Protein AF-0000000087712300 (afdb_homodimer)

Foldseek 3Di:
DPDDDCLVPPFFDPQLCCCLDLQNLLVLLVLLQLLLVVLCCVVPNAPPVLSVLLVVQLVVDDSVQQVVQCVVVVDRQVSSLVSSLVSSDPSSPCRCQQADSQLRNLLSVLLSLVSLLVLVLVLLLLLLVLLLVQLVVFVQQKFFDDDPNDTAAIAIPSLVSLVLSLQSLVLNVLLVVLNVVRNAGQQQGDFFPSVSVPPCSVSSRVSSQVVVVHHHDPTATSHDQLVSVLSNLVSLLSSLVSLLVVLVVQQVCCPPVNNFKHFACDPDQADPVDSVDHHSVLSVLSNVLSVVSVVLNVVSVVLRPAPRSHDCPNPVSCSCSVSSSSRSSNRNSVSSSSRSVGMDGDSPSRVVVNCVLQLLSLLVLQLVVLVVLPDDSVVSVVVSVVLSVVCVVVVHHSLVSQCPDPSSVVRDPSVRSVQSSDSSNVNPCSVVVSVVSVVSSVVSVVVVVVVVVVVD/DPDDDCLVPPFFDPQLCCCLDLQNLLVLLVLLQLLLVVLCCVVPNAPPVLSVLLVVQLVVDDSVQQVVQCVVVVDRQVSSLVSSLVSSDPSSPCRCQQADSQLRNLLSVLLSLVSLLVLVLVLLLLLLVLLLVQLVVFVQQKFFDDDPNDTAAIAIPSLVSLVLSLQSLVLNVLLVVLNVQRNAGQQQGDFFPSVSVPPCSVSSRVSSQVVVVHHHDPTATSHDQLVSVLSNLVSLLSSLVSLLVVLVVQQVCCPPVNNFKHFACDPDQADPVDSVDHHSVLSVLSNVLSVVSVVLNVVSVVLRPAPRSHDCPNPVSCSCSVSSSSRSSNRNSVSSSSRSVGMDGDSPSRVVVNCVLQLLSLLVLQLVVLVVLPDDSVVSVVVSVVLSVVCVVVVHHSLVSLCPDPSSVVRDPSVRSVQSSDSSNVNPCSVVVSVVSVVSSVVSVVVVVVVVVVVD

pLDDT: mean 93.68, std 10.33, range [20.95, 98.88]

Solvent-accessible surface area (backbone atoms only — not comparable to full-atom values): 46028 Å² total; per-residue (Å²): 130,90,78,80,56,59,61,80,79,71,42,35,48,69,74,60,44,49,54,65,33,72,60,28,46,50,50,41,34,47,52,43,45,51,30,44,42,49,26,37,29,77,72,65,78,38,52,72,66,30,49,54,45,28,55,58,38,45,73,67,64,50,60,66,61,30,50,58,41,14,74,74,70,74,35,65,61,60,19,42,52,47,53,40,19,60,66,22,50,82,44,18,50,55,62,62,64,55,54,33,66,38,25,34,50,43,26,24,46,16,54,49,48,49,56,48,47,53,56,49,52,53,53,49,50,54,41,44,51,50,29,48,51,48,16,62,75,29,49,83,39,62,27,58,28,30,44,70,86,36,81,32,48,43,37,26,52,4,38,57,35,21,43,52,34,39,56,53,44,52,36,52,53,48,50,56,60,40,45,75,66,39,45,33,30,37,64,27,19,76,57,26,31,18,35,70,45,41,91,48,24,67,58,42,34,51,46,20,28,52,72,68,74,35,51,67,54,58,56,42,34,28,42,62,70,38,57,35,56,28,49,45,46,42,47,50,24,48,39,34,25,54,52,21,20,53,21,50,41,46,55,56,30,38,34,84,91,56,39,32,33,35,72,53,59,83,91,58,83,43,41,96,85,40,78,84,43,78,68,54,57,65,35,50,49,35,42,57,52,27,53,54,38,44,62,47,34,53,63,41,43,67,41,37,50,45,51,74,37,27,47,67,78,43,54,72,53,45,68,48,49,55,50,51,46,54,29,50,52,46,34,38,52,52,45,48,40,52,44,72,74,32,57,41,75,34,66,66,40,29,52,50,58,51,47,66,61,36,44,50,45,29,46,62,48,50,26,51,52,40,30,74,72,66,41,50,42,71,57,22,46,50,50,44,52,52,39,48,52,47,13,65,74,68,72,45,34,35,63,62,46,42,60,68,33,68,71,50,42,72,73,36,54,73,68,53,47,53,52,57,50,34,62,86,74,39,37,40,45,34,69,61,34,35,50,42,19,48,48,54,45,51,50,53,51,50,57,54,57,59,55,61,60,64,77,107,130,91,79,78,56,60,60,80,80,70,44,36,48,70,75,60,43,49,54,65,33,70,61,29,47,50,51,40,34,49,52,43,44,50,30,45,42,50,26,37,29,77,72,66,78,39,51,73,68,30,51,53,44,30,55,57,38,46,73,67,64,49,61,65,60,30,50,58,42,15,73,73,71,74,36,65,63,60,20,44,54,48,53,40,19,58,65,21,49,82,44,19,49,55,64,62,63,57,54,33,68,38,26,33,52,43,25,23,47,17,52,48,49,50,54,50,48,53,56,48,52,54,53,50,50,53,40,44,53,50,28,50,51,48,17,62,75,29,50,83,40,63,26,58,27,31,45,70,88,35,81,31,50,42,38,26,52,4,39,57,35,22,43,54,33,39,56,52,45,51,37,54,52,49,48,56,59,39,45,75,68,39,45,33,30,36,63,26,18,76,57,27,31,18,35,71,44,42,91,47,22,66,57,40,33,50,46,20,28,52,72,68,73,35,52,68,55,59,55,43,33,28,42,63,71,39,59,34,57,28,48,44,46,42,45,51,25,48,40,34,25,55,53,22,21,53,22,51,42,46,55,56,29,39,34,83,92,55,39,32,33,33,70,54,60,81,90,57,83,43,42,94,86,40,79,84,43,79,68,54,56,64,36,49,49,36,43,56,52,28,53,56,38,44,62,47,34,52,62,40,43,66,41,37,50,47,53,74,38,28,47,67,77,43,53,71,53,45,68,46,50,54,50,51,46,54,28,50,52,46,32,36,52,53,44,48,41,51,44,71,74,31,57,41,75,33,66,65,41,30,51,50,58,51,49,67,63,36,43,51,44,27,44,62,46,50,27,51,52,41,29,73,73,67,41,49,42,70,56,24,46,50,50,44,52,51,39,49,51,48,14,63,75,67,72,43,34,37,66,62,46,42,60,68,33,68,73,51,42,73,74,35,52,73,67,54,47,53,52,56,48,33,61,84,73,40,37,38,44,33,67,60,33,33,50,41,19,49,48,53,46,50,52,51,52,51,56,54,56,59,56,61,60,65,77,106

Nearest PDB structures (foldseek):
  1re5-assembly1_D  TM=9.294E-01  e=1.087E-27  Pseudomonas putida KT2440
  2vd6-assembly1_C  TM=8.791E-01  e=8.307E-24  Homo sapiens
  2j91-assembly1_C  TM=8.739E-01  e=7.269E-24  Homo sapiens
  4ffx-assembly1_C  TM=8.608E-01  e=1.728E-21  Homo sapiens
  5nxa-assembly1_D  TM=8.869E-01  e=9.370E-21  Homo sapiens neanderthalensis

Structure (mmCIF, N/CA/C/O backbone):
data_AF-0000000087712300-model_v1
#
loop_
_entity.id
_entity.type
_entity.pdbx_description
1 polymer 'Adenylosuccinate lyase'
#
loop_
_atom_site.group_PDB
_atom_site.id
_atom_site.type_symbol
_atom_site.label_atom_id
_atom_site.label_alt_id
_atom_site.label_comp_id
_atom_site.label_asym_id
_atom_site.label_entity_id
_atom_site.label_seq_id
_atom_site.pdbx_PDB_ins_code
_atom_site.Cartn_x
_atom_site.Cartn_y
_atom_site.Cartn_z
_atom_site.occupancy
_atom_site.B_iso_or_equiv
_atom_site.auth_seq_id
_atom_site.auth_comp_id
_atom_site.auth_asym_id
_atom_site.auth_atom_id
_atom_site.pdbx_PDB_model_num
ATOM 1 N N . MET A 1 1 ? -22.266 -26.125 14.758 1 54.38 1 MET A N 1
ATOM 2 C CA . MET A 1 1 ? -20.844 -25.812 14.727 1 54.38 1 MET A CA 1
ATOM 3 C C . MET A 1 1 ? -20.516 -24.688 15.711 1 54.38 1 MET A C 1
ATOM 5 O O . MET A 1 1 ? -21.219 -23.688 15.773 1 54.38 1 MET A O 1
ATOM 9 N N . ASP A 1 2 ? -19.734 -25.031 16.719 1 59.06 2 ASP A N 1
ATOM 10 C CA . ASP A 1 2 ? -19.312 -24.047 17.703 1 59.06 2 ASP A CA 1
ATOM 11 C C . ASP A 1 2 ? -18.422 -22.984 17.078 1 59.06 2 ASP A C 1
ATOM 13 O O . ASP A 1 2 ? -17.344 -23.297 16.578 1 59.06 2 ASP A O 1
ATOM 17 N N . ILE A 1 3 ? -18.984 -21.906 16.891 1 71.56 3 ILE A N 1
ATOM 18 C CA . ILE A 1 3 ? -18.312 -20.812 16.188 1 71.56 3 ILE A CA 1
ATOM 19 C C . ILE A 1 3 ? -17.359 -20.109 17.156 1 71.56 3 ILE A C 1
ATOM 21 O O . ILE A 1 3 ? -17.75 -19.797 18.297 1 71.56 3 ILE A O 1
ATOM 25 N N . VAL A 1 4 ? -16.094 -19.969 16.906 1 58.59 4 VAL A N 1
ATOM 26 C CA . VAL A 1 4 ? -15.086 -19.297 17.703 1 58.59 4 VAL A CA 1
ATOM 27 C C . VAL A 1 4 ? -14.797 -17.906 17.125 1 58.59 4 VAL A C 1
ATOM 29 O O . VAL A 1 4 ? -14.68 -16.938 17.875 1 58.59 4 VAL A O 1
ATOM 32 N N . CYS A 1 5 ? -14.734 -17.844 15.898 1 76.06 5 CYS A N 1
ATOM 33 C CA . CYS A 1 5 ? -14.297 -16.625 15.234 1 76.06 5 CYS A CA 1
ATOM 34 C C . CYS A 1 5 ? -15.406 -15.578 15.234 1 76.06 5 CYS A C 1
ATOM 36 O O . CYS A 1 5 ? -16.5 -15.82 14.719 1 76.06 5 CYS A O 1
ATOM 38 N N . PRO A 1 6 ? -15.102 -14.406 15.805 1 66.56 6 PRO A N 1
ATOM 39 C CA . PRO A 1 6 ? -16.125 -13.359 15.852 1 66.56 6 PRO A CA 1
ATOM 40 C C . PRO A 1 6 ? -16.656 -12.992 14.469 1 66.56 6 PRO A C 1
ATOM 42 O O . PRO A 1 6 ? -17.766 -12.469 14.359 1 66.56 6 PRO A O 1
ATOM 45 N N . ILE A 1 7 ? -15.953 -13.289 13.461 1 79.44 7 ILE A N 1
ATOM 46 C CA . ILE A 1 7 ? -16.391 -12.961 12.109 1 79.44 7 ILE A CA 1
ATOM 47 C C . ILE A 1 7 ? -17.594 -13.82 11.742 1 79.44 7 ILE A C 1
ATOM 49 O O . ILE A 1 7 ? -18.453 -13.398 10.945 1 79.44 7 ILE A O 1
ATOM 53 N N . ASP A 1 8 ? -17.75 -14.938 12.344 1 77.12 8 ASP A N 1
ATOM 54 C CA . ASP A 1 8 ? -18.812 -15.883 11.992 1 77.12 8 ASP A CA 1
ATOM 55 C C . ASP A 1 8 ? -20.156 -15.445 12.57 1 77.12 8 ASP A C 1
ATOM 57 O O . ASP A 1 8 ? -21.203 -15.883 12.102 1 77.12 8 ASP A O 1
ATOM 61 N N . TRP A 1 9 ? -20.078 -14.562 13.656 1 68.69 9 TRP A N 1
ATOM 62 C CA . TRP A 1 9 ? -21.391 -14.266 14.219 1 68.69 9 TRP A CA 1
ATOM 63 C C . TRP A 1 9 ? -21.562 -12.766 14.453 1 68.69 9 TRP A C 1
ATOM 65 O O . TRP A 1 9 ? -22.656 -12.297 14.766 1 68.69 9 TRP A O 1
ATOM 75 N N . ARG A 1 10 ? -20.469 -12 14.219 1 67.06 10 ARG A N 1
ATOM 76 C CA . ARG A 1 10 ? -20.609 -10.625 14.695 1 67.06 10 ARG A CA 1
ATOM 77 C C . ARG A 1 10 ? -20.203 -9.625 13.609 1 67.06 10 ARG A C 1
ATOM 79 O O . ARG A 1 10 ? -20.859 -8.602 13.43 1 67.06 10 ARG A O 1
ATOM 86 N N . TYR A 1 11 ? -19.203 -9.891 12.898 1 82.44 11 TYR A N 1
ATOM 87 C CA . TYR A 1 11 ? -18.641 -8.828 12.078 1 82.44 11 TYR A CA 1
ATOM 88 C C . TYR A 1 11 ? -18.797 -9.133 10.594 1 82.44 11 TYR A C 1
ATOM 90 O O . TYR A 1 11 ? -18.672 -10.289 10.172 1 82.44 11 TYR A O 1
ATOM 98 N N . GLY A 1 12 ? -19.094 -7.996 9.852 1 88.19 12 GLY A N 1
ATOM 99 C CA . GLY A 1 12 ? -19.234 -8.117 8.406 1 88.19 12 GLY A CA 1
ATOM 100 C C . GLY A 1 12 ? -20.672 -8.242 7.949 1 88.19 12 GLY A C 1
ATOM 101 O O . GLY A 1 12 ? -21.484 -8.875 8.617 1 88.19 12 GLY A O 1
ATOM 102 N N . SER A 1 13 ? -20.984 -7.652 6.863 1 92.56 13 SER A N 1
ATOM 103 C CA . SER A 1 13 ? -22.328 -7.688 6.297 1 92.56 13 SER A CA 1
ATOM 104 C C . SER A 1 13 ? -22.625 -9.039 5.652 1 92.56 13 SER A C 1
ATOM 106 O O . SER A 1 13 ? -21.703 -9.797 5.352 1 92.56 13 SER A O 1
ATOM 108 N N . LYS A 1 14 ? -23.906 -9.273 5.449 1 92.88 14 LYS A N 1
ATOM 109 C CA . LYS A 1 14 ? -24.328 -10.516 4.809 1 92.88 14 LYS A CA 1
ATOM 110 C C . LYS A 1 14 ? -23.781 -10.609 3.387 1 92.88 14 LYS A C 1
ATOM 112 O O . LYS A 1 14 ? -23.375 -11.688 2.939 1 92.88 14 LYS A O 1
ATOM 117 N N . GLU A 1 15 ? -23.812 -9.492 2.68 1 95.31 15 GLU A N 1
ATOM 118 C CA . GLU A 1 15 ? -23.359 -9.492 1.293 1 95.31 15 GLU A CA 1
ATOM 119 C C . GLU A 1 15 ? -21.875 -9.797 1.2 1 95.31 15 GLU A C 1
ATOM 121 O O . GLU A 1 15 ? -21.438 -10.57 0.341 1 95.31 15 GLU A O 1
ATOM 126 N N . MET A 1 16 ? -21.016 -9.188 2.07 1 96.12 16 MET A N 1
ATOM 127 C CA . MET A 1 16 ? -19.594 -9.469 2.084 1 96.12 16 MET A CA 1
ATOM 128 C C . MET A 1 16 ? -19.328 -10.898 2.535 1 96.12 16 MET A C 1
ATOM 130 O O . MET A 1 16 ? -18.484 -11.594 1.951 1 96.12 16 MET A O 1
ATOM 134 N N . ARG A 1 17 ? -20.031 -11.344 3.529 1 93.81 17 ARG A N 1
ATOM 135 C CA . ARG A 1 17 ? -19.875 -12.688 4.078 1 93.81 17 ARG A CA 1
ATOM 136 C C . ARG A 1 17 ? -20.141 -13.75 3.021 1 93.81 17 ARG A C 1
ATOM 138 O O . ARG A 1 17 ? -19.5 -14.797 2.998 1 93.81 17 ARG A O 1
ATOM 145 N N . SER A 1 18 ? -21.156 -13.484 2.242 1 95.12 18 SER A N 1
ATOM 146 C CA . SER A 1 18 ? -21.562 -14.469 1.241 1 95.12 18 SER A CA 1
ATOM 147 C C . SER A 1 18 ? -20.422 -14.781 0.279 1 95.12 18 SER A C 1
ATOM 149 O O . SER A 1 18 ? -20.359 -15.875 -0.28 1 95.12 18 SER A O 1
ATOM 151 N N . ILE A 1 19 ? -19.484 -13.852 0.107 1 96.69 19 ILE A N 1
ATOM 152 C CA . ILE A 1 19 ? -18.359 -14.023 -0.795 1 96.69 19 ILE A CA 1
ATOM 153 C C . ILE A 1 19 ? -17.359 -15 -0.181 1 96.69 19 ILE A C 1
ATOM 155 O O . ILE A 1 19 ? -16.75 -15.812 -0.889 1 96.69 19 ILE A O 1
ATOM 159 N N . PHE A 1 20 ? -17.203 -14.984 1.202 1 94.81 20 PHE A N 1
ATOM 160 C CA . PHE A 1 20 ? -16.062 -15.656 1.823 1 94.81 20 PHE A CA 1
ATOM 161 C C . PHE A 1 20 ? -16.531 -16.875 2.617 1 94.81 20 PHE A C 1
ATOM 163 O O . PHE A 1 20 ? -15.711 -17.562 3.238 1 94.81 20 PHE A O 1
ATOM 170 N N . THR A 1 21 ? -17.859 -17.188 2.627 1 92.62 21 THR A N 1
ATOM 171 C CA . THR A 1 21 ? -18.328 -18.438 3.227 1 92.62 21 THR A CA 1
ATOM 172 C C . THR A 1 21 ? -17.797 -19.641 2.463 1 92.62 21 THR A C 1
ATOM 174 O O . THR A 1 21 ? -17.344 -19.5 1.323 1 92.62 21 THR A O 1
ATOM 177 N N . ARG A 1 22 ? -17.828 -20.734 3.107 1 91.88 22 ARG A N 1
ATOM 178 C CA . ARG A 1 22 ? -17.406 -21.969 2.451 1 91.88 22 ARG A CA 1
ATOM 179 C C . ARG A 1 22 ? -18.203 -22.188 1.162 1 91.88 22 ARG A C 1
ATOM 181 O O . ARG A 1 22 ? -17.625 -22.562 0.136 1 91.88 22 ARG A O 1
ATOM 188 N N . GLU A 1 23 ? -19.484 -21.984 1.247 1 93.25 23 GLU A N 1
ATOM 189 C CA . GLU A 1 23 ? -20.344 -22.109 0.073 1 93.25 23 GLU A CA 1
ATOM 190 C C . GLU A 1 23 ? -19.938 -21.109 -1.006 1 93.25 23 GLU A C 1
ATOM 192 O O . GLU A 1 23 ? -19.891 -21.453 -2.189 1 93.25 23 GLU A O 1
ATOM 197 N N . GLY A 1 24 ? -19.688 -19.828 -0.597 1 95.12 24 GLY A N 1
ATOM 198 C CA . GLY A 1 24 ? -19.266 -18.812 -1.547 1 95.12 24 GLY A CA 1
ATOM 199 C C . GLY A 1 24 ? -17.969 -19.156 -2.258 1 95.12 24 GLY A C 1
ATOM 200 O O . GLY A 1 24 ? -17.891 -19.062 -3.484 1 95.12 24 GLY A O 1
ATOM 201 N N . ILE A 1 25 ? -17 -19.547 -1.535 1 95.5 25 ILE A N 1
ATOM 202 C CA . ILE A 1 25 ? -15.688 -19.906 -2.08 1 95.5 25 ILE A CA 1
ATOM 203 C C . ILE A 1 25 ? -15.844 -21.031 -3.107 1 95.5 25 ILE A C 1
ATOM 205 O O . ILE A 1 25 ? -15.273 -20.969 -4.195 1 95.5 25 ILE A O 1
ATOM 209 N N . ILE A 1 26 ? -16.641 -22.047 -2.787 1 95.81 26 ILE A N 1
ATOM 210 C CA . ILE A 1 26 ? -16.859 -23.188 -3.676 1 95.81 26 ILE A CA 1
ATOM 211 C C . ILE A 1 26 ? -17.547 -22.719 -4.953 1 95.81 26 ILE A C 1
ATOM 213 O O . ILE A 1 26 ? -17.172 -23.141 -6.055 1 95.81 26 ILE A O 1
ATOM 217 N N . LYS A 1 27 ? -18.516 -21.844 -4.797 1 97.12 27 LYS A N 1
ATOM 218 C CA . LYS A 1 27 ? -19.234 -21.328 -5.953 1 97.12 27 LYS A CA 1
ATOM 219 C C . LYS A 1 27 ? -18.312 -20.578 -6.898 1 97.12 27 LYS A C 1
ATOM 221 O O . LYS A 1 27 ? -18.406 -20.703 -8.117 1 97.12 27 LYS A O 1
ATOM 226 N N . TYR A 1 28 ? -17.391 -19.734 -6.375 1 98.06 28 TYR A N 1
ATOM 227 C CA . TYR A 1 28 ? -16.438 -19.016 -7.207 1 98.06 28 TYR A CA 1
ATOM 228 C C . TYR A 1 28 ? -15.5 -19.984 -7.918 1 98.06 28 TYR A C 1
ATOM 230 O O . TYR A 1 28 ? -15.172 -19.781 -9.094 1 98.06 28 TYR A O 1
ATOM 238 N N . ARG A 1 29 ? -15.062 -20.969 -7.254 1 97.94 29 ARG A N 1
ATOM 239 C CA . ARG A 1 29 ? -14.148 -21.938 -7.848 1 97.94 29 ARG A CA 1
ATOM 240 C C . ARG A 1 29 ? -14.836 -22.75 -8.938 1 97.94 29 ARG A C 1
ATOM 242 O O . ARG A 1 29 ? -14.227 -23.047 -9.969 1 97.94 29 ARG A O 1
ATOM 249 N N . ILE A 1 30 ? -16.141 -23.109 -8.695 1 98.12 30 ILE A N 1
ATOM 250 C CA . ILE A 1 30 ? -16.906 -23.797 -9.711 1 98.12 30 ILE A CA 1
ATOM 251 C C . ILE A 1 30 ? -17.031 -22.922 -10.953 1 98.12 30 ILE A C 1
ATOM 253 O O . ILE A 1 30 ? -16.906 -23.406 -12.086 1 98.12 30 ILE A O 1
ATOM 257 N N . ARG A 1 31 ? -17.281 -21.672 -10.727 1 98.44 31 ARG A N 1
ATOM 258 C CA . ARG A 1 31 ? -17.391 -20.719 -11.836 1 98.44 31 ARG A CA 1
ATOM 259 C C . ARG A 1 31 ? -16.125 -20.719 -12.688 1 98.44 31 ARG A C 1
ATOM 261 O O . ARG A 1 31 ? -16.203 -20.688 -13.914 1 98.44 31 ARG A O 1
ATOM 268 N N . VAL A 1 32 ? -14.961 -20.734 -12.07 1 98.75 32 VAL A N 1
ATOM 269 C CA . VAL A 1 32 ? -13.68 -20.75 -12.781 1 98.75 32 VAL A CA 1
ATOM 270 C C . VAL A 1 32 ? -13.508 -22.078 -13.516 1 98.75 32 VAL A C 1
ATOM 272 O O . VAL A 1 32 ? -13.094 -22.094 -14.68 1 98.75 32 VAL A O 1
ATOM 275 N N . GLU A 1 33 ? -13.852 -23.219 -12.852 1 97.94 33 GLU A N 1
ATOM 276 C CA . GLU A 1 33 ? -13.766 -24.531 -13.477 1 97.94 33 GLU A CA 1
ATOM 277 C C . GLU A 1 33 ? -14.633 -24.609 -14.727 1 97.94 33 GLU A C 1
ATOM 279 O O . GLU A 1 33 ? -14.219 -25.156 -15.75 1 97.94 33 GLU A O 1
ATOM 284 N N . LEU A 1 34 ? -15.844 -24.094 -14.609 1 98.44 34 LEU A N 1
ATOM 285 C CA . LEU A 1 34 ? -16.781 -24.125 -15.734 1 98.44 34 LEU A CA 1
ATOM 286 C C . LEU A 1 34 ? -16.297 -23.234 -16.875 1 98.44 34 LEU A C 1
ATOM 288 O O . LEU A 1 34 ? -16.469 -23.562 -18.047 1 98.44 34 LEU A O 1
ATOM 292 N N . ALA A 1 35 ? -15.703 -22.047 -16.5 1 98.81 35 ALA A N 1
ATOM 293 C CA . ALA A 1 35 ? -15.141 -21.172 -17.531 1 98.81 35 ALA A CA 1
ATOM 294 C C . ALA A 1 35 ? -14.016 -21.875 -18.297 1 98.81 35 ALA A C 1
ATOM 296 O O . ALA A 1 35 ? -13.93 -21.766 -19.516 1 98.81 35 ALA A O 1
ATOM 297 N N . LEU A 1 36 ? -13.148 -22.562 -17.594 1 98.44 36 LEU A N 1
ATOM 298 C CA . LEU A 1 36 ? -12.086 -23.359 -18.219 1 98.44 36 LEU A CA 1
ATOM 299 C C . LEU A 1 36 ? -12.672 -24.438 -19.125 1 98.44 36 LEU A C 1
ATOM 301 O O . LEU A 1 36 ? -12.234 -24.609 -20.266 1 98.44 36 LEU A O 1
ATOM 305 N N . LEU A 1 37 ? -13.688 -25.172 -18.625 1 97.75 37 LEU A N 1
ATOM 306 C CA . LEU A 1 37 ? -14.305 -26.25 -19.391 1 97.75 37 LEU A CA 1
ATOM 307 C C . LEU A 1 37 ? -14.969 -25.703 -20.656 1 97.75 37 LEU A C 1
ATOM 309 O O . LEU A 1 37 ? -14.938 -26.359 -21.703 1 97.75 37 LEU A O 1
ATOM 313 N N . ASN A 1 38 ? -15.578 -24.562 -20.5 1 98.56 38 ASN A N 1
ATOM 314 C CA . ASN A 1 38 ? -16.188 -23.922 -21.656 1 98.56 38 ASN A CA 1
ATOM 315 C C . ASN A 1 38 ? -15.148 -23.547 -22.703 1 98.56 38 ASN A C 1
ATOM 317 O O . ASN A 1 38 ? -15.406 -23.641 -23.906 1 98.56 38 ASN A O 1
ATOM 321 N N . ALA A 1 39 ? -14.023 -23.031 -22.25 1 98.62 39 ALA A N 1
ATOM 322 C CA . ALA A 1 39 ? -12.914 -22.75 -23.172 1 98.62 39 ALA A CA 1
ATOM 323 C C . ALA A 1 39 ? -12.461 -24.016 -23.891 1 98.62 39 ALA A C 1
ATOM 325 O O . ALA A 1 39 ? -12.234 -24 -25.094 1 98.62 39 ALA A O 1
ATOM 326 N N . LEU A 1 40 ? -12.352 -25.109 -23.203 1 97.56 40 LEU A N 1
ATOM 327 C CA . LEU A 1 40 ? -11.977 -26.391 -23.781 1 97.56 40 LEU A CA 1
ATOM 328 C C . LEU A 1 40 ? -13.016 -26.875 -24.781 1 97.56 40 LEU A C 1
ATOM 330 O O . LEU A 1 40 ? -12.672 -27.438 -25.828 1 97.56 40 LEU A O 1
ATOM 334 N N . LYS A 1 41 ? -14.273 -26.672 -24.469 1 97.88 41 LYS A N 1
ATOM 335 C CA . LYS A 1 41 ? -15.352 -26.984 -25.391 1 97.88 41 LYS A CA 1
ATOM 336 C C . LYS A 1 41 ? -15.195 -26.234 -26.703 1 97.88 41 LYS A C 1
ATOM 338 O O . LYS A 1 41 ? -15.305 -26.812 -27.781 1 97.88 41 LYS A O 1
ATOM 343 N N . SER A 1 42 ? -14.891 -24.969 -26.609 1 98 42 SER A N 1
ATOM 344 C CA . SER A 1 42 ? -14.742 -24.109 -27.797 1 98 42 SER A CA 1
ATOM 345 C C . SER A 1 42 ? -13.602 -24.594 -28.672 1 98 42 SER A C 1
ATOM 347 O O . SER A 1 42 ? -13.586 -24.312 -29.875 1 98 42 SER A O 1
ATOM 349 N N . LEU A 1 43 ? -12.672 -25.328 -28.078 1 97.44 43 LEU A N 1
ATOM 350 C CA . LEU A 1 43 ? -11.5 -25.797 -28.828 1 97.44 43 LEU A CA 1
ATOM 351 C C . LEU A 1 43 ? -11.648 -27.266 -29.203 1 97.44 43 LEU A C 1
ATOM 353 O O . LEU A 1 43 ? -10.719 -27.859 -29.75 1 97.44 43 LEU A O 1
ATOM 357 N N . GLY A 1 44 ? -12.773 -27.875 -28.844 1 95.94 44 GLY A N 1
ATOM 358 C CA . GLY A 1 44 ? -13.109 -29.203 -29.359 1 95.94 44 GLY A CA 1
ATOM 359 C C . GLY A 1 44 ? -12.758 -30.328 -28.406 1 95.94 44 GLY A C 1
ATOM 360 O O . GLY A 1 44 ? -12.938 -31.5 -28.719 1 95.94 44 GLY A O 1
ATOM 361 N N . TYR A 1 45 ? -12.266 -29.984 -27.188 1 93.56 45 TYR A N 1
ATOM 362 C CA . TYR A 1 45 ? -11.898 -31.016 -26.234 1 93.56 45 TYR A CA 1
ATOM 363 C C . TYR A 1 45 ? -13.133 -31.672 -25.641 1 93.56 45 TYR A C 1
ATOM 365 O O . TYR A 1 45 ? -13.102 -32.844 -25.281 1 93.56 45 TYR A O 1
ATOM 373 N N . VAL A 1 46 ? -14.211 -30.875 -25.5 1 93.81 46 VAL A N 1
ATOM 374 C CA . VAL A 1 46 ? -15.438 -31.281 -24.812 1 93.81 46 VAL A CA 1
ATOM 375 C C . VAL A 1 46 ? -16.641 -30.984 -25.703 1 93.81 46 VAL A C 1
ATOM 377 O O . VAL A 1 46 ? -16.703 -29.953 -26.359 1 93.81 46 VAL A O 1
ATOM 380 N N . SER A 1 47 ? -17.625 -31.922 -25.719 1 96.19 47 SER A N 1
ATOM 381 C CA . SER A 1 47 ? -18.828 -31.703 -26.5 1 96.19 47 SER A CA 1
ATOM 382 C C . SER A 1 47 ? -19.781 -30.75 -25.797 1 96.19 47 SER A C 1
ATOM 384 O O . SER A 1 47 ? -19.688 -30.562 -24.578 1 96.19 47 SER A O 1
ATOM 386 N N . GLU A 1 48 ? -20.656 -30.141 -26.609 1 97.5 48 GLU A N 1
ATOM 387 C CA . GLU A 1 48 ? -21.688 -29.266 -26.047 1 97.5 48 GLU A CA 1
ATOM 388 C C . GLU A 1 48 ? -22.547 -30.016 -25.031 1 97.5 48 GLU A C 1
ATOM 390 O O . GLU A 1 48 ? -22.891 -29.453 -23.984 1 97.5 48 GLU A O 1
ATOM 395 N N . GLN A 1 49 ? -22.812 -31.188 -25.359 1 97.12 49 GLN A N 1
ATOM 396 C CA . GLN A 1 49 ? -23.641 -32 -24.484 1 97.12 49 GLN A CA 1
ATOM 397 C C . GLN A 1 49 ? -22.922 -32.281 -23.156 1 97.12 49 GLN A C 1
ATOM 399 O O . GLN A 1 49 ? -23.531 -32.188 -22.094 1 97.12 49 GLN A O 1
ATOM 404 N N . ASP A 1 50 ? -21.688 -32.688 -23.203 1 95.69 50 ASP A N 1
ATOM 405 C CA . ASP A 1 50 ? -20.922 -32.969 -22 1 95.69 50 ASP A CA 1
ATOM 406 C C . ASP A 1 50 ? -20.766 -31.734 -21.125 1 95.69 50 ASP A C 1
ATOM 408 O O . ASP A 1 50 ? -20.891 -31.812 -19.906 1 95.69 50 ASP A O 1
ATOM 412 N N . TYR A 1 51 ? -20.5 -30.609 -21.75 1 97.25 51 TYR A N 1
ATOM 413 C CA . TYR A 1 51 ? -20.406 -29.359 -21 1 97.25 51 TYR A CA 1
ATOM 414 C C . TYR A 1 51 ? -21.703 -29.062 -20.266 1 97.25 51 TYR A C 1
ATOM 416 O O . TYR A 1 51 ? -21.688 -28.688 -19.094 1 97.25 51 TYR A O 1
ATOM 424 N N . GLY A 1 52 ? -22.859 -29.125 -21.016 1 97.81 52 GLY A N 1
ATOM 425 C CA . GLY A 1 52 ? -24.156 -28.906 -20.406 1 97.81 52 GLY A CA 1
ATOM 426 C C . GLY A 1 52 ? -24.422 -29.781 -19.203 1 97.81 52 GLY A C 1
ATOM 427 O O . GLY A 1 52 ? -24.953 -29.328 -18.188 1 97.81 52 GLY A O 1
ATOM 428 N N . LYS A 1 53 ? -24.047 -31.016 -19.297 1 97.31 53 LYS A N 1
ATOM 429 C CA . LYS A 1 53 ? -24.219 -31.953 -18.203 1 97.31 53 LYS A CA 1
ATOM 430 C C . LYS A 1 53 ? -23.391 -31.578 -16.984 1 97.31 53 LYS A C 1
ATOM 432 O O . LYS A 1 53 ? -23.844 -31.656 -15.844 1 97.31 53 LYS A O 1
ATOM 437 N N . VAL A 1 54 ? -22.094 -31.234 -17.219 1 96.94 54 VAL A N 1
ATOM 438 C CA . VAL A 1 54 ? -21.203 -30.844 -16.125 1 96.94 54 VAL A CA 1
ATOM 439 C C . VAL A 1 54 ? -21.766 -29.578 -15.445 1 96.94 54 VAL A C 1
ATOM 441 O O . VAL A 1 54 ? -21.75 -29.469 -14.219 1 96.94 54 VAL A O 1
ATOM 444 N N . LYS A 1 55 ? -22.188 -28.609 -16.266 1 97.69 55 LYS A N 1
ATOM 445 C CA . LYS A 1 55 ? -22.766 -27.375 -15.742 1 97.69 55 LYS A CA 1
ATOM 446 C C . LYS A 1 55 ? -23.969 -27.641 -14.844 1 97.69 55 LYS A C 1
ATOM 448 O O . LYS A 1 55 ? -24.062 -27.094 -13.75 1 97.69 55 LYS A O 1
ATOM 453 N N . GLU A 1 56 ? -24.844 -28.5 -15.289 1 97.06 56 GLU A N 1
ATOM 454 C CA . GLU A 1 56 ? -26.031 -28.859 -14.531 1 97.06 56 GLU A CA 1
ATOM 455 C C . GLU A 1 56 ? -25.656 -29.578 -13.234 1 97.06 56 GLU A C 1
ATOM 457 O O . GLU A 1 56 ? -26.188 -29.266 -12.172 1 97.06 56 GLU A O 1
ATOM 462 N N . SER A 1 57 ? -24.797 -30.5 -13.336 1 96 57 SER A N 1
ATOM 463 C CA . SER A 1 57 ? -24.391 -31.281 -12.18 1 96 57 SER A CA 1
ATOM 464 C C . SER A 1 57 ? -23.672 -30.422 -11.148 1 96 57 SER A C 1
ATOM 466 O O . SER A 1 57 ? -23.797 -30.641 -9.945 1 96 57 SER A O 1
ATOM 468 N N . SER A 1 58 ? -22.828 -29.516 -11.633 1 96.12 58 SER A N 1
ATOM 469 C CA . SER A 1 58 ? -22.047 -28.641 -10.758 1 96.12 58 SER A CA 1
ATOM 470 C C . SER A 1 58 ? -22.938 -27.75 -9.922 1 96.12 58 SER A C 1
ATOM 472 O O . SER A 1 58 ? -22.578 -27.344 -8.812 1 96.12 58 SER A O 1
ATOM 474 N N . SER A 1 59 ? -24.141 -27.391 -10.453 1 94.75 59 SER A N 1
ATOM 475 C CA . SER A 1 59 ? -25.094 -26.547 -9.719 1 94.75 59 SER A CA 1
ATOM 476 C C . SER A 1 59 ? -25.641 -27.266 -8.492 1 94.75 59 SER A C 1
ATOM 478 O O . SER A 1 59 ? -26.172 -26.625 -7.586 1 94.75 59 SER A O 1
ATOM 480 N N . LYS A 1 60 ? -25.422 -28.547 -8.406 1 94.75 60 LYS A N 1
ATOM 481 C CA . LYS A 1 60 ? -25.969 -29.359 -7.324 1 94.75 60 LYS A CA 1
ATOM 482 C C . LYS A 1 60 ? -24.891 -29.703 -6.301 1 94.75 60 LYS A C 1
ATOM 484 O O . LYS A 1 60 ? -25.172 -30.359 -5.297 1 94.75 60 LYS A O 1
ATOM 489 N N . VAL A 1 61 ? -23.672 -29.281 -6.539 1 95.06 61 VAL A N 1
ATOM 490 C CA . VAL A 1 61 ? -22.578 -29.562 -5.617 1 95.06 61 VAL A CA 1
ATOM 491 C C . VAL A 1 61 ? -22.797 -28.812 -4.305 1 95.06 61 VAL A C 1
ATOM 493 O O . VAL A 1 61 ? -23.141 -27.641 -4.309 1 95.06 61 VAL A O 1
ATOM 496 N N . THR A 1 62 ? -22.609 -29.531 -3.154 1 94.25 62 THR A N 1
ATOM 497 C CA . THR A 1 62 ? -22.781 -28.906 -1.843 1 94.25 62 THR A CA 1
ATOM 498 C C . THR A 1 62 ? -21.453 -28.859 -1.097 1 94.25 62 THR A C 1
ATOM 500 O O . THR A 1 62 ? -20.578 -29.703 -1.328 1 94.25 62 THR A O 1
ATOM 503 N N . PRO A 1 63 ? -21.281 -27.922 -0.167 1 93.44 63 PRO A N 1
ATOM 504 C CA . PRO A 1 63 ? -20.047 -27.859 0.632 1 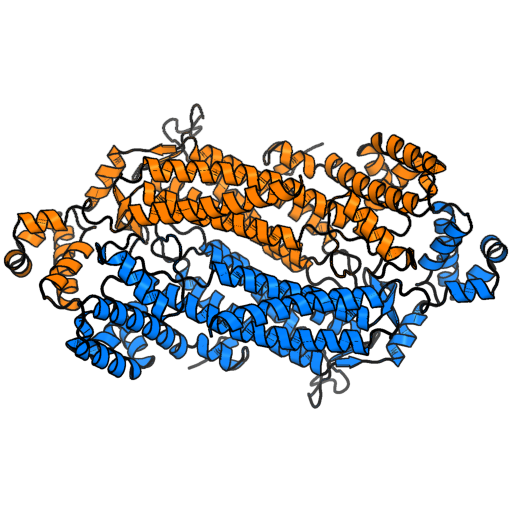93.44 63 PRO A CA 1
ATOM 505 C C . PRO A 1 63 ? -19.797 -29.125 1.433 1 93.44 63 PRO A C 1
ATOM 507 O O . PRO A 1 63 ? -18.656 -29.547 1.593 1 93.44 63 PRO A O 1
ATOM 510 N N . GLU A 1 64 ? -20.828 -29.719 1.899 1 93.5 64 GLU A N 1
ATOM 511 C CA . GLU A 1 64 ? -20.719 -30.938 2.703 1 93.5 64 GLU A CA 1
ATOM 512 C C . GLU A 1 64 ? -20.078 -32.062 1.905 1 93.5 64 GLU A C 1
ATOM 514 O O . GLU A 1 64 ? -19.25 -32.812 2.426 1 93.5 64 GLU A O 1
ATOM 519 N N . GLU A 1 65 ? -20.516 -32.219 0.641 1 93.81 65 GLU A N 1
ATOM 520 C CA . GLU A 1 65 ? -19.938 -33.219 -0.231 1 93.81 65 GLU A CA 1
ATOM 521 C C . GLU A 1 65 ? -18.453 -33 -0.451 1 93.81 65 GLU A C 1
ATOM 523 O O . GLU A 1 65 ? -17.656 -33.938 -0.411 1 93.81 65 GLU A O 1
ATOM 528 N N . VAL A 1 66 ? -18.125 -31.766 -0.666 1 93.25 66 VAL A N 1
ATOM 529 C CA . VAL A 1 66 ? -16.734 -31.391 -0.917 1 93.25 66 VAL A CA 1
ATOM 530 C C . VAL A 1 66 ? -15.898 -31.641 0.342 1 93.25 66 VAL A C 1
ATOM 532 O O . VAL A 1 66 ? -14.805 -32.188 0.272 1 93.25 66 VAL A O 1
ATOM 535 N N . ASP A 1 67 ? -16.391 -31.281 1.51 1 92.62 67 ASP A N 1
ATOM 536 C CA . ASP A 1 67 ? -15.68 -31.422 2.779 1 92.62 67 ASP A CA 1
ATOM 537 C C . ASP A 1 67 ? -15.453 -32.906 3.111 1 92.62 67 ASP A C 1
ATOM 539 O O . ASP A 1 67 ? -14.398 -33.281 3.613 1 92.62 67 ASP A O 1
ATOM 543 N N . ALA A 1 68 ? -16.469 -33.656 2.877 1 92.62 68 ALA A N 1
ATOM 544 C CA . ALA A 1 68 ? -16.359 -35.094 3.135 1 92.62 68 ALA A CA 1
ATOM 545 C C . ALA A 1 68 ? -15.25 -35.719 2.297 1 92.62 68 ALA A C 1
ATOM 547 O O . ALA A 1 68 ? -14.484 -36.562 2.793 1 92.62 68 ALA A O 1
ATOM 548 N N . LEU A 1 69 ? -15.219 -35.312 1.095 1 90.88 69 LEU A N 1
ATOM 549 C CA . LEU A 1 69 ? -14.195 -35.844 0.21 1 90.88 69 LEU A CA 1
ATOM 550 C C . LEU A 1 69 ? -12.828 -35.281 0.529 1 90.88 69 LEU A C 1
ATOM 552 O O . LEU A 1 69 ? -11.812 -35.969 0.401 1 90.88 69 LEU A O 1
ATOM 556 N N . GLU A 1 70 ? -12.758 -34 0.902 1 89.56 70 GLU A N 1
ATOM 557 C CA . GLU A 1 70 ? -11.508 -33.375 1.309 1 89.56 70 GLU A CA 1
ATOM 558 C C . GLU A 1 70 ? -10.891 -34.125 2.502 1 89.56 70 GLU A C 1
ATOM 560 O O . GLU A 1 70 ? -9.664 -34.25 2.578 1 89.56 70 GLU A O 1
ATOM 565 N N . ALA A 1 71 ? -11.703 -34.469 3.434 1 90.5 71 ALA A N 1
ATOM 566 C CA . ALA A 1 71 ? -11.234 -35.188 4.617 1 90.5 71 ALA A CA 1
ATOM 567 C C . ALA A 1 71 ? -10.531 -36.5 4.227 1 90.5 71 ALA A C 1
ATOM 569 O O . ALA A 1 71 ? -9.586 -36.906 4.891 1 90.5 71 ALA A O 1
ATOM 570 N N . LYS A 1 72 ? -10.875 -37.031 3.094 1 87.56 72 LYS A N 1
ATOM 571 C CA . LYS A 1 72 ? -10.297 -38.281 2.609 1 87.56 72 LYS A CA 1
ATOM 572 C C . LYS A 1 72 ? -9.062 -38 1.743 1 87.56 72 LYS A C 1
ATOM 574 O O . LYS A 1 72 ? -8.039 -38.688 1.884 1 87.56 72 LYS A O 1
ATOM 579 N N . LEU A 1 73 ? -9.172 -36.969 0.914 1 84.38 73 LEU A N 1
ATOM 580 C CA . LEU A 1 73 ? -8.148 -36.719 -0.096 1 84.38 73 LEU A CA 1
ATOM 581 C C . LEU A 1 73 ? -7.07 -35.812 0.441 1 84.38 73 LEU A C 1
ATOM 583 O O . LEU A 1 73 ? -5.953 -35.781 -0.082 1 84.38 73 LEU A O 1
ATOM 587 N N . GLY A 1 74 ? -7.434 -34.906 1.475 1 83.31 74 GLY A N 1
ATOM 588 C CA . GLY A 1 74 ? -6.5 -33.969 2.074 1 83.31 74 GLY A CA 1
ATOM 589 C C . GLY A 1 74 ? -6.207 -32.781 1.193 1 83.31 74 GLY A C 1
ATOM 590 O O . GLY A 1 74 ? -5.188 -32.094 1.367 1 83.31 74 GLY A O 1
ATOM 591 N N . HIS A 1 75 ? -6.973 -32.531 0.225 1 86.25 75 HIS A N 1
ATOM 592 C CA . HIS A 1 75 ? -6.785 -31.438 -0.719 1 86.25 75 HIS A CA 1
ATOM 593 C C . HIS A 1 75 ? -8.117 -30.844 -1.144 1 86.25 75 HIS A C 1
ATOM 595 O O . HIS A 1 75 ? -8.914 -31.5 -1.813 1 86.25 75 HIS A O 1
ATOM 601 N N . ASP A 1 76 ? -8.25 -29.641 -0.873 1 85.75 76 ASP A N 1
ATOM 602 C CA . ASP A 1 76 ? -9.555 -29 -0.98 1 85.75 76 ASP A CA 1
ATOM 603 C C . ASP A 1 76 ? -9.953 -28.797 -2.441 1 85.75 76 ASP A C 1
ATOM 605 O O . ASP A 1 76 ? -11.062 -29.156 -2.84 1 85.75 76 ASP A O 1
ATOM 609 N N . VAL A 1 77 ? -9.086 -28.328 -3.316 1 88 77 VAL A N 1
ATOM 610 C CA . VAL A 1 77 ? -9.43 -28.062 -4.711 1 88 77 VAL A CA 1
ATOM 611 C C . VAL A 1 77 ? -9.68 -29.391 -5.434 1 88 77 VAL A C 1
ATOM 613 O O . VAL A 1 77 ? -10.625 -29.516 -6.215 1 88 77 VAL A O 1
ATOM 616 N N . MET A 1 78 ? -8.883 -30.344 -5.141 1 86.81 78 MET A N 1
ATOM 617 C CA . MET A 1 78 ? -9.039 -31.656 -5.77 1 86.81 78 MET A CA 1
ATOM 618 C C . MET A 1 78 ? -10.359 -32.312 -5.359 1 86.81 78 MET A C 1
ATOM 620 O O . MET A 1 78 ? -10.992 -33 -6.156 1 86.81 78 MET A O 1
ATOM 624 N N . ALA A 1 79 ? -10.719 -32.125 -4.086 1 90.62 79 ALA A N 1
ATOM 625 C CA . ALA A 1 79 ? -12 -32.656 -3.625 1 90.62 79 ALA A CA 1
ATOM 626 C C . ALA A 1 79 ? -13.156 -32.062 -4.445 1 90.62 79 ALA A C 1
ATOM 628 O O . ALA A 1 79 ? -14.047 -32.812 -4.867 1 90.62 79 ALA A O 1
ATOM 629 N N . LEU A 1 80 ? -13.109 -30.797 -4.699 1 93.12 80 LEU A N 1
ATOM 630 C CA . LEU A 1 80 ? -14.141 -30.141 -5.488 1 93.12 80 LEU A CA 1
ATOM 631 C C . LEU A 1 80 ? -14.164 -30.688 -6.914 1 93.12 80 LEU A C 1
ATOM 633 O O . LEU A 1 80 ? -15.234 -31 -7.445 1 93.12 80 LEU A O 1
ATOM 637 N N . VAL A 1 81 ? -13.047 -30.797 -7.516 1 90.69 81 VAL A N 1
ATOM 638 C CA . VAL A 1 81 ? -12.906 -31.25 -8.891 1 90.69 81 VAL A CA 1
ATOM 639 C C . VAL A 1 81 ? -13.445 -32.688 -9.031 1 90.69 81 VAL A C 1
ATOM 641 O O . VAL A 1 81 ? -14.148 -33 -9.984 1 90.69 81 VAL A O 1
ATOM 644 N N . VAL A 1 82 ? -13.141 -33.5 -8.055 1 89.88 82 VAL A N 1
ATOM 645 C CA . VAL A 1 82 ? -13.578 -34.875 -8.078 1 89.88 82 VAL A CA 1
ATOM 646 C C . VAL A 1 82 ? -15.094 -34.969 -7.918 1 89.88 82 VAL A C 1
ATOM 648 O O . VAL A 1 82 ? -15.766 -35.719 -8.617 1 89.88 82 VAL A O 1
ATOM 651 N N . VAL A 1 83 ? -15.617 -34.188 -6.988 1 92.56 83 VAL A N 1
ATOM 652 C CA . VAL A 1 83 ? -17.062 -34.156 -6.781 1 92.56 83 VAL A CA 1
ATOM 653 C C . VAL A 1 83 ? -17.766 -33.75 -8.07 1 92.56 83 VAL A C 1
ATOM 655 O O . VAL A 1 83 ? -18.75 -34.344 -8.477 1 92.56 83 VAL A O 1
ATOM 658 N N . MET A 1 84 ? -17.266 -32.688 -8.766 1 93 84 MET A N 1
ATOM 659 C CA . MET A 1 84 ? -17.828 -32.188 -10.016 1 93 84 MET A CA 1
ATOM 660 C C . MET A 1 84 ? -17.781 -33.281 -11.102 1 93 84 MET A C 1
ATOM 662 O O . MET A 1 84 ? -18.766 -33.5 -11.805 1 93 84 MET A O 1
ATOM 666 N N . ALA A 1 85 ? -16.656 -33.906 -11.211 1 90.06 85 ALA A N 1
ATOM 667 C CA . ALA A 1 85 ? -16.453 -34.906 -12.234 1 90.06 85 ALA A CA 1
ATOM 668 C C . ALA A 1 85 ? -17.359 -36.125 -11.992 1 90.06 85 ALA A C 1
ATOM 670 O O . ALA A 1 85 ? -17.984 -36.656 -12.922 1 90.06 85 ALA A O 1
ATOM 671 N N . GLU A 1 86 ? -17.375 -36.625 -10.773 1 90.06 86 GLU A N 1
ATOM 672 C CA . GLU A 1 86 ? -18.156 -37.812 -10.438 1 90.06 86 GLU A CA 1
ATOM 673 C C . GLU A 1 86 ? -19.656 -37.562 -10.648 1 90.06 86 GLU A C 1
ATOM 675 O O . GLU A 1 86 ? -20.359 -38.438 -11.164 1 90.06 86 GLU A O 1
ATOM 680 N N . LYS A 1 87 ? -20.078 -36.469 -10.266 1 92.69 87 LYS A N 1
ATOM 681 C CA . LYS A 1 87 ? -21.5 -36.156 -10.43 1 92.69 87 LYS A CA 1
ATOM 682 C C . LYS A 1 87 ? -21.875 -36.062 -11.906 1 92.69 87 LYS A C 1
ATOM 684 O O . LYS A 1 87 ? -23.047 -36.188 -12.258 1 92.69 87 LYS A O 1
ATOM 689 N N . SER A 1 88 ? -20.938 -35.875 -12.766 1 93.06 88 SER A N 1
ATOM 690 C CA . SER A 1 88 ? -21.172 -35.688 -14.195 1 93.06 88 SER A CA 1
ATOM 691 C C . SER A 1 88 ? -20.891 -36.969 -14.961 1 93.06 88 SER A C 1
ATOM 693 O O . SER A 1 88 ? -21 -37.031 -16.188 1 93.06 88 SER A O 1
ATOM 695 N N . GLU A 1 89 ? -20.484 -37.969 -14.281 1 90.56 89 GLU A N 1
ATOM 696 C CA . GLU A 1 89 ? -20.156 -39.281 -14.875 1 90.56 89 GLU A CA 1
ATOM 697 C C . GLU A 1 89 ? -19.172 -39.125 -16.031 1 90.56 89 GLU A C 1
ATOM 699 O O . GLU A 1 89 ? -18.141 -38.469 -15.883 1 90.56 89 GLU A O 1
ATOM 704 N N . ASP A 1 90 ? -19.484 -39.688 -17.188 1 88.19 90 ASP A N 1
ATOM 705 C CA . ASP A 1 90 ? -18.547 -39.688 -18.297 1 88.19 90 ASP A CA 1
ATOM 706 C C . ASP A 1 90 ? -18.312 -38.281 -18.844 1 88.19 90 ASP A C 1
ATOM 708 O O . ASP A 1 90 ? -17.266 -38 -19.406 1 88.19 90 ASP A O 1
ATOM 712 N N . ALA A 1 91 ? -19.25 -37.438 -18.562 1 91.44 91 ALA A N 1
ATOM 713 C CA . ALA A 1 91 ? -19.156 -36.062 -19.062 1 91.44 91 ALA A CA 1
ATOM 714 C C . ALA A 1 91 ? -18.094 -35.281 -18.297 1 91.44 91 ALA A C 1
ATOM 716 O O . ALA A 1 91 ? -17.641 -34.219 -18.75 1 91.44 91 ALA A O 1
ATOM 717 N N . GLY A 1 92 ? -17.656 -35.781 -17.109 1 90.81 92 GLY A N 1
ATOM 718 C CA . GLY A 1 92 ? -16.75 -35.062 -16.234 1 90.81 92 GLY A CA 1
ATOM 719 C C . GLY A 1 92 ? -15.281 -35.281 -16.547 1 90.81 92 GLY A C 1
ATOM 720 O O . GLY A 1 92 ? -14.398 -34.844 -15.836 1 90.81 92 GLY A O 1
ATOM 721 N N . LYS A 1 93 ? -14.93 -35.938 -17.656 1 87.06 93 LYS A N 1
ATOM 722 C CA . LYS A 1 93 ? -13.594 -36.438 -17.984 1 87.06 93 LYS A CA 1
ATOM 723 C C . LYS A 1 93 ? -12.602 -35.281 -18.109 1 87.06 93 LYS A C 1
ATOM 725 O O . LYS A 1 93 ? -11.414 -35.438 -17.812 1 87.06 93 LYS A O 1
ATOM 730 N N . PHE A 1 94 ? -13.07 -34.062 -18.5 1 91.19 94 PHE A N 1
ATOM 731 C CA . PHE A 1 94 ? -12.141 -33 -18.812 1 91.19 94 PHE A CA 1
ATOM 732 C C . PHE A 1 94 ? -12.258 -31.875 -17.781 1 91.19 94 PHE A C 1
ATOM 734 O O . PHE A 1 94 ? -11.664 -30.797 -17.953 1 91.19 94 PHE A O 1
ATOM 741 N N . VAL A 1 95 ? -13.039 -32.125 -16.703 1 93 95 VAL A N 1
ATOM 742 C CA . VAL A 1 95 ? -13.055 -31.156 -15.625 1 93 95 VAL A CA 1
ATOM 743 C C . VAL A 1 95 ? -11.648 -30.953 -15.078 1 93 95 VAL A C 1
ATOM 745 O O . VAL A 1 95 ? -10.945 -31.922 -14.781 1 93 95 VAL A O 1
ATOM 748 N N . HIS A 1 96 ? -11.133 -29.688 -15 1 93.56 96 HIS A N 1
ATOM 749 C CA . HIS A 1 96 ? -9.844 -29.312 -14.43 1 93.56 96 HIS A CA 1
ATOM 750 C C . HIS A 1 96 ? -8.703 -29.719 -15.352 1 93.56 96 HIS A C 1
ATOM 752 O O . HIS A 1 96 ? -7.535 -29.688 -14.953 1 93.56 96 HIS A O 1
ATOM 758 N N . PHE A 1 97 ? -9 -30.078 -16.594 1 92.69 97 PHE A N 1
ATOM 759 C CA . PHE A 1 97 ? -7.992 -30.578 -17.516 1 92.69 97 PHE A CA 1
ATOM 760 C C . PHE A 1 97 ? -6.891 -29.547 -17.719 1 92.69 97 PHE A C 1
ATOM 762 O O . PHE A 1 97 ? -7.168 -28.406 -18.109 1 92.69 97 PHE A O 1
ATOM 769 N N . GLY A 1 98 ? -5.688 -29.938 -17.438 1 93.88 98 GLY A N 1
ATOM 770 C CA . GLY A 1 98 ? -4.5 -29.141 -17.688 1 93.88 98 GLY A CA 1
ATOM 771 C C . GLY A 1 98 ? -4.238 -28.094 -16.625 1 93.88 98 GLY A C 1
ATOM 772 O O . GLY A 1 98 ? -3.141 -27.547 -16.547 1 93.88 98 GLY A O 1
ATOM 773 N N . ALA A 1 99 ? -5.219 -27.812 -15.805 1 94.81 99 ALA A N 1
ATOM 774 C CA . ALA A 1 99 ? -5.098 -26.781 -14.773 1 94.81 99 ALA A CA 1
ATOM 775 C C . ALA A 1 99 ? -4.445 -27.344 -13.516 1 94.81 99 ALA A C 1
ATOM 777 O O . ALA A 1 99 ? -4.379 -28.547 -13.328 1 94.81 99 ALA A O 1
ATOM 778 N N . THR A 1 100 ? -3.811 -26.453 -12.789 1 94.25 100 THR A N 1
ATOM 779 C CA . THR A 1 100 ? -3.422 -26.75 -11.414 1 94.25 100 THR A CA 1
ATOM 780 C C . THR A 1 100 ? -4.383 -26.094 -10.43 1 94.25 100 THR A C 1
ATOM 782 O O . THR A 1 100 ? -5.234 -25.297 -10.82 1 94.25 100 THR A O 1
ATOM 785 N N . SER A 1 101 ? -4.262 -26.484 -9.148 1 94.56 101 SER A N 1
ATOM 786 C CA . SER A 1 101 ? -5.133 -25.984 -8.094 1 94.56 101 SER A CA 1
ATOM 787 C C . SER A 1 101 ? -5.121 -24.453 -8.062 1 94.56 101 SER A C 1
ATOM 789 O O . SER A 1 101 ? -6.164 -23.828 -7.883 1 94.56 101 SER A O 1
ATOM 791 N N . TYR A 1 102 ? -4.023 -23.859 -8.359 1 96.19 102 TYR A N 1
ATOM 792 C CA . TYR A 1 102 ? -3.922 -22.406 -8.141 1 96.19 102 TYR A CA 1
ATOM 793 C C . TYR A 1 102 ? -4.285 -21.641 -9.406 1 96.19 102 TYR A C 1
ATOM 795 O O . TYR A 1 102 ? -4.395 -20.422 -9.383 1 96.19 102 TYR A O 1
ATOM 803 N N . ASP A 1 103 ? -4.5 -22.328 -10.5 1 98.12 103 ASP A N 1
ATOM 804 C CA . ASP A 1 103 ? -5.242 -21.703 -11.586 1 98.12 103 ASP A CA 1
ATOM 805 C C . ASP A 1 103 ? -6.668 -21.375 -11.156 1 98.12 103 ASP A C 1
ATOM 807 O O . ASP A 1 103 ? -7.199 -20.312 -11.5 1 98.12 103 ASP A O 1
ATOM 811 N N . ILE A 1 104 ? -7.23 -22.281 -10.438 1 97.94 104 ILE A N 1
ATOM 812 C CA . ILE A 1 104 ? -8.609 -22.141 -9.992 1 97.94 104 ILE A CA 1
ATOM 813 C C . ILE A 1 104 ? -8.672 -21.203 -8.781 1 97.94 104 ILE A C 1
ATOM 815 O O . ILE A 1 104 ? -9.469 -20.266 -8.758 1 97.94 104 ILE A O 1
ATOM 819 N N . VAL A 1 105 ? -7.812 -21.406 -7.777 1 97.31 105 VAL A N 1
ATOM 820 C CA . VAL A 1 105 ? -7.852 -20.688 -6.504 1 97.31 105 VAL A CA 1
ATOM 821 C C . VAL A 1 105 ? -7.562 -19.203 -6.734 1 97.31 105 VAL A C 1
ATOM 823 O O . VAL A 1 105 ? -8.336 -18.344 -6.305 1 97.31 105 VAL A O 1
ATOM 826 N N . ASP A 1 106 ? -6.465 -18.906 -7.434 1 98.25 106 ASP A N 1
ATOM 827 C CA . ASP A 1 106 ? -6.059 -17.516 -7.598 1 98.25 106 ASP A CA 1
ATOM 828 C C . ASP A 1 106 ? -7.027 -16.766 -8.508 1 98.25 106 ASP A C 1
ATOM 830 O O . ASP A 1 106 ? -7.277 -15.57 -8.312 1 98.25 106 ASP A O 1
ATOM 834 N N . THR A 1 107 ? -7.504 -17.422 -9.555 1 98.81 107 THR A N 1
ATOM 835 C CA . THR A 1 107 ? -8.508 -16.781 -10.406 1 98.81 107 THR A CA 1
ATOM 836 C C . THR A 1 107 ? -9.805 -16.578 -9.641 1 98.81 107 THR A C 1
ATOM 838 O O . THR A 1 107 ? -10.477 -15.547 -9.82 1 98.81 107 THR A O 1
ATOM 841 N N . ALA A 1 108 ? -10.195 -17.516 -8.828 1 98.56 108 ALA A N 1
ATOM 842 C CA . ALA A 1 108 ? -11.352 -17.328 -7.953 1 98.56 108 ALA A CA 1
ATOM 843 C C . ALA A 1 108 ? -11.141 -16.141 -7.008 1 98.56 108 ALA A C 1
ATOM 845 O O . ALA A 1 108 ? -12.055 -15.344 -6.785 1 98.56 108 ALA A O 1
ATOM 846 N N . TYR A 1 109 ? -9.945 -16.047 -6.418 1 98.5 109 TYR A N 1
ATOM 847 C CA . TYR A 1 109 ? -9.633 -14.898 -5.566 1 98.5 109 TYR A CA 1
ATOM 848 C C . TYR A 1 109 ? -9.797 -13.594 -6.332 1 98.5 109 TYR A C 1
ATOM 850 O O . TYR A 1 109 ? -10.305 -12.609 -5.789 1 98.5 109 TYR A O 1
ATOM 858 N N . ALA A 1 110 ? -9.32 -13.578 -7.582 1 98.75 110 ALA A N 1
ATOM 859 C CA . ALA A 1 110 ? -9.484 -12.375 -8.391 1 98.75 110 ALA A CA 1
ATOM 860 C C . ALA A 1 110 ? -10.961 -11.977 -8.5 1 98.75 110 ALA A C 1
ATOM 862 O O . ALA A 1 110 ? -11.305 -10.805 -8.336 1 98.75 110 ALA A O 1
ATOM 863 N N . LEU A 1 111 ? -11.812 -12.93 -8.781 1 98.81 111 LEU A N 1
ATOM 864 C CA . LEU A 1 111 ? -13.25 -12.688 -8.859 1 98.81 111 LEU A CA 1
ATOM 865 C C . LEU A 1 111 ? -13.797 -12.219 -7.516 1 98.81 111 LEU A C 1
ATOM 867 O O . LEU A 1 111 ? -14.602 -11.289 -7.457 1 98.81 111 LEU A O 1
ATOM 871 N N . MET A 1 112 ? -13.422 -12.898 -6.453 1 98.62 112 MET A N 1
ATOM 872 C CA . MET A 1 112 ? -13.859 -12.562 -5.102 1 98.62 112 MET A CA 1
ATOM 873 C C . MET A 1 112 ? -13.445 -11.148 -4.73 1 98.62 112 MET A C 1
ATOM 875 O O . MET A 1 112 ? -14.242 -10.383 -4.176 1 98.62 112 MET A O 1
ATOM 879 N N . PHE A 1 113 ? -12.172 -10.789 -5.008 1 98.75 113 PHE A N 1
ATOM 880 C CA . PHE A 1 113 ? -11.672 -9.445 -4.73 1 98.75 113 PHE A CA 1
ATOM 881 C C . PHE A 1 113 ? -12.461 -8.398 -5.508 1 98.75 113 PHE A C 1
ATOM 883 O O . PHE A 1 113 ? -12.812 -7.352 -4.965 1 98.75 113 PHE A O 1
ATOM 890 N N . ARG A 1 114 ? -12.688 -8.68 -6.805 1 98.62 114 ARG A N 1
ATOM 891 C CA . ARG A 1 114 ? -13.453 -7.766 -7.645 1 98.62 114 ARG A CA 1
ATOM 892 C C . ARG A 1 114 ? -14.828 -7.48 -7.035 1 98.62 114 ARG A C 1
ATOM 894 O O . ARG A 1 114 ? -15.227 -6.324 -6.906 1 98.62 114 ARG A O 1
ATOM 901 N N . ASP A 1 115 ? -15.531 -8.531 -6.68 1 98.56 115 ASP A N 1
ATOM 902 C CA . ASP A 1 115 ? -16.875 -8.391 -6.133 1 98.56 115 ASP A CA 1
ATOM 903 C C . ASP A 1 115 ? -16.844 -7.73 -4.758 1 98.56 115 ASP A C 1
ATOM 905 O O . ASP A 1 115 ? -17.688 -6.891 -4.441 1 98.56 115 ASP A O 1
ATOM 909 N N . ALA A 1 116 ? -15.898 -8.109 -3.908 1 98.56 116 ALA A N 1
ATOM 910 C CA . ALA A 1 116 ? -15.75 -7.527 -2.576 1 98.56 116 ALA A CA 1
ATOM 911 C C . ALA A 1 116 ? -15.445 -6.035 -2.664 1 98.56 116 ALA A C 1
ATOM 913 O O . ALA A 1 116 ? -15.992 -5.234 -1.901 1 98.56 116 ALA A O 1
ATOM 914 N N . LEU A 1 117 ? -14.523 -5.688 -3.572 1 98.62 117 LEU A N 1
ATOM 915 C CA . LEU A 1 117 ? -14.148 -4.293 -3.75 1 98.62 117 LEU A CA 1
ATOM 916 C C . LEU A 1 117 ? -15.328 -3.469 -4.258 1 98.62 117 LEU A C 1
ATOM 918 O O . LEU A 1 117 ? -15.469 -2.293 -3.91 1 98.62 117 LEU A O 1
ATOM 922 N N . ARG A 1 118 ? -16.141 -4.043 -5.129 1 98 118 ARG A N 1
ATOM 923 C CA . ARG A 1 118 ? -17.359 -3.357 -5.582 1 98 118 ARG A CA 1
ATOM 924 C C . ARG A 1 118 ? -18.25 -2.992 -4.406 1 98 118 ARG A C 1
ATOM 926 O O . ARG A 1 118 ? -18.734 -1.858 -4.309 1 98 118 ARG A O 1
ATOM 933 N N . ILE A 1 119 ? -18.484 -3.908 -3.496 1 98.25 119 ILE A N 1
ATOM 934 C CA . ILE A 1 119 ? -19.297 -3.688 -2.305 1 98.25 119 ILE A CA 1
ATOM 935 C C . ILE A 1 119 ? -18.672 -2.574 -1.46 1 98.25 119 ILE A C 1
ATOM 937 O O . ILE A 1 119 ? -19.375 -1.653 -1.029 1 98.25 119 ILE A O 1
ATOM 941 N N . LEU A 1 120 ? -17.375 -2.641 -1.228 1 98.5 120 LEU A N 1
ATOM 942 C CA . LEU A 1 120 ? -16.688 -1.662 -0.399 1 98.5 120 LEU A CA 1
ATOM 943 C C . LEU A 1 120 ? -16.766 -0.27 -1.017 1 98.5 120 LEU A C 1
ATOM 945 O O . LEU A 1 120 ? -17 0.713 -0.311 1 98.5 120 LEU A O 1
ATOM 949 N N . LYS A 1 121 ? -16.469 -0.181 -2.355 1 97.88 121 LYS A N 1
ATOM 950 C CA . LYS A 1 121 ? -16.516 1.116 -3.027 1 97.88 121 LYS A CA 1
ATOM 951 C C . LYS A 1 121 ? -17.875 1.777 -2.863 1 97.88 121 LYS A C 1
ATOM 953 O O . LYS A 1 121 ? -17.969 2.977 -2.592 1 97.88 121 LYS A O 1
ATOM 958 N N . ASP A 1 122 ? -18.969 1.027 -2.961 1 97.62 122 ASP A N 1
ATOM 959 C CA . ASP A 1 122 ? -20.312 1.561 -2.775 1 97.62 122 ASP A CA 1
ATOM 960 C C . ASP A 1 122 ? -20.5 2.109 -1.363 1 97.62 122 ASP A C 1
ATOM 962 O O . ASP A 1 122 ? -21.047 3.195 -1.181 1 97.62 122 ASP A O 1
ATOM 966 N N . LYS A 1 123 ? -20.078 1.389 -0.403 1 98.44 123 LYS A N 1
ATOM 967 C CA . LYS A 1 123 ? -20.234 1.8 0.991 1 98.44 123 LYS A CA 1
ATOM 968 C C . LYS A 1 123 ? -19.359 3.018 1.297 1 98.44 123 LYS A C 1
ATOM 970 O O . LYS A 1 123 ? -19.766 3.904 2.049 1 98.44 123 LYS A O 1
ATOM 975 N N . PHE A 1 124 ? -18.109 3.047 0.761 1 98.62 124 PHE A N 1
ATOM 976 C CA . PHE A 1 124 ? -17.25 4.207 0.923 1 98.62 124 PHE A CA 1
ATOM 977 C C . PHE A 1 124 ? -17.875 5.445 0.3 1 98.62 124 PHE A C 1
ATOM 979 O O . PHE A 1 124 ? -17.797 6.539 0.865 1 98.62 124 PHE A O 1
ATOM 986 N N . LEU A 1 125 ? -18.469 5.301 -0.894 1 98.19 125 LEU A N 1
ATOM 987 C CA . LEU A 1 125 ? -19.094 6.438 -1.566 1 98.19 125 LEU A CA 1
ATOM 988 C C . LEU A 1 125 ? -20.219 7.016 -0.721 1 98.19 125 LEU A C 1
ATOM 990 O O . LEU A 1 125 ? -20.406 8.234 -0.687 1 98.19 125 LEU A O 1
ATOM 994 N N . LEU A 1 126 ? -20.984 6.152 -0.047 1 98.38 126 LEU A N 1
ATOM 995 C CA . LEU A 1 126 ? -22.031 6.621 0.856 1 98.38 126 LEU A CA 1
ATOM 996 C C . LEU A 1 126 ? -21.438 7.461 1.981 1 98.38 126 LEU A C 1
ATOM 998 O O . LEU A 1 126 ? -21.969 8.523 2.314 1 98.38 126 LEU A O 1
ATOM 1002 N N . ALA A 1 127 ? -20.375 7 2.598 1 98.69 127 ALA A N 1
ATOM 1003 C CA . ALA A 1 127 ? -19.703 7.742 3.66 1 98.69 127 ALA A CA 1
ATOM 1004 C C . ALA A 1 127 ? -19.188 9.086 3.15 1 98.69 127 ALA A C 1
ATOM 1006 O O . ALA A 1 127 ? -19.297 10.102 3.842 1 98.69 127 ALA A O 1
ATOM 1007 N N . LEU A 1 128 ? -18.578 9.062 1.943 1 98.81 128 LEU A N 1
ATOM 1008 C CA . LEU A 1 128 ? -18.031 10.273 1.348 1 98.81 128 LEU A CA 1
ATOM 1009 C C . LEU A 1 128 ? -19.125 11.297 1.077 1 98.81 128 LEU A C 1
ATOM 1011 O O . LEU A 1 128 ? -18.922 12.492 1.305 1 98.81 128 LEU A O 1
ATOM 1015 N N . GLU A 1 129 ? -20.234 10.852 0.609 1 98.56 129 GLU A N 1
ATOM 1016 C CA . GLU A 1 129 ? -21.375 11.742 0.392 1 98.56 129 GLU A CA 1
ATOM 1017 C C . GLU A 1 129 ? -21.844 12.375 1.702 1 98.56 129 GLU A C 1
ATOM 1019 O O . GLU A 1 129 ? -22.156 13.562 1.744 1 98.56 129 GLU A O 1
ATOM 1024 N N . ARG A 1 130 ? -21.922 11.609 2.725 1 98.56 130 ARG A N 1
ATOM 1025 C CA . ARG A 1 130 ? -22.328 12.125 4.027 1 98.56 130 ARG A CA 1
ATOM 1026 C C . ARG A 1 130 ? -21.328 13.141 4.559 1 98.56 130 ARG A C 1
ATOM 1028 O O . ARG A 1 130 ? -21.719 14.172 5.109 1 98.56 130 ARG A O 1
ATOM 1035 N N . LEU A 1 131 ? -20.031 12.844 4.449 1 98.88 131 LEU A N 1
ATOM 1036 C CA . LEU A 1 131 ? -18.984 13.781 4.863 1 98.88 131 LEU A CA 1
ATOM 1037 C C . LEU A 1 131 ? -19.109 15.086 4.078 1 98.88 131 LEU A C 1
ATOM 1039 O O . LEU A 1 131 ? -18.922 16.172 4.637 1 98.88 131 LEU A O 1
ATOM 1043 N N . LYS A 1 132 ? -19.312 14.945 2.756 1 98.75 132 LYS A N 1
ATOM 1044 C CA . LYS A 1 132 ? -19.531 16.125 1.926 1 98.75 132 LYS A CA 1
ATOM 1045 C C . LYS A 1 132 ? -20.703 16.969 2.455 1 98.75 132 LYS A C 1
ATOM 1047 O O . LYS A 1 132 ? -20.562 18.172 2.627 1 98.75 132 LYS A O 1
ATOM 1052 N N . ASP A 1 133 ? -21.828 16.344 2.75 1 98.69 133 ASP A N 1
ATOM 1053 C CA . ASP A 1 133 ? -23.016 17.047 3.234 1 98.69 133 ASP A CA 1
ATOM 1054 C C . ASP A 1 133 ? -22.734 17.734 4.57 1 98.69 133 ASP A C 1
ATOM 1056 O O . ASP A 1 133 ? -23.156 18.875 4.793 1 98.69 133 ASP A O 1
ATOM 1060 N N . LEU A 1 134 ? -22.078 17.047 5.465 1 98.75 134 LEU A N 1
ATOM 1061 C CA . LEU A 1 134 ? -21.719 17.609 6.758 1 98.75 134 LEU A CA 1
ATOM 1062 C C . LEU A 1 134 ? -20.781 18.797 6.594 1 98.75 134 LEU A C 1
ATOM 1064 O O . LEU A 1 134 ? -20.875 19.781 7.32 1 98.75 134 LEU A O 1
ATOM 1068 N N . SER A 1 135 ? -19.781 18.656 5.684 1 98.81 135 SER A N 1
ATOM 1069 C CA . SER A 1 135 ? -18.859 19.75 5.41 1 98.81 135 SER A CA 1
ATOM 1070 C C . SER A 1 135 ? -19.594 21.016 4.98 1 98.81 135 SER A C 1
ATOM 1072 O O . SER A 1 135 ? -19.266 22.109 5.422 1 98.81 135 SER A O 1
ATOM 1074 N N . ILE A 1 136 ? -20.594 20.828 4.125 1 98.69 136 ILE A N 1
ATOM 1075 C CA . ILE A 1 136 ? -21.391 21.953 3.613 1 98.69 136 ILE A CA 1
ATOM 1076 C C . ILE A 1 136 ? -22.297 22.484 4.715 1 98.69 136 ILE A C 1
ATOM 1078 O O . ILE A 1 136 ? -22.344 23.703 4.949 1 98.69 136 ILE A O 1
ATOM 1082 N N . LYS A 1 137 ? -22.984 21.656 5.426 1 98.62 137 LYS A N 1
ATOM 1083 C CA . LYS A 1 137 ? -23.953 22.031 6.445 1 98.62 137 LYS A CA 1
ATOM 1084 C C . LYS A 1 137 ? -23.312 22.875 7.539 1 98.62 137 LYS A C 1
ATOM 1086 O O . LYS A 1 137 ? -23.922 23.828 8.031 1 98.62 137 LYS A O 1
ATOM 1091 N N . TYR A 1 138 ? -22.125 22.562 7.918 1 98.69 138 TYR A N 1
ATOM 1092 C CA . TYR A 1 138 ? -21.5 23.203 9.07 1 98.69 138 TYR A CA 1
ATOM 1093 C C . TYR A 1 138 ? -20.344 24.094 8.648 1 98.69 138 TYR A C 1
ATOM 1095 O O . TYR A 1 138 ? -19.469 24.422 9.453 1 98.69 138 TYR A O 1
ATOM 1103 N N . GLN A 1 139 ? -20.266 24.547 7.383 1 98.31 139 GLN A N 1
ATOM 1104 C CA . GLN A 1 139 ? -19.141 25.312 6.832 1 98.31 139 GLN A CA 1
ATOM 1105 C C . GLN A 1 139 ? -18.969 26.641 7.559 1 98.31 139 GLN A C 1
ATOM 1107 O O . GLN A 1 139 ? -17.859 27.172 7.633 1 98.31 139 GLN A O 1
ATOM 1112 N N . ASP A 1 140 ? -20.094 27.125 8.234 1 98 140 ASP A N 1
ATOM 1113 C CA . ASP A 1 140 ? -20.047 28.453 8.836 1 98 140 ASP A CA 1
ATOM 1114 C C . ASP A 1 140 ? -20.062 28.359 10.359 1 98 140 ASP A C 1
ATOM 1116 O O . ASP A 1 140 ? -20.312 29.359 11.047 1 98 140 ASP A O 1
ATOM 1120 N N . VAL A 1 141 ? -19.797 27.188 10.977 1 98.5 141 VAL A N 1
ATOM 1121 C CA . VAL A 1 141 ? -19.812 27.016 12.422 1 98.5 141 VAL A CA 1
ATOM 1122 C C . VAL A 1 141 ? -18.391 27.078 12.961 1 98.5 141 VAL A C 1
ATOM 1124 O O . VAL A 1 141 ? -17.656 26.094 12.93 1 98.5 141 VAL A O 1
ATOM 1127 N N . PRO A 1 142 ? -18.016 28.25 13.484 1 98.25 142 PRO A N 1
ATOM 1128 C CA . PRO A 1 142 ? -16.672 28.359 14.047 1 98.25 142 PRO A CA 1
ATOM 1129 C C . PRO A 1 142 ? -16.453 27.406 15.219 1 98.25 142 PRO A C 1
ATOM 1131 O O . PRO A 1 142 ? -17.344 27.203 16.031 1 98.25 142 PRO A O 1
ATOM 1134 N N . MET A 1 143 ? -15.297 26.828 15.25 1 98.06 143 MET A N 1
ATOM 1135 C CA . MET A 1 143 ? -14.875 25.859 16.266 1 98.06 143 MET A CA 1
ATOM 1136 C C . MET A 1 143 ? -13.391 26.016 16.578 1 98.06 143 MET A C 1
ATOM 1138 O O . MET A 1 143 ? -12.609 26.438 15.719 1 98.06 143 MET A O 1
ATOM 1142 N N . VAL A 1 144 ? -13.086 25.781 17.859 1 98.19 144 VAL A N 1
ATOM 1143 C CA . VAL A 1 144 ? -11.672 25.875 18.219 1 98.19 144 VAL A CA 1
ATOM 1144 C C . VAL A 1 144 ? -10.906 24.734 17.562 1 98.19 144 VAL A C 1
ATOM 1146 O O . VAL A 1 144 ? -11.344 23.578 17.594 1 98.19 144 VAL A O 1
ATOM 1149 N N . GLY A 1 145 ? -9.82 25.047 16.75 1 98 145 GLY A N 1
ATOM 1150 C CA . GLY A 1 145 ? -8.867 24.016 16.344 1 98 145 GLY A CA 1
ATOM 1151 C C . GLY A 1 145 ? -8.031 23.5 17.5 1 98 145 GLY A C 1
ATOM 1152 O O . GLY A 1 145 ? -7.883 24.172 18.516 1 98 145 GLY A O 1
ATOM 1153 N N . ARG A 1 146 ? -7.5 22.312 17.422 1 98.06 146 ARG A N 1
ATOM 1154 C CA . ARG A 1 146 ? -6.668 21.734 18.484 1 98.06 146 ARG A CA 1
ATOM 1155 C C . ARG A 1 146 ? -5.402 21.109 17.906 1 98.06 146 ARG A C 1
ATOM 1157 O O . ARG A 1 146 ? -5.465 20.344 16.938 1 98.06 146 ARG A O 1
ATOM 1164 N N . THR A 1 147 ? -4.309 21.484 18.406 1 96.44 147 THR A N 1
ATOM 1165 C CA . THR A 1 147 ? -3.018 20.844 18.188 1 96.44 147 THR A CA 1
ATOM 1166 C C . THR A 1 147 ? -2.393 20.406 19.5 1 96.44 147 THR A C 1
ATOM 1168 O O . THR A 1 147 ? -2.492 21.125 20.5 1 96.44 147 THR A O 1
ATOM 1171 N N . HIS A 1 148 ? -1.847 19.203 19.625 1 94.88 148 HIS A N 1
ATOM 1172 C CA . HIS A 1 148 ? -1.29 18.625 20.844 1 94.88 148 HIS A CA 1
ATOM 1173 C C . HIS A 1 148 ? -2.352 18.516 21.938 1 94.88 148 HIS A C 1
ATOM 1175 O O . HIS A 1 148 ? -2.033 18.562 23.125 1 94.88 148 HIS A O 1
ATOM 1181 N N . GLY A 1 149 ? -3.646 18.484 21.562 1 94.75 149 GLY A N 1
ATOM 1182 C CA . GLY A 1 149 ? -4.746 18.453 22.516 1 94.75 149 GLY A CA 1
ATOM 1183 C C . GLY A 1 149 ? -5.031 19.812 23.125 1 94.75 149 GLY A C 1
ATOM 1184 O O . GLY A 1 149 ? -5.918 19.938 23.969 1 94.75 149 GLY A O 1
ATOM 1185 N N . GLN A 1 150 ? -4.297 20.859 22.703 1 96.06 150 GLN A N 1
ATOM 1186 C CA . GLN A 1 150 ? -4.445 22.219 23.203 1 96.06 150 GLN A CA 1
ATOM 1187 C C . GLN A 1 150 ? -5.238 23.078 22.219 1 96.06 150 GLN A C 1
ATOM 1189 O O . GLN A 1 150 ? -5.258 22.812 21.016 1 96.06 150 GLN A O 1
ATOM 1194 N N . HIS A 1 151 ? -5.844 24.141 22.734 1 97.06 151 HIS A N 1
ATOM 1195 C CA . HIS A 1 151 ? -6.582 25.062 21.875 1 97.06 151 HIS A CA 1
ATOM 1196 C C . HIS A 1 151 ? -5.645 25.797 20.922 1 97.06 151 HIS A C 1
ATOM 1198 O O . HIS A 1 151 ? -4.629 26.359 21.344 1 97.06 151 HIS A O 1
ATOM 1204 N N . ALA A 1 152 ? -5.953 25.703 19.656 1 97.38 152 ALA A N 1
ATOM 1205 C CA . ALA A 1 152 ? -5.273 26.422 18.578 1 97.38 152 ALA A CA 1
ATOM 1206 C C . ALA A 1 152 ? -6.195 27.469 17.953 1 97.38 152 ALA A C 1
ATOM 1208 O O . ALA A 1 152 ? -7.242 27.797 18.516 1 97.38 152 ALA A O 1
ATOM 1209 N N . VAL A 1 153 ? -5.727 28.078 16.875 1 97.31 153 VAL A N 1
ATOM 1210 C CA . VAL A 1 153 ? -6.547 29.062 16.188 1 97.31 153 VAL A CA 1
ATOM 1211 C C . VAL A 1 153 ? -7.824 28.406 15.672 1 97.31 153 VAL A C 1
ATOM 1213 O O . VAL A 1 153 ? -7.902 27.188 15.555 1 97.31 153 VAL A O 1
ATOM 1216 N N . PRO A 1 154 ? -8.852 29.219 15.398 1 97.94 154 PRO A N 1
ATOM 1217 C CA . PRO A 1 154 ? -10.164 28.672 15.047 1 97.94 154 PRO A CA 1
ATOM 1218 C C . PRO A 1 154 ? -10.188 28.031 13.664 1 97.94 154 PRO A C 1
ATOM 1220 O O . PRO A 1 154 ? -9.406 28.406 12.789 1 97.94 154 PRO A O 1
ATOM 1223 N N . ILE A 1 155 ? -11.031 27.062 13.539 1 98.5 155 ILE A N 1
ATOM 1224 C CA . ILE A 1 155 ? -11.469 26.469 12.273 1 98.5 155 ILE A CA 1
ATOM 1225 C C . ILE A 1 155 ? -12.984 26.531 12.172 1 98.5 155 ILE A C 1
ATOM 1227 O O . ILE A 1 155 ? -13.633 27.297 12.898 1 98.5 155 ILE A O 1
ATOM 1231 N N . THR A 1 156 ? -13.594 25.859 11.188 1 98.69 156 THR A N 1
ATOM 1232 C CA . THR A 1 156 ? -15.023 25.562 11.203 1 98.69 156 THR A CA 1
ATOM 1233 C C . THR A 1 156 ? -15.266 24.062 11.289 1 98.69 156 THR A C 1
ATOM 1235 O O . THR A 1 156 ? -14.398 23.266 10.914 1 98.69 156 THR A O 1
ATOM 1238 N N . LEU A 1 157 ? -16.422 23.719 11.867 1 98.81 157 LEU A N 1
ATOM 1239 C CA . LEU A 1 157 ? -16.781 22.312 11.938 1 98.81 157 LEU A CA 1
ATOM 1240 C C . LEU A 1 157 ? -16.828 21.703 10.547 1 98.81 157 LEU A C 1
ATOM 1242 O O . LEU A 1 157 ? -16.422 20.547 10.352 1 98.81 157 LEU A O 1
ATOM 1246 N N . GLY A 1 158 ? -17.375 22.469 9.617 1 98.81 158 GLY A N 1
ATOM 1247 C CA . GLY A 1 158 ? -17.375 22 8.242 1 98.81 158 GLY A CA 1
ATOM 1248 C C . GLY A 1 158 ? -15.984 21.719 7.707 1 98.81 158 GLY A C 1
ATOM 1249 O O . GLY A 1 158 ? -15.781 20.75 6.977 1 98.81 158 GLY A O 1
ATOM 1250 N N . PHE A 1 159 ? -15 22.594 8.016 1 98.81 159 PHE A N 1
ATOM 1251 C CA . PHE A 1 159 ? -13.609 22.406 7.617 1 98.81 159 PHE A CA 1
ATOM 1252 C C . PHE A 1 159 ? -13.047 21.109 8.18 1 98.81 159 PHE A C 1
ATOM 1254 O O . PHE A 1 159 ? -12.328 20.391 7.488 1 98.81 159 PHE A O 1
ATOM 1261 N N . LYS A 1 160 ? -13.383 20.797 9.375 1 98.81 160 LYS A N 1
ATOM 1262 C CA . LYS A 1 160 ? -12.945 19.562 10 1 98.81 160 LYS A CA 1
ATOM 1263 C C . LYS A 1 160 ? -13.461 18.344 9.227 1 98.81 160 LYS A C 1
ATOM 1265 O O . LYS A 1 160 ? -12.695 17.438 8.906 1 98.81 160 LYS A O 1
ATOM 1270 N N . PHE A 1 161 ? -14.75 18.312 8.914 1 98.81 161 PHE A N 1
ATOM 1271 C CA . PHE A 1 161 ? -15.336 17.219 8.164 1 98.81 161 PHE A CA 1
ATOM 1272 C C . PHE A 1 161 ? -14.711 17.109 6.777 1 98.81 161 PHE A C 1
ATOM 1274 O O . PHE A 1 161 ? -14.5 16 6.27 1 98.81 161 PHE A O 1
ATOM 1281 N N . ALA A 1 162 ? -14.391 18.234 6.16 1 98.88 162 ALA A N 1
ATOM 1282 C CA . ALA A 1 162 ? -13.82 18.25 4.812 1 98.88 162 ALA A CA 1
ATOM 1283 C C . ALA A 1 162 ? -12.438 17.594 4.789 1 98.88 162 ALA A C 1
ATOM 1285 O O . ALA A 1 162 ? -12.047 17 3.785 1 98.88 162 ALA A O 1
ATOM 1286 N N . ASN A 1 163 ? -11.656 17.719 5.852 1 98.81 163 ASN A N 1
ATOM 1287 C CA . ASN A 1 163 ? -10.367 17.031 5.938 1 98.81 163 ASN A CA 1
ATOM 1288 C C . ASN A 1 163 ? -10.523 15.523 5.895 1 98.81 163 ASN A C 1
ATOM 1290 O O . ASN A 1 163 ? -9.773 14.836 5.203 1 98.81 163 ASN A O 1
ATOM 1294 N N . TYR A 1 164 ? -11.516 15.008 6.609 1 98.75 164 TYR A N 1
ATOM 1295 C CA . TYR A 1 164 ? -11.781 13.57 6.578 1 98.75 164 TYR A CA 1
ATOM 1296 C C . TYR A 1 164 ? -12.305 13.148 5.211 1 98.75 164 TYR A C 1
ATOM 1298 O O . TYR A 1 164 ? -12.016 12.039 4.746 1 98.75 164 TYR A O 1
ATOM 1306 N N . LEU A 1 165 ? -13.133 14.031 4.582 1 98.81 165 LEU A N 1
ATOM 1307 C CA . LEU A 1 165 ? -13.578 13.773 3.219 1 98.81 165 LEU A CA 1
ATOM 1308 C C . LEU A 1 165 ? -12.391 13.562 2.287 1 98.81 165 LEU A C 1
ATOM 1310 O O . LEU A 1 165 ? -12.367 12.602 1.513 1 98.81 165 LEU A O 1
ATOM 1314 N N . TYR A 1 166 ? -11.414 14.398 2.365 1 98.81 166 TYR A N 1
ATOM 1315 C CA . TYR A 1 166 ? -10.227 14.336 1.517 1 98.81 166 TYR A CA 1
ATOM 1316 C C . TYR A 1 166 ? -9.453 13.047 1.768 1 98.81 166 TYR A C 1
ATOM 1318 O O . TYR A 1 166 ? -9.109 12.328 0.827 1 98.81 166 TYR A O 1
ATOM 1326 N N . GLU A 1 167 ? -9.211 12.719 3.049 1 98.38 167 GLU A N 1
ATOM 1327 C CA . GLU A 1 167 ? -8.438 11.539 3.412 1 98.38 167 GLU A CA 1
ATOM 1328 C C . GLU A 1 167 ? -9.133 10.258 2.963 1 98.38 167 GLU A C 1
ATOM 1330 O O . GLU A 1 167 ? -8.484 9.344 2.439 1 98.38 167 GLU A O 1
ATOM 1335 N N . MET A 1 168 ? -10.445 10.188 3.152 1 98.44 168 MET A N 1
ATOM 1336 C CA . MET A 1 168 ? -11.195 9 2.758 1 98.44 168 MET A CA 1
ATOM 1337 C C . MET A 1 168 ? -11.281 8.891 1.238 1 98.44 168 MET A C 1
ATOM 1339 O O . MET A 1 168 ? -11.289 7.785 0.692 1 98.44 168 MET A O 1
ATOM 1343 N N . THR A 1 169 ? -11.406 10.062 0.532 1 98.62 169 THR A N 1
ATOM 1344 C CA . THR A 1 169 ? -11.367 10.07 -0.926 1 98.62 169 THR A CA 1
ATOM 1345 C C . THR A 1 169 ? -10.078 9.43 -1.434 1 98.62 169 THR A C 1
ATOM 1347 O O . THR A 1 169 ? -10.102 8.594 -2.338 1 98.62 169 THR A O 1
ATOM 1350 N N . ARG A 1 170 ? -8.992 9.781 -0.862 1 98.5 170 ARG A N 1
ATOM 1351 C CA . ARG A 1 170 ? -7.691 9.242 -1.246 1 98.5 170 ARG A CA 1
ATOM 1352 C C . ARG A 1 170 ? -7.629 7.742 -0.997 1 98.5 170 ARG A C 1
ATOM 1354 O O . ARG A 1 170 ? -6.98 7.012 -1.749 1 98.5 170 ARG A O 1
ATOM 1361 N N . SER A 1 171 ? -8.289 7.246 0.078 1 98.56 171 SER A N 1
ATOM 1362 C CA . SER A 1 171 ? -8.352 5.812 0.351 1 98.56 171 SER A CA 1
ATOM 1363 C C . SER A 1 171 ? -9.023 5.062 -0.789 1 98.56 171 SER A C 1
ATOM 1365 O O . SER A 1 171 ? -8.555 4 -1.204 1 98.56 171 SER A O 1
ATOM 1367 N N . VAL A 1 172 ? -10.117 5.613 -1.263 1 98.5 172 VAL A N 1
ATOM 1368 C CA . VAL A 1 172 ? -10.836 4.973 -2.359 1 98.5 172 VAL A CA 1
ATOM 1369 C C . VAL A 1 172 ? -9.984 5 -3.623 1 98.5 172 VAL A C 1
ATOM 1371 O O . VAL A 1 172 ? -9.945 4.023 -4.375 1 98.5 172 VAL A O 1
ATOM 1374 N N . GLU A 1 173 ? -9.25 6.094 -3.881 1 98 173 GLU A N 1
ATOM 1375 C CA . GLU A 1 173 ? -8.352 6.184 -5.023 1 98 173 GLU A CA 1
ATOM 1376 C C . GLU A 1 173 ? -7.305 5.074 -4.988 1 98 173 GLU A C 1
ATOM 1378 O O . GLU A 1 173 ? -7.008 4.461 -6.02 1 98 173 GLU A O 1
ATOM 1383 N N . ARG A 1 174 ? -6.758 4.797 -3.838 1 98.06 174 ARG A N 1
ATOM 1384 C CA . ARG A 1 174 ? -5.754 3.752 -3.678 1 98.06 174 ARG A CA 1
ATOM 1385 C C . ARG A 1 174 ? -6.336 2.377 -3.986 1 98.06 174 ARG A C 1
ATOM 1387 O O . ARG A 1 174 ? -5.664 1.528 -4.574 1 98.06 174 ARG A O 1
ATOM 1394 N N . LEU A 1 175 ? -7.547 2.139 -3.479 1 98.12 175 LEU A N 1
ATOM 1395 C CA . LEU A 1 175 ? -8.188 0.851 -3.719 1 98.12 175 LEU A CA 1
ATOM 1396 C C . LEU A 1 175 ? -8.422 0.63 -5.211 1 98.12 175 LEU A C 1
ATOM 1398 O O . LEU A 1 175 ? -8.273 -0.488 -5.707 1 98.12 175 LEU A O 1
ATOM 1402 N N . ILE A 1 176 ? -8.781 1.659 -5.938 1 97.56 176 ILE A N 1
ATOM 1403 C CA . ILE A 1 176 ? -9 1.576 -7.379 1 97.56 176 ILE A CA 1
ATOM 1404 C C . ILE A 1 176 ? -7.684 1.247 -8.078 1 97.56 176 ILE A C 1
ATOM 1406 O O . ILE A 1 176 ? -7.645 0.403 -8.977 1 97.56 176 ILE A O 1
A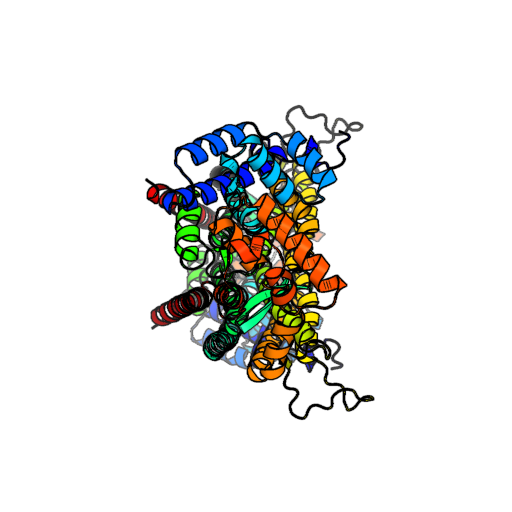TOM 1410 N N . ASP A 1 177 ? -6.605 1.902 -7.707 1 97 177 ASP A N 1
ATOM 1411 C CA . ASP A 1 177 ? -5.297 1.621 -8.289 1 97 177 ASP A CA 1
ATOM 1412 C C . ASP A 1 177 ? -4.883 0.174 -8.031 1 97 177 ASP A C 1
ATOM 1414 O O . ASP A 1 177 ? -4.363 -0.495 -8.93 1 97 177 ASP A O 1
ATOM 1418 N N . ALA A 1 178 ? -5.09 -0.312 -6.785 1 97.62 178 ALA A N 1
ATOM 1419 C CA . ALA A 1 178 ? -4.727 -1.681 -6.43 1 97.62 178 ALA A CA 1
ATOM 1420 C C . ALA A 1 178 ? -5.547 -2.691 -7.227 1 97.62 178 ALA A C 1
ATOM 1422 O O . ALA A 1 178 ? -5.047 -3.758 -7.59 1 97.62 178 ALA A O 1
ATOM 1423 N N . GLU A 1 179 ? -6.836 -2.4 -7.422 1 97.44 179 GLU A N 1
ATOM 1424 C CA . GLU A 1 179 ? -7.746 -3.279 -8.156 1 97.44 179 GLU A CA 1
ATOM 1425 C C . GLU A 1 179 ? -7.203 -3.604 -9.539 1 97.44 179 GLU A C 1
ATOM 1427 O O . GLU A 1 179 ? -7.266 -4.754 -9.984 1 97.44 179 GLU A O 1
ATOM 1432 N N . ARG A 1 180 ? -6.566 -2.682 -10.242 1 95.88 180 ARG A N 1
ATOM 1433 C CA . ARG A 1 180 ? -6.02 -2.869 -11.578 1 95.88 180 ARG A CA 1
ATOM 1434 C C . ARG A 1 180 ? -4.875 -3.875 -11.562 1 95.88 180 ARG A C 1
ATOM 1436 O O . ARG A 1 180 ? -4.609 -4.535 -12.57 1 95.88 180 ARG A O 1
ATOM 1443 N N . ARG A 1 181 ? -4.23 -4.039 -10.445 1 96.62 181 ARG A N 1
ATOM 1444 C CA . ARG A 1 181 ? -3.035 -4.871 -10.383 1 96.62 181 ARG A CA 1
ATOM 1445 C C . ARG A 1 181 ? -3.352 -6.238 -9.789 1 96.62 181 ARG A C 1
ATOM 1447 O O . ARG A 1 181 ? -2.668 -7.223 -10.078 1 96.62 181 ARG A O 1
ATOM 1454 N N . VAL A 1 182 ? -4.449 -6.297 -8.938 1 97.88 182 VAL A N 1
ATOM 1455 C CA . VAL A 1 182 ? -4.652 -7.527 -8.18 1 97.88 182 VAL A CA 1
ATOM 1456 C C . VAL A 1 182 ? -5.797 -8.328 -8.797 1 97.88 182 VAL A C 1
ATOM 1458 O O . VAL A 1 182 ? -5.832 -9.555 -8.68 1 97.88 182 VAL A O 1
ATOM 1461 N N . VAL A 1 183 ? -6.77 -7.676 -9.492 1 98.5 183 VAL A N 1
ATOM 1462 C CA . VAL A 1 183 ? -7.902 -8.367 -10.094 1 98.5 183 VAL A CA 1
ATOM 1463 C C . VAL A 1 183 ? -7.535 -8.828 -11.508 1 98.5 183 VAL A C 1
ATOM 1465 O O . VAL A 1 183 ? -8.055 -8.297 -12.492 1 98.5 183 VAL A O 1
ATOM 1468 N N . LEU A 1 184 ? -6.668 -9.789 -11.602 1 98.62 184 LEU A N 1
ATOM 1469 C CA . LEU A 1 184 ? -6.16 -10.422 -12.82 1 98.62 184 LEU A CA 1
ATOM 1470 C C . LEU A 1 184 ? -6.23 -11.945 -12.703 1 98.62 184 LEU A C 1
ATOM 1472 O O . LEU A 1 184 ? -6.039 -12.5 -11.625 1 98.62 184 LEU A O 1
ATOM 1476 N N . GLY A 1 185 ? -6.504 -12.617 -13.805 1 98.5 185 GLY A N 1
ATOM 1477 C CA . GLY A 1 185 ? -6.617 -14.07 -13.797 1 98.5 185 GLY A CA 1
ATOM 1478 C C . GLY A 1 185 ? -5.289 -14.773 -13.992 1 98.5 185 GLY A C 1
ATOM 1479 O O . GLY A 1 185 ? -4.355 -14.203 -14.562 1 98.5 185 GLY A O 1
ATOM 1480 N N . LYS A 1 186 ? -5.191 -15.914 -13.422 1 98.19 186 LYS A N 1
ATOM 1481 C CA . LYS A 1 186 ? -4.066 -16.828 -13.602 1 98.19 186 LYS A CA 1
ATOM 1482 C C . LYS A 1 186 ? -4.535 -18.172 -14.164 1 98.19 186 LYS A C 1
ATOM 1484 O O . LYS A 1 186 ? -5.238 -18.922 -13.484 1 98.19 186 LYS A O 1
ATOM 1489 N N . MET A 1 187 ? -4.262 -18.469 -15.375 1 98.25 187 MET A N 1
ATOM 1490 C CA . MET A 1 187 ? -4.535 -19.719 -16.109 1 98.25 187 MET A CA 1
ATOM 1491 C C . MET A 1 187 ? -3.316 -20.156 -16.906 1 98.25 187 MET A C 1
ATOM 1493 O O . MET A 1 187 ? -3.301 -20.031 -18.125 1 98.25 187 MET A O 1
ATOM 1497 N N . SER A 1 188 ? -2.303 -20.656 -16.078 1 97.75 188 SER A N 1
ATOM 1498 C CA . SER A 1 188 ? -1.028 -20.875 -16.75 1 97.75 188 SER A CA 1
ATOM 1499 C C . SER A 1 188 ? -0.408 -22.203 -16.359 1 97.75 188 SER A C 1
ATOM 1501 O O . SER A 1 188 ? 0.672 -22.562 -16.844 1 97.75 188 SER A O 1
ATOM 1503 N N . GLY A 1 189 ? -1.108 -22.984 -15.508 1 96.38 189 GLY A N 1
ATOM 1504 C CA . GLY A 1 189 ? -0.713 -24.359 -15.266 1 96.38 189 GLY A CA 1
ATOM 1505 C C . GLY A 1 189 ? 0.271 -24.516 -14.117 1 96.38 189 GLY A C 1
ATOM 1506 O O . GLY A 1 189 ? 0.364 -23.641 -13.258 1 96.38 189 GLY A O 1
ATOM 1507 N N . ALA A 1 190 ? 0.968 -25.562 -14.023 1 95.06 190 ALA A N 1
ATOM 1508 C CA . ALA A 1 190 ? 1.66 -26.109 -12.859 1 95.06 190 ALA A CA 1
ATOM 1509 C C . ALA A 1 190 ? 2.875 -25.25 -12.5 1 95.06 190 ALA A C 1
ATOM 1511 O O . ALA A 1 190 ? 3.275 -25.188 -11.336 1 95.06 190 ALA A O 1
ATOM 1512 N N . VAL A 1 191 ? 3.529 -24.641 -13.508 1 96.81 191 VAL A N 1
ATOM 1513 C CA . VAL A 1 191 ? 4.688 -23.797 -13.227 1 96.81 191 VAL A CA 1
ATOM 1514 C C . VAL A 1 191 ? 4.59 -22.5 -14.039 1 96.81 191 VAL A C 1
ATOM 1516 O O . VAL A 1 191 ? 5.578 -21.781 -14.195 1 96.81 191 VAL A O 1
ATOM 1519 N N . GLY A 1 192 ? 3.453 -22.297 -14.633 1 97.62 192 GLY A N 1
ATOM 1520 C CA . GLY A 1 192 ? 3.182 -21.016 -15.273 1 97.62 192 GLY A CA 1
ATOM 1521 C C . GLY A 1 192 ? 3.469 -21.031 -16.766 1 97.62 192 GLY A C 1
ATOM 1522 O O . GLY A 1 192 ? 3.238 -20.031 -17.453 1 97.62 192 GLY A O 1
ATOM 1523 N N . THR A 1 193 ? 3.879 -22.188 -17.391 1 98 193 THR A N 1
ATOM 1524 C CA . THR A 1 193 ? 4.316 -22.219 -18.781 1 98 193 THR A CA 1
ATOM 1525 C C . THR A 1 193 ? 3.174 -22.625 -19.703 1 98 193 THR A C 1
ATOM 1527 O O . THR A 1 193 ? 3.291 -22.547 -20.922 1 98 193 THR A O 1
ATOM 1530 N N . MET A 1 194 ? 2.092 -23.156 -19.188 1 97.75 194 MET A N 1
ATOM 1531 C CA . MET A 1 194 ? 0.939 -23.641 -19.953 1 97.75 194 MET A CA 1
ATOM 1532 C C . MET A 1 194 ? 1.274 -24.922 -20.703 1 97.75 194 MET A C 1
ATOM 1534 O O . MET A 1 194 ? 0.626 -25.266 -21.688 1 97.75 194 MET A O 1
ATOM 1538 N N . ALA A 1 195 ? 2.213 -25.656 -20.219 1 96.62 195 ALA A N 1
ATOM 1539 C CA . ALA A 1 195 ? 2.73 -26.812 -20.938 1 96.62 195 ALA A CA 1
ATOM 1540 C C . ALA A 1 195 ? 1.637 -27.859 -21.141 1 96.62 195 ALA A C 1
ATOM 1542 O O . ALA A 1 195 ? 1.569 -28.5 -22.203 1 96.62 195 ALA A O 1
ATOM 1543 N N . ALA A 1 196 ? 0.81 -27.984 -20.219 1 95.44 196 ALA A N 1
ATOM 1544 C CA . ALA A 1 196 ? -0.215 -29.031 -20.266 1 95.44 196 ALA A CA 1
ATOM 1545 C C . ALA A 1 196 ? -1.183 -28.797 -21.422 1 95.44 196 ALA A C 1
ATOM 1547 O O . ALA A 1 196 ? -1.817 -29.734 -21.906 1 95.44 196 ALA A O 1
ATOM 1548 N N . TRP A 1 197 ? -1.298 -27.531 -21.875 1 96.31 197 TRP A N 1
ATOM 1549 C CA . TRP A 1 197 ? -2.264 -27.203 -22.922 1 96.31 197 TRP A CA 1
ATOM 1550 C C . TRP A 1 197 ? -1.572 -27.047 -24.266 1 96.31 197 TRP A C 1
ATOM 1552 O O . TRP A 1 197 ? -2.213 -26.703 -25.266 1 96.31 197 TRP A O 1
ATOM 1562 N N . GLY A 1 198 ? -0.249 -27.281 -24.297 1 93.5 198 GLY A N 1
ATOM 1563 C CA . GLY A 1 198 ? 0.503 -27.188 -25.547 1 93.5 198 GLY A CA 1
ATOM 1564 C C . GLY A 1 198 ? 0.257 -25.906 -26.297 1 93.5 198 GLY A C 1
ATOM 1565 O O . GLY A 1 198 ? 0.342 -24.812 -25.734 1 93.5 198 GLY A O 1
ATOM 1566 N N . ASN A 1 199 ? -0.019 -26.078 -27.578 1 94.44 199 ASN A N 1
ATOM 1567 C CA . ASN A 1 199 ? -0.185 -24.922 -28.453 1 94.44 199 ASN A CA 1
ATOM 1568 C C . ASN A 1 199 ? -1.496 -24.188 -28.172 1 94.44 199 ASN A C 1
ATOM 1570 O O . ASN A 1 199 ? -1.678 -23.047 -28.594 1 94.44 199 ASN A O 1
ATOM 1574 N N . ASP A 1 200 ? -2.377 -24.781 -27.422 1 97 200 ASP A N 1
ATOM 1575 C CA . ASP A 1 200 ? -3.68 -24.188 -27.141 1 97 200 ASP A CA 1
ATOM 1576 C C . ASP A 1 200 ? -3.639 -23.344 -25.875 1 97 200 ASP A C 1
ATOM 1578 O O . ASP A 1 200 ? -4.633 -22.703 -25.516 1 97 200 ASP A O 1
ATOM 1582 N N . GLY A 1 201 ? -2.5 -23.281 -25.172 1 97.69 201 GLY A N 1
ATOM 1583 C CA . GLY A 1 201 ? -2.379 -22.641 -23.875 1 97.69 201 GLY A CA 1
ATOM 1584 C C . GLY A 1 201 ? -2.859 -21.203 -23.891 1 97.69 201 GLY A C 1
ATOM 1585 O O . GLY A 1 201 ? -3.678 -20.812 -23.047 1 97.69 201 GLY A O 1
ATOM 1586 N N . LEU A 1 202 ? -2.398 -20.406 -24.828 1 98 202 LEU A N 1
ATOM 1587 C CA . LEU A 1 202 ? -2.73 -18.984 -24.891 1 98 202 LEU A CA 1
ATOM 1588 C C . LEU A 1 202 ? -4.215 -18.781 -25.188 1 98 202 LEU A C 1
ATOM 1590 O O . LEU A 1 202 ? -4.855 -17.906 -24.625 1 98 202 LEU A O 1
ATOM 1594 N N . ARG A 1 203 ? -4.73 -19.609 -26.125 1 98.25 203 ARG A N 1
ATOM 1595 C CA . ARG A 1 203 ? -6.145 -19.5 -26.484 1 98.25 203 ARG A CA 1
ATOM 1596 C C . ARG A 1 203 ? -7.035 -19.922 -25.312 1 98.25 203 ARG A C 1
ATOM 1598 O O . ARG A 1 203 ? -8.078 -19.312 -25.078 1 98.25 203 ARG A O 1
ATOM 1605 N N . ILE A 1 204 ? -6.652 -20.938 -24.578 1 98.5 204 ILE A N 1
ATOM 1606 C CA . ILE A 1 204 ? -7.402 -21.391 -23.422 1 98.5 204 ILE A CA 1
ATOM 1607 C C . ILE A 1 204 ? -7.418 -20.281 -22.359 1 98.5 204 ILE A C 1
ATOM 1609 O O . ILE A 1 204 ? -8.461 -20 -21.766 1 98.5 204 ILE A O 1
ATOM 1613 N N . GLU A 1 205 ? -6.266 -19.672 -22.078 1 98.69 205 GLU A N 1
ATOM 1614 C CA . GLU A 1 205 ? -6.203 -18.547 -21.141 1 98.69 205 GLU A CA 1
ATOM 1615 C C . GLU A 1 205 ? -7.164 -17.438 -21.547 1 98.69 205 GLU A C 1
ATOM 1617 O O . GLU A 1 205 ? -7.957 -16.953 -20.734 1 98.69 205 GLU A O 1
ATOM 1622 N N . GLU A 1 206 ? -7.086 -17.031 -22.781 1 98.5 206 GLU A N 1
ATOM 1623 C CA . GLU A 1 206 ? -7.887 -15.93 -23.312 1 98.5 206 GLU A CA 1
ATOM 1624 C C . GLU A 1 206 ? -9.383 -16.219 -23.172 1 98.5 206 GLU A C 1
ATOM 1626 O O . GLU A 1 206 ? -10.125 -15.391 -22.641 1 98.5 206 GLU A O 1
ATOM 1631 N N . LEU A 1 207 ? -9.781 -17.375 -23.641 1 98.69 207 LEU A N 1
ATOM 1632 C CA . LEU A 1 207 ? -11.203 -17.734 -23.641 1 98.69 207 LEU A CA 1
ATOM 1633 C C . LEU A 1 207 ? -11.734 -17.859 -22.219 1 98.69 207 LEU A C 1
ATOM 1635 O O . LEU A 1 207 ? -12.844 -17.406 -21.922 1 98.69 207 LEU A O 1
ATOM 1639 N N . THR A 1 208 ? -10.984 -18.5 -21.344 1 98.81 208 THR A N 1
ATOM 1640 C CA . THR A 1 208 ? -11.398 -18.703 -19.969 1 98.81 208 THR A CA 1
ATOM 1641 C C . THR A 1 208 ? -11.578 -17.359 -19.25 1 98.81 208 THR A C 1
ATOM 1643 O O . THR A 1 208 ? -12.609 -17.109 -18.625 1 98.81 208 THR A O 1
ATOM 1646 N N . LEU A 1 209 ? -10.562 -16.5 -19.359 1 98.81 209 LEU A N 1
ATOM 1647 C CA . LEU A 1 209 ? -10.57 -15.25 -18.609 1 98.81 209 LEU A CA 1
ATOM 1648 C C . LEU A 1 209 ? -11.547 -14.258 -19.219 1 98.81 209 LEU A C 1
ATOM 1650 O O . LEU A 1 209 ? -12.164 -13.461 -18.5 1 98.81 209 LEU A O 1
ATOM 1654 N N . ARG A 1 210 ? -11.727 -14.297 -20.547 1 98.44 210 ARG A N 1
ATOM 1655 C CA . ARG A 1 210 ? -12.734 -13.461 -21.172 1 98.44 210 ARG A CA 1
ATOM 1656 C C . ARG A 1 210 ? -14.125 -13.781 -20.641 1 98.44 210 ARG A C 1
ATOM 1658 O O . ARG A 1 210 ? -14.922 -12.875 -20.375 1 98.44 210 ARG A O 1
ATOM 1665 N N . GLU A 1 211 ? -14.398 -15.047 -20.516 1 98.38 211 GLU A N 1
ATOM 1666 C CA . GLU A 1 211 ? -15.688 -15.461 -19.969 1 98.38 211 GLU A CA 1
ATOM 1667 C C . GLU A 1 211 ? -15.898 -14.906 -18.562 1 98.38 211 GLU A C 1
ATOM 1669 O O . GLU A 1 211 ? -17.031 -14.602 -18.172 1 98.38 211 GLU A O 1
ATOM 1674 N N . LEU A 1 212 ? -14.867 -14.758 -17.812 1 98.75 212 LEU A N 1
ATOM 1675 C CA . LEU A 1 212 ? -14.922 -14.305 -16.422 1 98.75 212 LEU A CA 1
ATOM 1676 C C . LEU A 1 212 ? -14.758 -12.789 -16.344 1 98.75 212 LEU A C 1
ATOM 1678 O O . LEU A 1 212 ? -14.727 -12.227 -15.242 1 98.75 212 LEU A O 1
ATOM 1682 N N . ASP A 1 213 ? -14.555 -12.102 -17.5 1 98.31 213 ASP A N 1
ATOM 1683 C CA . ASP A 1 213 ? -14.305 -10.664 -17.594 1 98.31 213 ASP A CA 1
ATOM 1684 C C . ASP A 1 213 ? -13.062 -10.273 -16.797 1 98.31 213 ASP A C 1
ATOM 1686 O O . ASP A 1 213 ? -13.117 -9.367 -15.961 1 98.31 213 ASP A O 1
ATOM 1690 N N . LEU A 1 214 ? -12.039 -11.078 -16.938 1 98.69 214 LEU A N 1
ATOM 1691 C CA . LEU A 1 214 ? -10.742 -10.812 -16.328 1 98.69 214 LEU A CA 1
ATOM 1692 C C . LEU A 1 214 ? -9.656 -10.703 -17.391 1 98.69 214 LEU A C 1
ATOM 1694 O O . LEU A 1 214 ? -9.75 -11.336 -18.453 1 98.69 214 LEU A O 1
ATOM 1698 N N . GLU A 1 215 ? -8.688 -9.883 -17.188 1 98.25 215 GLU A N 1
ATOM 1699 C CA . GLU A 1 215 ? -7.438 -9.898 -17.938 1 98.25 215 GLU A CA 1
ATOM 1700 C C . GLU A 1 215 ? -6.402 -10.805 -17.281 1 98.25 215 GLU A C 1
ATOM 1702 O O . GLU A 1 215 ? -6.461 -11.047 -16.078 1 98.25 215 GLU A O 1
ATOM 1707 N N . PRO A 1 216 ? -5.488 -11.32 -18.047 1 98.5 216 PRO A N 1
ATOM 1708 C CA . PRO A 1 216 ? -4.48 -12.211 -17.453 1 98.5 216 PRO A CA 1
ATOM 1709 C C . PRO A 1 216 ? -3.309 -11.445 -16.844 1 98.5 216 PRO A C 1
ATOM 1711 O O . PRO A 1 216 ? -2.992 -10.336 -17.281 1 98.5 216 PRO A O 1
ATOM 1714 N N . HIS A 1 217 ? -2.693 -11.977 -15.789 1 98.44 217 HIS A N 1
ATOM 1715 C CA . HIS A 1 217 ? -1.324 -11.586 -15.477 1 98.44 217 HIS A CA 1
ATOM 1716 C C . HIS A 1 217 ? -0.412 -11.766 -16.688 1 98.44 217 HIS A C 1
ATOM 1718 O O . HIS A 1 217 ? -0.557 -12.727 -17.438 1 98.44 217 HIS A O 1
ATOM 1724 N N . ALA A 1 218 ? 0.568 -10.906 -16.859 1 98.12 218 ALA A N 1
ATOM 1725 C CA . ALA A 1 218 ? 1.496 -11.008 -17.984 1 98.12 218 ALA A CA 1
ATOM 1726 C C . ALA A 1 218 ? 2.252 -12.336 -17.953 1 98.12 218 ALA A C 1
ATOM 1728 O O . ALA A 1 218 ? 2.5 -12.938 -19 1 98.12 218 ALA A O 1
ATOM 1729 N N . ILE A 1 219 ? 2.641 -12.734 -16.906 1 98.62 219 ILE A N 1
ATOM 1730 C CA . ILE A 1 219 ? 3.373 -13.961 -16.625 1 98.62 219 ILE A CA 1
ATOM 1731 C C . ILE A 1 219 ? 3.201 -14.352 -15.164 1 98.62 219 ILE A C 1
ATOM 1733 O O . ILE A 1 219 ? 2.984 -13.492 -14.305 1 98.62 219 ILE A O 1
ATOM 1737 N N . SER A 1 220 ? 3.188 -15.586 -14.852 1 98.25 220 SER A N 1
ATOM 1738 C CA . SER A 1 220 ? 3.104 -16.062 -13.469 1 98.25 220 SER A CA 1
ATOM 1739 C C . SER A 1 220 ? 3.869 -17.375 -13.297 1 98.25 220 SER A C 1
ATOM 1741 O O . SER A 1 220 ? 4.246 -18.016 -14.273 1 98.25 220 SER A O 1
ATOM 1743 N N . THR A 1 221 ? 4.176 -17.688 -12.062 1 97.88 221 THR A N 1
ATOM 1744 C CA . THR A 1 221 ? 4.629 -19.031 -11.711 1 97.88 221 THR A CA 1
ATOM 1745 C C . THR A 1 221 ? 3.443 -19.969 -11.539 1 97.88 221 THR A C 1
ATOM 1747 O O . THR A 1 221 ? 2.504 -19.953 -12.336 1 97.88 221 THR A O 1
ATOM 1750 N N . GLN A 1 222 ? 3.486 -20.812 -10.523 1 97.06 222 GLN A N 1
ATOM 1751 C CA . GLN A 1 222 ? 2.305 -21.609 -10.227 1 97.06 222 GLN A CA 1
ATOM 1752 C C . GLN A 1 222 ? 1.211 -20.766 -9.586 1 97.06 222 GLN A C 1
ATOM 1754 O O . GLN A 1 222 ? 0.034 -21.125 -9.617 1 97.06 222 GLN A O 1
ATOM 1759 N N . VAL A 1 223 ? 1.637 -19.625 -9 1 97.44 223 VAL A N 1
ATOM 1760 C CA . VAL A 1 223 ? 0.68 -18.75 -8.32 1 97.44 223 VAL A CA 1
ATOM 1761 C C . VAL A 1 223 ? 0.757 -17.344 -8.898 1 97.44 223 VAL A C 1
ATOM 1763 O O . VAL A 1 223 ? 1.787 -16.953 -9.445 1 97.44 223 VAL A O 1
ATOM 1766 N N . ALA A 1 224 ? -0.417 -16.609 -8.828 1 97.5 224 ALA A N 1
ATOM 1767 C CA . ALA A 1 224 ? -0.376 -15.18 -9.109 1 97.5 224 ALA A CA 1
ATOM 1768 C C . ALA A 1 224 ? 0.602 -14.469 -8.18 1 97.5 224 ALA A C 1
ATOM 1770 O O . ALA A 1 224 ? 0.763 -14.859 -7.02 1 97.5 224 ALA A O 1
ATOM 1771 N N . PRO A 1 225 ? 1.297 -13.406 -8.711 1 97.38 225 PRO A N 1
ATOM 1772 C CA . PRO A 1 225 ? 2.227 -12.688 -7.836 1 97.38 225 PRO A CA 1
ATOM 1773 C C . PRO A 1 225 ? 1.56 -12.18 -6.559 1 97.38 225 PRO A C 1
ATOM 1775 O O . PRO A 1 225 ? 0.499 -11.555 -6.617 1 97.38 225 PRO A O 1
ATOM 1778 N N . ARG A 1 226 ? 2.215 -12.406 -5.422 1 98.19 226 ARG A N 1
ATOM 1779 C CA . ARG A 1 226 ? 1.598 -12.133 -4.129 1 98.19 226 ARG A CA 1
ATOM 1780 C C . ARG A 1 226 ? 1.812 -10.68 -3.725 1 98.19 226 ARG A C 1
ATOM 1782 O O . ARG A 1 226 ? 1.227 -10.203 -2.746 1 98.19 226 ARG A O 1
ATOM 1789 N N . ASP A 1 227 ? 2.641 -9.93 -4.48 1 98.44 227 ASP A N 1
ATOM 1790 C CA . ASP A 1 227 ? 2.797 -8.5 -4.242 1 98.44 227 ASP A CA 1
ATOM 1791 C C . ASP A 1 227 ? 1.452 -7.777 -4.328 1 98.44 227 ASP A C 1
ATOM 1793 O O . ASP A 1 227 ? 1.195 -6.84 -3.568 1 98.44 227 ASP A O 1
ATOM 1797 N N . GLY A 1 228 ? 0.611 -8.18 -5.289 1 98.25 228 GLY A N 1
ATOM 1798 C CA . GLY A 1 228 ? -0.706 -7.578 -5.422 1 98.25 228 GLY A CA 1
ATOM 1799 C C . GLY A 1 228 ? -1.587 -7.797 -4.207 1 98.25 228 GLY A C 1
ATOM 1800 O O . GLY A 1 228 ? -2.334 -6.898 -3.807 1 98.25 228 GLY A O 1
ATOM 1801 N N . PHE A 1 229 ? -1.551 -8.992 -3.627 1 98.5 229 PHE A N 1
ATOM 1802 C CA . PHE A 1 229 ? -2.299 -9.289 -2.41 1 98.5 229 PHE A CA 1
ATOM 1803 C C . PHE A 1 229 ? -1.82 -8.414 -1.258 1 98.5 229 PHE A C 1
ATOM 1805 O O . PHE A 1 229 ? -2.631 -7.883 -0.496 1 98.5 229 PHE A O 1
ATOM 1812 N N . ALA A 1 230 ? -0.481 -8.273 -1.154 1 98.69 230 ALA A N 1
ATOM 1813 C CA . ALA A 1 230 ? 0.107 -7.441 -0.108 1 98.69 230 ALA A CA 1
ATOM 1814 C C . ALA A 1 230 ? -0.32 -5.984 -0.262 1 98.69 230 ALA A C 1
ATOM 1816 O O . ALA A 1 230 ? -0.613 -5.309 0.728 1 98.69 230 ALA A O 1
ATOM 1817 N N . GLU A 1 231 ? -0.331 -5.473 -1.49 1 98.75 231 GLU A N 1
ATOM 1818 C CA . GLU A 1 231 ? -0.783 -4.113 -1.77 1 98.75 231 GLU A CA 1
ATOM 1819 C C . GLU A 1 231 ? -2.234 -3.914 -1.341 1 98.75 231 GLU A C 1
ATOM 1821 O O . GLU A 1 231 ? -2.566 -2.912 -0.704 1 98.75 231 GLU A O 1
ATOM 1826 N N . LEU A 1 232 ? -3.061 -4.887 -1.706 1 98.75 232 LEU A N 1
ATOM 1827 C CA . LEU A 1 232 ? -4.48 -4.805 -1.383 1 98.75 232 LEU A CA 1
ATOM 1828 C C . LEU A 1 232 ? -4.691 -4.746 0.126 1 98.75 232 LEU A C 1
ATOM 1830 O O . LEU A 1 232 ? -5.406 -3.875 0.624 1 98.75 232 LEU A O 1
ATOM 1834 N N . ILE A 1 233 ? -4.086 -5.633 0.851 1 98.81 233 ILE A N 1
ATOM 1835 C CA . ILE A 1 233 ? -4.246 -5.699 2.299 1 98.81 233 ILE A CA 1
ATOM 1836 C C . ILE A 1 233 ? -3.68 -4.438 2.939 1 98.81 233 ILE A C 1
ATOM 1838 O O . ILE A 1 233 ? -4.242 -3.918 3.906 1 98.81 233 ILE A O 1
ATOM 1842 N N . SER A 1 234 ? -2.549 -3.914 2.443 1 98.81 234 SER A N 1
ATOM 1843 C CA . SER A 1 234 ? -1.975 -2.666 2.934 1 98.81 234 SER A CA 1
ATOM 1844 C C . SER A 1 234 ? -2.934 -1.498 2.734 1 98.81 234 SER A C 1
ATOM 1846 O O . SER A 1 234 ? -3.131 -0.686 3.641 1 98.81 234 SER A O 1
ATOM 1848 N N . ASP A 1 235 ? -3.516 -1.416 1.541 1 98.81 235 ASP A N 1
ATOM 1849 C CA . ASP A 1 235 ? -4.426 -0.318 1.229 1 98.81 235 ASP A CA 1
ATOM 1850 C C . ASP A 1 235 ? -5.688 -0.388 2.088 1 98.81 235 ASP A C 1
ATOM 1852 O O . ASP A 1 235 ? -6.223 0.643 2.498 1 98.81 235 ASP A O 1
ATOM 1856 N N . LEU A 1 236 ? -6.195 -1.616 2.369 1 98.81 236 LEU A N 1
ATOM 1857 C CA . LEU A 1 236 ? -7.324 -1.774 3.279 1 98.81 236 LEU A CA 1
ATOM 1858 C C . LEU A 1 236 ? -6.961 -1.303 4.684 1 98.81 236 LEU A C 1
ATOM 1860 O O . LEU A 1 236 ? -7.762 -0.639 5.348 1 98.81 236 LEU A O 1
ATOM 1864 N N . ALA A 1 237 ? -5.797 -1.628 5.117 1 98.88 237 ALA A N 1
ATOM 1865 C CA . ALA A 1 237 ? -5.34 -1.236 6.449 1 98.88 237 ALA A CA 1
ATOM 1866 C C . ALA A 1 237 ? -5.184 0.278 6.551 1 98.88 237 ALA A C 1
ATOM 1868 O O . ALA A 1 237 ? -5.484 0.869 7.59 1 98.88 237 ALA A O 1
ATOM 1869 N N . ILE A 1 238 ? -4.699 0.91 5.512 1 98.88 238 ILE A N 1
ATOM 1870 C CA . ILE A 1 238 ? -4.578 2.363 5.48 1 98.88 238 ILE A CA 1
ATOM 1871 C C . ILE A 1 238 ? -5.965 2.998 5.559 1 98.88 238 ILE A C 1
ATOM 1873 O O . ILE A 1 238 ? -6.18 3.938 6.328 1 98.88 238 ILE A O 1
ATOM 1877 N N . ALA A 1 239 ? -6.891 2.477 4.734 1 98.88 239 ALA A N 1
ATOM 1878 C CA . ALA A 1 239 ? -8.266 2.971 4.809 1 98.88 239 ALA A CA 1
ATOM 1879 C C . ALA A 1 239 ? -8.828 2.814 6.219 1 98.88 239 ALA A C 1
ATOM 1881 O O . ALA A 1 239 ? -9.492 3.721 6.73 1 98.88 239 ALA A O 1
ATOM 1882 N N . GLY A 1 240 ? -8.609 1.611 6.828 1 98.81 240 GLY A N 1
ATOM 1883 C CA . GLY A 1 240 ? -9.023 1.389 8.203 1 98.81 240 GLY A CA 1
ATOM 1884 C C . GLY A 1 240 ? -8.406 2.373 9.18 1 98.81 240 GLY A C 1
ATOM 1885 O O . GLY A 1 240 ? -9.07 2.82 10.117 1 98.81 240 GLY A O 1
ATOM 1886 N N . SER A 1 241 ? -7.176 2.746 8.992 1 98.81 241 SER A N 1
ATOM 1887 C CA . SER A 1 241 ? -6.477 3.688 9.859 1 98.81 241 SER A CA 1
ATOM 1888 C C . SER A 1 241 ? -7.039 5.098 9.711 1 98.81 241 SER A C 1
ATOM 1890 O O . SER A 1 241 ? -7.07 5.863 10.68 1 98.81 241 SER A O 1
ATOM 1892 N N . VAL A 1 242 ? -7.426 5.473 8.492 1 98.75 242 VAL A N 1
ATOM 1893 C CA . VAL A 1 242 ? -8.062 6.762 8.25 1 98.75 242 VAL A CA 1
ATOM 1894 C C . VAL A 1 242 ? -9.406 6.816 8.977 1 98.75 242 VAL A C 1
ATOM 1896 O O . VAL A 1 242 ? -9.742 7.828 9.602 1 98.75 242 VAL A O 1
ATOM 1899 N N . MET A 1 243 ? -10.18 5.738 8.914 1 98.81 243 MET A N 1
ATOM 1900 C CA . MET A 1 243 ? -11.438 5.664 9.656 1 98.81 243 MET A CA 1
ATOM 1901 C C . MET A 1 243 ? -11.18 5.723 11.164 1 98.81 243 MET A C 1
ATOM 1903 O O . MET A 1 243 ? -11.977 6.293 11.906 1 98.81 243 MET A O 1
ATOM 1907 N N . ASP A 1 244 ? -10.094 5.117 11.594 1 98.75 244 ASP A N 1
ATOM 1908 C CA . ASP A 1 244 ? -9.703 5.172 13 1 98.75 244 ASP A CA 1
ATOM 1909 C C . ASP A 1 244 ? -9.414 6.605 13.43 1 98.75 244 ASP A C 1
ATOM 1911 O O . ASP A 1 244 ? -9.742 7 14.555 1 98.75 244 ASP A O 1
ATOM 1915 N N . ARG A 1 245 ? -8.781 7.391 12.547 1 98.69 245 ARG A N 1
ATOM 1916 C CA . ARG A 1 245 ? -8.531 8.789 12.891 1 98.69 245 ARG A CA 1
ATOM 1917 C C . ARG A 1 245 ? -9.836 9.523 13.172 1 98.69 245 ARG A C 1
ATOM 1919 O O . ARG A 1 245 ? -9.922 10.312 14.109 1 98.69 245 ARG A O 1
ATOM 1926 N N . PHE A 1 246 ? -10.812 9.328 12.391 1 98.56 246 PHE A N 1
ATOM 1927 C CA . PHE A 1 246 ? -12.117 9.938 12.609 1 98.56 246 PHE A CA 1
ATOM 1928 C C . PHE A 1 246 ? -12.734 9.445 13.906 1 98.56 246 PHE A C 1
ATOM 1930 O O . PHE A 1 246 ? -13.289 10.227 14.68 1 98.56 246 PHE A O 1
ATOM 1937 N N . ALA A 1 247 ? -12.656 8.117 14.109 1 98.44 247 ALA A N 1
ATOM 1938 C CA . ALA A 1 247 ? -13.195 7.523 15.336 1 98.44 247 ALA A CA 1
ATOM 1939 C C . ALA A 1 247 ? -12.539 8.133 16.562 1 98.44 247 ALA A C 1
ATOM 1941 O O . ALA A 1 247 ? -13.211 8.43 17.562 1 98.44 247 ALA A O 1
ATOM 1942 N N . VAL A 1 248 ? -11.242 8.328 16.531 1 98.31 248 VAL A N 1
ATOM 1943 C CA . VAL A 1 248 ? -10.508 8.938 17.641 1 98.31 248 VAL A CA 1
ATOM 1944 C C . VAL A 1 248 ? -11.008 10.359 17.875 1 98.31 248 VAL A C 1
ATOM 1946 O O . VAL A 1 248 ? -11.172 10.789 19.016 1 98.31 248 VAL A O 1
ATOM 1949 N N . GLU A 1 249 ? -11.273 11.078 16.797 1 98.44 249 GLU A N 1
ATOM 1950 C CA . GLU A 1 249 ? -11.812 12.43 16.906 1 98.44 249 GLU A CA 1
ATOM 1951 C C . GLU A 1 249 ? -13.148 12.438 17.625 1 98.44 249 GLU A C 1
ATOM 1953 O O . GLU A 1 249 ? -13.383 13.273 18.516 1 98.44 249 GLU A O 1
ATOM 1958 N N . ILE A 1 250 ? -13.992 11.516 17.281 1 98 250 ILE A N 1
ATOM 1959 C CA . ILE A 1 250 ? -15.312 11.438 17.906 1 98 250 ILE A CA 1
ATOM 1960 C C . ILE A 1 250 ? -15.164 11.102 19.391 1 98 250 ILE A C 1
ATOM 1962 O O . ILE A 1 250 ? -15.836 11.695 20.234 1 98 250 ILE A O 1
ATOM 1966 N N . ARG A 1 251 ? -14.305 10.141 19.719 1 97.44 251 ARG A N 1
ATOM 1967 C CA . ARG A 1 251 ? -14.078 9.742 21.109 1 97.44 251 ARG A CA 1
ATOM 1968 C C . ARG A 1 251 ? -13.57 10.922 21.938 1 97.44 251 ARG A C 1
ATOM 1970 O O . ARG A 1 251 ? -13.992 11.109 23.078 1 97.44 251 ARG A O 1
ATOM 1977 N N . GLU A 1 252 ? -12.742 11.734 21.344 1 97.81 252 GLU A N 1
ATOM 1978 C CA . GLU A 1 252 ? -12.195 12.898 22.031 1 97.81 252 GLU A CA 1
ATOM 1979 C C . GLU A 1 252 ? -13.258 13.969 22.234 1 97.81 252 GLU A C 1
ATOM 1981 O O . GLU A 1 252 ? -13.43 14.477 23.344 1 97.81 252 GLU A O 1
ATOM 1986 N N . LEU A 1 253 ? -13.992 14.258 21.234 1 98.19 253 LEU A N 1
ATOM 1987 C CA . LEU A 1 253 ? -14.93 15.375 21.25 1 98.19 253 LEU A CA 1
ATOM 1988 C C . LEU A 1 253 ? -16.172 15.023 22.078 1 98.19 253 LEU A C 1
ATOM 1990 O O . LEU A 1 253 ? -16.922 15.914 22.484 1 98.19 253 LEU A O 1
ATOM 1994 N N . MET A 1 254 ? -16.391 13.773 22.359 1 96.94 254 MET A N 1
ATOM 1995 C CA . MET A 1 254 ? -17.547 13.32 23.125 1 96.94 254 MET A CA 1
ATOM 1996 C C . MET A 1 254 ? -17.266 13.367 24.625 1 96.94 254 MET A C 1
ATOM 1998 O O . MET A 1 254 ? -18.172 13.242 25.438 1 96.94 254 MET A O 1
ATOM 2002 N N . ARG A 1 255 ? -16.016 13.5 25.047 1 96.69 255 ARG A N 1
ATOM 2003 C CA . ARG A 1 255 ? -15.695 13.609 26.453 1 96.69 255 ARG A CA 1
ATOM 2004 C C . ARG A 1 255 ? -16.578 14.656 27.141 1 96.69 255 ARG A C 1
ATOM 2006 O O . ARG A 1 255 ? -16.828 15.719 26.562 1 96.69 255 ARG A O 1
ATOM 2013 N N . PRO A 1 256 ? -17.016 14.367 28.344 1 95.25 256 PRO A N 1
ATOM 2014 C CA . PRO A 1 256 ? -17.922 15.297 29.031 1 95.25 256 PRO A CA 1
ATOM 2015 C C . PRO A 1 256 ? -17.344 16.703 29.141 1 95.25 256 PRO A C 1
ATOM 2017 O O . PRO A 1 256 ? -18.078 17.688 29.078 1 95.25 256 PRO A O 1
ATOM 2020 N N . GLU A 1 257 ? -16.031 16.812 29.297 1 96.56 257 GLU A N 1
ATOM 2021 C CA . GLU A 1 257 ? -15.383 18.109 29.453 1 96.56 257 GLU A CA 1
ATOM 2022 C C . GLU A 1 257 ? -15.398 18.891 28.141 1 96.56 257 GLU A C 1
ATOM 2024 O O . GLU A 1 257 ? -15.383 20.125 28.141 1 96.56 257 GLU A O 1
ATOM 2029 N N . ILE A 1 258 ? -15.43 18.25 26.984 1 97.69 258 ILE A N 1
ATOM 2030 C CA . ILE A 1 258 ? -15.391 18.875 25.672 1 97.69 258 ILE A CA 1
ATOM 2031 C C . ILE A 1 258 ? -16.797 18.906 25.078 1 97.69 258 ILE A C 1
ATOM 2033 O O . ILE A 1 258 ? -17.312 19.984 24.766 1 97.69 258 ILE A O 1
ATOM 2037 N N . ASN A 1 259 ? -17.5 17.75 24.922 1 97.44 259 ASN A N 1
ATOM 2038 C CA . ASN A 1 259 ? -18.906 17.531 24.594 1 97.44 259 ASN A CA 1
ATOM 2039 C C . ASN A 1 259 ? -19.344 18.359 23.375 1 97.44 259 ASN A C 1
ATOM 2041 O O . ASN A 1 259 ? -20.375 19.016 23.391 1 97.44 259 ASN A O 1
ATOM 2045 N N . GLU A 1 260 ? -18.547 18.406 22.297 1 98.5 260 GLU A N 1
ATOM 2046 C CA . GLU A 1 260 ? -18.844 19.141 21.078 1 98.5 260 GLU A CA 1
ATOM 2047 C C . GLU A 1 260 ? -19.578 18.25 20.078 1 98.5 260 GLU A C 1
ATOM 2049 O O . GLU A 1 260 ? -20.453 18.719 19.344 1 98.5 260 GLU A O 1
ATOM 2054 N N . ILE A 1 261 ? -19.172 17.031 19.953 1 97.75 261 ILE A N 1
ATOM 2055 C CA . ILE A 1 261 ? -19.781 16.047 19.078 1 97.75 261 ILE A CA 1
ATOM 2056 C C . ILE A 1 261 ? -19.969 14.734 19.844 1 97.75 261 ILE A C 1
ATOM 2058 O O . ILE A 1 261 ? -19.125 14.336 20.641 1 97.75 261 ILE A O 1
ATOM 2062 N N . ALA A 1 262 ? -21.125 14.141 19.641 1 95.06 262 ALA A N 1
ATOM 2063 C CA . ALA A 1 262 ? -21.375 12.852 20.281 1 95.06 262 ALA A CA 1
ATOM 2064 C C . ALA A 1 262 ? -22 11.867 19.297 1 95.06 262 ALA A C 1
ATOM 2066 O O . ALA A 1 262 ? -22.703 12.273 18.375 1 95.06 262 ALA A O 1
ATOM 2067 N N . GLU A 1 263 ? -21.594 10.641 19.516 1 93.06 263 GLU A N 1
ATOM 2068 C CA . GLU A 1 263 ? -22.297 9.57 18.797 1 93.06 263 GLU A CA 1
ATOM 2069 C C . GLU A 1 263 ? -23.734 9.453 19.266 1 93.06 263 GLU A C 1
ATOM 2071 O O . GLU A 1 263 ? -24.031 9.531 20.453 1 93.06 263 GLU A O 1
ATOM 2076 N N . GLY A 1 264 ? -24.703 9.359 18.266 1 85.38 264 GLY A N 1
ATOM 2077 C CA . GLY A 1 264 ? -26.094 9.141 18.625 1 85.38 264 GLY A CA 1
ATOM 2078 C C . GLY A 1 264 ? -26.406 7.715 19.031 1 85.38 264 GLY A C 1
ATOM 2079 O O . GLY A 1 264 ? -26 6.77 18.359 1 85.38 264 GLY A O 1
ATOM 2080 N N . VAL A 1 265 ? -26.719 7.406 20.234 1 71.5 265 VAL A N 1
ATOM 2081 C CA . VAL A 1 265 ? -26.891 6.043 20.719 1 71.5 265 VAL A CA 1
ATOM 2082 C C . VAL A 1 265 ? -28.359 5.645 20.609 1 71.5 265 VAL A C 1
ATOM 2084 O O . VAL A 1 265 ? -28.703 4.461 20.688 1 71.5 265 VAL A O 1
ATOM 2087 N N . GLY A 1 266 ? -29.094 6.465 19.938 1 62.84 266 GLY A N 1
ATOM 2088 C CA . GLY A 1 266 ? -30.516 6.125 19.906 1 62.84 266 GLY A CA 1
ATOM 2089 C C . GLY A 1 266 ? -31.016 5.547 21.219 1 62.84 266 GLY A C 1
ATOM 2090 O O . GLY A 1 266 ? -30.812 6.137 22.281 1 62.84 266 GLY A O 1
ATOM 2091 N N . ASP A 1 267 ? -31.703 4.285 21.203 1 61.84 267 ASP A N 1
ATOM 2092 C CA . ASP A 1 267 ? -32.281 3.598 22.344 1 61.84 267 ASP A CA 1
ATOM 2093 C C . ASP A 1 267 ? -31.297 2.625 22.969 1 61.84 267 ASP A C 1
ATOM 2095 O O . ASP A 1 267 ? -31.672 1.792 23.797 1 61.84 267 ASP A O 1
ATOM 2099 N N . ARG A 1 268 ? -30 2.836 22.734 1 64.44 268 ARG A N 1
ATOM 2100 C CA . ARG A 1 268 ? -29.031 1.878 23.266 1 64.44 268 ARG A CA 1
ATOM 2101 C C . ARG A 1 268 ? -28.797 2.109 24.75 1 64.44 268 ARG A C 1
ATOM 2103 O O . ARG A 1 268 ? -28.781 3.252 25.219 1 64.44 268 ARG A O 1
ATOM 2110 N N . VAL A 1 269 ? -28.859 0.898 25.547 1 55.16 269 VAL A N 1
ATOM 2111 C CA . VAL A 1 269 ? -28.547 0.905 26.969 1 55.16 269 VAL A CA 1
ATOM 2112 C C . VAL A 1 269 ? -27.109 1.331 27.188 1 55.16 269 VAL A C 1
ATOM 2114 O O . VAL A 1 269 ? -26.188 0.784 26.547 1 55.16 269 VAL A O 1
ATOM 2117 N N . GLY A 1 270 ? -26.781 2.561 27.625 1 60.72 270 GLY A N 1
ATOM 2118 C CA . GLY A 1 270 ? -25.438 3.004 27.953 1 60.72 270 GLY A CA 1
ATOM 2119 C C . GLY A 1 270 ? -24.688 2.023 28.844 1 60.72 270 GLY A C 1
ATOM 2120 O O . GLY A 1 270 ? -24.781 0.809 28.656 1 60.72 270 GLY A O 1
ATOM 2121 N N . SER A 1 271 ? -24.109 2.395 29.844 1 65.69 271 SER A N 1
ATOM 2122 C CA . SER A 1 271 ? -23.391 1.558 30.812 1 65.69 271 SER A CA 1
ATOM 2123 C C . SER A 1 271 ? -24.359 0.742 31.656 1 65.69 271 SER A C 1
ATOM 2125 O O . SER A 1 271 ? -25.438 1.214 32 1 65.69 271 SER A O 1
ATOM 2127 N N . SER A 1 272 ? -24.172 -0.528 31.828 1 62.53 272 SER A N 1
ATOM 2128 C CA . SER A 1 272 ? -25 -1.439 32.625 1 62.53 272 SER A CA 1
ATOM 2129 C C . SER A 1 272 ? -25.141 -0.94 34.062 1 62.53 272 SER A C 1
ATOM 2131 O O . SER A 1 272 ? -26.203 -1.131 34.656 1 62.53 272 SER A O 1
ATOM 2133 N N . THR A 1 273 ? -24.109 -0.237 34.5 1 66.56 273 THR A N 1
ATOM 2134 C CA . THR A 1 273 ? -24.109 0.124 35.906 1 66.56 273 THR A CA 1
ATOM 2135 C C . THR A 1 273 ? -24.328 1.623 36.094 1 66.56 273 THR A C 1
ATOM 2137 O O . THR A 1 273 ? -24.75 2.072 37.156 1 66.56 273 THR A O 1
ATOM 2140 N N . MET A 1 274 ? -24.031 2.355 35 1 74.81 274 MET A N 1
ATOM 2141 C CA . MET A 1 274 ? -24.125 3.811 35.062 1 74.81 274 MET A CA 1
ATOM 2142 C C . MET A 1 274 ? -25.047 4.348 33.969 1 74.81 274 MET A C 1
ATOM 2144 O O . MET A 1 274 ? -24.578 4.762 32.906 1 74.81 274 MET A O 1
ATOM 2148 N N . PRO A 1 275 ? -26.312 4.465 34.281 1 70.25 275 PRO A N 1
ATOM 2149 C CA . PRO A 1 275 ? -27.328 4.781 33.281 1 70.25 275 PRO A CA 1
ATOM 2150 C C . PRO A 1 275 ? -27.094 6.137 32.594 1 70.25 275 PRO A C 1
ATOM 2152 O O . PRO A 1 275 ? -27.547 6.375 31.484 1 70.25 275 PRO A O 1
ATOM 2155 N N . HIS A 1 276 ? -26.312 6.977 33.281 1 76.38 276 HIS A N 1
ATOM 2156 C CA . HIS A 1 276 ? -26.109 8.312 32.719 1 76.38 276 HIS A CA 1
ATOM 2157 C C . HIS A 1 276 ? -24.984 8.32 31.688 1 76.38 276 HIS A C 1
ATOM 2159 O O . HIS A 1 276 ? -24.844 9.273 30.922 1 76.38 276 HIS A O 1
ATOM 2165 N N . LYS A 1 277 ? -24.219 7.285 31.688 1 82.19 277 LYS A N 1
ATOM 2166 C CA . LYS A 1 277 ? -22.984 7.281 30.906 1 82.19 277 LYS A CA 1
ATOM 2167 C C . LYS A 1 277 ? -23.234 6.801 29.484 1 82.19 277 LYS A C 1
ATOM 2169 O O . LYS A 1 277 ? -23.766 5.703 29.281 1 82.19 277 LYS A O 1
ATOM 2174 N N . GLU A 1 278 ? -23.031 7.703 28.531 1 85.88 278 GLU A N 1
ATOM 2175 C CA . GLU A 1 278 ? -23.062 7.344 27.125 1 85.88 278 GLU A CA 1
ATOM 2176 C C . GLU A 1 278 ? -21.656 7.148 26.578 1 85.88 278 GLU A C 1
ATOM 2178 O O . GLU A 1 278 ? -20.828 8.07 26.625 1 85.88 278 GLU A O 1
ATOM 2183 N N . ASN A 1 279 ? -21.391 5.949 26.141 1 89.62 279 ASN A N 1
ATOM 2184 C CA . ASN A 1 279 ? -20.062 5.609 25.641 1 89.62 279 ASN A CA 1
ATOM 2185 C C . ASN A 1 279 ? -20 5.637 24.109 1 89.62 279 ASN A C 1
ATOM 2187 O O . ASN A 1 279 ? -20.984 5.285 23.453 1 89.62 279 ASN A O 1
ATOM 2191 N N . PRO A 1 280 ? -18.938 6.133 23.531 1 93.44 280 PRO A N 1
ATOM 2192 C CA . PRO A 1 280 ? -18.766 6.062 22.078 1 93.44 280 PRO A CA 1
ATOM 2193 C C . PRO A 1 280 ? -18.422 4.66 21.578 1 93.44 280 PRO A C 1
ATOM 2195 O O . PRO A 1 280 ? -17.359 4.461 20.984 1 93.44 280 PRO A O 1
ATOM 2198 N N . VAL A 1 281 ? -19.297 3.75 21.734 1 93.25 281 VAL A N 1
ATOM 2199 C CA . VAL A 1 281 ? -19.062 2.324 21.531 1 93.25 281 VAL A CA 1
ATOM 2200 C C . VAL A 1 281 ? -18.75 2.051 20.062 1 93.25 281 VAL A C 1
ATOM 2202 O O . VAL A 1 281 ? -17.891 1.232 19.734 1 93.25 281 VAL A O 1
ATOM 2205 N N . THR A 1 282 ? -19.516 2.695 19.141 1 95.25 282 THR A N 1
ATOM 2206 C CA . THR A 1 282 ? -19.281 2.486 17.719 1 95.25 282 THR A CA 1
ATOM 2207 C C . THR A 1 282 ? -17.906 2.98 17.312 1 95.25 282 THR A C 1
ATOM 2209 O O . THR A 1 282 ? -17.188 2.301 16.578 1 95.25 282 THR A O 1
ATOM 2212 N N . ALA A 1 283 ? -17.484 4.156 17.781 1 97.19 283 ALA A N 1
ATOM 2213 C CA . ALA A 1 283 ? -16.156 4.691 17.5 1 97.19 283 ALA A CA 1
ATOM 2214 C C . ALA A 1 283 ? -15.062 3.787 18.078 1 97.19 283 ALA A C 1
ATOM 2216 O O . ALA A 1 283 ? -14.039 3.551 17.438 1 97.19 283 ALA A O 1
ATOM 2217 N N . GLU A 1 284 ? -15.312 3.293 19.297 1 96.75 284 GLU A N 1
ATOM 2218 C CA . GLU A 1 284 ? -14.367 2.373 19.922 1 96.75 284 GLU A CA 1
ATOM 2219 C C . GLU A 1 284 ? -14.227 1.09 19.109 1 96.75 284 GLU A C 1
ATOM 2221 O O . GLU A 1 284 ? -13.133 0.54 18.984 1 96.75 284 GLU A O 1
ATOM 2226 N N . LYS A 1 285 ? -15.344 0.616 18.609 1 96.06 285 LYS A N 1
ATOM 2227 C CA . LYS A 1 285 ? -15.336 -0.58 17.781 1 96.06 285 LYS A CA 1
ATOM 2228 C C . LYS A 1 285 ? -14.484 -0.373 16.531 1 96.06 285 LYS A C 1
ATOM 2230 O O . LYS A 1 285 ? -13.672 -1.233 16.188 1 96.06 285 LYS A O 1
ATOM 2235 N N . ILE A 1 286 ? -14.617 0.758 15.852 1 97.88 286 ILE A N 1
ATOM 2236 C CA . ILE A 1 286 ? -13.836 1.091 14.664 1 97.88 286 ILE A CA 1
ATOM 2237 C C . ILE A 1 286 ? -12.352 1.093 15 1 97.88 286 ILE A C 1
ATOM 2239 O O . ILE A 1 286 ? -11.547 0.478 14.297 1 97.88 286 ILE A O 1
ATOM 2243 N N . SER A 1 287 ? -11.945 1.721 16.125 1 98.19 287 SER A N 1
ATOM 2244 C CA . SER A 1 287 ? -10.547 1.797 16.547 1 98.19 287 SER A CA 1
ATOM 2245 C C . SER A 1 287 ? -9.992 0.413 16.859 1 98.19 287 SER A C 1
ATOM 2247 O O . SER A 1 287 ? -8.836 0.115 16.531 1 98.19 287 SER A O 1
ATOM 2249 N N . GLY A 1 288 ? -10.828 -0.402 17.547 1 97.38 288 GLY A N 1
ATOM 2250 C CA . GLY A 1 288 ? -10.391 -1.752 17.875 1 97.38 288 GLY A CA 1
ATOM 2251 C C . GLY A 1 288 ? -10.141 -2.605 16.641 1 97.38 288 GLY A C 1
ATOM 2252 O O . GLY A 1 288 ? -9.141 -3.324 16.578 1 97.38 288 GLY A O 1
ATOM 2253 N N . LEU A 1 289 ? -10.992 -2.564 15.664 1 97.38 289 LEU A N 1
ATOM 2254 C CA . LEU A 1 289 ? -10.891 -3.361 14.445 1 97.38 289 LEU A CA 1
ATOM 2255 C C . LEU A 1 289 ? -9.719 -2.887 13.586 1 97.38 289 LEU A C 1
ATOM 2257 O O . LEU A 1 289 ? -9.078 -3.691 12.906 1 97.38 289 LEU A O 1
ATOM 2261 N N . ALA A 1 290 ? -9.43 -1.559 13.609 1 98.25 290 ALA A N 1
ATOM 2262 C CA . ALA A 1 290 ? -8.305 -1.011 12.859 1 98.25 290 ALA A CA 1
ATOM 2263 C C . ALA A 1 290 ? -6.988 -1.645 13.297 1 98.25 290 ALA A C 1
ATOM 2265 O O . ALA A 1 290 ? -6.094 -1.864 12.477 1 98.25 290 ALA A O 1
ATOM 2266 N N . LYS A 1 291 ? -6.863 -1.984 14.586 1 96.94 291 LYS A N 1
ATOM 2267 C CA . LYS A 1 291 ? -5.652 -2.611 15.109 1 96.94 291 LYS A CA 1
ATOM 2268 C C . LYS A 1 291 ? -5.406 -3.969 14.453 1 96.94 291 LYS A C 1
ATOM 2270 O O . LYS A 1 291 ? -4.27 -4.309 14.125 1 96.94 291 LYS A O 1
ATOM 2275 N N . LEU A 1 292 ? -6.496 -4.684 14.328 1 95.75 292 LEU A N 1
ATOM 2276 C CA . LEU A 1 292 ? -6.395 -6.008 13.727 1 95.75 292 LEU A CA 1
ATOM 2277 C C . LEU A 1 292 ? -5.957 -5.91 12.266 1 95.75 292 LEU A C 1
ATOM 2279 O O . LEU A 1 292 ? -5.098 -6.676 11.82 1 95.75 292 LEU A O 1
ATOM 2283 N N . LEU A 1 293 ? -6.551 -4.992 11.484 1 96.69 293 LEU A N 1
ATOM 2284 C CA . LEU A 1 293 ? -6.211 -4.82 10.078 1 96.69 293 LEU A CA 1
ATOM 2285 C C . LEU A 1 293 ? -4.73 -4.492 9.914 1 96.69 293 LEU A C 1
ATOM 2287 O O . LEU A 1 293 ? -4.062 -5.043 9.031 1 96.69 293 LEU A O 1
ATOM 2291 N N . ARG A 1 294 ? -4.18 -3.557 10.727 1 97.69 294 ARG A N 1
ATOM 2292 C CA . ARG A 1 294 ? -2.764 -3.201 10.656 1 97.69 294 ARG A CA 1
ATOM 2293 C C . ARG A 1 294 ? -1.882 -4.414 10.938 1 97.69 294 ARG A C 1
ATOM 2295 O O . ARG A 1 294 ? -0.847 -4.598 10.297 1 97.69 294 ARG A O 1
ATOM 2302 N N . GLY A 1 295 ? -2.283 -5.281 11.859 1 96.56 295 GLY A N 1
ATOM 2303 C CA . GLY A 1 295 ? -1.509 -6.457 12.234 1 96.56 295 GLY A CA 1
ATOM 2304 C C . GLY A 1 295 ? -1.412 -7.48 11.117 1 96.56 295 GLY A C 1
ATOM 2305 O O . GLY A 1 295 ? -0.432 -8.227 11.039 1 96.56 295 GLY A O 1
ATOM 2306 N N . LEU A 1 296 ? -2.338 -7.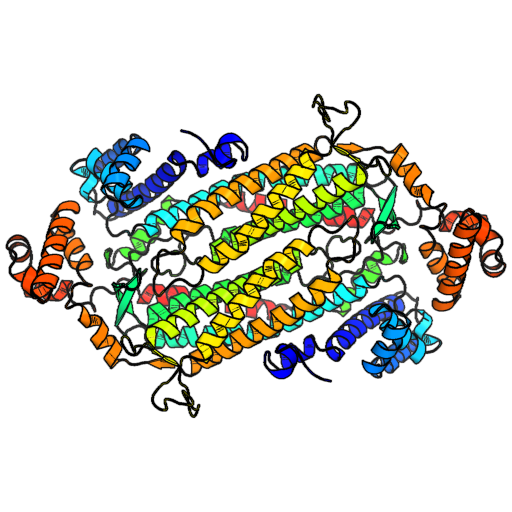523 10.234 1 97.25 296 LEU A N 1
ATOM 2307 C CA . LEU A 1 296 ? -2.402 -8.539 9.188 1 97.25 296 LEU A CA 1
ATOM 2308 C C . LEU A 1 296 ? -1.495 -8.172 8.023 1 97.25 296 LEU A C 1
ATOM 2310 O O . LEU A 1 296 ? -1.19 -9.023 7.176 1 97.25 296 LEU A O 1
ATOM 2314 N N . VAL A 1 297 ? -0.978 -6.918 7.957 1 98.31 297 VAL A N 1
ATOM 2315 C CA . VAL A 1 297 ? -0.231 -6.41 6.809 1 98.31 297 VAL A CA 1
ATOM 2316 C C . VAL A 1 297 ? 1.115 -7.125 6.711 1 98.31 297 VAL A C 1
ATOM 2318 O O . VAL A 1 297 ? 1.498 -7.598 5.641 1 98.31 297 VAL A O 1
ATOM 2321 N N . ILE A 1 298 ? 1.805 -7.297 7.801 1 96.81 298 ILE A N 1
ATOM 2322 C CA . ILE A 1 298 ? 3.139 -7.887 7.789 1 96.81 298 ILE A CA 1
ATOM 2323 C C . ILE A 1 298 ? 3.051 -9.352 7.359 1 96.81 298 ILE A C 1
ATOM 2325 O O . ILE A 1 298 ? 3.859 -9.812 6.551 1 96.81 298 ILE A O 1
ATOM 2329 N N . SER A 1 299 ? 2.018 -10.047 7.926 1 96.25 299 SER A N 1
ATOM 2330 C CA . SER A 1 299 ? 1.844 -11.445 7.57 1 96.25 299 SER A CA 1
ATOM 2331 C C . SER A 1 299 ? 1.641 -11.617 6.066 1 96.25 299 SER A C 1
ATOM 2333 O O . SER A 1 299 ? 2.156 -12.562 5.469 1 96.25 299 SER A O 1
ATOM 2335 N N . GLU A 1 300 ? 0.908 -10.766 5.484 1 97.81 300 GLU A N 1
ATOM 2336 C CA . GLU A 1 300 ? 0.668 -10.883 4.051 1 97.81 300 GLU A CA 1
ATOM 2337 C C . GLU A 1 300 ? 1.931 -10.57 3.252 1 97.81 300 GLU A C 1
ATOM 2339 O O . GLU A 1 300 ? 2.184 -11.18 2.211 1 97.81 300 GLU A O 1
ATOM 2344 N N . MET A 1 301 ? 2.748 -9.594 3.658 1 98.19 301 MET A N 1
ATOM 2345 C CA . MET A 1 301 ? 3.994 -9.273 2.969 1 98.19 301 MET A CA 1
ATOM 2346 C C . MET A 1 301 ? 4.965 -10.445 3.021 1 98.19 301 MET A C 1
ATOM 2348 O O . MET A 1 301 ? 5.727 -10.664 2.078 1 98.19 301 MET A O 1
ATOM 2352 N N . GLU A 1 302 ? 4.91 -11.203 4.098 1 97.5 302 GLU A N 1
ATOM 2353 C CA . GLU A 1 302 ? 5.762 -12.375 4.246 1 97.5 302 GLU A CA 1
ATOM 2354 C C . GLU A 1 302 ? 5.352 -13.484 3.283 1 97.5 302 GLU A C 1
ATOM 2356 O O . GLU A 1 302 ? 6.094 -14.445 3.08 1 97.5 302 GLU A O 1
ATOM 2361 N N . ASN A 1 303 ? 4.203 -13.305 2.65 1 97.94 303 ASN A N 1
ATOM 2362 C CA . ASN A 1 303 ? 3.734 -14.266 1.66 1 97.94 303 ASN A CA 1
ATOM 2363 C C . ASN A 1 303 ? 4.328 -13.984 0.282 1 97.94 303 ASN A C 1
ATOM 2365 O O . ASN A 1 303 ? 4.086 -14.734 -0.666 1 97.94 303 ASN A O 1
ATOM 2369 N N . ILE A 1 304 ? 5.156 -12.953 0.121 1 98.44 304 ILE A N 1
ATOM 2370 C CA . ILE A 1 304 ? 5.742 -12.602 -1.168 1 98.44 304 ILE A CA 1
ATOM 2371 C C . ILE A 1 304 ? 6.957 -13.492 -1.443 1 98.44 304 ILE A C 1
ATOM 2373 O O . ILE A 1 304 ? 7.051 -14.109 -2.506 1 98.44 304 ILE A O 1
ATOM 2377 N N . PRO A 1 305 ? 7.938 -13.68 -0.553 1 97.75 305 PRO A N 1
ATOM 2378 C CA . PRO A 1 305 ? 9.148 -14.438 -0.865 1 97.75 305 PRO A CA 1
ATOM 2379 C C . PRO A 1 305 ? 8.938 -15.945 -0.797 1 97.75 305 PRO A C 1
ATOM 2381 O O . PRO A 1 305 ? 9.578 -16.625 0.006 1 97.75 305 PRO A O 1
ATOM 2384 N N . LEU A 1 306 ? 8.141 -16.5 -1.712 1 96.81 306 LEU A N 1
ATOM 2385 C CA . LEU A 1 306 ? 7.922 -17.938 -1.864 1 96.81 306 LEU A CA 1
ATOM 2386 C C . LEU A 1 306 ? 9.094 -18.594 -2.58 1 96.81 306 LEU A C 1
ATOM 2388 O O . LEU A 1 306 ? 9.836 -17.938 -3.303 1 96.81 306 LEU A O 1
ATOM 2392 N N . TRP A 1 307 ? 9.242 -19.906 -2.35 1 96.31 307 TRP A N 1
ATOM 2393 C CA . TRP A 1 307 ? 10.359 -20.656 -2.926 1 96.31 307 TRP A CA 1
ATOM 2394 C C . TRP A 1 307 ? 10.086 -21 -4.383 1 96.31 307 TRP A C 1
ATOM 2396 O O . TRP A 1 307 ? 9.055 -21.609 -4.699 1 96.31 307 TRP A O 1
ATOM 2406 N N . HIS A 1 308 ? 11.078 -20.672 -5.336 1 97.5 308 HIS A N 1
ATOM 2407 C CA . HIS A 1 308 ? 11.062 -21.109 -6.727 1 97.5 308 HIS A CA 1
ATOM 2408 C C . HIS A 1 308 ? 9.758 -20.719 -7.414 1 97.5 308 HIS A C 1
ATOM 2410 O O . HIS A 1 308 ? 9.383 -19.547 -7.422 1 97.5 308 HIS A O 1
ATOM 2416 N N . GLU A 1 309 ? 9.078 -21.656 -8.016 1 97.12 309 GLU A N 1
ATOM 2417 C CA . GLU A 1 309 ? 7.812 -21.375 -8.68 1 97.12 309 GLU A CA 1
ATOM 2418 C C . GLU A 1 309 ? 6.664 -21.328 -7.672 1 97.12 309 GLU A C 1
ATOM 2420 O O . GLU A 1 309 ? 5.629 -20.703 -7.934 1 97.12 309 GLU A O 1
ATOM 2425 N N . ARG A 1 310 ? 6.801 -21.969 -6.539 1 94.12 310 ARG A N 1
ATOM 2426 C CA . ARG A 1 310 ? 5.918 -21.766 -5.395 1 94.12 310 ARG A CA 1
ATOM 2427 C C . ARG A 1 310 ? 6.191 -22.781 -4.301 1 94.12 310 ARG A C 1
ATOM 2429 O O . ARG A 1 310 ? 6.531 -23.938 -4.586 1 94.12 310 ARG A O 1
ATOM 2436 N N . ASP A 1 311 ? 6.051 -22.375 -3.084 1 93.81 311 ASP A N 1
ATOM 2437 C CA . ASP A 1 311 ? 5.664 -23.297 -2.018 1 93.81 311 ASP A CA 1
ATOM 2438 C C . ASP A 1 311 ? 4.273 -22.953 -1.48 1 93.81 311 ASP A C 1
ATOM 2440 O O . ASP A 1 311 ? 3.494 -22.266 -2.145 1 93.81 311 ASP A O 1
ATOM 2444 N N . LEU A 1 312 ? 3.945 -23.594 -0.327 1 89.31 312 LEU A N 1
ATOM 2445 C CA . LEU A 1 312 ? 2.551 -23.422 0.066 1 89.31 312 LEU A CA 1
ATOM 2446 C C . LEU A 1 312 ? 2.449 -22.719 1.414 1 89.31 312 LEU A C 1
ATOM 2448 O O . LEU A 1 312 ? 1.462 -22.891 2.135 1 89.31 312 LEU A O 1
ATOM 2452 N N . THR A 1 313 ? 3.51 -21.891 1.725 1 93.31 313 THR A N 1
ATOM 2453 C CA . THR A 1 313 ? 3.516 -21.234 3.033 1 93.31 313 THR A CA 1
ATOM 2454 C C . THR A 1 313 ? 2.52 -20.094 3.07 1 93.31 313 THR A C 1
ATOM 2456 O O . THR A 1 313 ? 2.131 -19.625 4.148 1 93.31 313 THR A O 1
ATOM 2459 N N . ASN A 1 314 ? 2.105 -19.609 1.924 1 94.12 314 ASN A N 1
ATOM 2460 C CA . ASN A 1 314 ? 1.116 -18.547 1.882 1 94.12 314 ASN A CA 1
ATOM 2461 C C . ASN A 1 314 ? -0.293 -19.062 2.135 1 94.12 314 ASN A C 1
ATOM 2463 O O . ASN A 1 314 ? -1.189 -18.312 2.502 1 94.12 314 ASN A O 1
ATOM 2467 N N . SER A 1 315 ? -0.555 -20.328 1.895 1 92.06 315 SER A N 1
ATOM 2468 C CA . SER A 1 315 ? -1.896 -20.906 1.853 1 92.06 315 SER A CA 1
ATOM 2469 C C . SER A 1 315 ? -2.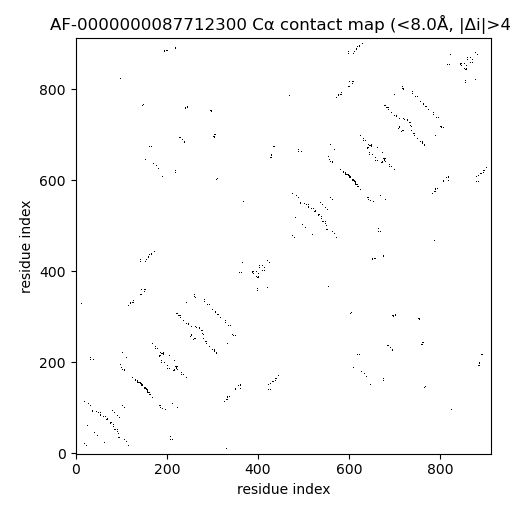586 -20.797 3.207 1 92.06 315 SER A C 1
ATOM 2471 O O . SER A 1 315 ? -3.699 -20.281 3.305 1 92.06 315 SER A O 1
ATOM 2473 N N . SER A 1 316 ? -1.893 -21.297 4.254 1 91.88 316 SER A N 1
ATOM 2474 C CA . SER A 1 316 ? -2.51 -21.328 5.574 1 91.88 316 SER A CA 1
ATOM 2475 C C . SER A 1 316 ? -2.777 -19.906 6.086 1 91.88 316 SER A C 1
ATOM 2477 O O . SER A 1 316 ? -3.824 -19.656 6.684 1 91.88 316 SER A O 1
ATOM 2479 N N . SER A 1 317 ? -1.92 -18.984 5.902 1 95.25 317 SER A N 1
ATOM 2480 C CA . SER A 1 317 ? -2.096 -17.625 6.402 1 95.25 317 SER A CA 1
ATOM 2481 C C . SER A 1 317 ? -3.154 -16.875 5.602 1 95.25 317 SER A C 1
ATOM 2483 O O . SER A 1 317 ? -3.971 -16.156 6.168 1 95.25 317 SER A O 1
ATOM 2485 N N . GLU A 1 318 ? -3.174 -17.078 4.289 1 95.06 318 GLU A N 1
ATOM 2486 C CA . GLU A 1 318 ? -4.098 -16.344 3.43 1 95.06 318 GLU A CA 1
ATOM 2487 C C . GLU A 1 318 ? -5.543 -16.766 3.697 1 95.06 318 GLU A C 1
ATOM 2489 O O . GLU A 1 318 ? -6.465 -15.961 3.504 1 95.06 318 GLU A O 1
ATOM 2494 N N . ARG A 1 319 ? -5.758 -17.969 4.137 1 90.81 319 ARG A N 1
ATOM 2495 C CA . ARG A 1 319 ? -7.098 -18.422 4.5 1 90.81 319 ARG A CA 1
ATOM 2496 C C . ARG A 1 319 ? -7.691 -17.547 5.602 1 90.81 319 ARG A C 1
ATOM 2498 O O . ARG A 1 319 ? -8.914 -17.391 5.68 1 90.81 319 ARG A O 1
ATOM 2505 N N . PHE A 1 320 ? -6.828 -16.984 6.43 1 93.12 320 PHE A N 1
ATOM 2506 C CA . PHE A 1 320 ? -7.266 -16.078 7.488 1 93.12 320 PHE A CA 1
ATOM 2507 C C . PHE A 1 320 ? -7.211 -14.633 7.02 1 93.12 320 PHE A C 1
ATOM 2509 O O . PHE A 1 320 ? -8.195 -13.898 7.145 1 93.12 320 PHE A O 1
ATOM 2516 N N . ILE A 1 321 ? -6.164 -14.234 6.473 1 97.12 321 ILE A N 1
ATOM 2517 C CA . ILE A 1 321 ? -5.867 -12.828 6.207 1 97.12 321 ILE A CA 1
ATOM 2518 C C . ILE A 1 321 ? -6.906 -12.25 5.25 1 97.12 321 ILE A C 1
ATOM 2520 O O . ILE A 1 321 ? -7.457 -11.172 5.496 1 97.12 321 ILE A O 1
ATOM 2524 N N . LEU A 1 322 ? -7.203 -12.977 4.176 1 97.06 322 LEU A N 1
ATOM 2525 C CA . LEU A 1 322 ? -8.023 -12.43 3.102 1 97.06 322 LEU A CA 1
ATOM 2526 C C . LEU A 1 322 ? -9.469 -12.258 3.559 1 97.06 322 LEU A C 1
ATOM 2528 O O . LEU A 1 322 ? -10.023 -11.156 3.498 1 97.06 322 LEU A O 1
ATOM 2532 N N . SER A 1 323 ? -10.102 -13.289 4.059 1 95.25 323 SER A N 1
ATOM 2533 C CA . SER A 1 323 ? -11.492 -13.219 4.512 1 95.25 323 SER A CA 1
ATOM 2534 C C . SER A 1 323 ? -11.648 -12.25 5.676 1 95.25 323 SER A C 1
ATOM 2536 O O . SER A 1 323 ? -12.539 -11.398 5.668 1 95.25 323 SER A O 1
ATOM 2538 N N . HIS A 1 324 ? -10.742 -12.352 6.68 1 96.12 324 HIS A N 1
ATOM 2539 C CA . HIS A 1 324 ? -10.828 -11.516 7.871 1 96.12 324 HIS A CA 1
ATOM 2540 C C . HIS A 1 324 ? -10.648 -10.039 7.531 1 96.12 324 HIS A C 1
ATOM 2542 O O . HIS A 1 324 ? -11.359 -9.188 8.055 1 96.12 324 HIS A O 1
ATOM 2548 N N . SER A 1 325 ? -9.68 -9.719 6.641 1 98 325 SER A N 1
ATOM 2549 C CA . SER A 1 325 ? -9.445 -8.32 6.273 1 98 325 SER A CA 1
ATOM 2550 C C . SER A 1 325 ? -10.68 -7.711 5.621 1 98 325 SER A C 1
ATOM 2552 O O . SER A 1 325 ? -11.086 -6.602 5.969 1 98 325 SER A O 1
ATOM 2554 N N . PHE A 1 326 ? -11.328 -8.43 4.68 1 97.94 326 PHE A N 1
ATOM 2555 C CA . PHE A 1 326 ? -12.477 -7.902 3.957 1 97.94 326 PHE A CA 1
ATOM 2556 C C . PHE A 1 326 ? -13.688 -7.777 4.879 1 97.94 326 PHE A C 1
ATOM 2558 O O . PHE A 1 326 ? -14.453 -6.82 4.773 1 97.94 326 PHE A O 1
ATOM 2565 N N . LEU A 1 327 ? -13.883 -8.742 5.734 1 97.12 327 LEU A N 1
ATOM 2566 C CA . LEU A 1 327 ? -15.023 -8.68 6.637 1 97.12 327 LEU A CA 1
ATOM 2567 C C . LEU A 1 327 ? -14.828 -7.594 7.688 1 97.12 327 LEU A C 1
ATOM 2569 O O . LEU A 1 327 ? -15.781 -6.906 8.07 1 97.12 327 LEU A O 1
ATOM 2573 N N . ILE A 1 328 ? -13.602 -7.418 8.211 1 97.69 328 ILE A N 1
ATOM 2574 C CA . ILE A 1 328 ? -13.289 -6.398 9.203 1 97.69 328 ILE A CA 1
ATOM 2575 C C . ILE A 1 328 ? -13.5 -5.008 8.602 1 97.69 328 ILE A C 1
ATOM 2577 O O . ILE A 1 328 ? -14.195 -4.176 9.195 1 97.69 328 ILE A O 1
ATOM 2581 N N . ILE A 1 329 ? -12.945 -4.754 7.406 1 98.62 329 ILE A N 1
ATOM 2582 C CA . ILE A 1 329 ? -13.078 -3.436 6.797 1 98.62 329 ILE A CA 1
ATOM 2583 C C . ILE A 1 329 ? -14.539 -3.174 6.449 1 98.62 329 ILE A C 1
ATOM 2585 O O . ILE A 1 329 ? -15 -2.031 6.488 1 98.62 329 ILE A O 1
ATOM 2589 N N . ASP A 1 330 ? -15.227 -4.199 6.016 1 98.25 330 ASP A N 1
ATOM 2590 C CA . ASP A 1 330 ? -16.656 -4.105 5.746 1 98.25 330 ASP A CA 1
ATOM 2591 C C . ASP A 1 330 ? -17.422 -3.635 6.98 1 98.25 330 ASP A C 1
ATOM 2593 O O . ASP A 1 330 ? -18.25 -2.727 6.895 1 98.25 330 ASP A O 1
ATOM 2597 N N . GLU A 1 331 ? -17.156 -4.223 8.094 1 97.38 331 GLU A N 1
ATOM 2598 C CA . GLU A 1 331 ? -17.766 -3.822 9.359 1 97.38 331 GLU A CA 1
ATOM 2599 C C . GLU A 1 331 ? -17.375 -2.396 9.734 1 97.38 331 GLU A C 1
ATOM 2601 O O . GLU A 1 331 ? -18.203 -1.626 10.219 1 97.38 331 GLU A O 1
ATOM 2606 N N . MET A 1 332 ? -16.172 -2.045 9.57 1 98.56 332 MET A N 1
ATOM 2607 C CA . MET A 1 332 ? -15.672 -0.72 9.922 1 98.56 332 MET A CA 1
ATOM 2608 C C . MET A 1 332 ? -16.391 0.363 9.125 1 98.56 332 MET A C 1
ATOM 2610 O O . MET A 1 332 ? -16.797 1.381 9.68 1 98.56 332 MET A O 1
ATOM 2614 N N . ILE A 1 333 ? -16.531 0.15 7.777 1 98.75 333 ILE A N 1
ATOM 2615 C CA . ILE A 1 333 ? -17.141 1.177 6.938 1 98.75 333 ILE A CA 1
ATOM 2616 C C . ILE A 1 333 ? -18.641 1.277 7.25 1 98.75 333 ILE A C 1
ATOM 2618 O O . ILE A 1 333 ? -19.203 2.369 7.234 1 98.75 333 ILE A O 1
ATOM 2622 N N . ASP A 1 334 ? -19.297 0.14 7.488 1 98 334 ASP A N 1
ATOM 2623 C CA . ASP A 1 334 ? -20.688 0.188 7.93 1 98 334 ASP A CA 1
ATOM 2624 C C . ASP A 1 334 ? -20.828 0.957 9.242 1 98 334 ASP A C 1
ATOM 2626 O O . ASP A 1 334 ? -21.734 1.766 9.406 1 98 334 ASP A O 1
ATOM 2630 N N . SER A 1 335 ? -19.984 0.69 10.203 1 97.56 335 SER A N 1
ATOM 2631 C CA . SER A 1 335 ? -19.984 1.393 11.484 1 97.56 335 SER A CA 1
ATOM 2632 C C . SER A 1 335 ? -19.703 2.881 11.297 1 97.56 335 SER A C 1
ATOM 2634 O O . SER A 1 335 ? -20.281 3.719 11.984 1 97.56 335 SER A O 1
ATOM 2636 N N . THR A 1 336 ? -18.766 3.213 10.414 1 98.56 336 THR A N 1
ATOM 2637 C CA . THR A 1 336 ? -18.469 4.609 10.109 1 98.56 336 THR A CA 1
ATOM 2638 C C . THR A 1 336 ? -19.703 5.301 9.531 1 98.56 336 THR A C 1
ATOM 2640 O O . THR A 1 336 ? -20.031 6.434 9.906 1 98.56 336 THR A O 1
ATOM 2643 N N . ASN A 1 337 ? -20.359 4.637 8.57 1 97.94 337 ASN A N 1
ATOM 2644 C CA . ASN A 1 337 ? -21.594 5.172 8.016 1 97.94 337 ASN A CA 1
ATOM 2645 C C . ASN A 1 337 ? -22.641 5.395 9.094 1 97.94 337 ASN A C 1
ATOM 2647 O O . ASN A 1 337 ? -23.359 6.395 9.078 1 97.94 337 ASN A O 1
ATOM 2651 N N . GLU A 1 338 ? -22.766 4.441 10 1 96.12 338 GLU A N 1
ATOM 2652 C CA . GLU A 1 338 ? -23.672 4.582 11.125 1 96.12 338 GLU A CA 1
ATOM 2653 C C . GLU A 1 338 ? -23.312 5.793 11.984 1 96.12 338 GLU A C 1
ATOM 2655 O O . GLU A 1 338 ? -24.188 6.578 12.352 1 96.12 338 GLU A O 1
ATOM 2660 N N . LEU A 1 339 ? -22.078 5.957 12.297 1 96.12 339 LEU A N 1
ATOM 2661 C CA . LEU A 1 339 ? -21.594 7.094 13.078 1 96.12 339 LEU A CA 1
ATOM 2662 C C . LEU A 1 339 ? -21.953 8.406 12.398 1 96.12 339 LEU A C 1
ATOM 2664 O O . LEU A 1 339 ? -22.5 9.312 13.031 1 96.12 339 LEU A O 1
ATOM 2668 N N . LEU A 1 340 ? -21.641 8.508 11.117 1 97.62 340 LEU A N 1
ATOM 2669 C CA . LEU A 1 340 ? -21.844 9.734 10.359 1 97.62 340 LEU A CA 1
ATOM 2670 C C . LEU A 1 340 ? -23.328 10.086 10.281 1 97.62 340 LEU A C 1
ATOM 2672 O O . LEU A 1 340 ? -23.672 11.266 10.234 1 97.62 340 LEU A O 1
ATOM 2676 N N . SER A 1 341 ? -24.203 9.086 10.305 1 95.5 341 SER A N 1
ATOM 2677 C CA . SER A 1 341 ? -25.641 9.297 10.156 1 95.5 341 SER A CA 1
ATOM 2678 C C . SER A 1 341 ? -26.281 9.734 11.477 1 95.5 341 SER A C 1
ATOM 2680 O O . SER A 1 341 ? -27.359 10.312 11.484 1 95.5 341 SER A O 1
ATOM 2682 N N . ASN A 1 342 ? -25.562 9.5 12.57 1 94.12 342 ASN A N 1
ATOM 2683 C CA . ASN A 1 342 ? -26.219 9.695 13.867 1 94.12 342 ASN A CA 1
ATOM 2684 C C . ASN A 1 342 ? -25.422 10.656 14.75 1 94.12 342 ASN A C 1
ATOM 2686 O O . ASN A 1 342 ? -25.594 10.664 15.969 1 94.12 342 ASN A O 1
ATOM 2690 N N . LEU A 1 343 ? -24.594 11.438 14.18 1 96.88 343 LEU A N 1
ATOM 2691 C CA . LEU A 1 343 ? -23.812 12.383 14.961 1 96.88 343 LEU A CA 1
ATOM 2692 C C . LEU A 1 343 ? -24.703 13.438 15.602 1 96.88 343 LEU A C 1
ATOM 2694 O O . LEU A 1 343 ? -25.625 13.945 14.969 1 96.88 343 LEU A O 1
ATOM 2698 N N . ARG A 1 344 ? -24.547 13.648 16.844 1 96.75 344 ARG A N 1
ATOM 2699 C CA . ARG A 1 344 ? -25.156 14.773 17.547 1 96.75 344 ARG A CA 1
ATOM 2700 C C . ARG A 1 344 ? -24.172 15.922 17.719 1 96.75 344 ARG A C 1
ATOM 2702 O O . ARG A 1 344 ? -23.094 15.742 18.297 1 96.75 344 ARG A O 1
ATOM 2709 N N . ILE A 1 345 ? -24.531 17.078 17.203 1 98.06 345 ILE A N 1
ATOM 2710 C CA . ILE A 1 345 ? -23.672 18.25 17.25 1 98.06 345 ILE A CA 1
ATOM 2711 C C . ILE A 1 345 ? -24.188 19.234 18.297 1 98.06 345 ILE A C 1
ATOM 2713 O O . ILE A 1 345 ? -25.359 19.641 18.266 1 98.06 345 ILE A O 1
ATOM 2717 N N . ASN A 1 346 ? -23.312 19.547 19.234 1 98.06 346 ASN A N 1
ATOM 2718 C CA . ASN A 1 346 ? -23.672 20.516 20.266 1 98.06 346 ASN A CA 1
ATOM 2719 C C . ASN A 1 346 ? -23.156 21.906 19.922 1 98.06 346 ASN A C 1
ATOM 2721 O O . ASN A 1 346 ? -22.141 22.344 20.453 1 98.06 346 ASN A O 1
ATOM 2725 N N . LEU A 1 347 ? -23.969 22.656 19.219 1 98.38 347 LEU A N 1
ATOM 2726 C CA . LEU A 1 347 ? -23.562 23.953 18.703 1 98.38 347 LEU A CA 1
ATOM 2727 C C . LEU A 1 347 ? -23.266 24.922 19.844 1 98.38 347 LEU A C 1
ATOM 2729 O O . LEU A 1 347 ? -22.328 25.719 19.766 1 98.38 347 LEU A O 1
ATOM 2733 N N . ASP A 1 348 ? -24.016 24.812 20.891 1 98.12 348 ASP A N 1
ATOM 2734 C CA . ASP A 1 348 ? -23.812 25.688 22.047 1 98.12 348 ASP A CA 1
ATOM 2735 C C . ASP A 1 348 ? -22.453 25.438 22.703 1 98.12 348 ASP A C 1
ATOM 2737 O O . ASP A 1 348 ? -21.719 26.375 23.016 1 98.12 348 ASP A O 1
ATOM 2741 N N . THR A 1 349 ? -22.188 24.188 22.906 1 98.38 349 THR A N 1
ATOM 2742 C CA . THR A 1 349 ? -20.922 23.828 23.547 1 98.38 349 THR A CA 1
ATOM 2743 C C . THR A 1 349 ? -19.75 24.188 22.641 1 98.38 349 THR A C 1
ATOM 2745 O O . THR A 1 349 ? -18.688 24.594 23.125 1 98.38 349 THR A O 1
ATOM 2748 N N . ILE A 1 350 ? -19.938 24.031 21.344 1 98.62 350 ILE A N 1
ATOM 2749 C CA . ILE A 1 350 ? -18.891 24.406 20.391 1 98.62 350 ILE A CA 1
ATOM 2750 C C . ILE A 1 350 ? -18.594 25.891 20.531 1 98.62 350 ILE A C 1
ATOM 2752 O O . ILE A 1 350 ? -17.422 26.297 20.609 1 98.62 350 ILE A O 1
ATOM 2756 N N . ALA A 1 351 ? -19.609 26.656 20.656 1 98 351 ALA A N 1
ATOM 2757 C CA . ALA A 1 351 ? -19.438 28.109 20.812 1 98 351 ALA A CA 1
ATOM 2758 C C . ALA A 1 351 ? -18.781 28.438 22.156 1 98 351 ALA A C 1
ATOM 2760 O O . ALA A 1 351 ? -17.906 29.297 22.234 1 98 351 ALA A O 1
ATOM 2761 N N . LYS A 1 352 ? -19.203 27.75 23.156 1 98.06 352 LYS A N 1
ATOM 2762 C CA . LYS A 1 352 ? -18.656 27.969 24.5 1 98.06 352 LYS A CA 1
ATOM 2763 C C . LYS A 1 352 ? -17.172 27.625 24.562 1 98.06 352 LYS A C 1
ATOM 2765 O O . LYS A 1 352 ? -16.375 28.359 25.141 1 98.06 352 LYS A O 1
ATOM 2770 N N . ASN A 1 353 ? -16.812 26.453 24.031 1 98.19 353 ASN A N 1
ATOM 2771 C CA . ASN A 1 353 ? -15.43 26 24.047 1 98.19 353 ASN A CA 1
ATOM 2772 C C . ASN A 1 353 ? -14.523 26.953 23.266 1 98.19 353 ASN A C 1
ATOM 2774 O O . ASN A 1 353 ? -13.344 27.109 23.609 1 98.19 353 ASN A O 1
ATOM 2778 N N . LEU A 1 354 ? -15.039 27.562 22.234 1 97.75 354 LEU A N 1
ATOM 2779 C CA . LEU A 1 354 ? -14.266 28.516 21.438 1 97.75 354 LEU A CA 1
ATOM 2780 C C . LEU A 1 354 ? -13.828 29.703 22.297 1 97.75 354 LEU A C 1
ATOM 2782 O O . LEU A 1 354 ? -12.758 30.266 22.078 1 97.75 354 LEU A O 1
ATOM 2786 N N . GLU A 1 355 ? -14.562 29.969 23.359 1 96.12 355 GLU A N 1
ATOM 2787 C CA . GLU A 1 355 ? -14.305 31.125 24.203 1 96.12 355 GLU A CA 1
ATOM 2788 C C . GLU A 1 355 ? -13.609 30.703 25.5 1 96.12 355 GLU A C 1
ATOM 2790 O O . GLU A 1 355 ? -13.258 31.562 26.328 1 96.12 355 GLU A O 1
ATOM 2795 N N . LEU A 1 356 ? -13.383 29.453 25.641 1 95.94 356 LEU A N 1
ATOM 2796 C CA . LEU A 1 356 ? -12.93 28.891 26.906 1 95.94 356 LEU A CA 1
ATOM 2797 C C . LEU A 1 356 ? -11.586 29.5 27.312 1 95.94 356 LEU A C 1
ATOM 2799 O O . LEU A 1 356 ? -11.312 29.672 28.5 1 95.94 356 LEU A O 1
ATOM 2803 N N . SER A 1 357 ? -10.742 29.812 26.344 1 95.06 357 SER A N 1
ATOM 2804 C CA . SER A 1 357 ? -9.398 30.312 26.641 1 95.06 357 SER A CA 1
ATOM 2805 C C . SER A 1 357 ? -9.375 31.828 26.719 1 95.06 357 SER A C 1
ATOM 2807 O O . SER A 1 357 ? -8.305 32.438 26.734 1 95.06 357 SER A O 1
ATOM 2809 N N . LYS A 1 358 ? -10.484 32.406 26.688 1 96.38 358 LYS A N 1
ATOM 2810 C CA . LYS A 1 358 ? -10.656 33.844 26.859 1 96.38 358 LYS A CA 1
ATOM 2811 C C . LYS A 1 358 ? -9.828 34.625 25.844 1 96.38 358 LYS A C 1
ATOM 2813 O O . LYS A 1 358 ? -9.133 35.594 26.203 1 96.38 358 LYS A O 1
ATOM 2818 N N . GLY A 1 359 ? -9.852 34.094 24.656 1 96.38 359 GLY A N 1
ATOM 2819 C CA . GLY A 1 359 ? -9.25 34.844 23.547 1 96.38 359 GLY A CA 1
ATOM 2820 C C . GLY A 1 359 ? -7.785 34.5 23.344 1 96.38 359 GLY A C 1
ATOM 2821 O O . GLY A 1 359 ? -7.172 34.938 22.359 1 96.38 359 GLY A O 1
ATOM 2822 N N . LEU A 1 360 ? -7.195 33.656 24.141 1 96.06 360 LEU A N 1
ATOM 2823 C CA . LEU A 1 360 ? -5.793 33.281 24 1 96.06 360 LEU A CA 1
ATOM 2824 C C . LEU A 1 360 ? -5.555 32.562 22.688 1 96.06 360 LEU A C 1
ATOM 2826 O O . LEU A 1 360 ? -4.453 32.594 22.141 1 96.06 360 LEU A O 1
ATOM 2830 N N . ASN A 1 361 ? -6.574 31.875 22.172 1 96.56 361 ASN A N 1
ATOM 2831 C CA . ASN A 1 361 ? -6.461 31.203 20.891 1 96.56 361 ASN A CA 1
ATOM 2832 C C . ASN A 1 361 ? -6.297 32.188 19.734 1 96.56 361 ASN A C 1
ATOM 2834 O O . ASN A 1 361 ? -6 31.797 18.609 1 96.56 361 ASN A O 1
ATOM 2838 N N . MET A 1 362 ? -6.352 33.469 19.984 1 97.25 362 MET A N 1
ATOM 2839 C CA . MET A 1 362 ? -6.203 34.5 18.953 1 97.25 362 MET A CA 1
ATOM 2840 C C . MET A 1 362 ? -4.84 35.188 19.062 1 97.25 362 MET A C 1
ATOM 2842 O O . MET A 1 362 ? -4.602 36.188 18.422 1 97.25 362 MET A O 1
ATOM 2846 N N . ALA A 1 363 ? -3.998 34.625 19.875 1 95.88 363 ALA A N 1
ATOM 2847 C CA . ALA A 1 363 ? -2.664 35.188 20.078 1 95.88 363 ALA A CA 1
ATOM 2848 C C . ALA A 1 363 ? -1.912 35.312 18.75 1 95.88 363 ALA A C 1
ATOM 2850 O O . ALA A 1 363 ? -1.191 36.281 18.531 1 95.88 363 ALA A O 1
ATOM 2851 N N . GLU A 1 364 ? -2.09 34.312 17.906 1 95 364 GLU A N 1
ATOM 2852 C CA . GLU A 1 364 ? -1.444 34.375 16.594 1 95 364 GLU A CA 1
ATOM 2853 C C . GLU A 1 364 ? -1.96 35.562 15.781 1 95 364 GLU A C 1
ATOM 2855 O O . GLU A 1 364 ? -1.181 36.25 15.133 1 95 364 GLU A O 1
ATOM 2860 N N . SER A 1 365 ? -3.254 35.75 15.789 1 96.25 365 SER A N 1
ATOM 2861 C CA . SER A 1 365 ? -3.838 36.906 15.078 1 96.25 365 SER A CA 1
ATOM 2862 C C . SER A 1 365 ? -3.244 38.219 15.562 1 96.25 365 SER A C 1
ATOM 2864 O O . SER A 1 365 ? -2.91 39.094 14.758 1 96.25 365 SER A O 1
ATOM 2866 N N . LEU A 1 366 ? -3.129 38.344 16.875 1 96.75 366 LEU A N 1
ATOM 2867 C CA . LEU A 1 366 ? -2.541 39.531 17.438 1 96.75 366 LEU A CA 1
ATOM 2868 C C . LEU A 1 366 ? -1.098 39.719 16.969 1 96.75 366 LEU A C 1
ATOM 2870 O O . LEU A 1 366 ? -0.695 40.812 16.578 1 96.75 366 LEU A O 1
ATOM 2874 N N . MET A 1 367 ? -0.341 38.656 17 1 94.5 367 MET A N 1
ATOM 2875 C CA . MET A 1 367 ? 1.063 38.656 16.594 1 94.5 367 MET A CA 1
ATOM 2876 C C . MET A 1 367 ? 1.206 39.094 15.133 1 94.5 367 MET A C 1
ATOM 2878 O O . MET A 1 367 ? 2.021 39.938 14.812 1 94.5 367 MET A O 1
ATOM 2882 N N . ILE A 1 368 ? 0.416 38.5 14.273 1 94.56 368 ILE A N 1
ATOM 2883 C CA . ILE A 1 368 ? 0.448 38.75 12.836 1 94.56 368 ILE A CA 1
ATOM 2884 C C . ILE A 1 368 ? 0.11 40.219 12.578 1 94.56 368 ILE A C 1
ATOM 2886 O O . ILE A 1 368 ? 0.789 40.906 11.797 1 94.56 368 ILE A O 1
ATOM 2890 N N . ASN A 1 369 ? -0.901 40.75 13.234 1 94.5 369 ASN A N 1
ATOM 2891 C CA . ASN A 1 369 ? -1.354 42.094 12.992 1 94.5 369 ASN A CA 1
ATOM 2892 C C . ASN A 1 369 ? -0.377 43.125 13.562 1 94.5 369 ASN A C 1
ATOM 2894 O O . ASN A 1 369 ? -0.208 44.219 12.992 1 94.5 369 ASN A O 1
ATOM 2898 N N . LEU A 1 370 ? 0.298 42.812 14.656 1 94.06 370 LEU A N 1
ATOM 2899 C CA . LEU A 1 370 ? 1.372 43.656 15.164 1 94.06 370 LEU A CA 1
ATOM 2900 C C . LEU A 1 370 ? 2.498 43.781 14.141 1 94.06 370 LEU A C 1
ATOM 2902 O O . LEU A 1 370 ? 3.037 44.875 13.922 1 94.06 370 LEU A O 1
ATOM 2906 N N . THR A 1 371 ? 2.865 42.625 13.531 1 89.62 371 THR A N 1
ATOM 2907 C CA . THR A 1 371 ? 3.912 42.594 12.516 1 89.62 371 THR A CA 1
ATOM 2908 C C . THR A 1 371 ? 3.502 43.438 11.297 1 89.62 371 THR A C 1
ATOM 2910 O O . THR A 1 371 ? 4.316 44.188 10.742 1 89.62 371 THR A O 1
ATOM 2913 N N . LEU A 1 372 ? 2.23 43.344 10.945 1 90.75 372 LEU A N 1
ATOM 2914 C CA . LEU A 1 372 ? 1.72 44.094 9.789 1 90.75 372 LEU A CA 1
ATOM 2915 C C . LEU A 1 372 ? 1.706 45.594 10.07 1 90.75 372 LEU A C 1
ATOM 2917 O O . LEU A 1 372 ? 1.738 46.406 9.141 1 90.75 372 LEU A O 1
ATOM 2921 N N . LYS A 1 373 ? 1.681 45.938 11.383 1 92.31 373 LYS A N 1
ATOM 2922 C CA . LYS A 1 373 ? 1.718 47.344 11.773 1 92.31 373 LYS A CA 1
ATOM 2923 C C . LYS A 1 373 ? 3.154 47.875 11.867 1 92.31 373 LYS A C 1
ATOM 2925 O O . LYS A 1 373 ? 3.389 49 12.25 1 92.31 373 LYS A O 1
ATOM 2930 N N . GLY A 1 374 ? 4.094 47 11.617 1 85.44 374 GLY A N 1
ATOM 2931 C CA . GLY A 1 374 ? 5.457 47.5 11.477 1 85.44 374 GLY A CA 1
ATOM 2932 C C . GLY A 1 374 ? 6.41 46.906 12.508 1 85.44 374 GLY A C 1
ATOM 2933 O O . GLY A 1 374 ? 7.625 47.125 12.414 1 85.44 374 GLY A O 1
ATOM 2934 N N . LEU A 1 375 ? 5.922 46.188 13.469 1 86.44 375 LEU A N 1
ATOM 2935 C CA . LEU A 1 375 ? 6.797 45.594 14.469 1 86.44 375 LEU A CA 1
ATOM 2936 C C . LEU A 1 375 ? 7.516 44.375 13.891 1 86.44 375 LEU A C 1
ATOM 2938 O O . LEU A 1 375 ? 6.918 43.594 13.156 1 86.44 375 LEU A O 1
ATOM 2942 N N . PRO A 1 376 ? 8.773 44.281 14.18 1 78 376 PRO A N 1
ATOM 2943 C CA . PRO A 1 376 ? 9.43 43.031 13.805 1 78 376 PRO A CA 1
ATOM 2944 C C . PRO A 1 376 ? 8.758 41.781 14.406 1 78 376 PRO A C 1
ATOM 2946 O O . PRO A 1 376 ? 8.32 41.812 15.562 1 78 376 PRO A O 1
ATOM 2949 N N . ARG A 1 377 ? 8.766 40.688 13.656 1 82.25 377 ARG A N 1
ATOM 2950 C CA . ARG A 1 377 ? 8.055 39.469 14.047 1 82.25 377 ARG A CA 1
ATOM 2951 C C . ARG A 1 377 ? 8.516 38.969 15.414 1 82.25 377 ARG A C 1
ATOM 2953 O O . ARG A 1 377 ? 7.691 38.594 16.25 1 82.25 377 ARG A O 1
ATOM 2960 N N . HIS A 1 378 ? 9.773 38.938 15.656 1 77.19 378 HIS A N 1
ATOM 2961 C CA . HIS A 1 378 ? 10.305 38.406 16.906 1 77.19 378 HIS A CA 1
ATOM 2962 C C . HIS A 1 378 ? 9.867 39.281 18.094 1 77.19 378 HIS A C 1
ATOM 2964 O O . HIS A 1 378 ? 9.625 38.75 19.188 1 77.19 378 HIS A O 1
ATOM 2970 N N . ARG A 1 379 ? 9.711 40.562 17.906 1 82.69 379 ARG A N 1
ATOM 2971 C CA . ARG A 1 379 ? 9.227 41.469 18.953 1 82.69 379 ARG A CA 1
ATOM 2972 C C . ARG A 1 379 ? 7.738 41.281 19.203 1 82.69 379 ARG A C 1
ATOM 2974 O O . ARG A 1 379 ? 7.285 41.344 20.344 1 82.69 379 ARG A O 1
ATOM 2981 N N . ALA A 1 380 ? 7.051 41.156 18.078 1 90.62 380 ALA A N 1
ATOM 2982 C CA . ALA A 1 380 ? 5.625 40.875 18.203 1 90.62 380 ALA A CA 1
ATOM 2983 C C . ALA A 1 380 ? 5.395 39.594 19 1 90.62 380 ALA A C 1
ATOM 2985 O O . ALA A 1 380 ? 4.52 39.531 19.859 1 90.62 380 ALA A O 1
ATOM 2986 N N . HIS A 1 381 ? 6.18 38.594 18.688 1 88.56 381 HIS A N 1
ATOM 2987 C CA . HIS A 1 381 ? 6.094 37.312 19.391 1 88.56 381 HIS A CA 1
ATOM 2988 C C . HIS A 1 381 ? 6.371 37.469 20.875 1 88.56 381 HIS A C 1
ATOM 2990 O O . HIS A 1 381 ? 5.66 36.906 21.703 1 88.56 381 HIS A O 1
ATOM 2996 N N . GLU A 1 382 ? 7.312 38.188 21.156 1 88.38 382 GLU A N 1
ATOM 2997 C CA . GLU A 1 382 ? 7.676 38.438 22.547 1 88.38 382 GLU A CA 1
ATOM 2998 C C . GLU A 1 382 ? 6.559 39.188 23.297 1 88.38 382 GLU A C 1
ATOM 3000 O O . GLU A 1 382 ? 6.207 38.812 24.422 1 88.38 382 GLU A O 1
ATOM 3005 N N . ILE A 1 383 ? 6.051 40.188 22.703 1 93.69 383 ILE A N 1
ATOM 3006 C CA . ILE A 1 383 ? 4.98 40.969 23.297 1 93.69 383 ILE A CA 1
ATOM 3007 C C . ILE A 1 383 ? 3.758 40.094 23.531 1 93.69 383 ILE A C 1
ATOM 3009 O O . ILE A 1 383 ? 3.205 40.062 24.641 1 93.69 383 ILE A O 1
ATOM 3013 N N . VAL A 1 384 ? 3.381 39.375 22.547 1 96.25 384 VAL A N 1
ATOM 3014 C CA . VAL A 1 384 ? 2.184 38.562 22.641 1 96.25 384 VAL A CA 1
ATOM 3015 C C . VAL A 1 384 ? 2.408 37.438 23.641 1 96.25 384 VAL A C 1
ATOM 3017 O O . VAL A 1 384 ? 1.486 37.031 24.359 1 96.25 384 VAL A O 1
ATOM 3020 N N . GLY A 1 385 ? 3.643 36.844 23.672 1 95.12 385 GLY A N 1
ATOM 3021 C CA . GLY A 1 385 ? 3.984 35.875 24.688 1 95.12 385 GLY A CA 1
ATOM 3022 C C . GLY A 1 385 ? 3.801 36.375 26.109 1 95.12 385 GLY A C 1
ATOM 3023 O O . GLY A 1 385 ? 3.236 35.688 26.953 1 95.12 385 GLY A O 1
ATOM 3024 N N . ARG A 1 386 ? 4.27 37.562 26.297 1 95.25 386 ARG A N 1
ATOM 3025 C CA . ARG A 1 386 ? 4.145 38.188 27.594 1 95.25 386 ARG A CA 1
ATOM 3026 C C . ARG A 1 386 ? 2.68 38.438 27.938 1 95.25 386 ARG A C 1
ATOM 3028 O O . ARG A 1 386 ? 2.242 38.156 29.062 1 95.25 386 ARG A O 1
ATOM 3035 N N . LEU A 1 387 ? 1.966 38.969 27.047 1 97.31 387 LEU A N 1
ATOM 3036 C CA . LEU A 1 387 ? 0.557 39.281 27.25 1 97.31 387 LEU A CA 1
ATOM 3037 C C . LEU A 1 387 ? -0.245 38 27.531 1 97.31 387 LEU A C 1
ATOM 3039 O O . LEU A 1 387 ? -1.157 38 28.359 1 97.31 387 LEU A O 1
ATOM 3043 N N . SER A 1 388 ? 0.069 36.938 26.797 1 97.06 388 SER A N 1
ATOM 3044 C CA . SER A 1 388 ? -0.61 35.656 27 1 97.06 388 SER A CA 1
ATOM 3045 C C . SER A 1 388 ? -0.359 35.125 28.391 1 97.06 388 SER A C 1
ATOM 3047 O O . SER A 1 388 ? -1.277 34.625 29.047 1 97.06 388 SER A O 1
ATOM 3049 N N . LYS A 1 389 ? 0.877 35.188 28.859 1 96.5 389 LYS A N 1
ATOM 3050 C CA . LYS A 1 389 ? 1.222 34.781 30.203 1 96.5 389 LYS A CA 1
ATOM 3051 C C . LYS A 1 389 ? 0.476 35.594 31.25 1 96.5 389 LYS A C 1
ATOM 3053 O O . LYS A 1 389 ? -0.005 35.062 32.25 1 96.5 389 LYS A O 1
ATOM 3058 N N . GLU A 1 390 ? 0.436 36.812 31 1 96.56 390 GLU A N 1
ATOM 3059 C CA . GLU A 1 390 ? -0.272 37.719 31.922 1 96.56 390 GLU A CA 1
ATOM 3060 C C . GLU A 1 390 ? -1.761 37.375 31.969 1 96.56 390 GLU A C 1
ATOM 3062 O O . GLU A 1 390 ? -2.354 37.344 33.062 1 96.56 390 GLU A O 1
ATOM 3067 N N . ALA A 1 391 ? -2.324 37.188 30.812 1 96.75 391 ALA A N 1
ATOM 3068 C CA . ALA A 1 391 ? -3.74 36.844 30.75 1 96.75 391 ALA A CA 1
ATOM 3069 C C . ALA A 1 391 ? -4.027 35.562 31.562 1 96.75 391 ALA A C 1
ATOM 3071 O O . ALA A 1 391 ? -5.016 35.5 32.281 1 96.75 391 ALA A O 1
ATOM 3072 N N . ARG A 1 392 ? -3.191 34.531 31.453 1 95.12 392 ARG A N 1
ATOM 3073 C CA . ARG A 1 392 ? -3.348 33.281 32.188 1 95.12 392 ARG A CA 1
ATOM 3074 C C . ARG A 1 392 ? -3.197 33.5 33.688 1 95.12 392 ARG A C 1
ATOM 3076 O O . ARG A 1 392 ? -3.99 33 34.469 1 95.12 392 ARG A O 1
ATOM 3083 N N . ARG A 1 393 ? -2.191 34.312 34.031 1 95.88 393 ARG A N 1
ATOM 3084 C CA . ARG A 1 393 ? -1.867 34.562 35.438 1 95.88 393 ARG A CA 1
ATOM 3085 C C . ARG A 1 393 ? -2.982 35.312 36.125 1 95.88 393 ARG A C 1
ATOM 3087 O O . ARG A 1 393 ? -3.309 35.062 37.281 1 95.88 393 ARG A O 1
ATOM 3094 N N . THR A 1 394 ? -3.57 36.25 35.438 1 96.44 394 THR A N 1
ATOM 3095 C CA . THR A 1 394 ? -4.551 37.125 36.062 1 96.44 394 THR A CA 1
ATOM 3096 C C . THR A 1 394 ? -5.969 36.656 35.75 1 96.44 394 THR A C 1
ATOM 3098 O O . THR A 1 394 ? -6.941 37.281 36.188 1 96.44 394 THR A O 1
ATOM 3101 N N . ASN A 1 395 ? -6.086 35.625 35 1 96.06 395 ASN A N 1
ATOM 3102 C CA . ASN A 1 395 ? -7.383 35.125 34.562 1 96.06 395 ASN A CA 1
ATOM 3103 C C . ASN A 1 395 ? -8.203 36.188 33.844 1 96.06 395 ASN A C 1
ATOM 3105 O O . ASN A 1 395 ? -9.383 36.375 34.156 1 96.06 395 ASN A O 1
ATOM 3109 N N . GLN A 1 396 ? -7.562 36.969 32.969 1 97.06 396 GLN A N 1
ATOM 3110 C CA . GLN A 1 396 ? -8.195 38 32.125 1 97.06 396 GLN A CA 1
ATOM 3111 C C . GLN A 1 396 ? -8.148 37.594 30.656 1 97.06 396 GLN A C 1
ATOM 3113 O O . GLN A 1 396 ? -7.402 36.688 30.281 1 97.06 396 GLN A O 1
ATOM 3118 N N . SER A 1 397 ? -9.023 38.219 29.953 1 97.44 397 SER A N 1
ATOM 3119 C CA . SER A 1 397 ? -9.008 37.938 28.516 1 97.44 397 SER A CA 1
ATOM 3120 C C . SER A 1 397 ? -7.789 38.562 27.844 1 97.44 397 SER A C 1
ATOM 3122 O O . SER A 1 397 ? -7.191 39.5 28.375 1 97.44 397 SER A O 1
ATOM 3124 N N . LEU A 1 398 ? -7.395 37.969 26.703 1 97.75 398 LEU A N 1
ATOM 3125 C CA . LEU A 1 398 ? -6.316 38.562 25.922 1 97.75 398 LEU A CA 1
ATOM 3126 C C . LEU A 1 398 ? -6.641 40 25.531 1 97.75 398 LEU A C 1
ATOM 3128 O O . LEU A 1 398 ? -5.754 40.844 25.5 1 97.75 398 LEU A O 1
ATOM 3132 N N . PHE A 1 399 ? -7.922 40.281 25.219 1 97.25 399 PHE A N 1
ATOM 3133 C CA . PHE A 1 399 ? -8.359 41.625 24.875 1 97.25 399 PHE A CA 1
ATOM 3134 C C . PHE A 1 399 ? -8.062 42.594 26 1 97.25 399 PHE A C 1
ATOM 3136 O O . PHE A 1 399 ? -7.52 43.688 25.781 1 97.25 399 PHE A O 1
ATOM 3143 N N . GLU A 1 400 ? -8.367 42.219 27.234 1 97.12 400 GLU A N 1
ATOM 3144 C CA . GLU A 1 400 ? -8.203 43.094 28.391 1 97.12 400 GLU A CA 1
ATOM 3145 C C . GLU A 1 400 ? -6.734 43.406 28.641 1 97.12 400 GLU A C 1
ATOM 3147 O O . GLU A 1 400 ? -6.379 44.594 28.828 1 97.12 400 GLU A O 1
ATOM 3152 N N . VAL A 1 401 ? -5.957 42.406 28.562 1 97.5 401 VAL A N 1
ATOM 3153 C CA . VAL A 1 401 ? -4.539 42.594 28.844 1 97.5 401 VAL A CA 1
ATOM 3154 C C . VAL A 1 401 ? -3.887 43.375 27.688 1 97.5 401 VAL A C 1
ATOM 3156 O O . VAL A 1 401 ? -3.053 44.25 27.922 1 97.5 401 VAL A O 1
ATOM 3159 N N . ALA A 1 402 ? -4.23 43.062 26.438 1 97.5 402 ALA A N 1
ATOM 3160 C CA . ALA A 1 402 ? -3.648 43.719 25.25 1 97.5 402 ALA A CA 1
ATOM 3161 C C . ALA A 1 402 ? -4.055 45.188 25.172 1 97.5 402 ALA A C 1
ATOM 3163 O O . ALA A 1 402 ? -3.256 46.031 24.781 1 97.5 402 ALA A O 1
ATOM 3164 N N . SER A 1 403 ? -5.293 45.5 25.578 1 96.75 403 SER A N 1
ATOM 3165 C CA . SER A 1 403 ? -5.805 46.844 25.5 1 96.75 403 SER A CA 1
ATOM 3166 C C . SER A 1 403 ? -5.07 47.781 26.469 1 96.75 403 SER A C 1
ATOM 3168 O O . SER A 1 403 ? -5 48.969 26.25 1 96.75 403 SER A O 1
ATOM 3170 N N . ARG A 1 404 ? -4.426 47.219 27.469 1 96 404 ARG A N 1
ATOM 3171 C CA . ARG A 1 404 ? -3.74 48.031 28.484 1 96 404 ARG A CA 1
ATOM 3172 C C . ARG A 1 404 ? -2.25 48.125 28.188 1 96 404 ARG A C 1
ATOM 3174 O O . ARG A 1 404 ? -1.555 48.969 28.75 1 96 404 ARG A O 1
ATOM 3181 N N . ASP A 1 405 ? -1.881 47.312 27.344 1 96.75 405 ASP A N 1
ATOM 3182 C CA . ASP A 1 405 ? -0.465 47.344 27 1 96.75 405 ASP A CA 1
ATOM 3183 C C . ASP A 1 405 ? -0.133 48.594 26.156 1 96.75 405 ASP A C 1
ATOM 3185 O O . ASP A 1 405 ? -0.798 48.875 25.156 1 96.75 405 ASP A O 1
ATOM 3189 N N . GLU A 1 406 ? 0.89 49.281 26.469 1 95.94 406 GLU A N 1
ATOM 3190 C CA . GLU A 1 406 ? 1.231 50.562 25.859 1 95.94 406 GLU A CA 1
ATOM 3191 C C . GLU A 1 406 ? 1.548 50.375 24.375 1 95.94 406 GLU A C 1
ATOM 3193 O O . GLU A 1 406 ? 1.123 51.188 23.547 1 95.94 406 GLU A O 1
ATOM 3198 N N . THR A 1 407 ? 2.268 49.438 24.062 1 95.44 407 THR A N 1
ATOM 3199 C CA . THR A 1 407 ? 2.654 49.188 22.688 1 95.44 407 THR A CA 1
ATOM 3200 C C . THR A 1 407 ? 1.435 48.875 21.828 1 95.44 407 THR A C 1
ATOM 3202 O O . THR A 1 407 ? 1.264 49.438 20.734 1 95.44 407 THR A O 1
ATOM 3205 N N . VAL A 1 408 ? 0.572 47.969 22.297 1 96.94 408 VAL A N 1
ATOM 3206 C CA . VAL A 1 408 ? -0.592 47.531 21.547 1 96.94 408 VAL A CA 1
ATOM 3207 C C . VAL A 1 408 ? -1.606 48.656 21.422 1 96.94 408 VAL A C 1
ATOM 3209 O O . VAL A 1 408 ? -2.17 48.875 20.344 1 96.94 408 VAL A O 1
ATOM 3212 N N . SER A 1 409 ? -1.786 49.406 22.484 1 95.31 409 SER A N 1
ATOM 3213 C CA . SER A 1 409 ? -2.789 50.469 22.5 1 95.31 409 SER A CA 1
ATOM 3214 C C . SER A 1 409 ? -2.381 51.625 21.594 1 95.31 409 SER A C 1
ATOM 3216 O O . SER A 1 409 ? -3.234 52.375 21.125 1 95.31 409 SER A O 1
ATOM 3218 N N . LYS A 1 410 ? -1.095 51.781 21.344 1 96.06 410 LYS A N 1
ATOM 3219 C CA . LYS A 1 410 ? -0.611 52.812 20.438 1 96.06 410 LYS A CA 1
ATOM 3220 C C . LYS A 1 410 ? -0.857 52.438 18.984 1 96.06 410 LYS A C 1
ATOM 3222 O O . LYS A 1 410 ? -1.029 53.312 18.125 1 96.06 410 LYS A O 1
ATOM 3227 N N . LEU A 1 411 ? -0.896 51.188 18.797 1 95.88 411 LEU A N 1
ATOM 3228 C CA . LEU A 1 411 ? -0.958 50.719 17.406 1 95.88 411 LEU A CA 1
ATOM 3229 C C . LEU A 1 411 ? -2.393 50.375 17.016 1 95.88 411 LEU A C 1
ATOM 3231 O O . LEU A 1 411 ? -2.732 50.375 15.836 1 95.88 411 LEU A O 1
ATOM 3235 N N . PHE A 1 412 ? -3.215 50.031 18.016 1 96.69 412 PHE A N 1
ATOM 3236 C CA . PHE A 1 412 ? -4.574 49.594 17.719 1 96.69 412 PHE A CA 1
ATOM 3237 C C . PHE A 1 412 ? -5.582 50.344 18.578 1 96.69 412 PHE A C 1
ATOM 3239 O O . PHE A 1 412 ? -5.387 50.531 19.781 1 96.69 412 PHE A O 1
ATOM 3246 N N . SER A 1 413 ? -6.668 50.781 17.922 1 96.69 413 SER A N 1
ATOM 3247 C CA . SER A 1 413 ? -7.828 51.25 18.688 1 96.69 413 SER A CA 1
ATOM 3248 C C . SER A 1 413 ? -8.555 50.062 19.328 1 96.69 413 SER A C 1
ATOM 3250 O O . SER A 1 413 ? -8.32 48.906 18.953 1 96.69 413 SER A O 1
ATOM 3252 N N . ALA A 1 414 ? -9.406 50.375 20.281 1 95.5 414 ALA A N 1
ATOM 3253 C CA . ALA A 1 414 ? -10.195 49.312 20.922 1 95.5 414 ALA A CA 1
ATOM 3254 C C . ALA A 1 414 ? -11.047 48.562 19.906 1 95.5 414 ALA A C 1
ATOM 3256 O O . ALA A 1 414 ? -11.203 47.344 20 1 95.5 414 ALA A O 1
ATOM 3257 N N . SER A 1 415 ? -11.516 49.312 19 1 96.62 415 SER A N 1
ATOM 3258 C CA . SER A 1 415 ? -12.359 48.719 17.969 1 96.62 415 SER A CA 1
ATOM 3259 C C . SER A 1 415 ? -11.547 47.812 17.047 1 96.62 415 SER A C 1
ATOM 3261 O O . SER A 1 415 ? -11.992 46.719 16.688 1 96.62 415 SER A O 1
ATOM 3263 N N . GLU A 1 416 ? -10.414 48.219 16.672 1 96.62 416 GLU A N 1
ATOM 3264 C CA . GLU A 1 416 ? -9.531 47.438 15.836 1 96.62 416 GLU A CA 1
ATOM 3265 C C . GLU A 1 416 ? -9.094 46.156 16.562 1 96.62 416 GLU A C 1
ATOM 3267 O O . GLU A 1 416 ? -9.062 45.062 15.961 1 96.62 416 GLU A O 1
ATOM 3272 N N . LEU A 1 417 ? -8.766 46.312 17.766 1 97.19 417 LEU A N 1
ATOM 3273 C CA . LEU A 1 417 ? -8.312 45.188 18.562 1 97.19 417 LEU A CA 1
ATOM 3274 C C . LEU A 1 417 ? -9.414 44.125 18.703 1 97.19 417 LEU A C 1
ATOM 3276 O O . LEU A 1 417 ? -9.156 42.938 18.625 1 97.19 417 LEU A O 1
ATOM 3280 N N . ASN A 1 418 ? -10.672 44.625 18.953 1 96.31 418 ASN A N 1
ATOM 3281 C CA . ASN A 1 418 ? -11.82 43.719 19.031 1 96.31 418 ASN A CA 1
ATOM 3282 C C . ASN A 1 418 ? -12 42.938 17.734 1 96.31 418 ASN A C 1
ATOM 3284 O O . ASN A 1 418 ? -12.328 41.75 17.781 1 96.31 418 ASN A O 1
ATOM 3288 N N . LYS A 1 419 ? -11.75 43.562 16.703 1 96.5 419 LYS A N 1
ATOM 3289 C CA . LYS A 1 419 ? -11.914 42.938 15.391 1 96.5 419 LYS A CA 1
ATOM 3290 C C . LYS A 1 419 ? -10.852 41.844 15.164 1 96.5 419 LYS A C 1
ATOM 3292 O O . LYS A 1 419 ? -11.164 40.75 14.711 1 96.5 419 LYS A O 1
ATOM 3297 N N . ILE A 1 420 ? -9.625 42.156 15.477 1 96.25 420 ILE A N 1
ATOM 3298 C CA . ILE A 1 420 ? -8.547 41.219 15.148 1 96.25 420 ILE A CA 1
ATOM 3299 C C . ILE A 1 420 ? -8.547 40.062 16.141 1 96.25 420 ILE A C 1
ATOM 3301 O O . ILE A 1 420 ? -7.957 39 15.891 1 96.25 420 ILE A O 1
ATOM 3305 N N . LEU A 1 421 ? -9.234 40.219 17.281 1 97.31 421 LEU A N 1
ATOM 3306 C CA . LEU A 1 421 ? -9.25 39.156 18.281 1 97.31 421 LEU A CA 1
ATOM 3307 C C . LEU A 1 421 ? -10.562 38.375 18.234 1 97.31 421 LEU A C 1
ATOM 3309 O O . LEU A 1 421 ? -10.789 37.5 19.062 1 97.31 421 LEU A O 1
ATOM 3313 N N . ASP A 1 422 ? -11.484 38.688 17.297 1 96.69 422 ASP A N 1
ATOM 3314 C CA . ASP A 1 422 ? -12.711 37.906 17.062 1 96.69 422 ASP A CA 1
ATOM 3315 C C . ASP A 1 422 ? -12.422 36.656 16.266 1 96.69 422 ASP A C 1
ATOM 3317 O O . ASP A 1 422 ? -12.039 36.719 15.094 1 96.69 422 ASP A O 1
ATOM 3321 N N . PRO A 1 423 ? -12.664 35.469 16.875 1 96.75 423 PRO A N 1
ATOM 3322 C CA . PRO A 1 423 ? -12.367 34.219 16.188 1 96.75 423 PRO A CA 1
ATOM 3323 C C . PRO A 1 423 ? -13.086 34.094 14.836 1 96.75 423 PRO A C 1
ATOM 3325 O O . PRO A 1 423 ? -12.57 33.469 13.914 1 96.75 423 PRO A O 1
ATOM 3328 N N . LYS A 1 424 ? -14.18 34.688 14.656 1 95.44 424 LYS A N 1
ATOM 3329 C CA . LYS A 1 424 ? -14.969 34.625 13.422 1 95.44 424 LYS A CA 1
ATOM 3330 C C . LYS A 1 424 ? -14.25 35.312 12.266 1 95.44 424 LYS A C 1
ATOM 3332 O O . LYS A 1 424 ? -14.523 35 11.102 1 95.44 424 LYS A O 1
ATOM 3337 N N . ASN A 1 425 ? -13.344 36.219 12.617 1 95.75 425 ASN A N 1
ATOM 3338 C CA . ASN A 1 425 ? -12.609 36.938 11.602 1 95.75 425 ASN A CA 1
ATOM 3339 C C . ASN A 1 425 ? -11.266 36.281 11.289 1 95.75 425 ASN A C 1
ATOM 3341 O O . ASN A 1 425 ? -10.438 36.875 10.586 1 95.75 425 ASN A O 1
ATOM 3345 N N . TYR A 1 426 ? -11 35.094 11.742 1 97.56 426 TYR A N 1
ATOM 3346 C CA . TYR A 1 426 ? -9.703 34.438 11.602 1 97.56 426 TYR A CA 1
ATOM 3347 C C . TYR A 1 426 ? -9.859 33 11.141 1 97.56 426 TYR A C 1
ATOM 3349 O O . TYR A 1 426 ? -9.148 32.125 11.602 1 97.56 426 TYR A O 1
ATOM 3357 N N . LEU A 1 427 ? -10.781 32.781 10.219 1 97.38 427 LEU A N 1
ATOM 3358 C CA . LEU A 1 427 ? -11.094 31.438 9.703 1 97.38 427 LEU A CA 1
ATOM 3359 C C . LEU A 1 427 ? -10.352 31.188 8.398 1 97.38 427 LEU A C 1
ATOM 3361 O O . LEU A 1 427 ? -10.516 30.125 7.789 1 97.38 427 LEU A O 1
ATOM 3365 N N . GLY A 1 428 ? -9.562 32.156 7.953 1 96.94 428 GLY A N 1
ATOM 3366 C CA . GLY A 1 428 ? -8.758 32 6.75 1 96.94 428 GLY A CA 1
ATOM 3367 C C . GLY A 1 428 ? -9.578 31.641 5.527 1 96.94 428 GLY A C 1
ATOM 3368 O O . GLY A 1 428 ? -10.617 32.25 5.262 1 96.94 428 GLY A O 1
ATOM 3369 N N . GLN A 1 429 ? -9.055 30.688 4.746 1 97.75 429 GLN A N 1
ATOM 3370 C CA . GLN A 1 429 ? -9.656 30.297 3.479 1 97.75 429 GLN A CA 1
ATOM 3371 C C . GLN A 1 429 ? -10.438 29 3.619 1 97.75 429 GLN A C 1
ATOM 3373 O O . GLN A 1 429 ? -10.445 28.172 2.705 1 97.75 429 GLN A O 1
ATOM 3378 N N . SER A 1 430 ? -11.047 28.781 4.797 1 97.56 430 SER A N 1
ATOM 3379 C CA . SER A 1 430 ? -11.703 27.516 5.121 1 97.56 430 SER A CA 1
ATOM 3380 C C . SER A 1 430 ? -12.773 27.172 4.09 1 97.56 430 SER A C 1
ATOM 3382 O O . SER A 1 430 ? -12.867 26.031 3.65 1 97.56 430 SER A O 1
ATOM 3384 N N . LYS A 1 431 ? -13.555 28.172 3.619 1 97.38 431 LYS A N 1
ATOM 3385 C CA . LYS A 1 431 ? -14.633 27.906 2.682 1 97.38 431 LYS A CA 1
ATOM 3386 C C . LYS A 1 431 ? -14.094 27.406 1.343 1 97.38 431 LYS A C 1
ATOM 3388 O O . LYS A 1 431 ? -14.625 26.453 0.765 1 97.38 431 LYS A O 1
ATOM 3393 N N . PHE A 1 432 ? -13.07 28.094 0.876 1 97.94 432 PHE A N 1
ATOM 3394 C CA . PHE A 1 432 ? -12.453 27.688 -0.376 1 97.94 432 PHE A CA 1
ATOM 3395 C C . PHE A 1 432 ? -11.883 26.281 -0.258 1 97.94 432 PHE A C 1
ATOM 3397 O O . PHE A 1 432 ? -12.031 25.469 -1.171 1 97.94 432 PHE A O 1
ATOM 3404 N N . LEU A 1 433 ? -11.203 26 0.787 1 98.56 433 LEU A N 1
ATOM 3405 C CA . LEU A 1 433 ? -10.539 24.719 0.98 1 98.56 433 LEU A CA 1
ATOM 3406 C C . LEU A 1 433 ? -11.555 23.594 1.101 1 98.56 433 LEU A C 1
ATOM 3408 O O . LEU A 1 433 ? -11.305 22.469 0.647 1 98.56 433 LEU A O 1
ATOM 3412 N N . ILE A 1 434 ? -12.734 23.828 1.737 1 98.69 434 ILE A N 1
ATOM 3413 C CA . ILE A 1 434 ? -13.836 22.859 1.771 1 98.69 434 ILE A CA 1
ATOM 3414 C C . ILE A 1 434 ? -14.273 22.531 0.346 1 98.69 434 ILE A C 1
ATOM 3416 O O . ILE A 1 434 ? -14.414 21.359 -0.008 1 98.69 434 ILE A O 1
ATOM 3420 N N . ARG A 1 435 ? -14.422 23.562 -0.475 1 98.5 435 ARG A N 1
ATOM 3421 C CA . ARG A 1 435 ? -14.828 23.359 -1.861 1 98.5 435 ARG A CA 1
ATOM 3422 C C . ARG A 1 435 ? -13.789 22.547 -2.625 1 98.5 435 ARG A C 1
ATOM 3424 O O . ARG A 1 435 ? -14.141 21.688 -3.439 1 98.5 435 ARG A O 1
ATOM 3431 N N . ARG A 1 436 ? -12.531 22.859 -2.412 1 98.31 436 ARG A N 1
ATOM 3432 C CA . ARG A 1 436 ? -11.453 22.141 -3.072 1 98.31 436 ARG A CA 1
ATOM 3433 C C . ARG A 1 436 ? -11.477 20.656 -2.701 1 98.31 436 ARG A C 1
ATOM 3435 O O . ARG A 1 436 ? -11.234 19.797 -3.547 1 98.31 436 ARG A O 1
ATOM 3442 N N . SER A 1 437 ? -11.711 20.344 -1.437 1 98.56 437 SER A N 1
ATOM 3443 C CA . SER A 1 437 ? -11.852 18.969 -0.973 1 98.56 437 SER A CA 1
ATOM 3444 C C . SER A 1 437 ? -13.023 18.281 -1.657 1 98.56 437 SER A C 1
ATOM 3446 O O . SER A 1 437 ? -12.906 17.125 -2.09 1 98.56 437 SER A O 1
ATOM 3448 N N . ILE A 1 438 ? -14.156 18.969 -1.775 1 98.56 438 ILE A N 1
ATOM 3449 C CA . ILE A 1 438 ? -15.352 18.438 -2.416 1 98.56 438 ILE A CA 1
ATOM 3450 C C . ILE A 1 438 ? -15.078 18.188 -3.895 1 98.56 438 ILE A C 1
ATOM 3452 O O . ILE A 1 438 ? -15.523 17.172 -4.453 1 98.56 438 ILE A O 1
ATOM 3456 N N . GLU A 1 439 ? -14.344 19.062 -4.523 1 98.12 439 GLU A N 1
ATOM 3457 C CA . GLU A 1 439 ? -14 18.906 -5.934 1 98.12 439 GLU A CA 1
ATOM 3458 C C . GLU A 1 439 ? -13.18 17.641 -6.156 1 98.12 439 GLU A C 1
ATOM 3460 O O . GLU A 1 439 ? -13.344 16.953 -7.168 1 98.12 439 GLU A O 1
ATOM 3465 N N . ARG A 1 440 ? -12.273 17.391 -5.266 1 97.44 440 ARG A N 1
ATOM 3466 C CA . ARG A 1 440 ? -11.5 16.156 -5.359 1 97.44 440 ARG A CA 1
ATOM 3467 C C . ARG A 1 440 ? -12.406 14.938 -5.305 1 97.44 440 ARG A C 1
ATOM 3469 O O . ARG A 1 440 ? -12.195 13.969 -6.027 1 97.44 440 ARG A O 1
ATOM 3476 N N . PHE A 1 441 ? -13.391 14.961 -4.418 1 97.81 441 PHE A N 1
ATOM 3477 C CA . PHE A 1 441 ? -14.375 13.891 -4.316 1 97.81 441 PHE A CA 1
ATOM 3478 C C . PHE A 1 441 ? -15.18 13.766 -5.602 1 97.81 441 PHE A C 1
ATOM 3480 O O . PHE A 1 441 ? -15.383 12.664 -6.113 1 97.81 441 PHE A O 1
ATOM 3487 N N . GLN A 1 442 ? -15.555 14.852 -6.141 1 97.06 442 GLN A N 1
ATOM 3488 C CA . GLN A 1 442 ? -16.344 14.852 -7.367 1 97.06 442 GLN A CA 1
ATOM 3489 C C . GLN A 1 442 ? -15.547 14.297 -8.539 1 97.06 442 GLN A C 1
ATOM 3491 O O . GLN A 1 442 ? -16.094 13.609 -9.406 1 97.06 442 GLN A O 1
ATOM 3496 N N . THR A 1 443 ? -14.281 14.602 -8.578 1 96 443 THR A N 1
ATOM 3497 C CA . THR A 1 443 ? -13.398 14.047 -9.602 1 96 443 THR A CA 1
ATOM 3498 C C . THR A 1 443 ? -13.328 12.523 -9.492 1 96 443 THR A C 1
ATOM 3500 O O . THR A 1 443 ? -13.344 11.82 -10.5 1 96 443 THR A O 1
ATOM 3503 N N . LEU A 1 444 ? -13.211 12.008 -8.273 1 95.19 444 LEU A N 1
ATOM 3504 C CA . LEU A 1 444 ? -13.219 10.57 -8.047 1 95.19 444 LEU A CA 1
ATOM 3505 C C . LEU A 1 444 ? -14.5 9.938 -8.586 1 95.19 444 LEU A C 1
ATOM 3507 O O . LEU A 1 444 ? -14.453 8.914 -9.273 1 95.19 444 LEU A O 1
ATOM 3511 N N . VAL A 1 445 ? -15.672 10.562 -8.266 1 94.56 445 VAL A N 1
ATOM 3512 C CA . VAL A 1 445 ? -16.969 10.047 -8.68 1 94.56 445 VAL A CA 1
ATOM 3513 C C . VAL A 1 445 ? -17.062 10.031 -10.211 1 94.56 445 VAL A C 1
ATOM 3515 O O . VAL A 1 445 ? -17.547 9.07 -10.805 1 94.56 445 VAL A O 1
ATOM 3518 N N . SER A 1 446 ? -16.547 11.07 -10.836 1 92.56 446 SER A N 1
ATOM 3519 C CA . SER A 1 446 ? -16.562 11.172 -12.289 1 92.56 446 SER A CA 1
ATOM 3520 C C . SER A 1 446 ? -15.711 10.078 -12.93 1 92.56 446 SER A C 1
ATOM 3522 O O . SER A 1 446 ? -16.062 9.547 -13.984 1 92.56 446 SER A O 1
ATOM 3524 N N . ASN A 1 447 ? -14.586 9.836 -12.305 1 88.44 447 ASN A N 1
ATOM 3525 C CA . ASN A 1 447 ? -13.695 8.797 -12.812 1 88.44 447 ASN A CA 1
ATOM 3526 C C . ASN A 1 447 ? -14.297 7.406 -12.656 1 88.44 447 ASN A C 1
ATOM 3528 O O . ASN A 1 447 ? -14.008 6.508 -13.438 1 88.44 447 ASN A O 1
ATOM 3532 N N . LEU A 1 448 ? -15.031 7.184 -11.617 1 87.94 448 LEU A N 1
ATOM 3533 C CA . LEU A 1 448 ? -15.688 5.902 -11.391 1 87.94 448 LEU A CA 1
ATOM 3534 C C . LEU A 1 448 ? -16.859 5.719 -12.344 1 87.94 448 LEU A C 1
ATOM 3536 O O . LEU A 1 448 ? -17.125 4.602 -12.797 1 87.94 448 LEU A O 1
ATOM 3540 N N . GLY A 1 449 ? -17.797 6.762 -12.508 1 70.88 449 GLY A N 1
ATOM 3541 C CA . GLY A 1 449 ? -18.922 6.707 -13.43 1 70.88 449 GLY A CA 1
ATOM 3542 C C . GLY A 1 449 ? -18.484 6.59 -14.883 1 70.88 449 GLY A C 1
ATOM 3543 O O . GLY A 1 449 ? -19.188 5.973 -15.695 1 70.88 449 GLY A O 1
ATOM 3544 N N . GLY A 1 450 ? -17.422 7.215 -15.328 1 54.78 450 GLY A N 1
ATOM 3545 C CA . GLY A 1 450 ? -16.891 7.055 -16.672 1 54.78 450 GLY A CA 1
ATOM 3546 C C . GLY A 1 450 ? -16.359 5.66 -16.938 1 54.78 450 GLY A C 1
ATOM 3547 O O . GLY A 1 450 ? -16.328 5.207 -18.078 1 54.78 450 GLY A O 1
ATOM 3548 N N . THR A 1 451 ? -15.922 5.02 -15.984 1 46.19 451 THR A N 1
ATOM 3549 C CA . THR A 1 451 ? -15.445 3.652 -16.141 1 46.19 451 THR A CA 1
ATOM 3550 C C . THR A 1 451 ? -16.609 2.676 -16.234 1 46.19 451 THR A C 1
ATOM 3552 O O . THR A 1 451 ? -16.516 1.639 -16.891 1 46.19 451 THR A O 1
ATOM 3555 N N . ASP A 1 452 ? -17.719 2.785 -15.594 1 40.94 452 ASP A N 1
ATOM 3556 C CA . ASP A 1 452 ? -18.859 1.908 -15.805 1 40.94 452 ASP A CA 1
ATOM 3557 C C . ASP A 1 452 ? -19.516 2.166 -17.172 1 40.94 452 ASP A C 1
ATOM 3559 O O . ASP A 1 452 ? -20.359 1.396 -17.609 1 40.94 452 ASP A O 1
ATOM 3563 N N . ARG A 1 453 ? -19.453 3.246 -17.797 1 33.88 453 ARG A N 1
ATOM 3564 C CA . ARG A 1 453 ? -20.078 3.408 -19.109 1 33.88 453 ARG A CA 1
ATOM 3565 C C . ARG A 1 453 ? -19.312 2.641 -20.188 1 33.88 453 ARG A C 1
ATOM 3567 O O . ARG A 1 453 ? -19.688 2.674 -21.359 1 33.88 453 ARG A O 1
ATOM 3574 N N . VAL A 1 454 ? -18.125 2.154 -20.016 1 29.5 454 VAL A N 1
ATOM 3575 C CA . VAL A 1 454 ? -17.547 1.461 -21.156 1 29.5 454 VAL A CA 1
ATOM 3576 C C . VAL A 1 454 ? -18.141 0.061 -21.266 1 29.5 454 VAL A C 1
ATOM 3578 O O . VAL A 1 454 ? -17.75 -0.718 -22.141 1 29.5 454 VAL A O 1
ATOM 3581 N N . ILE A 1 455 ? -18.641 -0.577 -20.25 1 27.25 455 ILE A N 1
ATOM 3582 C CA . ILE A 1 455 ? -19.141 -1.933 -20.453 1 27.25 455 ILE A CA 1
ATOM 3583 C C . ILE A 1 455 ? -20.531 -1.88 -21.078 1 27.25 455 ILE A C 1
ATOM 3585 O O . ILE A 1 455 ? -21.234 -2.896 -21.141 1 27.25 455 ILE A O 1
ATOM 3589 N N . ASP A 1 456 ? -21.141 -0.709 -21.359 1 20.95 456 ASP A N 1
ATOM 3590 C CA . ASP A 1 456 ? -22.25 -1.077 -22.234 1 20.95 456 ASP A CA 1
ATOM 3591 C C . ASP A 1 456 ? -21.766 -1.427 -23.641 1 20.95 456 ASP A C 1
ATOM 3593 O O . ASP A 1 456 ? -20.922 -0.727 -24.203 1 20.95 456 ASP A O 1
ATOM 3597 N N . MET B 1 1 ? 31.984 11.609 16.359 1 54.19 1 MET B N 1
ATOM 3598 C CA . MET B 1 1 ? 30.656 11.148 16.766 1 54.19 1 MET B CA 1
ATOM 3599 C C . MET B 1 1 ? 30.562 9.625 16.672 1 54.19 1 MET B C 1
ATOM 3601 O O . MET B 1 1 ? 31 9.031 15.68 1 54.19 1 MET B O 1
ATOM 3605 N N . ASP B 1 2 ? 30.422 9.008 17.812 1 59.5 2 ASP B N 1
ATOM 3606 C CA . ASP B 1 2 ? 30.281 7.559 17.859 1 59.5 2 ASP B CA 1
ATOM 3607 C C . ASP B 1 2 ? 29.016 7.109 17.156 1 59.5 2 ASP B C 1
ATOM 3609 O O . ASP B 1 2 ? 27.906 7.453 17.578 1 59.5 2 ASP B O 1
ATOM 3613 N N . ILE B 1 3 ? 29.203 6.633 16.031 1 71.5 3 ILE B N 1
ATOM 3614 C CA . ILE B 1 3 ? 28.078 6.242 15.188 1 71.5 3 ILE B CA 1
ATOM 3615 C C . ILE B 1 3 ? 27.547 4.883 15.625 1 71.5 3 ILE B C 1
ATOM 3617 O O . ILE B 1 3 ? 28.312 3.949 15.852 1 71.5 3 ILE B O 1
ATOM 3621 N N . VAL B 1 4 ? 26.297 4.727 15.953 1 59.81 4 VAL B N 1
ATOM 3622 C CA . VAL B 1 4 ? 25.625 3.498 16.375 1 59.81 4 VAL B CA 1
ATOM 3623 C C . VAL B 1 4 ? 24.844 2.916 15.195 1 59.81 4 VAL B C 1
ATOM 3625 O O . VAL B 1 4 ? 24.875 1.706 14.961 1 59.81 4 VAL B O 1
ATOM 3628 N N . CYS B 1 5 ? 24.219 3.727 14.508 1 76.31 5 CYS B N 1
ATOM 3629 C CA . CYS B 1 5 ? 23.281 3.283 13.477 1 76.31 5 CYS B CA 1
ATOM 3630 C C . CYS B 1 5 ? 24.031 2.801 12.242 1 76.31 5 CYS B C 1
ATOM 3632 O O . CYS B 1 5 ? 24.812 3.553 11.641 1 76.31 5 CYS B O 1
ATOM 3634 N N . PRO B 1 6 ? 23.797 1.562 11.852 1 66.81 6 PRO B N 1
ATOM 3635 C CA . PRO B 1 6 ? 24.484 1.025 10.68 1 66.81 6 PRO B CA 1
ATOM 3636 C C . PRO B 1 6 ? 24.25 1.862 9.43 1 66.81 6 PRO B C 1
ATOM 3638 O O . PRO B 1 6 ? 25.062 1.822 8.492 1 66.81 6 PRO B O 1
ATOM 3641 N N . ILE B 1 7 ? 23.25 2.623 9.398 1 79.88 7 ILE B N 1
ATOM 3642 C CA . ILE B 1 7 ? 22.953 3.451 8.234 1 79.88 7 ILE B CA 1
ATOM 3643 C C . ILE B 1 7 ? 24.016 4.543 8.102 1 79.88 7 ILE B C 1
ATOM 3645 O O . ILE B 1 7 ? 24.297 4.996 6.992 1 79.88 7 ILE B O 1
ATOM 3649 N N . ASP B 1 8 ? 24.656 4.906 9.148 1 77.38 8 ASP B N 1
ATOM 3650 C CA . ASP B 1 8 ? 25.609 6.016 9.148 1 77.38 8 ASP B CA 1
ATOM 3651 C C . ASP B 1 8 ? 26.938 5.59 8.547 1 77.38 8 ASP B C 1
ATOM 3653 O O . ASP B 1 8 ? 27.719 6.43 8.109 1 77.38 8 ASP B O 1
ATOM 3657 N N . TRP B 1 9 ? 27.188 4.203 8.555 1 68.69 9 TRP B N 1
ATOM 3658 C CA . TRP B 1 9 ? 28.516 3.875 8.062 1 68.69 9 TRP B CA 1
ATOM 3659 C C . TRP B 1 9 ? 28.469 2.723 7.062 1 68.69 9 TRP B C 1
ATOM 3661 O O . TRP B 1 9 ? 29.453 2.414 6.402 1 68.69 9 TRP B O 1
ATOM 3671 N N . ARG B 1 10 ? 27.266 2.146 6.879 1 67.56 10 ARG B N 1
ATOM 3672 C CA . ARG B 1 10 ? 27.297 0.91 6.109 1 67.56 10 ARG B CA 1
ATOM 3673 C C . ARG B 1 10 ? 26.266 0.925 4.988 1 67.56 10 ARG B C 1
ATOM 3675 O O . ARG B 1 10 ? 26.547 0.493 3.869 1 67.56 10 ARG B O 1
ATOM 3682 N N . TYR B 1 11 ? 25.125 1.396 5.223 1 82.5 11 TYR B N 1
ATOM 3683 C CA . TYR B 1 11 ? 24.047 1.144 4.277 1 82.5 11 TYR B CA 1
ATOM 3684 C C . TYR B 1 11 ? 23.578 2.436 3.609 1 82.5 11 TYR B C 1
ATOM 3686 O O . TYR B 1 11 ? 23.531 3.486 4.254 1 82.5 11 TYR B O 1
ATOM 3694 N N . GLY B 1 12 ? 23.266 2.252 2.268 1 88.56 12 GLY B N 1
ATOM 3695 C CA . GLY B 1 12 ? 22.766 3.381 1.502 1 88.56 12 GLY B CA 1
ATOM 3696 C C . GLY B 1 12 ? 23.844 4.082 0.694 1 88.56 12 GLY B C 1
ATOM 3697 O O . GLY B 1 12 ? 24.984 4.207 1.146 1 88.56 12 GLY B O 1
ATOM 3698 N N . SER B 1 13 ? 23.516 4.52 -0.458 1 92.62 13 SER B N 1
ATOM 3699 C CA . SER B 1 13 ? 24.438 5.219 -1.346 1 92.62 13 SER B CA 1
ATOM 3700 C C . SER B 1 13 ? 24.672 6.652 -0.878 1 92.62 13 SER B C 1
ATOM 3702 O O . SER B 1 13 ? 23.906 7.191 -0.091 1 92.62 13 SER B O 1
ATOM 3704 N N . LYS B 1 14 ? 25.75 7.219 -1.408 1 92.94 14 LYS B N 1
ATOM 3705 C CA . LYS B 1 14 ? 26.078 8.602 -1.071 1 92.94 14 LYS B CA 1
ATOM 3706 C C . LYS B 1 14 ? 24.984 9.555 -1.538 1 92.94 14 LYS B C 1
ATOM 3708 O O . LYS B 1 14 ? 24.656 10.516 -0.841 1 92.94 14 LYS B O 1
ATOM 3713 N N . GLU B 1 15 ? 24.469 9.297 -2.729 1 95.31 15 GLU B N 1
ATOM 3714 C CA . GLU B 1 15 ? 23.438 10.18 -3.285 1 95.31 15 GLU B CA 1
ATOM 3715 C C . GLU B 1 15 ? 22.172 10.148 -2.447 1 95.31 15 GLU B C 1
ATOM 3717 O O . GLU B 1 15 ? 21.562 11.188 -2.18 1 95.31 15 GLU B O 1
ATOM 3722 N N . MET B 1 16 ? 21.703 8.945 -2.021 1 96.19 16 MET B N 1
ATOM 3723 C CA . MET B 1 16 ? 20.516 8.836 -1.172 1 96.19 16 MET B CA 1
ATOM 3724 C C . MET B 1 16 ? 20.781 9.43 0.208 1 96.19 16 MET B C 1
ATOM 3726 O O . MET B 1 16 ? 19.938 10.141 0.754 1 96.19 16 MET B O 1
ATOM 3730 N N . ARG B 1 17 ? 21.938 9.172 0.752 1 93.94 17 ARG B N 1
ATOM 3731 C CA . ARG B 1 17 ? 22.328 9.664 2.07 1 93.94 17 ARG B CA 1
ATOM 3732 C C . ARG B 1 17 ? 22.297 11.188 2.115 1 93.94 17 ARG B C 1
ATOM 3734 O O . ARG B 1 17 ? 21.938 11.781 3.135 1 93.94 17 ARG B O 1
ATOM 3741 N N . SER B 1 18 ? 22.781 11.773 1.05 1 95.12 18 SER B N 1
ATOM 3742 C CA . SER B 1 18 ? 22.875 13.227 1.012 1 95.12 18 SER B CA 1
ATOM 3743 C C . SER B 1 18 ? 21.516 13.883 1.22 1 95.12 18 SER B C 1
ATOM 3745 O O . SER B 1 18 ? 21.438 15.008 1.719 1 95.12 18 SER B O 1
ATOM 3747 N N . ILE B 1 19 ? 20.438 13.18 0.893 1 96.69 19 ILE B N 1
ATOM 3748 C CA . ILE B 1 19 ? 19.094 13.703 1.032 1 96.69 19 ILE B CA 1
ATOM 3749 C C . ILE B 1 19 ? 18.688 13.719 2.506 1 96.69 19 ILE B C 1
ATOM 3751 O O . ILE B 1 19 ? 18.016 14.641 2.963 1 96.69 19 ILE B O 1
ATOM 3755 N N . PHE B 1 20 ? 19.172 12.703 3.314 1 94.81 20 PHE B N 1
ATOM 3756 C CA . PHE B 1 20 ? 18.594 12.477 4.637 1 94.81 20 PHE B CA 1
ATOM 3757 C C . PHE B 1 20 ? 19.609 12.836 5.73 1 94.81 20 PHE B C 1
ATOM 3759 O O . PHE B 1 20 ? 19.312 12.695 6.918 1 94.81 20 PHE B O 1
ATOM 3766 N N . THR B 1 21 ? 20.828 13.312 5.363 1 92.62 21 THR B N 1
ATOM 3767 C CA . THR B 1 21 ? 21.766 13.82 6.363 1 92.62 21 THR B CA 1
ATOM 3768 C C . THR B 1 21 ? 21.203 15.062 7.043 1 92.62 21 THR B C 1
ATOM 3770 O O . THR B 1 21 ? 20.266 15.688 6.527 1 92.62 21 THR B O 1
ATOM 3773 N N . ARG B 1 22 ? 21.75 15.359 8.148 1 91.88 22 ARG B N 1
ATOM 3774 C CA . ARG B 1 22 ? 21.344 16.578 8.852 1 91.88 22 ARG B CA 1
ATOM 3775 C C . ARG B 1 22 ? 21.5 17.797 7.953 1 91.88 22 ARG B C 1
ATOM 3777 O O . ARG B 1 22 ? 20.609 18.656 7.91 1 91.88 22 ARG B O 1
ATOM 3784 N N . GLU B 1 23 ? 22.609 17.859 7.281 1 93.25 23 GLU B N 1
ATOM 3785 C CA . GLU B 1 23 ? 22.859 18.953 6.344 1 93.25 23 GLU B CA 1
ATOM 3786 C C . GLU B 1 23 ? 21.828 18.953 5.219 1 93.25 23 GLU B C 1
ATOM 3788 O O . GLU B 1 23 ? 21.312 20.016 4.844 1 93.25 23 GLU B O 1
ATOM 3793 N N . GLY B 1 24 ? 21.531 17.766 4.66 1 95.12 24 GLY B N 1
ATOM 3794 C CA . GLY B 1 24 ? 20.516 17.656 3.609 1 95.12 24 GLY B CA 1
ATOM 3795 C C . GLY B 1 24 ? 19.156 18.125 4.047 1 95.12 24 GLY B C 1
ATOM 3796 O O . GLY B 1 24 ? 18.5 18.906 3.342 1 95.12 24 GLY B O 1
ATOM 3797 N N . ILE B 1 25 ? 18.703 17.688 5.16 1 95.56 25 ILE B N 1
ATOM 3798 C CA . ILE B 1 25 ? 17.391 18.047 5.699 1 95.56 25 ILE B CA 1
ATOM 3799 C C . ILE B 1 25 ? 17.297 19.562 5.859 1 95.56 25 ILE B C 1
ATOM 3801 O O . ILE B 1 25 ? 16.297 20.172 5.48 1 95.56 25 ILE B O 1
ATOM 3805 N N . ILE B 1 26 ? 18.344 20.188 6.406 1 95.81 26 ILE B N 1
ATOM 3806 C CA . ILE B 1 26 ? 18.375 21.625 6.625 1 95.81 26 ILE B CA 1
ATOM 3807 C C . ILE B 1 26 ? 18.297 22.359 5.285 1 95.81 26 ILE B C 1
ATOM 3809 O O . ILE B 1 26 ? 17.562 23.344 5.145 1 95.81 26 ILE B O 1
ATOM 3813 N N . LYS B 1 27 ? 19.047 21.859 4.312 1 97.12 27 LYS B N 1
ATOM 3814 C CA . LYS B 1 27 ? 19.047 22.469 2.988 1 97.12 27 LYS B CA 1
ATOM 3815 C C . LYS B 1 27 ? 17.656 22.438 2.359 1 97.12 27 LYS B C 1
ATOM 3817 O O . LYS B 1 27 ? 17.219 23.422 1.746 1 97.12 27 LYS B O 1
ATOM 3822 N N . TYR B 1 28 ? 16.922 21.312 2.465 1 98.06 28 TYR B N 1
ATOM 3823 C CA . TYR B 1 28 ? 15.57 21.219 1.929 1 98.06 28 TYR B CA 1
ATOM 3824 C C . TYR B 1 28 ? 14.633 22.188 2.646 1 98.06 28 TYR B C 1
ATOM 3826 O O . TYR B 1 28 ? 13.781 22.812 2.016 1 98.06 28 TYR B O 1
ATOM 3834 N N . ARG B 1 29 ? 14.75 22.281 3.896 1 97.88 29 ARG B N 1
ATOM 3835 C CA . ARG B 1 29 ? 13.883 23.172 4.668 1 97.88 29 ARG B CA 1
ATOM 3836 C C . ARG B 1 29 ? 14.156 24.641 4.336 1 97.88 29 ARG B C 1
ATOM 3838 O O . ARG B 1 29 ? 13.234 25.453 4.266 1 97.88 29 ARG B O 1
ATOM 3845 N N . ILE B 1 30 ? 15.477 24.969 4.145 1 98.06 30 ILE B N 1
ATOM 3846 C CA . ILE B 1 30 ? 15.836 26.328 3.734 1 98.06 30 ILE B CA 1
ATOM 3847 C C . ILE B 1 30 ? 15.211 26.641 2.375 1 98.06 30 ILE B C 1
ATOM 3849 O O . ILE B 1 30 ? 14.695 27.734 2.16 1 98.06 30 ILE B O 1
ATOM 3853 N N . ARG B 1 31 ? 15.273 25.672 1.503 1 98.44 31 ARG B N 1
ATOM 3854 C CA . ARG B 1 31 ? 14.68 25.844 0.179 1 98.44 31 ARG B CA 1
ATOM 3855 C C . ARG B 1 31 ? 13.195 26.172 0.28 1 98.44 31 ARG B C 1
ATOM 3857 O O . ARG B 1 31 ? 12.703 27.047 -0.444 1 98.44 31 ARG B O 1
ATOM 3864 N N . VAL B 1 32 ? 12.461 25.516 1.158 1 98.75 32 VAL B N 1
ATOM 3865 C CA . VAL B 1 32 ? 11.031 25.766 1.347 1 98.75 32 VAL B CA 1
ATOM 3866 C C . VAL B 1 32 ? 10.82 27.141 1.961 1 98.75 32 VAL B C 1
ATOM 3868 O O . VAL B 1 32 ? 9.945 27.891 1.531 1 98.75 32 VAL B O 1
ATOM 3871 N N . GLU B 1 33 ? 11.648 27.531 2.971 1 97.88 33 GLU B N 1
ATOM 3872 C CA . GLU B 1 33 ? 11.562 28.844 3.6 1 97.88 33 GLU B CA 1
ATOM 3873 C C . GLU B 1 33 ? 11.781 29.953 2.582 1 97.88 33 GLU B C 1
ATOM 3875 O O . GLU B 1 33 ? 11.07 30.969 2.6 1 97.88 33 GLU B O 1
ATOM 3880 N N . LEU B 1 34 ? 12.781 29.766 1.739 1 98.38 34 LEU B N 1
ATOM 3881 C CA . LEU B 1 34 ? 13.094 30.781 0.74 1 98.38 34 LEU B CA 1
ATOM 3882 C C . LEU B 1 34 ? 11.984 30.891 -0.3 1 98.38 34 LEU B C 1
ATOM 3884 O O . LEU B 1 34 ? 11.68 31.984 -0.788 1 98.38 34 LEU B O 1
ATOM 3888 N N . ALA B 1 35 ? 11.383 29.703 -0.688 1 98.81 35 ALA B N 1
ATOM 3889 C CA . ALA B 1 35 ? 10.258 29.719 -1.612 1 98.81 35 ALA B CA 1
ATOM 3890 C C . ALA B 1 35 ? 9.078 30.5 -1.025 1 98.81 35 ALA B C 1
ATOM 3892 O O . ALA B 1 35 ? 8.43 31.266 -1.728 1 98.81 35 ALA B O 1
ATOM 3893 N N . LEU B 1 36 ? 8.781 30.297 0.243 1 98.44 36 LEU B N 1
ATOM 3894 C CA . LEU B 1 36 ? 7.738 31.062 0.93 1 98.44 36 LEU B CA 1
ATOM 3895 C C . LEU B 1 36 ? 8.062 32.531 0.941 1 98.44 36 LEU B C 1
ATOM 3897 O O . LEU B 1 36 ? 7.203 33.375 0.64 1 98.44 36 LEU B O 1
ATOM 3901 N N . LEU B 1 37 ? 9.328 32.906 1.278 1 97.69 37 LEU B N 1
ATOM 3902 C CA . LEU B 1 37 ? 9.734 34.312 1.343 1 97.69 37 LEU B CA 1
ATOM 3903 C C . LEU B 1 37 ? 9.633 34.969 -0.028 1 97.69 37 LEU B C 1
ATOM 3905 O O . LEU B 1 37 ? 9.273 36.125 -0.13 1 97.69 37 LEU B O 1
ATOM 3909 N N . ASN B 1 38 ? 10.008 34.188 -1.025 1 98.56 38 ASN B N 1
ATOM 3910 C CA . ASN B 1 38 ? 9.883 34.719 -2.385 1 98.56 38 ASN B CA 1
ATOM 3911 C C . ASN B 1 38 ? 8.43 35 -2.756 1 98.56 38 ASN B C 1
ATOM 3913 O O . ASN B 1 38 ? 8.133 35.969 -3.455 1 98.56 38 ASN B O 1
ATOM 3917 N N . ALA B 1 39 ? 7.543 34.094 -2.365 1 98.56 39 ALA B N 1
ATOM 3918 C CA . ALA B 1 39 ? 6.117 34.312 -2.566 1 98.56 39 ALA B CA 1
ATOM 3919 C C . ALA B 1 39 ? 5.66 35.594 -1.859 1 98.56 39 ALA B C 1
ATOM 3921 O O . ALA B 1 39 ? 4.91 36.375 -2.426 1 98.56 39 ALA B O 1
ATOM 3922 N N . LEU B 1 40 ? 6.098 35.812 -0.659 1 97.5 40 LEU B N 1
ATOM 3923 C CA . LEU B 1 40 ? 5.773 37.031 0.105 1 97.5 40 LEU B CA 1
ATOM 3924 C C . LEU B 1 40 ? 6.328 38.281 -0.578 1 97.5 40 LEU B C 1
ATOM 3926 O O . LEU B 1 40 ? 5.676 39.312 -0.588 1 97.5 40 LEU B O 1
ATOM 3930 N N . LYS B 1 41 ? 7.52 38.156 -1.108 1 97.88 41 LYS B N 1
ATOM 3931 C CA . LYS B 1 41 ? 8.109 39.25 -1.872 1 97.88 41 LYS B CA 1
ATOM 3932 C C . LYS B 1 41 ? 7.223 39.656 -3.057 1 97.88 41 LYS B C 1
ATOM 3934 O O . LYS B 1 41 ? 6.957 40.812 -3.283 1 97.88 41 LYS B O 1
ATOM 3939 N N . SER B 1 42 ? 6.746 38.656 -3.766 1 98 42 SER B N 1
ATOM 3940 C CA . SER B 1 42 ? 5.914 38.875 -4.941 1 98 42 SER B CA 1
ATOM 3941 C C . SER B 1 42 ? 4.617 39.594 -4.578 1 98 42 SER B C 1
ATOM 3943 O O . SER B 1 42 ? 4.012 40.25 -5.422 1 98 42 SER B O 1
ATOM 3945 N N . LEU B 1 43 ? 4.23 39.5 -3.312 1 97.44 43 LEU B N 1
ATOM 3946 C CA . LEU B 1 43 ? 2.975 40.094 -2.873 1 97.44 43 LEU B CA 1
ATOM 3947 C C . LEU B 1 43 ? 3.229 41.375 -2.109 1 97.44 43 LEU B C 1
ATOM 3949 O O . LEU B 1 43 ? 2.299 41.969 -1.562 1 97.44 43 LEU B O 1
ATOM 3953 N N . GLY B 1 44 ? 4.496 41.781 -1.976 1 95.81 44 GLY B N 1
ATOM 3954 C CA . GLY B 1 44 ? 4.828 43.094 -1.478 1 95.81 44 GLY B CA 1
ATOM 3955 C C . GLY B 1 44 ? 5.176 43.125 -0.001 1 95.81 44 GLY B C 1
ATOM 3956 O O . GLY B 1 44 ? 5.434 44.156 0.572 1 95.81 44 GLY B O 1
ATOM 3957 N N . TYR B 1 45 ? 5.227 41.938 0.646 1 93.5 45 TYR B N 1
ATOM 3958 C CA . TYR B 1 45 ? 5.551 41.875 2.066 1 93.5 45 TYR B CA 1
ATOM 3959 C C . TYR B 1 45 ? 7.027 42.15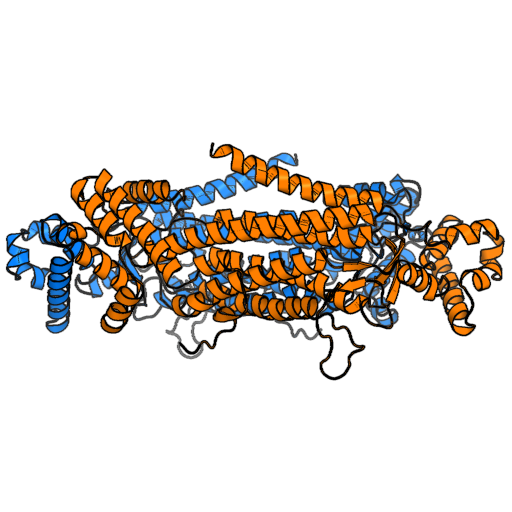6 2.303 1 93.5 45 TYR B C 1
ATOM 3961 O O . TYR B 1 45 ? 7.402 42.688 3.35 1 93.5 45 TYR B O 1
ATOM 3969 N N . VAL B 1 46 ? 7.867 41.719 1.326 1 93.75 46 VAL B N 1
ATOM 3970 C CA . VAL B 1 46 ? 9.32 41.781 1.438 1 93.75 46 VAL B CA 1
ATOM 3971 C C . VAL B 1 46 ? 9.914 42.438 0.208 1 93.75 46 VAL B C 1
ATOM 3973 O O . VAL B 1 46 ? 9.461 42.219 -0.916 1 93.75 46 VAL B O 1
ATOM 3976 N N . SER B 1 47 ? 10.945 43.312 0.414 1 96.19 47 SER B N 1
ATOM 3977 C CA . SER B 1 47 ? 11.609 43.938 -0.715 1 96.19 47 SER B CA 1
ATOM 3978 C C . SER B 1 47 ? 12.555 43 -1.426 1 96.19 47 SER B C 1
ATOM 3980 O O . SER B 1 47 ? 12.984 42 -0.846 1 96.19 47 SER B O 1
ATOM 3982 N N . GLU B 1 48 ? 12.828 43.344 -2.688 1 97.44 48 GLU B N 1
ATOM 3983 C CA . GLU B 1 48 ? 13.797 42.562 -3.461 1 97.44 48 GLU B CA 1
ATOM 3984 C C . GLU B 1 48 ? 15.148 42.531 -2.762 1 97.44 48 GLU B C 1
ATOM 3986 O O . GLU B 1 48 ? 15.805 41.469 -2.74 1 97.44 48 GLU B O 1
ATOM 3991 N N . GLN B 1 49 ? 15.477 43.594 -2.232 1 97.12 49 GLN B N 1
ATOM 3992 C CA . GLN B 1 49 ? 16.766 43.719 -1.546 1 97.12 49 GLN B CA 1
ATOM 3993 C C . GLN B 1 49 ? 16.797 42.812 -0.304 1 97.12 49 GLN B C 1
ATOM 3995 O O . GLN B 1 49 ? 17.781 42.094 -0.071 1 97.12 49 GLN B O 1
ATOM 4000 N N . ASP B 1 50 ? 15.773 42.844 0.497 1 95.69 50 ASP B N 1
ATOM 4001 C CA . ASP B 1 50 ? 15.703 42.062 1.709 1 95.69 50 ASP B CA 1
ATOM 4002 C C . ASP B 1 50 ? 15.719 40.562 1.374 1 95.69 50 ASP B C 1
ATOM 4004 O O . ASP B 1 50 ? 16.391 39.781 2.047 1 95.69 50 ASP B O 1
ATOM 4008 N N . TYR B 1 51 ? 14.969 40.188 0.36 1 97.25 51 TYR B N 1
ATOM 4009 C CA . TYR B 1 51 ? 14.961 38.781 -0.076 1 97.25 51 TYR B CA 1
ATOM 4010 C C . TYR B 1 51 ? 16.359 38.344 -0.467 1 97.25 51 TYR B C 1
ATOM 4012 O O . TYR B 1 51 ? 16.797 37.25 -0.09 1 97.25 51 TYR B O 1
ATOM 4020 N N . GLY B 1 52 ? 17.047 39.156 -1.345 1 97.81 52 GLY B N 1
ATOM 4021 C CA . GLY B 1 52 ? 18.406 38.812 -1.755 1 97.81 52 GLY B CA 1
ATOM 4022 C C . GLY B 1 52 ? 19.359 38.625 -0.585 1 97.81 52 GLY B C 1
ATOM 4023 O O . GLY B 1 52 ? 20.172 37.719 -0.597 1 97.81 52 GLY B O 1
ATOM 4024 N N . LYS B 1 53 ? 19.234 39.438 0.41 1 97.25 53 LYS B N 1
ATOM 4025 C CA . LYS B 1 53 ? 20.078 39.344 1.596 1 97.25 53 LYS B CA 1
ATOM 4026 C C . LYS B 1 53 ? 19.812 38.062 2.363 1 97.25 53 LYS B C 1
ATOM 4028 O O . LYS B 1 53 ? 20.75 37.406 2.83 1 97.25 53 LYS B O 1
ATOM 4033 N N . VAL B 1 54 ? 18.516 37.719 2.578 1 96.88 54 VAL B N 1
ATOM 4034 C CA . VAL B 1 54 ? 18.156 36.5 3.283 1 96.88 54 VAL B CA 1
ATOM 4035 C C . VAL B 1 54 ? 18.672 35.281 2.514 1 96.88 54 VAL B C 1
ATOM 4037 O O . VAL B 1 54 ? 19.203 34.344 3.109 1 96.88 54 VAL B O 1
ATOM 4040 N N . LYS B 1 55 ? 18.5 35.281 1.193 1 97.62 55 LYS B N 1
ATOM 4041 C CA . LYS B 1 55 ? 18.969 34.219 0.341 1 97.62 55 LYS B CA 1
ATOM 4042 C C . LYS B 1 55 ? 20.469 34 0.487 1 97.62 55 LYS B C 1
ATOM 4044 O O . LYS B 1 55 ? 20.938 32.875 0.653 1 97.62 55 LYS B O 1
ATOM 4049 N N . GLU B 1 56 ? 21.203 35.062 0.451 1 97.06 56 GLU B N 1
ATOM 4050 C CA . GLU B 1 56 ? 22.656 35 0.591 1 97.06 56 GLU B CA 1
ATOM 4051 C C . GLU B 1 56 ? 23.062 34.531 1.978 1 97.06 56 GLU B C 1
ATOM 4053 O O . GLU B 1 56 ? 23.938 33.656 2.105 1 97.06 56 GLU B O 1
ATOM 4058 N N . SER B 1 57 ? 22.469 35.031 2.965 1 95.94 57 SER B N 1
ATOM 4059 C CA . SER B 1 57 ? 22.781 34.656 4.34 1 95.94 57 SER B CA 1
ATOM 4060 C C . SER B 1 57 ? 22.438 33.188 4.613 1 95.94 57 SER B C 1
ATOM 4062 O O . SER B 1 57 ? 23.125 32.531 5.375 1 95.94 57 SER B O 1
ATOM 4064 N N . SER B 1 58 ? 21.297 32.75 4.07 1 96.06 58 SER B N 1
ATOM 4065 C CA . SER B 1 58 ? 20.828 31.391 4.289 1 96.06 58 SER B CA 1
ATOM 4066 C C . SER B 1 58 ? 21.812 30.375 3.705 1 96.06 58 SER B C 1
ATOM 4068 O O . SER B 1 58 ? 21.906 29.234 4.195 1 96.06 58 SER B O 1
ATOM 4070 N N . SER B 1 59 ? 22.547 30.75 2.629 1 94.69 59 SER B N 1
ATOM 4071 C CA . SER B 1 59 ? 23.516 29.859 2.01 1 94.69 59 SER B CA 1
ATOM 4072 C C . SER B 1 59 ? 24.688 29.594 2.945 1 94.69 59 SER B C 1
ATOM 4074 O O . SER B 1 59 ? 25.438 28.625 2.756 1 94.69 59 SER B O 1
ATOM 4076 N N . LYS B 1 60 ? 24.812 30.344 3.99 1 94.69 60 LYS B N 1
ATOM 4077 C CA . LYS B 1 60 ? 25.938 30.25 4.914 1 94.69 60 LYS B CA 1
ATOM 4078 C C . LYS B 1 60 ? 25.531 29.531 6.199 1 94.69 60 LYS B C 1
ATOM 4080 O O . LYS B 1 60 ? 26.359 29.312 7.09 1 94.69 60 LYS B O 1
ATOM 4085 N N . VAL B 1 61 ? 24.281 29.172 6.32 1 95 61 VAL B N 1
ATOM 4086 C CA . VAL B 1 61 ? 23.797 28.484 7.512 1 95 61 VAL B CA 1
ATOM 4087 C C . VAL B 1 61 ? 24.422 27.094 7.598 1 95 61 VAL B C 1
ATOM 4089 O O . VAL B 1 61 ? 24.484 26.359 6.605 1 95 61 VAL B O 1
ATOM 4092 N N . THR B 1 62 ? 24.922 26.719 8.82 1 94.19 62 THR B N 1
ATOM 4093 C CA . THR B 1 62 ? 25.516 25.406 9.023 1 94.19 62 THR B CA 1
ATOM 4094 C C . THR B 1 62 ? 24.688 24.578 10 1 94.19 62 THR B C 1
ATOM 4096 O O . THR B 1 62 ? 24 25.125 10.859 1 94.19 62 THR B O 1
ATOM 4099 N N . PRO B 1 63 ? 24.766 23.234 9.914 1 93.44 63 PRO B N 1
ATOM 4100 C CA . PRO B 1 63 ? 24.047 22.375 10.852 1 93.44 63 PRO B CA 1
ATOM 4101 C C . PRO B 1 63 ? 24.453 22.625 12.305 1 93.44 63 PRO B C 1
ATOM 4103 O O . PRO B 1 63 ? 23.609 22.547 13.203 1 93.44 63 PRO B O 1
ATOM 4106 N N . GLU B 1 64 ? 25.672 22.906 12.516 1 93.44 64 GLU B N 1
ATOM 4107 C CA . GLU B 1 64 ? 26.172 23.141 13.867 1 93.44 64 GLU B CA 1
ATOM 4108 C C . GLU B 1 64 ? 25.5 24.344 14.516 1 93.44 64 GLU B C 1
ATOM 4110 O O . GLU B 1 64 ? 25.156 24.297 15.695 1 93.44 64 GLU B O 1
ATOM 4115 N N . GLU B 1 65 ? 25.344 25.422 13.727 1 93.75 65 GLU B N 1
ATOM 4116 C CA . GLU B 1 65 ? 24.656 26.609 14.227 1 93.75 65 GLU B CA 1
ATOM 4117 C C . GLU B 1 65 ? 23.219 26.297 14.609 1 93.75 65 GLU B C 1
ATOM 4119 O O . GLU B 1 65 ? 22.734 26.75 15.656 1 93.75 65 GLU B O 1
ATOM 4124 N N . VAL B 1 66 ? 22.578 25.547 13.773 1 93.25 66 VAL B N 1
ATOM 4125 C CA . VAL B 1 66 ? 21.188 25.203 14 1 93.25 66 VAL B CA 1
ATOM 4126 C C . VAL B 1 66 ? 21.078 24.297 15.227 1 93.25 66 VAL B C 1
ATOM 4128 O O . VAL B 1 66 ? 20.203 24.5 16.078 1 93.25 66 VAL B O 1
ATOM 4131 N N . ASP B 1 67 ? 21.938 23.312 15.391 1 92.56 67 ASP B N 1
ATOM 4132 C CA . ASP B 1 67 ? 21.922 22.375 16.5 1 92.56 67 ASP B CA 1
ATOM 4133 C C . ASP B 1 67 ? 22.188 23.094 17.828 1 92.56 67 ASP B C 1
ATOM 4135 O O . ASP B 1 67 ? 21.562 22.766 18.844 1 92.56 67 ASP B O 1
ATOM 4139 N N . ALA B 1 68 ? 23.109 23.969 17.797 1 92.62 68 ALA B N 1
ATOM 4140 C CA . ALA B 1 68 ? 23.438 24.734 19 1 92.62 68 ALA B CA 1
ATOM 4141 C C . ALA B 1 68 ? 22.219 25.531 19.484 1 92.62 68 ALA B C 1
ATOM 4143 O O . ALA B 1 68 ? 21.953 25.578 20.688 1 92.62 68 ALA B O 1
ATOM 4144 N N . LEU B 1 69 ? 21.578 26.094 18.547 1 90.75 69 LEU B N 1
ATOM 4145 C CA . LEU B 1 69 ? 20.406 26.891 18.922 1 90.75 69 LEU B CA 1
ATOM 4146 C C . LEU B 1 69 ? 19.234 26 19.297 1 90.75 69 LEU B C 1
ATOM 4148 O O . LEU B 1 69 ? 18.438 26.344 20.156 1 90.75 69 LEU B O 1
ATOM 4152 N N . GLU B 1 70 ? 19.078 24.859 18.625 1 89.56 70 GLU B N 1
ATOM 4153 C CA . GLU B 1 70 ? 18.047 23.891 18.969 1 89.56 70 GLU B CA 1
ATOM 4154 C C . GLU B 1 70 ? 18.188 23.406 20.406 1 89.56 70 GLU B C 1
ATOM 4156 O O . GLU B 1 70 ? 17.188 23.219 21.109 1 89.56 70 GLU B O 1
ATOM 4161 N N . ALA B 1 71 ? 19.391 23.156 20.797 1 90.5 71 ALA B N 1
ATOM 4162 C CA . ALA B 1 71 ? 19.672 22.719 22.172 1 90.5 71 ALA B CA 1
ATOM 4163 C C . ALA B 1 71 ? 19.141 23.719 23.188 1 90.5 71 ALA B C 1
ATOM 4165 O O . ALA B 1 71 ? 18.719 23.344 24.281 1 90.5 71 ALA B O 1
ATOM 4166 N N . LYS B 1 72 ? 19.047 24.969 22.797 1 87.44 72 LYS B N 1
ATOM 4167 C CA . LYS B 1 72 ? 18.578 26.031 23.688 1 87.44 72 LYS B CA 1
ATOM 4168 C C . LYS B 1 72 ? 17.078 26.219 23.578 1 87.44 72 LYS B C 1
ATOM 4170 O O . LYS B 1 72 ? 16.391 26.359 24.578 1 87.44 72 LYS B O 1
ATOM 4175 N N . LEU B 1 73 ? 16.578 26.125 22.344 1 84.25 73 LEU B N 1
ATOM 4176 C CA . LEU B 1 73 ? 15.172 26.469 22.078 1 84.25 73 LEU B CA 1
ATOM 4177 C C . LEU B 1 73 ? 14.289 25.234 22.188 1 84.25 73 LEU B C 1
ATOM 4179 O O . LEU B 1 73 ? 13.078 25.344 22.391 1 84.25 73 LEU B O 1
ATOM 4183 N N . GLY B 1 74 ? 14.898 23.969 21.969 1 83.12 74 GLY B N 1
ATOM 4184 C CA . GLY B 1 74 ? 14.156 22.719 22.047 1 83.12 74 GLY B CA 1
ATOM 4185 C C . GLY B 1 74 ? 13.258 22.484 20.844 1 83.12 74 GLY B C 1
ATOM 4186 O O . GLY B 1 74 ? 12.312 21.688 20.922 1 83.12 74 GLY B O 1
ATOM 4187 N N . HIS B 1 75 ? 13.438 23.156 19.797 1 86.19 75 HIS B N 1
ATOM 4188 C CA . HIS B 1 75 ? 12.625 23.047 18.594 1 86.19 75 HIS B CA 1
ATOM 4189 C C . HIS B 1 75 ? 13.477 23.219 17.344 1 86.19 75 HIS B C 1
ATOM 4191 O O . HIS B 1 75 ? 14 24.297 17.078 1 86.19 75 HIS B O 1
ATOM 4197 N N . ASP B 1 76 ? 13.461 22.25 16.578 1 85.81 76 ASP B N 1
ATOM 4198 C CA . ASP B 1 76 ? 14.422 22.156 15.484 1 85.81 76 ASP B CA 1
ATOM 4199 C C . ASP B 1 76 ? 14.07 23.141 14.367 1 85.81 76 ASP B C 1
ATOM 4201 O O . ASP B 1 76 ? 14.938 23.891 13.906 1 85.81 76 ASP B O 1
ATOM 4205 N N . VAL B 1 77 ? 12.82 23.25 13.938 1 88 77 VAL B N 1
ATOM 4206 C CA . VAL B 1 77 ? 12.445 24.141 12.844 1 88 77 VAL B CA 1
ATOM 4207 C C . VAL B 1 77 ? 12.609 25.594 13.273 1 88 77 VAL B C 1
ATOM 4209 O O . VAL B 1 77 ? 13.102 26.422 12.508 1 88 77 VAL B O 1
ATOM 4212 N N . MET B 1 78 ? 12.242 25.875 14.461 1 86.88 78 MET B N 1
ATOM 4213 C CA . MET B 1 78 ? 12.367 27.234 14.977 1 86.88 78 MET B CA 1
ATOM 4214 C C . MET B 1 78 ? 13.828 27.656 15.062 1 86.88 78 MET B C 1
ATOM 4216 O O . MET B 1 78 ? 14.164 28.812 14.828 1 86.88 78 MET B O 1
ATOM 4220 N N . ALA B 1 79 ? 14.688 26.703 15.484 1 90.56 79 ALA B N 1
ATOM 4221 C CA . ALA B 1 79 ? 16.109 27 15.531 1 90.56 79 ALA B CA 1
ATOM 4222 C C . ALA B 1 79 ? 16.641 27.422 14.156 1 90.56 79 ALA B C 1
ATOM 4224 O O . ALA B 1 79 ? 17.375 28.406 14.047 1 90.56 79 ALA B O 1
ATOM 4225 N N . LEU B 1 80 ? 16.203 26.734 13.141 1 93.06 80 LEU B N 1
ATOM 4226 C CA . LEU B 1 80 ? 16.609 27.047 11.773 1 93.06 80 LEU B CA 1
ATOM 4227 C C . LEU B 1 80 ? 16.109 28.438 11.375 1 93.06 80 LEU B C 1
ATOM 4229 O O . LEU B 1 80 ? 16.875 29.234 10.82 1 93.06 80 LEU B O 1
ATOM 4233 N N . VAL B 1 81 ? 14.898 28.703 11.617 1 90.69 81 VAL B N 1
ATOM 4234 C CA . VAL B 1 81 ? 14.25 29.953 11.25 1 90.69 81 VAL B CA 1
ATOM 4235 C C . VAL B 1 81 ? 14.945 31.125 11.945 1 90.69 81 VAL B C 1
ATOM 4237 O O . VAL B 1 81 ? 15.195 32.156 11.328 1 90.69 81 VAL B O 1
ATOM 4240 N N . VAL B 1 82 ? 15.289 30.938 13.195 1 89.75 82 VAL B N 1
ATOM 4241 C CA . VAL B 1 82 ? 15.945 31.984 13.969 1 89.75 82 VAL B CA 1
ATOM 4242 C C . VAL B 1 82 ? 17.359 32.219 13.43 1 89.75 82 VAL B C 1
ATOM 4244 O O . VAL B 1 82 ? 17.781 33.375 13.281 1 89.75 82 VAL B O 1
ATOM 4247 N N . VAL B 1 83 ? 18.062 31.172 13.164 1 92.56 83 VAL B N 1
ATOM 4248 C CA . VAL B 1 83 ? 19.406 31.297 12.609 1 92.56 83 VAL B CA 1
ATOM 4249 C C . VAL B 1 83 ? 19.359 32.062 11.289 1 92.56 83 VAL B C 1
ATOM 4251 O O . VAL B 1 83 ? 20.156 32.969 11.047 1 92.56 83 VAL B O 1
ATOM 4254 N N . MET B 1 84 ? 18.391 31.75 10.391 1 92.94 84 MET B N 1
ATOM 4255 C CA . MET B 1 84 ? 18.234 32.406 9.102 1 92.94 84 MET B CA 1
ATOM 4256 C C . MET B 1 84 ? 17.922 33.906 9.297 1 92.94 84 MET B C 1
ATOM 4258 O O . MET B 1 84 ? 18.5 34.75 8.625 1 92.94 84 MET B O 1
ATOM 4262 N N . ALA B 1 85 ? 17.031 34.156 10.172 1 90.12 85 ALA B N 1
ATOM 4263 C CA . ALA B 1 85 ? 16.594 35.531 10.422 1 90.12 85 ALA B CA 1
ATOM 4264 C C . ALA B 1 85 ? 17.734 36.375 11.008 1 90.12 85 ALA B C 1
ATOM 4266 O O . ALA B 1 85 ? 17.969 37.5 10.594 1 90.12 85 ALA B O 1
ATOM 4267 N N . GLU B 1 86 ? 18.406 35.844 12 1 90.12 86 GLU B N 1
ATOM 4268 C CA . GLU B 1 86 ? 19.484 36.562 12.68 1 90.12 86 GLU B CA 1
ATOM 4269 C C . GLU B 1 86 ? 20.641 36.875 11.727 1 90.12 86 GLU B C 1
ATOM 4271 O O . GLU B 1 86 ? 21.203 37.969 11.742 1 90.12 86 GLU B O 1
ATOM 4276 N N . LYS B 1 87 ? 20.969 35.938 10.992 1 92.62 87 LYS B N 1
ATOM 4277 C CA . LYS B 1 87 ? 22.047 36.125 10.031 1 92.62 87 LYS B CA 1
ATOM 4278 C C . LYS B 1 87 ? 21.703 37.188 9 1 92.62 87 LYS B C 1
ATOM 4280 O O . LYS B 1 87 ? 22.594 37.781 8.375 1 92.62 87 LYS B O 1
ATOM 4285 N N . SER B 1 88 ? 20.453 37.469 8.812 1 92.94 88 SER B N 1
ATOM 4286 C CA . SER B 1 88 ? 19.984 38.406 7.801 1 92.94 88 SER B CA 1
ATOM 4287 C C . SER B 1 88 ? 19.672 39.781 8.414 1 92.94 88 SER B C 1
ATOM 4289 O O . SER B 1 88 ? 19.219 40.688 7.723 1 92.94 88 SER B O 1
ATOM 4291 N N . GLU B 1 89 ? 19.828 39.906 9.672 1 90.56 89 GLU B N 1
ATOM 4292 C CA . GLU B 1 89 ? 19.547 41.125 10.406 1 90.56 89 GLU B CA 1
ATOM 4293 C C . GLU B 1 89 ? 18.141 41.625 10.117 1 90.56 89 GLU B C 1
ATOM 4295 O O . GLU B 1 89 ? 17.172 40.875 10.195 1 90.56 89 GLU B O 1
ATOM 4300 N N . ASP B 1 90 ? 18 42.875 9.727 1 88.06 90 ASP B N 1
ATOM 4301 C CA . ASP B 1 90 ? 16.688 43.5 9.555 1 88.06 90 ASP B CA 1
ATOM 4302 C C . ASP B 1 90 ? 15.953 42.875 8.359 1 88.06 90 ASP B C 1
ATOM 4304 O O . ASP B 1 90 ? 14.727 42.844 8.328 1 88.06 90 ASP B O 1
ATOM 4308 N N . ALA B 1 91 ? 16.703 42.281 7.488 1 91.31 91 ALA B N 1
ATOM 4309 C CA . ALA B 1 91 ? 16.125 41.719 6.289 1 91.31 91 ALA B CA 1
ATOM 4310 C C . ALA B 1 91 ? 15.383 40.406 6.621 1 91.31 91 ALA B C 1
ATOM 4312 O O . ALA B 1 91 ? 14.57 39.938 5.828 1 91.31 91 ALA B O 1
ATOM 4313 N N . GLY B 1 92 ? 15.633 39.812 7.832 1 90.81 92 GLY B N 1
ATOM 4314 C CA . GLY B 1 92 ? 15.086 38.531 8.203 1 90.81 92 GLY B CA 1
ATOM 4315 C C . GLY B 1 92 ? 13.727 38.625 8.852 1 90.81 92 GLY B C 1
ATOM 4316 O O . GLY B 1 92 ? 13.18 37.594 9.312 1 90.81 92 GLY B O 1
ATOM 4317 N N . LYS B 1 93 ? 13.055 39.75 8.867 1 86.88 93 LYS B N 1
ATOM 4318 C CA . LYS B 1 93 ? 11.844 40.031 9.633 1 86.88 93 LYS B CA 1
ATOM 4319 C C . LYS B 1 93 ? 10.688 39.156 9.195 1 86.88 93 LYS B C 1
ATOM 4321 O O . LYS B 1 93 ? 9.828 38.812 10.008 1 86.88 93 LYS B O 1
ATOM 4326 N N . PHE B 1 94 ? 10.664 38.719 7.91 1 91 94 PHE B N 1
ATOM 4327 C CA . PHE B 1 94 ? 9.492 38 7.395 1 91 94 PHE B CA 1
ATOM 4328 C C . PHE B 1 94 ? 9.828 36.531 7.113 1 91 94 PHE B C 1
ATOM 4330 O O . PHE B 1 94 ? 9.016 35.812 6.531 1 91 94 PHE B O 1
ATOM 4337 N N . VAL B 1 95 ? 11.039 36.125 7.539 1 93 95 VAL B N 1
ATOM 4338 C CA . VAL B 1 95 ? 11.344 34.688 7.434 1 93 95 VAL B CA 1
ATOM 4339 C C . VAL B 1 95 ? 10.32 33.875 8.227 1 93 95 VAL B C 1
ATOM 4341 O O . VAL B 1 95 ? 10.039 34.188 9.391 1 93 95 VAL B O 1
ATOM 4344 N N . HIS B 1 96 ? 9.656 32.875 7.602 1 93.5 96 HIS B N 1
ATOM 4345 C CA . HIS B 1 96 ? 8.711 31.938 8.227 1 93.5 96 HIS B CA 1
ATOM 4346 C C . HIS B 1 96 ? 7.383 32.625 8.523 1 93.5 96 HIS B C 1
ATOM 4348 O O . HIS B 1 96 ? 6.543 32.094 9.242 1 93.5 96 HIS B O 1
ATOM 4354 N N . PHE B 1 97 ? 7.172 33.812 7.973 1 92.56 97 PHE B N 1
ATOM 4355 C CA . PHE B 1 97 ? 5.98 34.594 8.273 1 92.56 97 PHE B CA 1
ATOM 4356 C C . PHE B 1 97 ? 4.719 33.812 7.918 1 92.56 97 PHE B C 1
ATOM 4358 O O . PHE B 1 97 ? 4.555 33.406 6.777 1 92.56 97 PHE B O 1
ATOM 4365 N N . GLY B 1 98 ? 3.881 33.656 8.898 1 93.75 98 GLY B N 1
ATOM 4366 C CA . GLY B 1 98 ? 2.568 33.062 8.719 1 93.75 98 GLY B CA 1
ATOM 4367 C C . GLY B 1 98 ? 2.605 31.531 8.68 1 93.75 98 GLY B C 1
ATOM 4368 O O . GLY B 1 98 ? 1.571 30.875 8.82 1 93.75 98 GLY B O 1
ATOM 4369 N N . ALA B 1 99 ? 3.76 30.953 8.492 1 94.75 99 ALA B N 1
ATOM 4370 C CA . ALA B 1 99 ? 3.902 29.5 8.375 1 94.75 99 ALA B CA 1
ATOM 4371 C C . ALA B 1 99 ? 4.016 28.859 9.75 1 94.75 99 ALA B C 1
ATOM 4373 O O . ALA B 1 99 ? 4.289 29.531 10.742 1 94.75 99 ALA B O 1
ATOM 4374 N N . THR B 1 100 ? 3.611 27.609 9.797 1 94.19 100 THR B N 1
ATOM 4375 C CA . THR B 1 100 ? 3.949 26.766 10.93 1 94.19 100 THR B CA 1
ATOM 4376 C C . THR B 1 100 ? 5.094 25.812 10.578 1 94.19 100 THR B C 1
ATOM 4378 O O . THR B 1 100 ? 5.496 25.734 9.422 1 94.19 100 THR B O 1
ATOM 4381 N N . SER B 1 101 ? 5.641 25.156 11.617 1 94.5 101 SER B N 1
ATOM 4382 C CA . SER B 1 101 ? 6.762 24.234 11.438 1 94.5 101 SER B CA 1
ATOM 4383 C C . SER B 1 101 ? 6.453 23.188 10.383 1 94.5 101 SER B C 1
ATOM 4385 O O . SER B 1 101 ? 7.309 22.844 9.562 1 94.5 101 SER B O 1
ATOM 4387 N N . TYR B 1 102 ? 5.246 22.75 10.289 1 96.19 102 TYR B N 1
ATOM 4388 C CA . TYR B 1 102 ? 4.957 21.609 9.438 1 96.19 102 TYR B CA 1
ATOM 4389 C C . TYR B 1 102 ? 4.547 22.062 8.039 1 96.19 102 TYR B C 1
ATOM 4391 O O . TYR B 1 102 ? 4.395 21.234 7.133 1 96.19 102 TYR B O 1
ATOM 4399 N N . ASP B 1 103 ? 4.375 23.344 7.828 1 98.12 103 ASP B N 1
ATOM 4400 C CA . ASP B 1 103 ? 4.402 23.844 6.453 1 98.12 103 ASP B CA 1
ATOM 4401 C C . ASP B 1 103 ? 5.773 23.609 5.816 1 98.12 103 ASP B C 1
ATOM 4403 O O . ASP B 1 103 ? 5.863 23.25 4.641 1 98.12 103 ASP B O 1
ATOM 4407 N N . ILE B 1 104 ? 6.773 23.828 6.59 1 97.94 104 ILE B N 1
ATOM 4408 C CA . ILE B 1 104 ? 8.148 23.703 6.125 1 97.94 104 ILE B CA 1
ATOM 4409 C C . ILE B 1 104 ? 8.555 22.219 6.098 1 97.94 104 ILE B C 1
ATOM 4411 O O . ILE B 1 104 ? 9.062 21.734 5.09 1 97.94 104 ILE B O 1
ATOM 4415 N N . VAL B 1 105 ? 8.297 21.469 7.172 1 97.31 105 VAL B N 1
ATOM 4416 C CA . VAL B 1 105 ? 8.758 20.094 7.348 1 97.31 105 VAL B CA 1
ATOM 4417 C C . VAL B 1 105 ? 8.094 19.188 6.305 1 97.31 105 VAL B C 1
ATOM 4419 O O . VAL B 1 105 ? 8.781 18.469 5.582 1 97.31 105 VAL B O 1
ATOM 4422 N N . ASP B 1 106 ? 6.766 19.25 6.203 1 98.25 106 ASP B N 1
ATOM 4423 C CA . ASP B 1 106 ? 6.055 18.344 5.309 1 98.25 106 ASP B CA 1
ATOM 4424 C C . ASP B 1 106 ? 6.336 18.672 3.846 1 98.25 106 ASP B C 1
ATOM 4426 O O . ASP B 1 106 ? 6.395 17.781 2.998 1 98.25 106 ASP B O 1
ATOM 4430 N N . THR B 1 107 ? 6.418 19.969 3.525 1 98.81 107 THR B N 1
ATOM 4431 C CA . THR B 1 107 ? 6.773 20.344 2.164 1 98.81 107 THR B CA 1
ATOM 4432 C C . THR B 1 107 ? 8.203 19.922 1.842 1 98.81 107 THR B C 1
ATOM 4434 O O . THR B 1 107 ? 8.492 19.5 0.722 1 98.81 107 THR B O 1
ATOM 4437 N N . ALA B 1 108 ? 9.117 20.078 2.777 1 98.56 108 ALA B N 1
ATOM 4438 C CA . ALA B 1 108 ? 10.469 19.562 2.6 1 98.56 108 ALA B CA 1
ATOM 4439 C C . ALA B 1 108 ? 10.469 18.047 2.377 1 98.56 108 ALA B C 1
ATOM 4441 O O . ALA B 1 108 ? 11.195 17.547 1.525 1 98.56 108 ALA B O 1
ATOM 4442 N N . TYR B 1 109 ? 9.672 17.312 3.166 1 98.5 109 TYR B N 1
ATOM 4443 C CA . TYR B 1 109 ? 9.547 15.883 2.963 1 98.5 109 TYR B CA 1
ATOM 4444 C C . TYR B 1 109 ? 9.078 15.57 1.548 1 98.5 109 TYR B C 1
ATOM 4446 O O . TYR B 1 109 ? 9.562 14.625 0.919 1 98.5 109 TYR B O 1
ATOM 4454 N N . ALA B 1 110 ? 8.094 16.344 1.068 1 98.75 110 ALA B N 1
ATOM 4455 C CA . ALA B 1 110 ? 7.629 16.141 -0.3 1 98.75 110 ALA B CA 1
ATOM 4456 C C . ALA B 1 110 ? 8.781 16.25 -1.295 1 98.75 110 ALA B C 1
ATOM 4458 O O . ALA B 1 110 ? 8.914 15.414 -2.193 1 98.75 110 ALA B O 1
ATOM 4459 N N . LEU B 1 111 ? 9.594 17.266 -1.164 1 98.81 111 LEU B N 1
ATOM 4460 C CA . LEU B 1 111 ? 10.758 17.453 -2.029 1 98.81 111 LEU B CA 1
ATOM 4461 C C . LEU B 1 111 ? 11.742 16.312 -1.868 1 98.81 111 LEU B C 1
ATOM 4463 O O . LEU B 1 111 ? 12.273 15.797 -2.857 1 98.81 111 LEU B O 1
ATOM 4467 N N . MET B 1 112 ? 12.031 15.93 -0.634 1 98.62 112 MET B N 1
ATOM 4468 C CA . MET B 1 112 ? 12.953 14.844 -0.333 1 98.62 112 MET B CA 1
ATOM 4469 C C . MET B 1 112 ? 12.461 13.531 -0.947 1 98.62 112 MET B C 1
ATOM 4471 O O . MET B 1 112 ? 13.25 12.789 -1.54 1 98.62 112 MET B O 1
ATOM 4475 N N . PHE B 1 113 ? 11.156 13.227 -0.784 1 98.75 113 PHE B N 1
ATOM 4476 C CA . PHE B 1 113 ? 10.57 12.016 -1.356 1 98.75 113 PHE B CA 1
ATOM 4477 C C . PHE B 1 113 ? 10.695 12.023 -2.875 1 98.75 113 PHE B C 1
ATOM 4479 O O . PHE B 1 113 ? 11.031 11.008 -3.48 1 98.75 113 PHE B O 1
ATOM 4486 N N . ARG B 1 114 ? 10.367 13.18 -3.484 1 98.62 114 ARG B N 1
ATOM 4487 C CA . ARG B 1 114 ? 10.477 13.312 -4.934 1 98.62 114 ARG B CA 1
ATOM 4488 C C . ARG B 1 114 ? 11.883 12.969 -5.414 1 98.62 114 ARG B C 1
ATOM 4490 O O . ARG B 1 114 ? 12.055 12.18 -6.34 1 98.62 114 ARG B O 1
ATOM 4497 N N . ASP B 1 115 ? 12.867 13.57 -4.805 1 98.56 115 ASP B N 1
ATOM 4498 C CA . ASP B 1 115 ? 14.258 13.359 -5.207 1 98.56 115 ASP B CA 1
ATOM 4499 C C . ASP B 1 115 ? 14.703 11.938 -4.906 1 98.56 115 ASP B C 1
ATOM 4501 O O . ASP B 1 115 ? 15.414 11.32 -5.707 1 98.56 115 ASP B O 1
ATOM 4505 N N . ALA B 1 116 ? 14.352 11.398 -3.738 1 98.56 116 ALA B N 1
ATOM 4506 C CA . ALA B 1 116 ? 14.703 10.039 -3.361 1 98.56 116 ALA B CA 1
ATOM 4507 C C . ALA B 1 116 ? 14.086 9.023 -4.324 1 98.56 116 ALA B C 1
ATOM 4509 O O . ALA B 1 116 ? 14.742 8.055 -4.719 1 98.56 116 ALA B O 1
ATOM 4510 N N . LEU B 1 117 ? 12.812 9.242 -4.656 1 98.62 117 LEU B N 1
ATOM 4511 C CA . LEU B 1 117 ? 12.117 8.344 -5.574 1 98.62 117 LEU B CA 1
ATOM 4512 C C . LEU B 1 117 ? 12.742 8.391 -6.961 1 98.62 117 LEU B C 1
ATOM 4514 O O . LEU B 1 117 ? 12.781 7.379 -7.664 1 98.62 117 LEU B O 1
ATOM 4518 N N . ARG B 1 118 ? 13.188 9.57 -7.402 1 98 118 ARG B N 1
ATOM 4519 C CA . ARG B 1 118 ? 13.891 9.672 -8.672 1 98 118 ARG B CA 1
ATOM 4520 C C . ARG B 1 118 ? 15.125 8.781 -8.695 1 98 118 ARG B C 1
ATOM 4522 O O . ARG B 1 118 ? 15.352 8.047 -9.656 1 98 118 ARG B O 1
ATOM 4529 N N . ILE B 1 119 ? 15.922 8.812 -7.652 1 98.25 119 ILE B N 1
ATOM 4530 C CA . ILE B 1 119 ? 17.109 7.984 -7.52 1 98.25 119 ILE B CA 1
ATOM 4531 C C . ILE B 1 119 ? 16.734 6.508 -7.57 1 98.25 119 ILE B C 1
ATOM 4533 O O . ILE B 1 119 ? 17.344 5.723 -8.297 1 98.25 119 ILE B O 1
ATOM 4537 N N . LEU B 1 120 ? 15.719 6.117 -6.816 1 98.5 120 LEU B N 1
ATOM 4538 C CA . LEU B 1 120 ? 15.281 4.723 -6.746 1 98.5 120 LEU B CA 1
ATOM 4539 C C . LEU B 1 120 ? 14.797 4.238 -8.109 1 98.5 120 LEU B C 1
ATOM 4541 O O . LEU B 1 120 ? 15.117 3.123 -8.523 1 98.5 120 LEU B O 1
ATOM 4545 N N . LYS B 1 121 ? 13.914 5.059 -8.766 1 97.88 121 LYS B N 1
ATOM 4546 C CA . LYS B 1 121 ? 13.383 4.668 -10.062 1 97.88 121 LYS B CA 1
ATOM 4547 C C . LYS B 1 121 ? 14.508 4.387 -11.055 1 97.88 121 LYS B C 1
ATOM 4549 O O . LYS B 1 121 ? 14.461 3.402 -11.797 1 97.88 121 LYS B O 1
ATOM 4554 N N . ASP B 1 122 ? 15.562 5.188 -11.07 1 97.69 122 ASP B N 1
ATOM 4555 C CA . ASP B 1 122 ? 16.719 4.973 -11.945 1 97.69 122 ASP B CA 1
ATOM 4556 C C . ASP B 1 122 ? 17.391 3.641 -11.648 1 97.69 122 ASP B C 1
ATOM 4558 O O . ASP B 1 122 ? 17.734 2.891 -12.562 1 97.69 122 ASP B O 1
ATOM 4562 N N . LYS B 1 123 ? 17.625 3.359 -10.43 1 98.44 123 LYS B N 1
ATOM 4563 C CA . LYS B 1 123 ? 18.281 2.125 -10.023 1 98.44 123 LYS B CA 1
ATOM 4564 C C . LYS B 1 123 ? 17.422 0.908 -10.336 1 98.44 123 LYS B C 1
ATOM 4566 O O . LYS B 1 123 ? 17.922 -0.14 -10.734 1 98.44 123 LYS B O 1
ATOM 4571 N N . PHE B 1 124 ? 16.094 1.011 -10.086 1 98.62 124 PHE B N 1
ATOM 4572 C CA . PHE B 1 124 ? 15.172 -0.067 -10.43 1 98.62 124 PHE B CA 1
ATOM 4573 C C . PHE B 1 124 ? 15.188 -0.334 -11.93 1 98.62 124 PHE B C 1
ATOM 4575 O O . PHE B 1 124 ? 15.148 -1.489 -12.359 1 98.62 124 PHE B O 1
ATOM 4582 N N . LEU B 1 125 ? 15.188 0.732 -12.742 1 98.19 125 LEU B N 1
ATOM 4583 C CA . LEU B 1 125 ? 15.195 0.567 -14.195 1 98.19 125 LEU B CA 1
ATOM 4584 C C . LEU B 1 125 ? 16.438 -0.193 -14.648 1 98.19 125 LEU B C 1
ATOM 4586 O O . LEU B 1 125 ? 16.375 -1.001 -15.578 1 98.19 125 LEU B O 1
ATOM 4590 N N . LEU B 1 126 ? 17.578 0.067 -14.008 1 98.38 126 LEU B N 1
ATOM 4591 C CA . LEU B 1 126 ? 18.797 -0.673 -14.312 1 98.38 126 LEU B CA 1
ATOM 4592 C C . LEU B 1 126 ? 18.625 -2.16 -14.031 1 98.38 126 LEU B C 1
ATOM 4594 O O . LEU B 1 126 ? 19.016 -3.004 -14.844 1 98.38 126 LEU B O 1
ATOM 4598 N N . ALA B 1 127 ? 18.062 -2.504 -12.891 1 98.69 127 ALA B N 1
ATOM 4599 C CA . ALA B 1 127 ? 17.812 -3.895 -12.539 1 98.69 127 ALA B CA 1
ATOM 4600 C C . ALA B 1 127 ? 16.859 -4.547 -13.539 1 98.69 127 ALA B C 1
ATOM 4602 O O . ALA B 1 127 ? 17.047 -5.703 -13.922 1 98.69 127 ALA B O 1
ATOM 4603 N N . LEU B 1 128 ? 15.789 -3.805 -13.906 1 98.81 128 LEU B N 1
ATOM 4604 C CA . LEU B 1 128 ? 14.789 -4.316 -14.836 1 98.81 128 LEU B CA 1
ATOM 4605 C C . LEU B 1 128 ? 15.414 -4.594 -16.203 1 98.81 128 LEU B C 1
ATOM 4607 O O . LEU B 1 128 ? 15.102 -5.605 -16.844 1 98.81 128 LEU B O 1
ATOM 4611 N N . GLU B 1 129 ? 16.266 -3.729 -16.656 1 98.56 129 GLU B N 1
ATOM 4612 C CA . GLU B 1 129 ? 16.969 -3.945 -17.906 1 98.56 129 GLU B CA 1
ATOM 4613 C C . GLU B 1 129 ? 17.828 -5.203 -17.844 1 98.56 129 GLU B C 1
ATOM 4615 O O . GLU B 1 129 ? 17.891 -5.973 -18.812 1 98.56 129 GLU B O 1
ATOM 4620 N N . ARG B 1 130 ? 18.516 -5.398 -16.781 1 98.62 130 ARG B N 1
ATOM 4621 C CA . ARG B 1 130 ? 19.359 -6.582 -16.609 1 98.62 130 ARG B CA 1
ATOM 4622 C C . ARG B 1 130 ? 18.516 -7.852 -16.594 1 98.62 130 ARG B C 1
ATOM 4624 O O . ARG B 1 130 ? 18.875 -8.859 -17.203 1 98.62 130 ARG B O 1
ATOM 4631 N N . LEU B 1 131 ? 17.391 -7.836 -15.859 1 98.88 131 LEU B N 1
ATOM 4632 C CA . LEU B 1 131 ? 16.484 -8.977 -15.844 1 98.88 131 LEU B CA 1
ATOM 4633 C C . LEU B 1 131 ? 15.961 -9.281 -17.25 1 98.88 131 LEU B C 1
ATOM 4635 O O . LEU B 1 131 ? 15.828 -10.445 -17.625 1 98.88 131 LEU B O 1
ATOM 4639 N N . LYS B 1 132 ? 15.586 -8.211 -17.953 1 98.75 132 LYS B N 1
ATOM 4640 C CA . LYS B 1 132 ? 15.164 -8.375 -19.344 1 98.75 132 LYS B CA 1
ATOM 4641 C C . LYS B 1 132 ? 16.234 -9.078 -20.172 1 98.75 132 LYS B C 1
ATOM 4643 O O . LYS B 1 132 ? 15.953 -10.047 -20.875 1 98.75 132 LYS B O 1
ATOM 4648 N N . ASP B 1 133 ? 17.484 -8.633 -20.078 1 98.69 133 ASP B N 1
ATOM 4649 C CA . ASP B 1 133 ? 18.594 -9.211 -20.844 1 98.69 133 ASP B CA 1
ATOM 4650 C C . ASP B 1 133 ? 18.812 -10.672 -20.469 1 98.69 133 ASP B C 1
ATOM 4652 O O . ASP B 1 133 ? 19.031 -11.508 -21.344 1 98.69 133 ASP B O 1
ATOM 4656 N N . LEU B 1 134 ? 18.766 -10.969 -19.203 1 98.75 134 LEU B N 1
ATOM 4657 C CA . LEU B 1 134 ? 18.922 -12.344 -18.734 1 98.75 134 LEU B CA 1
ATOM 4658 C C . LEU B 1 134 ? 17.781 -13.227 -19.25 1 98.75 134 LEU B C 1
ATOM 4660 O O . LEU B 1 134 ? 18 -14.391 -19.594 1 98.75 134 LEU B O 1
ATOM 4664 N N . SER B 1 135 ? 16.547 -12.688 -19.203 1 98.88 135 SER B N 1
ATOM 4665 C CA . SER B 1 135 ? 15.391 -13.422 -19.719 1 98.88 135 SER B CA 1
ATOM 4666 C C . SER B 1 135 ? 15.586 -13.82 -21.172 1 98.88 135 SER B C 1
ATOM 4668 O O . SER B 1 135 ? 15.273 -14.953 -21.562 1 98.88 135 SER B O 1
ATOM 4670 N N . ILE B 1 136 ? 16.094 -12.883 -21.953 1 98.69 136 ILE B N 1
ATOM 4671 C CA . ILE B 1 136 ? 16.328 -13.117 -23.375 1 98.69 136 ILE B CA 1
ATOM 4672 C C . ILE B 1 136 ? 17.5 -14.078 -23.562 1 98.69 136 ILE B C 1
ATOM 4674 O O . ILE B 1 136 ? 17.391 -15.055 -24.312 1 98.69 136 ILE B O 1
ATOM 4678 N N . LYS B 1 137 ? 18.594 -13.875 -22.891 1 98.62 137 LYS B N 1
ATOM 4679 C CA . LYS B 1 137 ? 19.812 -14.648 -23.031 1 98.62 137 LYS B CA 1
ATOM 4680 C C . LYS B 1 137 ? 19.578 -16.125 -22.75 1 98.62 137 LYS B C 1
ATOM 4682 O O . LYS B 1 137 ? 20.141 -17 -23.438 1 98.62 137 LYS B O 1
ATOM 4687 N N . TYR B 1 138 ? 18.766 -16.422 -21.781 1 98.69 138 TYR B N 1
ATOM 4688 C CA . TYR B 1 138 ? 18.609 -17.812 -21.344 1 98.69 138 TYR B CA 1
ATOM 4689 C C . TYR B 1 138 ? 17.234 -18.344 -21.688 1 98.69 138 TYR B C 1
ATOM 4691 O O . TYR B 1 138 ? 16.766 -19.312 -21.078 1 98.69 138 TYR B O 1
ATOM 4699 N N . GLN B 1 139 ? 16.5 -17.781 -22.656 1 98.31 139 GLN B N 1
ATOM 4700 C CA . GLN B 1 139 ? 15.133 -18.125 -23 1 98.31 139 GLN B CA 1
ATOM 4701 C C . GLN B 1 139 ? 15.031 -19.578 -23.469 1 98.31 139 GLN B C 1
ATOM 4703 O O . GLN B 1 139 ? 13.984 -20.203 -23.297 1 98.31 139 GLN B O 1
ATOM 4708 N N . ASP B 1 140 ? 16.203 -20.141 -23.938 1 98 140 ASP B N 1
ATOM 4709 C CA . ASP B 1 140 ? 16.156 -21.469 -24.531 1 98 140 ASP B CA 1
ATOM 4710 C C . ASP B 1 140 ? 16.875 -22.484 -23.641 1 98 140 ASP B C 1
ATOM 4712 O O . ASP B 1 140 ? 17.188 -23.609 -24.078 1 98 140 ASP B O 1
ATOM 4716 N N . VAL B 1 141 ? 17.156 -22.188 -22.359 1 98.5 141 VAL B N 1
ATOM 4717 C CA . VAL B 1 141 ? 17.859 -23.109 -21.453 1 98.5 141 VAL B CA 1
ATOM 4718 C C . VAL B 1 141 ? 16.844 -23.812 -20.562 1 98.5 141 VAL B C 1
ATOM 4720 O O . VAL B 1 141 ? 16.406 -23.266 -19.547 1 98.5 141 VAL B O 1
ATOM 4723 N N . PRO B 1 142 ? 16.516 -25.062 -20.938 1 98.25 142 PRO B N 1
ATOM 4724 C CA . PRO B 1 142 ? 15.578 -25.812 -20.094 1 98.25 142 PRO B CA 1
ATOM 4725 C C . PRO B 1 142 ? 16.109 -26.031 -18.688 1 98.25 142 PRO B C 1
ATOM 4727 O O . PRO B 1 142 ? 17.297 -26.281 -18.5 1 98.25 142 PRO B O 1
ATOM 4730 N N . MET B 1 143 ? 15.234 -25.906 -17.75 1 98.06 143 MET B N 1
ATOM 4731 C CA . MET B 1 143 ? 15.516 -26.047 -16.328 1 98.06 143 MET B CA 1
ATOM 4732 C C . MET B 1 143 ? 14.336 -26.688 -15.594 1 98.06 143 MET B C 1
ATOM 4734 O O . MET B 1 143 ? 13.188 -26.516 -16 1 98.06 143 MET B O 1
ATOM 4738 N N . VAL B 1 144 ? 14.695 -27.5 -14.594 1 98.19 144 VAL B N 1
ATOM 4739 C CA . VAL B 1 144 ? 13.609 -28.094 -13.82 1 98.19 144 VAL B CA 1
ATOM 4740 C C . VAL B 1 144 ? 12.875 -27.016 -13.031 1 98.19 144 VAL B C 1
ATOM 4742 O O . VAL B 1 144 ? 13.508 -26.172 -12.398 1 98.19 144 VAL B O 1
ATOM 4745 N N . GLY B 1 145 ? 11.508 -26.875 -13.203 1 98 145 GLY B N 1
ATOM 4746 C CA . GLY B 1 145 ? 10.719 -26.094 -12.266 1 98 145 GLY B CA 1
ATOM 4747 C C . GLY B 1 145 ? 10.609 -26.719 -10.898 1 98 145 GLY B C 1
ATOM 4748 O O . GLY B 1 145 ? 10.805 -27.938 -10.75 1 98 145 GLY B O 1
ATOM 4749 N N . ARG B 1 146 ? 10.352 -25.984 -9.859 1 98.06 146 ARG B N 1
ATOM 4750 C CA . ARG B 1 146 ? 10.227 -26.516 -8.508 1 98.06 146 ARG B CA 1
ATOM 4751 C C . ARG B 1 146 ? 8.992 -25.938 -7.805 1 98.06 146 ARG B C 1
ATOM 4753 O O . ARG B 1 146 ? 8.773 -24.719 -7.816 1 98.06 146 ARG B O 1
ATOM 4760 N N . THR B 1 147 ? 8.188 -26.766 -7.309 1 96.38 147 THR B N 1
ATOM 4761 C CA . THR B 1 147 ? 7.098 -26.438 -6.391 1 96.38 147 THR B CA 1
ATOM 4762 C C . THR B 1 147 ? 7.234 -27.219 -5.09 1 96.38 147 THR B C 1
ATOM 4764 O O . THR B 1 147 ? 7.629 -28.391 -5.098 1 96.38 147 THR B O 1
ATOM 4767 N N . HIS B 1 148 ? 7.062 -26.578 -3.924 1 94.81 148 HIS B N 1
ATOM 4768 C CA . HIS B 1 148 ? 7.242 -27.188 -2.605 1 94.81 148 HIS B CA 1
ATOM 4769 C C . HIS B 1 148 ? 8.68 -27.656 -2.414 1 94.81 148 HIS B C 1
ATOM 4771 O O . HIS B 1 148 ? 8.922 -28.609 -1.655 1 94.81 148 HIS B O 1
ATOM 4777 N N . GLY B 1 149 ? 9.648 -27.109 -3.168 1 94.69 149 GLY B N 1
ATOM 4778 C CA . GLY B 1 149 ? 11.039 -27.547 -3.129 1 94.69 149 GLY B CA 1
ATOM 4779 C C . GLY B 1 149 ? 11.281 -28.844 -3.879 1 94.69 149 GLY B C 1
ATOM 4780 O O . GLY B 1 149 ? 12.406 -29.344 -3.906 1 94.69 149 GLY B O 1
ATOM 4781 N N . GLN B 1 150 ? 10.234 -29.375 -4.516 1 96 150 GLN B N 1
ATOM 4782 C CA . GLN B 1 150 ? 10.305 -30.625 -5.266 1 96 150 GLN B CA 1
ATOM 4783 C C . GLN B 1 150 ? 10.383 -30.359 -6.77 1 96 150 GLN B C 1
ATOM 4785 O O . GLN B 1 150 ? 9.914 -29.328 -7.242 1 96 150 GLN B O 1
ATOM 4790 N N . HIS B 1 151 ? 10.914 -31.312 -7.516 1 97.06 151 HIS B N 1
ATOM 4791 C CA . HIS B 1 151 ? 10.984 -31.188 -8.969 1 97.06 151 HIS B CA 1
ATOM 4792 C C . HIS B 1 151 ? 9.594 -31.188 -9.586 1 97.06 151 HIS B C 1
ATOM 4794 O O . HIS B 1 151 ? 8.781 -32.062 -9.289 1 97.06 151 HIS B O 1
ATOM 4800 N N . ALA B 1 152 ? 9.312 -30.172 -10.352 1 97.38 152 ALA B N 1
ATOM 4801 C CA . ALA B 1 152 ? 8.094 -30.047 -11.148 1 97.38 152 ALA B CA 1
ATOM 4802 C C . ALA B 1 152 ? 8.398 -30.109 -12.641 1 97.38 152 ALA B C 1
ATOM 4804 O O . ALA B 1 152 ? 9.492 -30.531 -13.039 1 97.38 152 ALA B O 1
ATOM 4805 N N . VAL B 1 153 ? 7.387 -29.844 -13.445 1 97.38 153 VAL B N 1
ATOM 4806 C CA . VAL B 1 153 ? 7.586 -29.859 -14.891 1 97.38 153 VAL B CA 1
ATOM 4807 C C . VAL B 1 153 ? 8.609 -28.797 -15.281 1 97.38 153 VAL B C 1
ATOM 4809 O O . VAL B 1 153 ? 8.875 -27.875 -14.516 1 97.38 153 VAL B O 1
ATOM 4812 N N . PRO B 1 154 ? 9.203 -28.938 -16.469 1 97.94 154 PRO B N 1
ATOM 4813 C CA . PRO B 1 154 ? 10.305 -28.047 -16.859 1 97.94 154 PRO B CA 1
ATOM 4814 C C . PRO B 1 154 ? 9.836 -26.625 -17.172 1 97.94 154 PRO B C 1
ATOM 4816 O O . PRO B 1 154 ? 8.688 -26.422 -17.562 1 97.94 154 PRO B O 1
ATOM 4819 N N . ILE B 1 155 ? 10.711 -25.719 -16.938 1 98.5 155 ILE B N 1
ATOM 4820 C CA . ILE B 1 155 ? 10.648 -24.344 -17.391 1 98.5 155 ILE B CA 1
ATOM 4821 C C . ILE B 1 155 ? 11.914 -24 -18.188 1 98.5 155 ILE B C 1
ATOM 4823 O O . ILE B 1 155 ? 12.641 -24.891 -18.625 1 98.5 155 ILE B O 1
ATOM 4827 N N . THR B 1 156 ? 12.141 -22.719 -18.5 1 98.69 156 THR B N 1
ATOM 4828 C CA . THR B 1 156 ? 13.453 -22.234 -18.938 1 98.69 156 THR B CA 1
ATOM 4829 C C . THR B 1 156 ? 14.008 -21.234 -17.938 1 98.69 156 THR B C 1
ATOM 4831 O O . THR B 1 156 ? 13.258 -20.609 -17.188 1 98.69 156 THR B O 1
ATOM 4834 N N . LEU B 1 157 ? 15.352 -21.172 -17.906 1 98.81 157 LEU B N 1
ATOM 4835 C CA . LEU B 1 157 ? 15.977 -20.188 -17.031 1 98.81 157 LEU B CA 1
ATOM 4836 C C . LEU B 1 157 ? 15.523 -18.781 -17.375 1 98.81 157 LEU B C 1
ATOM 4838 O O . LEU B 1 157 ? 15.305 -17.953 -16.484 1 98.81 157 LEU B O 1
ATOM 4842 N N . GLY B 1 158 ? 15.414 -18.531 -18.672 1 98.81 158 GLY B N 1
ATOM 4843 C CA . GLY B 1 158 ? 14.891 -17.234 -19.094 1 98.81 158 GLY B CA 1
ATOM 4844 C C . GLY B 1 158 ? 13.5 -16.953 -18.562 1 98.81 158 GLY B C 1
ATOM 4845 O O . GLY B 1 158 ? 13.195 -15.82 -18.188 1 98.81 158 GLY B O 1
ATOM 4846 N N . PHE B 1 159 ? 12.602 -17.969 -18.562 1 98.81 159 PHE B N 1
ATOM 4847 C CA . PHE B 1 159 ? 11.25 -17.844 -18.031 1 98.81 159 PHE B CA 1
ATOM 4848 C C . PHE B 1 159 ? 11.281 -17.484 -16.547 1 98.81 159 PHE B C 1
ATOM 4850 O O . PHE B 1 159 ? 10.5 -16.656 -16.094 1 98.81 159 PHE B O 1
ATOM 4857 N N . LYS B 1 160 ? 12.172 -18.062 -15.828 1 98.81 160 LYS B N 1
ATOM 4858 C CA . LYS B 1 160 ? 12.336 -17.75 -14.414 1 98.81 160 LYS B CA 1
ATOM 4859 C C . LYS B 1 160 ? 12.688 -16.281 -14.211 1 98.81 160 LYS B C 1
ATOM 4861 O O . LYS B 1 160 ? 12.062 -15.594 -13.398 1 98.81 160 LYS B O 1
ATOM 4866 N N . PHE B 1 161 ? 13.664 -15.773 -14.945 1 98.81 161 PHE B N 1
ATOM 4867 C CA . PHE B 1 161 ? 14.062 -14.375 -14.828 1 98.81 161 PHE B CA 1
ATOM 4868 C C . PHE B 1 161 ? 12.922 -13.453 -15.227 1 98.81 161 PHE B C 1
ATOM 4870 O O . PHE B 1 161 ? 12.742 -12.383 -14.633 1 98.81 161 PHE B O 1
ATOM 4877 N N . ALA B 1 162 ? 12.133 -13.836 -16.203 1 98.88 162 ALA B N 1
ATOM 4878 C CA . ALA B 1 162 ? 11.031 -13.016 -16.703 1 98.88 162 ALA B CA 1
ATOM 4879 C C . ALA B 1 162 ? 9.953 -12.844 -15.641 1 98.88 162 ALA B C 1
ATOM 4881 O O . ALA B 1 162 ? 9.289 -11.805 -15.586 1 98.88 162 ALA B O 1
ATOM 4882 N N . ASN B 1 163 ? 9.727 -13.828 -14.797 1 98.81 163 ASN B N 1
ATOM 4883 C CA . ASN B 1 163 ? 8.781 -13.695 -13.695 1 98.81 163 ASN B CA 1
ATOM 4884 C C . ASN B 1 163 ? 9.211 -12.609 -12.711 1 98.81 163 ASN B C 1
ATOM 4886 O O . ASN B 1 163 ? 8.391 -11.805 -12.266 1 98.81 163 ASN B O 1
ATOM 4890 N N . TYR B 1 164 ? 10.508 -12.562 -12.406 1 98.75 164 TYR B N 1
ATOM 4891 C CA . TYR B 1 164 ? 11.016 -11.516 -11.523 1 98.75 164 TYR B CA 1
ATOM 4892 C C . TYR B 1 164 ? 10.953 -10.156 -12.203 1 98.75 164 TYR B C 1
ATOM 4894 O O . TYR B 1 164 ? 10.719 -9.133 -11.547 1 98.75 164 TYR B O 1
ATOM 4902 N N . LEU B 1 165 ? 11.203 -10.141 -13.539 1 98.81 165 LEU B N 1
ATOM 4903 C CA . LEU B 1 165 ? 11.031 -8.914 -14.305 1 98.81 165 LEU B CA 1
ATOM 4904 C C . LEU B 1 165 ? 9.625 -8.352 -14.133 1 98.81 165 LEU B C 1
ATOM 4906 O O . LEU B 1 165 ? 9.453 -7.16 -13.867 1 98.81 165 LEU B O 1
ATOM 4910 N N . TYR B 1 166 ? 8.633 -9.18 -14.234 1 98.81 166 TYR B N 1
ATOM 4911 C CA . TYR B 1 166 ? 7.238 -8.773 -14.117 1 98.81 166 TYR B CA 1
ATOM 4912 C C . TYR B 1 166 ? 6.938 -8.242 -12.719 1 98.81 166 TYR B C 1
ATOM 4914 O O . TYR B 1 166 ? 6.367 -7.156 -12.57 1 98.81 166 TYR B O 1
ATOM 4922 N N . GLU B 1 167 ? 7.375 -8.969 -11.695 1 98.38 167 GLU B N 1
ATOM 4923 C CA . GLU B 1 167 ? 7.102 -8.594 -10.312 1 98.38 167 GLU B CA 1
ATOM 4924 C C . GLU B 1 167 ? 7.77 -7.266 -9.961 1 98.38 167 GLU B C 1
ATOM 4926 O O . GLU B 1 167 ? 7.164 -6.41 -9.312 1 98.38 167 GLU B O 1
ATOM 4931 N N . MET B 1 168 ? 9.016 -7.082 -10.398 1 98.44 168 MET B N 1
ATOM 4932 C CA . MET B 1 168 ? 9.742 -5.844 -10.109 1 98.44 168 MET B CA 1
ATOM 4933 C C . MET B 1 168 ? 9.156 -4.676 -10.898 1 98.44 168 MET B C 1
ATOM 4935 O O . MET B 1 168 ? 9.148 -3.541 -10.422 1 98.44 168 MET B O 1
ATOM 4939 N N . THR B 1 169 ? 8.688 -4.941 -12.172 1 98.69 169 THR B N 1
ATOM 4940 C CA . THR B 1 169 ? 8 -3.922 -12.953 1 98.69 169 THR B CA 1
ATOM 4941 C C . THR B 1 169 ? 6.781 -3.395 -12.195 1 98.69 169 THR B C 1
ATOM 4943 O O . THR B 1 169 ? 6.574 -2.182 -12.109 1 98.69 169 THR B O 1
ATOM 4946 N N . ARG B 1 170 ? 6.031 -4.266 -11.648 1 98.5 170 ARG B N 1
ATOM 4947 C CA . ARG B 1 170 ? 4.836 -3.898 -10.891 1 98.5 170 ARG B CA 1
ATOM 4948 C C . ARG B 1 170 ? 5.203 -3.072 -9.656 1 98.5 170 ARG B C 1
ATOM 4950 O O . ARG B 1 170 ? 4.453 -2.18 -9.258 1 98.5 170 ARG B O 1
ATOM 4957 N N . SER B 1 171 ? 6.367 -3.359 -9.023 1 98.56 171 SER B N 1
ATOM 4958 C CA . SER B 1 171 ? 6.836 -2.574 -7.883 1 98.56 171 SER B CA 1
ATOM 4959 C C . SER B 1 171 ? 7.066 -1.118 -8.273 1 98.56 171 SER B C 1
ATOM 4961 O O . SER B 1 171 ? 6.688 -0.204 -7.539 1 98.56 171 SER B O 1
ATOM 4963 N N . VAL B 1 172 ? 7.688 -0.93 -9.422 1 98.5 172 VAL B N 1
ATOM 4964 C CA . VAL B 1 172 ? 7.953 0.426 -9.891 1 98.5 172 VAL B CA 1
ATOM 4965 C C . VAL B 1 172 ? 6.633 1.127 -10.219 1 98.5 172 VAL B C 1
ATOM 4967 O O . VAL B 1 172 ? 6.465 2.312 -9.922 1 98.5 172 VAL B O 1
ATOM 4970 N N . GLU B 1 173 ? 5.656 0.417 -10.805 1 98 173 GLU B N 1
ATOM 4971 C CA . GLU B 1 173 ? 4.34 0.977 -11.078 1 98 173 GLU B CA 1
ATOM 4972 C C . GLU B 1 173 ? 3.676 1.49 -9.805 1 98 173 GLU B C 1
ATOM 4974 O O . GLU B 1 173 ? 3.08 2.568 -9.805 1 98 173 GLU B O 1
ATOM 4979 N N . ARG B 1 174 ? 3.785 0.754 -8.734 1 98.12 174 ARG B N 1
ATOM 4980 C CA . ARG B 1 174 ? 3.197 1.142 -7.457 1 98.12 174 ARG B CA 1
ATOM 4981 C C . ARG B 1 174 ? 3.852 2.41 -6.918 1 98.12 174 ARG B C 1
ATOM 4983 O O . ARG B 1 174 ? 3.176 3.266 -6.34 1 98.12 174 ARG B O 1
ATOM 4990 N N . LEU B 1 175 ? 5.18 2.463 -7.016 1 98.12 175 LEU B N 1
ATOM 4991 C CA . LEU B 1 175 ? 5.895 3.637 -6.527 1 98.12 175 LEU B CA 1
ATOM 4992 C C . LEU B 1 175 ? 5.477 4.887 -7.289 1 98.12 175 LEU B C 1
ATOM 4994 O O . LEU B 1 175 ? 5.348 5.965 -6.699 1 98.12 175 LEU B O 1
ATOM 4998 N N . ILE B 1 176 ? 5.242 4.773 -8.57 1 97.56 176 ILE B N 1
ATOM 4999 C CA . ILE B 1 176 ? 4.801 5.895 -9.398 1 97.56 176 ILE B CA 1
ATOM 5000 C C . ILE B 1 176 ? 3.408 6.344 -8.953 1 97.56 176 ILE B C 1
ATOM 5002 O O . ILE B 1 176 ? 3.145 7.543 -8.836 1 97.56 176 ILE B O 1
ATOM 5006 N N . ASP B 1 177 ? 2.504 5.414 -8.727 1 97 177 ASP B N 1
ATOM 5007 C CA . ASP B 1 177 ? 1.163 5.746 -8.25 1 97 177 ASP B CA 1
ATOM 5008 C C . ASP B 1 177 ? 1.216 6.461 -6.906 1 97 177 ASP B C 1
ATOM 5010 O O . ASP B 1 177 ? 0.5 7.441 -6.688 1 97 177 ASP B O 1
ATOM 5014 N N . ALA B 1 178 ? 2.057 5.953 -5.977 1 97.62 178 ALA B N 1
ATOM 5015 C CA . ALA B 1 178 ? 2.186 6.555 -4.652 1 97.62 178 ALA B CA 1
ATOM 5016 C C . ALA B 1 178 ? 2.75 7.969 -4.746 1 97.62 178 ALA B C 1
ATOM 5018 O O . ALA B 1 178 ? 2.371 8.844 -3.967 1 97.62 178 ALA B O 1
ATOM 5019 N N . GLU B 1 179 ? 3.721 8.18 -5.641 1 97.44 179 GLU B N 1
ATOM 5020 C CA . GLU B 1 179 ? 4.367 9.469 -5.832 1 97.44 179 GLU B CA 1
ATOM 5021 C C . GLU B 1 179 ? 3.34 10.562 -6.117 1 97.44 179 GLU B C 1
ATOM 5023 O O . GLU B 1 179 ? 3.436 11.672 -5.582 1 97.44 179 GLU B O 1
ATOM 5028 N N . ARG B 1 180 ? 2.283 10.305 -6.863 1 95.75 180 ARG B N 1
ATOM 5029 C CA . ARG B 1 180 ? 1.243 11.266 -7.219 1 95.75 180 ARG B CA 1
ATOM 5030 C C . ARG B 1 180 ? 0.46 11.703 -5.984 1 95.75 180 ARG B C 1
ATOM 5032 O O . ARG B 1 180 ? -0.089 12.805 -5.953 1 95.75 180 ARG B O 1
ATOM 5039 N N . ARG B 1 181 ? 0.436 10.891 -4.965 1 96.62 181 ARG B N 1
ATOM 5040 C CA . ARG B 1 181 ? -0.406 11.172 -3.807 1 96.62 181 ARG B CA 1
ATOM 5041 C C . ARG B 1 181 ? 0.416 11.742 -2.656 1 96.62 181 ARG B C 1
ATOM 5043 O O . ARG B 1 181 ? -0.104 12.492 -1.825 1 96.62 181 ARG B O 1
ATOM 5050 N N . VAL B 1 182 ? 1.759 11.391 -2.65 1 97.88 182 VAL B N 1
ATOM 5051 C CA . VAL B 1 182 ? 2.525 11.734 -1.456 1 97.88 182 VAL B CA 1
ATOM 5052 C C . VAL B 1 182 ? 3.408 12.945 -1.736 1 97.88 182 VAL B C 1
ATOM 5054 O O . VAL B 1 182 ? 3.746 13.703 -0.821 1 97.88 182 VAL B O 1
ATOM 5057 N N . VAL B 1 183 ? 3.809 13.195 -3.012 1 98.5 183 VAL B N 1
ATOM 5058 C CA . VAL B 1 183 ? 4.668 14.32 -3.363 1 98.5 183 VAL B CA 1
ATOM 5059 C C . VAL B 1 183 ? 3.812 15.555 -3.645 1 98.5 183 VAL B C 1
ATOM 5061 O O . VAL B 1 183 ? 3.713 16 -4.789 1 98.5 183 VAL B O 1
ATOM 5064 N N . LEU B 1 184 ? 3.205 16.109 -2.617 1 98.62 184 LEU B N 1
ATOM 5065 C CA . LEU B 1 184 ? 2.354 17.297 -2.605 1 98.62 184 LEU B CA 1
ATOM 5066 C C . LEU B 1 184 ? 2.773 18.25 -1.498 1 98.62 184 LEU B C 1
ATOM 5068 O O . LEU B 1 184 ? 3.209 17.812 -0.428 1 98.62 184 LEU B O 1
ATOM 5072 N N . GLY B 1 185 ? 2.67 19.531 -1.74 1 98.5 185 GLY B N 1
ATOM 5073 C CA . GLY B 1 185 ? 3.066 20.531 -0.758 1 98.5 185 GLY B CA 1
ATOM 5074 C C . GLY B 1 185 ? 1.967 20.859 0.231 1 98.5 185 GLY B C 1
ATOM 5075 O O . GLY B 1 185 ? 0.783 20.688 -0.068 1 98.5 185 GLY B O 1
ATOM 5076 N N . LYS B 1 186 ? 2.365 21.219 1.399 1 98.19 186 LYS B N 1
ATOM 5077 C CA . LYS B 1 186 ? 1.495 21.719 2.455 1 98.19 186 LYS B CA 1
ATOM 5078 C C . LYS B 1 186 ? 1.919 23.125 2.887 1 98.19 186 LYS B C 1
ATOM 5080 O O . LYS B 1 186 ? 2.982 23.297 3.482 1 98.19 186 LYS B O 1
ATOM 5085 N N . MET B 1 187 ? 1.212 24.141 2.549 1 98.25 187 MET B N 1
ATOM 5086 C CA . MET B 1 187 ? 1.375 25.547 2.902 1 98.25 187 MET B CA 1
ATOM 5087 C C . MET B 1 187 ? 0.044 26.156 3.32 1 98.25 187 MET B C 1
ATOM 5089 O O . MET B 1 187 ? -0.548 26.938 2.572 1 98.25 187 MET B O 1
ATOM 5093 N N . SER B 1 188 ? -0.364 25.703 4.59 1 97.81 188 SER B N 1
ATOM 5094 C CA . SER B 1 188 ? -1.733 26.062 4.941 1 97.81 188 SER B CA 1
ATOM 5095 C C . SER B 1 188 ? -1.822 26.562 6.379 1 97.81 188 SER B C 1
ATOM 5097 O O . SER B 1 188 ? -2.904 26.922 6.852 1 97.81 188 SER B O 1
ATOM 5099 N N . GLY B 1 189 ? -0.675 26.625 7.082 1 96.38 189 GLY B N 1
ATOM 5100 C CA . GLY B 1 189 ? -0.63 27.312 8.367 1 96.38 189 GLY B CA 1
ATOM 5101 C C . GLY B 1 189 ? -0.94 26.406 9.539 1 96.38 189 GLY B C 1
ATOM 5102 O O . GLY B 1 189 ? -0.806 25.188 9.43 1 96.38 189 GLY B O 1
ATOM 5103 N N . ALA B 1 190 ? -1.287 26.906 10.641 1 95.12 190 ALA B N 1
ATOM 5104 C CA . ALA B 1 190 ? -1.254 26.297 11.969 1 95.12 190 ALA B CA 1
ATOM 5105 C C . ALA B 1 190 ? -2.322 25.219 12.109 1 95.12 190 ALA B C 1
ATOM 5107 O O . ALA B 1 190 ? -2.158 24.266 12.883 1 95.12 190 ALA B O 1
ATOM 5108 N N . VAL B 1 191 ? -3.473 25.391 11.422 1 96.94 191 VAL B N 1
ATOM 5109 C CA . VAL B 1 191 ? -4.523 24.375 11.5 1 96.94 191 VAL B CA 1
ATOM 5110 C C . VAL B 1 191 ? -5.066 24.094 10.102 1 96.94 191 VAL B C 1
ATOM 5112 O O . VAL B 1 191 ? -6.145 23.516 9.953 1 96.94 191 VAL B O 1
ATOM 5115 N N . GLY B 1 192 ? -4.398 24.609 9.109 1 97.62 192 GLY B N 1
ATOM 5116 C CA . GLY B 1 192 ? -4.715 24.25 7.73 1 97.62 192 GLY B CA 1
ATOM 5117 C C . GLY B 1 192 ? -5.629 25.266 7.055 1 97.62 192 GLY B C 1
ATOM 5118 O O . GLY B 1 192 ? -5.93 25.125 5.867 1 97.62 192 GLY B O 1
ATOM 5119 N N . THR B 1 193 ? -6.031 26.406 7.719 1 97.94 193 THR B N 1
ATOM 5120 C CA . THR B 1 193 ? -7.027 27.312 7.172 1 97.94 193 THR B CA 1
ATOM 5121 C C . THR B 1 193 ? -6.355 28.484 6.449 1 97.94 193 THR B C 1
ATOM 5123 O O . THR B 1 193 ? -7.023 29.266 5.77 1 97.94 193 THR B O 1
ATOM 5126 N N . MET B 1 194 ? -5.078 28.703 6.621 1 97.75 194 MET B N 1
ATOM 5127 C CA . MET B 1 194 ? -4.316 29.797 6.027 1 97.75 194 MET B CA 1
ATOM 5128 C C . MET B 1 194 ? -4.676 31.125 6.68 1 97.75 194 MET B C 1
ATOM 5130 O O . MET B 1 194 ? -4.484 32.188 6.086 1 97.75 194 MET B O 1
ATOM 5134 N N . ALA B 1 195 ? -5.129 31.094 7.879 1 96.5 195 ALA B N 1
ATOM 5135 C CA . ALA B 1 195 ? -5.66 32.281 8.547 1 96.5 195 ALA B CA 1
ATOM 5136 C C . ALA B 1 195 ? -4.594 33.375 8.68 1 96.5 195 ALA B C 1
ATOM 5138 O O . ALA B 1 195 ? -4.883 34.562 8.516 1 96.5 195 ALA B O 1
ATOM 5139 N N . ALA B 1 196 ? -3.434 32.969 8.906 1 95.38 196 ALA B N 1
ATOM 5140 C CA . ALA B 1 196 ? -2.35 33.906 9.156 1 95.38 196 ALA B CA 1
ATOM 5141 C C . ALA B 1 196 ? -2.076 34.781 7.926 1 95.38 196 ALA B C 1
ATOM 5143 O O . ALA B 1 196 ? -1.553 35.875 8.039 1 95.38 196 ALA B O 1
ATOM 5144 N N . TRP B 1 197 ? -2.436 34.25 6.742 1 96.25 197 TRP B N 1
ATOM 5145 C CA . TRP B 1 197 ? -2.133 34.969 5.504 1 96.25 197 TRP B CA 1
ATOM 5146 C C . TRP B 1 197 ? -3.373 35.656 4.961 1 96.25 197 TRP B C 1
ATOM 5148 O O . TRP B 1 197 ? -3.336 36.25 3.883 1 96.25 197 TRP B O 1
ATOM 5158 N N . GLY B 1 198 ? -4.496 35.594 5.695 1 93.44 198 GLY B N 1
ATOM 5159 C CA . GLY B 1 198 ? -5.723 36.25 5.289 1 93.44 198 GLY B CA 1
ATOM 5160 C C . GLY B 1 198 ? -6.113 35.969 3.852 1 93.44 198 GLY B C 1
ATOM 5161 O O . GLY B 1 198 ? -6.148 34.812 3.432 1 93.44 198 GLY B O 1
ATOM 5162 N N . ASN B 1 199 ? -6.398 37.031 3.164 1 94.38 199 ASN B N 1
ATOM 5163 C CA . ASN B 1 199 ? -6.879 36.906 1.794 1 94.38 199 ASN B CA 1
ATOM 5164 C C . ASN B 1 199 ? -5.762 36.469 0.844 1 94.38 199 ASN B C 1
ATOM 5166 O O . ASN B 1 199 ? -6.027 36.031 -0.277 1 94.38 199 ASN B O 1
ATOM 5170 N N . ASP B 1 200 ? -4.547 36.531 1.275 1 96.94 200 ASP B N 1
ATOM 5171 C CA . ASP B 1 200 ? -3.41 36.219 0.421 1 96.94 200 ASP B CA 1
ATOM 5172 C C . ASP B 1 200 ? -3.053 34.719 0.528 1 96.94 200 ASP B C 1
ATOM 5174 O O . ASP B 1 200 ? -2.162 34.25 -0.175 1 96.94 200 ASP B O 1
ATOM 5178 N N . GLY B 1 201 ? -3.736 33.969 1.384 1 97.75 201 GLY B N 1
ATOM 5179 C CA . GLY B 1 201 ? -3.393 32.562 1.688 1 97.75 201 GLY B CA 1
ATOM 5180 C C . GLY B 1 201 ? -3.27 31.703 0.451 1 97.75 201 GLY B C 1
ATOM 5181 O O . GLY B 1 201 ? -2.262 31.016 0.265 1 97.75 201 GLY B O 1
ATOM 5182 N N . LEU B 1 202 ? -4.258 31.734 -0.412 1 98.06 202 LEU B N 1
ATOM 5183 C CA . LEU B 1 202 ? -4.293 30.891 -1.604 1 98.06 202 LEU B CA 1
ATOM 5184 C C . LEU B 1 202 ? -3.178 31.281 -2.572 1 98.06 202 LEU B C 1
ATOM 5186 O O . LEU B 1 202 ? -2.549 30.406 -3.18 1 98.06 202 LEU B O 1
ATOM 5190 N N . ARG B 1 203 ? -2.975 32.594 -2.732 1 98.25 203 ARG B N 1
ATOM 5191 C CA . ARG B 1 203 ? -1.928 33.062 -3.633 1 98.25 203 ARG B CA 1
ATOM 5192 C C . ARG B 1 203 ? -0.544 32.719 -3.104 1 98.25 203 ARG B C 1
ATOM 5194 O O . ARG B 1 203 ? 0.346 32.344 -3.877 1 98.25 203 ARG B O 1
ATOM 5201 N N . ILE B 1 204 ? -0.341 32.781 -1.812 1 98.5 204 ILE B N 1
ATOM 5202 C CA . ILE B 1 204 ? 0.929 32.438 -1.192 1 98.5 204 ILE B CA 1
ATOM 5203 C C . ILE B 1 204 ? 1.192 30.938 -1.397 1 98.5 204 ILE B C 1
ATOM 5205 O O . ILE B 1 204 ? 2.307 30.547 -1.749 1 98.5 204 ILE B O 1
ATOM 5209 N N . GLU B 1 205 ? 0.189 30.078 -1.166 1 98.69 205 GLU B N 1
ATOM 5210 C CA . GLU B 1 205 ? 0.325 28.656 -1.425 1 98.69 205 GLU B CA 1
ATOM 5211 C C . GLU B 1 205 ? 0.743 28.391 -2.869 1 98.69 205 GLU B C 1
ATOM 5213 O O . GLU B 1 205 ? 1.699 27.656 -3.121 1 98.69 205 GLU B O 1
ATOM 5218 N N . GLU B 1 206 ? 0.041 28.984 -3.795 1 98.5 206 GLU B N 1
ATOM 5219 C CA . GLU B 1 206 ? 0.274 28.781 -5.223 1 98.5 206 GLU B CA 1
ATOM 5220 C C . GLU B 1 206 ? 1.695 29.172 -5.609 1 98.5 206 GLU B C 1
ATOM 5222 O O . GLU B 1 206 ? 2.41 28.406 -6.25 1 98.5 206 GLU B O 1
ATOM 5227 N N . LEU B 1 207 ? 2.078 30.375 -5.223 1 98.69 207 LEU B N 1
ATOM 5228 C CA . LEU B 1 207 ? 3.377 30.906 -5.617 1 98.69 207 LEU B CA 1
ATOM 5229 C C . LEU B 1 207 ? 4.508 30.094 -4.988 1 98.69 207 LEU B C 1
ATOM 5231 O O . LEU B 1 207 ? 5.508 29.797 -5.648 1 98.69 207 LEU B O 1
ATOM 5235 N N . THR B 1 208 ? 4.371 29.75 -3.715 1 98.81 208 THR B N 1
ATOM 5236 C CA . THR B 1 208 ? 5.398 29 -3.01 1 98.81 208 THR B CA 1
ATOM 5237 C C . THR B 1 208 ? 5.594 27.625 -3.652 1 98.81 208 THR B C 1
ATOM 5239 O O . THR B 1 208 ? 6.723 27.234 -3.947 1 98.81 208 THR B O 1
ATOM 5242 N N . LEU B 1 209 ? 4.492 26.906 -3.85 1 98.81 209 LEU B N 1
ATOM 5243 C CA . LEU B 1 209 ? 4.57 25.531 -4.332 1 98.81 209 LEU B CA 1
ATOM 5244 C C . LEU B 1 209 ? 4.941 25.5 -5.809 1 98.81 209 LEU B C 1
ATOM 5246 O O . LEU B 1 209 ? 5.633 24.578 -6.254 1 98.81 209 LEU B O 1
ATOM 5250 N N . ARG B 1 210 ? 4.52 26.5 -6.582 1 98.44 210 ARG B N 1
ATOM 5251 C CA . ARG B 1 210 ? 4.945 26.594 -7.977 1 98.44 210 ARG B CA 1
ATOM 5252 C C . ARG B 1 210 ? 6.461 26.703 -8.078 1 98.44 210 ARG B C 1
ATOM 5254 O O . ARG B 1 210 ? 7.082 26.062 -8.93 1 98.44 210 ARG B O 1
ATOM 5261 N N . GLU B 1 211 ? 7.012 27.531 -7.242 1 98.38 211 GLU B N 1
ATOM 5262 C CA . GLU B 1 211 ? 8.461 27.703 -7.227 1 98.38 211 GLU B CA 1
ATOM 5263 C C . GLU B 1 211 ? 9.164 26.375 -6.945 1 98.38 211 GLU B C 1
ATOM 5265 O O . GLU B 1 211 ? 10.258 26.125 -7.461 1 98.38 211 GLU B O 1
ATOM 5270 N N . LEU B 1 212 ? 8.578 25.531 -6.176 1 98.75 212 LEU B N 1
ATOM 5271 C CA . LEU B 1 212 ? 9.156 24.25 -5.766 1 98.75 212 LEU B CA 1
ATOM 5272 C C . LEU B 1 212 ? 8.734 23.141 -6.719 1 98.75 212 LEU B C 1
ATOM 5274 O O . LEU B 1 212 ? 9.094 21.969 -6.512 1 98.75 212 LEU B O 1
ATOM 5278 N N . ASP B 1 213 ? 7.906 23.438 -7.738 1 98.31 213 ASP B N 1
ATOM 5279 C CA . ASP B 1 213 ? 7.359 22.484 -8.695 1 98.31 213 ASP B CA 1
ATOM 5280 C C . ASP B 1 213 ? 6.547 21.406 -7.984 1 98.31 213 ASP B C 1
ATOM 5282 O O . ASP B 1 213 ? 6.781 20.219 -8.195 1 98.31 213 ASP B O 1
ATOM 5286 N N . LEU B 1 214 ? 5.758 21.828 -7.031 1 98.69 214 LEU B N 1
ATOM 5287 C CA . LEU B 1 214 ? 4.84 20.953 -6.305 1 98.69 214 LEU B CA 1
ATOM 5288 C C . LEU B 1 214 ? 3.398 21.422 -6.48 1 98.69 214 LEU B C 1
ATOM 5290 O O . LEU B 1 214 ? 3.139 22.609 -6.648 1 98.69 214 LEU B O 1
ATOM 5294 N N . GLU B 1 215 ? 2.48 20.531 -6.5 1 98.25 215 GLU B N 1
ATOM 5295 C CA . GLU B 1 215 ? 1.057 20.812 -6.348 1 98.25 215 GLU B CA 1
ATOM 5296 C C . GLU B 1 215 ? 0.639 20.75 -4.879 1 98.25 215 GLU B C 1
ATOM 5298 O O . GLU B 1 215 ? 1.283 20.078 -4.074 1 98.25 215 GLU B O 1
ATOM 5303 N N . PRO B 1 216 ? -0.392 21.453 -4.52 1 98.5 216 PRO B N 1
ATOM 5304 C CA . PRO B 1 216 ? -0.827 21.438 -3.123 1 98.5 216 PRO B CA 1
ATOM 5305 C C . PRO B 1 216 ? -1.724 20.234 -2.801 1 98.5 216 PRO B C 1
ATOM 5307 O O . PRO B 1 216 ? -2.424 19.734 -3.68 1 98.5 216 PRO B O 1
ATOM 5310 N N . HIS B 1 217 ? -1.681 19.719 -1.575 1 98.44 217 HIS B N 1
ATOM 5311 C CA . HIS B 1 217 ? -2.812 18.953 -1.066 1 98.44 217 HIS B CA 1
ATOM 5312 C C . HIS B 1 217 ? -4.113 19.734 -1.19 1 98.44 217 HIS B C 1
ATOM 5314 O O . HIS B 1 217 ? -4.129 20.953 -0.984 1 98.44 217 HIS B O 1
ATOM 5320 N N . ALA B 1 218 ? -5.215 19.094 -1.455 1 98.06 218 ALA B N 1
ATOM 5321 C CA . ALA B 1 218 ? -6.508 19.766 -1.584 1 98.06 218 ALA B CA 1
ATOM 5322 C C . ALA B 1 218 ? -6.887 20.484 -0.291 1 98.06 218 ALA B C 1
ATOM 5324 O O . ALA B 1 218 ? -7.449 21.578 -0.324 1 98.06 218 ALA B O 1
ATOM 5325 N N . ILE B 1 219 ? -6.664 19.922 0.75 1 98.62 219 ILE B N 1
ATOM 5326 C CA . ILE B 1 219 ? -6.93 20.406 2.1 1 98.62 219 ILE B CA 1
ATOM 5327 C C . ILE B 1 219 ? -6.039 19.672 3.098 1 98.62 219 ILE B C 1
ATOM 5329 O O . ILE B 1 219 ? -5.641 18.516 2.857 1 98.62 219 ILE B O 1
ATOM 5333 N N . SER B 1 220 ? -5.637 20.281 4.133 1 98.25 220 SER B N 1
ATOM 5334 C CA . SER B 1 220 ? -4.848 19.656 5.184 1 98.25 220 SER B CA 1
ATOM 5335 C C . SER B 1 220 ? -5.164 20.266 6.551 1 98.25 220 SER B C 1
ATOM 5337 O O . SER B 1 220 ? -5.801 21.312 6.637 1 98.25 220 SER B O 1
ATOM 5339 N N . THR B 1 221 ? -4.82 19.547 7.582 1 97.88 221 THR B N 1
ATOM 5340 C CA . THR B 1 221 ? -4.777 20.109 8.93 1 97.88 221 THR B CA 1
ATOM 5341 C C . THR B 1 221 ? -3.473 20.859 9.156 1 97.88 221 THR B C 1
ATOM 5343 O O . THR B 1 221 ? -3.02 21.609 8.281 1 97.88 221 THR B O 1
ATOM 5346 N N . GLN B 1 222 ? -2.883 20.688 10.312 1 97.06 222 GLN B N 1
ATOM 5347 C CA . GLN B 1 222 ? -1.559 21.266 10.516 1 97.06 222 GLN B CA 1
ATOM 5348 C C . GLN B 1 222 ? -0.491 20.469 9.773 1 97.06 222 GLN B C 1
ATOM 5350 O O . GLN B 1 222 ? 0.596 20.984 9.5 1 97.06 222 GLN B O 1
ATOM 5355 N N . VAL B 1 223 ? -0.837 19.188 9.484 1 97.5 223 VAL B N 1
ATOM 5356 C CA . VAL B 1 223 ? 0.124 18.312 8.812 1 97.5 223 VAL B CA 1
ATOM 5357 C C . VAL B 1 223 ? -0.49 17.75 7.535 1 97.5 223 VAL B C 1
ATOM 5359 O O . VAL B 1 223 ? -1.714 17.672 7.41 1 97.5 223 VAL B O 1
ATOM 5362 N N . ALA B 1 224 ? 0.418 17.453 6.523 1 97.56 224 ALA B N 1
ATOM 5363 C CA . ALA B 1 224 ? -0.037 16.672 5.375 1 97.56 224 ALA B CA 1
ATOM 5364 C C . ALA B 1 224 ? -0.618 15.336 5.816 1 97.56 224 ALA B C 1
ATOM 5366 O O . ALA B 1 224 ? -0.164 14.75 6.801 1 97.56 224 ALA B O 1
ATOM 5367 N N . PRO B 1 225 ? -1.678 14.859 5.074 1 97.44 225 PRO B N 1
ATOM 5368 C CA . PRO B 1 225 ? -2.242 13.562 5.461 1 97.44 225 PRO B CA 1
ATOM 5369 C C . PRO B 1 225 ? -1.195 12.453 5.504 1 97.44 225 PRO B C 1
ATOM 5371 O O . PRO B 1 225 ? -0.426 12.281 4.555 1 97.44 225 PRO B O 1
ATOM 5374 N N . ARG B 1 226 ? -1.21 11.664 6.586 1 98.19 226 ARG B N 1
ATOM 5375 C CA . ARG B 1 226 ? -0.153 10.688 6.824 1 98.19 226 ARG B CA 1
ATOM 5376 C C . ARG B 1 226 ? -0.454 9.375 6.113 1 98.19 226 ARG B C 1
ATOM 5378 O O . ARG B 1 226 ? 0.4 8.484 6.047 1 98.19 226 ARG B O 1
ATOM 5385 N N . ASP B 1 227 ? -1.671 9.227 5.543 1 98.44 227 ASP B N 1
ATOM 5386 C CA . ASP B 1 227 ? -1.988 8.062 4.727 1 98.44 227 ASP B CA 1
ATOM 5387 C C . ASP B 1 227 ? -1.003 7.914 3.57 1 98.44 227 ASP B C 1
ATOM 5389 O O . ASP B 1 227 ? -0.631 6.797 3.201 1 98.44 227 ASP B O 1
ATOM 5393 N N . GLY B 1 228 ? -0.624 9.047 2.953 1 98.25 228 GLY B N 1
ATOM 5394 C CA . GLY B 1 228 ? 0.341 9.008 1.865 1 98.25 228 GLY B CA 1
ATOM 5395 C C . GLY B 1 228 ? 1.696 8.469 2.289 1 98.25 228 GLY B C 1
ATOM 5396 O O . GLY B 1 228 ? 2.342 7.738 1.537 1 98.25 228 GLY B O 1
ATOM 5397 N N . PHE B 1 229 ? 2.18 8.867 3.479 1 98.5 229 PHE B N 1
ATOM 5398 C CA . PHE B 1 229 ? 3.436 8.352 4.012 1 98.5 229 PHE B CA 1
ATOM 5399 C C . PHE B 1 229 ? 3.355 6.848 4.238 1 98.5 229 PHE B C 1
ATOM 5401 O O . PHE B 1 229 ? 4.293 6.117 3.912 1 98.5 229 PHE B O 1
ATOM 5408 N N . ALA B 1 230 ? 2.207 6.406 4.793 1 98.69 230 ALA B N 1
ATOM 5409 C CA . ALA B 1 230 ? 1.994 4.98 5.035 1 98.69 230 ALA B CA 1
ATOM 5410 C C . ALA B 1 230 ? 1.997 4.195 3.729 1 98.69 230 ALA B C 1
ATOM 5412 O O . ALA B 1 230 ? 2.555 3.098 3.658 1 98.69 230 ALA B O 1
ATOM 5413 N N . GLU B 1 231 ? 1.349 4.715 2.691 1 98.75 231 GLU B N 1
ATOM 5414 C CA . GLU B 1 231 ? 1.338 4.086 1.373 1 98.75 231 GLU B CA 1
ATOM 5415 C C . GLU B 1 231 ? 2.752 3.947 0.818 1 98.75 231 GLU B C 1
ATOM 5417 O O . GLU B 1 231 ? 3.123 2.889 0.307 1 98.75 231 GLU B O 1
ATOM 5422 N N . LEU B 1 232 ? 3.506 5.035 0.934 1 98.75 232 LEU B N 1
ATOM 5423 C CA . LEU B 1 232 ? 4.871 5.043 0.416 1 98.75 232 LEU B CA 1
ATOM 5424 C C . LEU B 1 232 ? 5.719 3.98 1.104 1 98.75 232 LEU B C 1
ATOM 5426 O O . LEU B 1 232 ? 6.383 3.186 0.437 1 98.75 232 LEU B O 1
ATOM 5430 N N . ILE B 1 233 ? 5.695 3.943 2.402 1 98.81 233 ILE B N 1
ATOM 5431 C CA . ILE B 1 233 ? 6.5 2.996 3.168 1 98.81 233 ILE B CA 1
ATOM 5432 C C . ILE B 1 233 ? 6.035 1.571 2.877 1 98.81 233 ILE B C 1
ATOM 5434 O O . ILE B 1 233 ? 6.852 0.652 2.785 1 98.81 233 ILE B O 1
ATOM 5438 N N . SER B 1 234 ? 4.723 1.332 2.742 1 98.81 234 SER B N 1
ATOM 5439 C CA . SER B 1 234 ? 4.191 0.022 2.387 1 98.81 234 SER B CA 1
ATOM 5440 C C . SER B 1 234 ? 4.695 -0.428 1.019 1 98.81 234 SER B C 1
ATOM 5442 O O . SER B 1 234 ? 5.105 -1.577 0.851 1 98.81 234 SER B O 1
ATOM 5444 N N . ASP B 1 235 ? 4.641 0.482 0.047 1 98.81 235 ASP B N 1
ATOM 5445 C CA . ASP B 1 235 ? 5.066 0.146 -1.309 1 98.81 235 ASP B CA 1
ATOM 5446 C C . ASP B 1 235 ? 6.562 -0.155 -1.355 1 98.81 235 ASP B C 1
ATOM 5448 O O . ASP B 1 235 ? 7.004 -1.03 -2.105 1 98.81 235 ASP B O 1
ATOM 5452 N N . LEU B 1 236 ? 7.383 0.584 -0.566 1 98.81 236 LEU B N 1
ATOM 5453 C CA . LEU B 1 236 ? 8.805 0.279 -0.463 1 98.81 236 LEU B CA 1
ATOM 5454 C C . LEU B 1 236 ? 9.023 -1.109 0.13 1 98.81 236 LEU B C 1
ATOM 5456 O O . LEU B 1 236 ? 9.875 -1.863 -0.339 1 98.81 236 LEU B O 1
ATOM 5460 N N . ALA B 1 237 ? 8.273 -1.436 1.13 1 98.88 237 ALA B N 1
ATOM 5461 C CA . ALA B 1 237 ? 8.398 -2.738 1.781 1 98.88 237 ALA B CA 1
ATOM 5462 C C . ALA B 1 237 ? 7.992 -3.865 0.834 1 98.88 237 ALA B C 1
ATOM 5464 O O . ALA B 1 237 ? 8.602 -4.941 0.847 1 98.88 237 ALA B O 1
ATOM 5465 N N . ILE B 1 238 ? 6.977 -3.662 0.043 1 98.88 238 ILE B N 1
ATOM 5466 C CA . ILE B 1 238 ? 6.559 -4.648 -0.95 1 98.88 238 ILE B CA 1
ATOM 5467 C C . ILE B 1 238 ? 7.672 -4.848 -1.978 1 98.88 238 ILE B C 1
ATOM 5469 O O . ILE B 1 238 ? 8.016 -5.98 -2.318 1 98.88 238 ILE B O 1
ATOM 5473 N N . ALA B 1 239 ? 8.211 -3.717 -2.475 1 98.88 239 ALA B N 1
ATOM 5474 C CA . ALA B 1 239 ? 9.344 -3.818 -3.4 1 98.88 239 ALA B CA 1
ATOM 5475 C C . ALA B 1 239 ? 10.492 -4.598 -2.775 1 98.88 239 ALA B C 1
ATOM 5477 O O . ALA B 1 239 ? 11.117 -5.438 -3.434 1 98.88 239 ALA B O 1
ATOM 5478 N N . GLY B 1 240 ? 10.82 -4.258 -1.493 1 98.81 240 GLY B N 1
ATOM 5479 C CA . GLY B 1 240 ? 11.844 -4.996 -0.771 1 98.81 240 GLY B CA 1
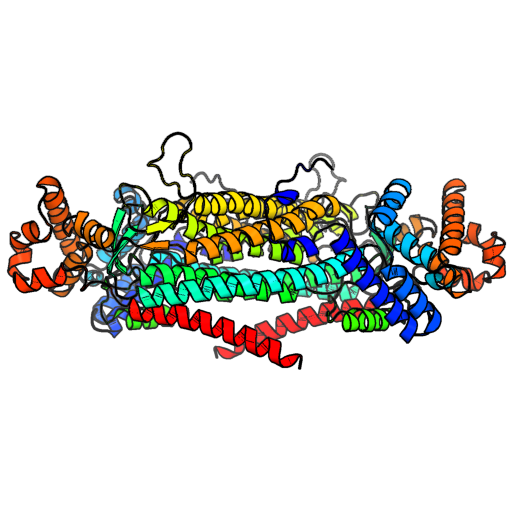ATOM 5480 C C . GLY B 1 240 ? 11.547 -6.477 -0.659 1 98.81 240 GLY B C 1
ATOM 5481 O O . GLY B 1 240 ? 12.445 -7.312 -0.762 1 98.81 240 GLY B O 1
ATOM 5482 N N . SER B 1 241 ? 10.312 -6.855 -0.475 1 98.88 241 SER B N 1
ATOM 5483 C CA . SER B 1 241 ? 9.898 -8.25 -0.354 1 98.88 241 SER B CA 1
ATOM 5484 C C . SER B 1 241 ? 10.031 -8.984 -1.684 1 98.88 241 SER B C 1
ATOM 5486 O O . SER B 1 241 ? 10.336 -10.18 -1.711 1 98.88 241 SER B O 1
ATOM 5488 N N . VAL B 1 242 ? 9.742 -8.297 -2.791 1 98.75 242 VAL B N 1
ATOM 5489 C CA . VAL B 1 242 ? 9.922 -8.867 -4.121 1 98.75 242 VAL B CA 1
ATOM 5490 C C . VAL B 1 242 ? 11.406 -9.148 -4.359 1 98.75 242 VAL B C 1
ATOM 5492 O O . VAL B 1 242 ? 11.773 -10.203 -4.879 1 98.75 242 VAL B O 1
ATOM 5495 N N . MET B 1 243 ? 12.273 -8.211 -3.975 1 98.81 243 MET B N 1
ATOM 5496 C CA . MET B 1 243 ? 13.719 -8.43 -4.078 1 98.81 243 MET B CA 1
ATOM 5497 C C . MET B 1 243 ? 14.156 -9.586 -3.182 1 98.81 243 MET B C 1
ATOM 5499 O O . MET B 1 243 ? 15.062 -10.336 -3.533 1 98.81 243 MET B O 1
ATOM 5503 N N . ASP B 1 244 ? 13.523 -9.695 -2.033 1 98.75 244 ASP B N 1
ATOM 5504 C CA . ASP B 1 244 ? 13.797 -10.805 -1.125 1 98.75 244 ASP B CA 1
ATOM 5505 C C . ASP B 1 244 ? 13.445 -12.148 -1.773 1 98.75 244 ASP B C 1
ATOM 5507 O O . ASP B 1 244 ? 14.156 -13.133 -1.591 1 98.75 244 ASP B O 1
ATOM 5511 N N . ARG B 1 245 ? 12.352 -12.188 -2.529 1 98.62 245 ARG B N 1
ATOM 5512 C CA . ARG B 1 245 ? 12 -13.422 -3.219 1 98.62 245 ARG B CA 1
ATOM 5513 C C . ARG B 1 245 ? 13.109 -13.852 -4.176 1 98.62 245 ARG B C 1
ATOM 5515 O O . ARG B 1 245 ? 13.453 -15.031 -4.254 1 98.62 245 ARG B O 1
ATOM 5522 N N . PHE B 1 246 ? 13.656 -12.961 -4.902 1 98.56 246 PHE B N 1
ATOM 5523 C CA . PHE B 1 246 ? 14.766 -13.266 -5.801 1 98.56 246 PHE B CA 1
ATOM 5524 C C . PHE B 1 246 ? 15.984 -13.727 -5.016 1 98.56 246 PHE B C 1
ATOM 5526 O O . PHE B 1 246 ? 16.656 -14.688 -5.402 1 98.56 246 PHE B O 1
ATOM 5533 N N . ALA B 1 247 ? 16.281 -12.977 -3.93 1 98.44 247 ALA B N 1
ATOM 5534 C CA . ALA B 1 247 ? 17.406 -13.336 -3.084 1 98.44 247 ALA B CA 1
ATOM 5535 C C . ALA B 1 247 ? 17.266 -14.758 -2.549 1 98.44 247 ALA B C 1
ATOM 5537 O O . ALA B 1 247 ? 18.234 -15.523 -2.523 1 98.44 247 ALA B O 1
ATOM 5538 N N . VAL B 1 248 ? 16.094 -15.125 -2.125 1 98.31 248 VAL B N 1
ATOM 5539 C CA . VAL B 1 248 ? 15.812 -16.469 -1.623 1 98.31 248 VAL B CA 1
ATOM 5540 C C . VAL B 1 248 ? 16.062 -17.5 -2.727 1 98.31 248 VAL B C 1
ATOM 5542 O O . VAL B 1 248 ? 16.625 -18.562 -2.477 1 98.31 248 VAL B O 1
ATOM 5545 N N . GLU B 1 249 ? 15.672 -17.172 -3.938 1 98.44 249 GLU B N 1
ATOM 5546 C CA . GLU B 1 249 ? 15.906 -18.047 -5.082 1 98.44 249 GLU B CA 1
ATOM 5547 C C . GLU B 1 249 ? 17.406 -18.297 -5.289 1 98.44 249 GLU B C 1
ATOM 5549 O O . GLU B 1 249 ? 17.828 -19.438 -5.5 1 98.44 249 GLU B O 1
ATOM 5554 N N . ILE B 1 250 ? 18.172 -17.266 -5.203 1 97.94 250 ILE B N 1
ATOM 5555 C CA . ILE B 1 250 ? 19.609 -17.375 -5.406 1 97.94 250 ILE B CA 1
ATOM 5556 C C . ILE B 1 250 ? 20.219 -18.219 -4.293 1 97.94 250 ILE B C 1
ATOM 5558 O O . ILE B 1 250 ? 21.047 -19.094 -4.551 1 97.94 250 ILE B O 1
ATOM 5562 N N . ARG B 1 251 ? 19.812 -17.984 -3.049 1 97.38 251 ARG B N 1
ATOM 5563 C CA . ARG B 1 251 ? 20.312 -18.75 -1.91 1 97.38 251 ARG B CA 1
ATOM 5564 C C . ARG B 1 251 ? 20.016 -20.234 -2.068 1 97.38 251 ARG B C 1
ATOM 5566 O O . ARG B 1 251 ? 20.859 -21.078 -1.768 1 97.38 251 ARG B O 1
ATOM 5573 N N . GLU B 1 252 ? 18.859 -20.547 -2.588 1 97.81 252 GLU B N 1
ATOM 5574 C CA . GLU B 1 252 ? 18.453 -21.922 -2.787 1 97.81 252 GLU B CA 1
ATOM 5575 C C . GLU B 1 252 ? 19.25 -22.578 -3.914 1 97.81 252 GLU B C 1
ATOM 5577 O O . GLU B 1 252 ? 19.781 -23.672 -3.748 1 97.81 252 GLU B O 1
ATOM 5582 N N . LEU B 1 253 ? 19.375 -21.906 -5 1 98.19 253 LEU B N 1
ATOM 5583 C CA . LEU B 1 253 ? 19.984 -22.484 -6.195 1 98.19 253 LEU B CA 1
ATOM 5584 C C . LEU B 1 253 ? 21.5 -22.578 -6.051 1 98.19 253 LEU B C 1
ATOM 5586 O O . LEU B 1 253 ? 22.156 -23.297 -6.805 1 98.19 253 LEU B O 1
ATOM 5590 N N . MET B 1 254 ? 22.078 -21.875 -5.109 1 96.88 254 MET B N 1
ATOM 5591 C CA . MET B 1 254 ? 23.516 -21.891 -4.891 1 96.88 254 MET B CA 1
ATOM 5592 C C . MET B 1 254 ? 23.922 -23.031 -3.977 1 96.88 254 MET B C 1
ATOM 5594 O O . MET B 1 254 ? 25.109 -23.344 -3.848 1 96.88 254 MET B O 1
ATOM 5598 N N . ARG B 1 255 ? 23 -23.672 -3.299 1 96.69 255 ARG B N 1
ATOM 5599 C CA . ARG B 1 255 ? 23.344 -24.812 -2.461 1 96.69 255 ARG B CA 1
ATOM 5600 C C . ARG B 1 255 ? 24.188 -25.828 -3.229 1 96.69 255 ARG B C 1
ATOM 5602 O O . ARG B 1 255 ? 23.938 -26.078 -4.406 1 96.69 255 ARG B O 1
ATOM 5609 N N . PRO B 1 256 ? 25.188 -26.406 -2.549 1 95.31 256 PRO B N 1
ATOM 5610 C CA . PRO B 1 256 ? 26.078 -27.328 -3.244 1 95.31 256 PRO B CA 1
ATOM 5611 C C . PRO B 1 256 ? 25.344 -28.484 -3.914 1 95.31 256 PRO B C 1
ATOM 5613 O O . PRO B 1 256 ? 25.75 -28.953 -4.973 1 95.31 256 PRO B O 1
ATOM 5616 N N . GLU B 1 257 ? 24.25 -28.922 -3.322 1 96.56 257 GLU B N 1
ATOM 5617 C CA . GLU B 1 257 ? 23.469 -30.047 -3.855 1 96.56 257 GLU B CA 1
ATOM 5618 C C . GLU B 1 257 ? 22.734 -29.656 -5.133 1 96.56 257 GLU B C 1
ATOM 5620 O O . GLU B 1 257 ? 22.469 -30.5 -5.984 1 96.56 257 GLU B O 1
ATOM 5625 N N . ILE B 1 258 ? 22.391 -28.391 -5.316 1 97.69 258 ILE B N 1
ATOM 5626 C CA . ILE B 1 258 ? 21.641 -27.891 -6.465 1 97.69 258 ILE B CA 1
ATOM 5627 C C . ILE B 1 258 ? 22.594 -27.203 -7.441 1 97.69 258 ILE B C 1
ATOM 5629 O O . ILE B 1 258 ? 22.688 -27.609 -8.609 1 97.69 258 ILE B O 1
ATOM 5633 N N . ASN B 1 259 ? 23.359 -26.156 -7.035 1 97.44 259 ASN B N 1
ATOM 5634 C CA . ASN B 1 259 ? 24.484 -25.5 -7.691 1 97.44 259 ASN B CA 1
ATOM 5635 C C . ASN B 1 259 ? 24.141 -25.094 -9.125 1 97.44 259 ASN B C 1
ATOM 5637 O O . ASN B 1 259 ? 24.906 -25.344 -10.047 1 97.44 259 ASN B O 1
ATOM 5641 N N . GLU B 1 260 ? 22.953 -24.531 -9.383 1 98.5 260 GLU B N 1
ATOM 5642 C CA . GLU B 1 260 ? 22.516 -24.094 -10.703 1 98.5 260 GLU B CA 1
ATOM 5643 C C . GLU B 1 260 ? 22.891 -22.641 -10.961 1 98.5 260 GLU B C 1
ATOM 5645 O O . GLU B 1 260 ? 23.219 -22.266 -12.086 1 98.5 260 GLU B O 1
ATOM 5650 N N . ILE B 1 261 ? 22.734 -21.812 -9.977 1 97.75 261 ILE B N 1
ATOM 5651 C CA . ILE B 1 261 ? 23.078 -20.406 -10.031 1 97.75 261 ILE B CA 1
ATOM 5652 C C . ILE B 1 261 ? 23.859 -20.016 -8.773 1 97.75 261 ILE B C 1
ATOM 5654 O O . ILE B 1 261 ? 23.547 -20.484 -7.676 1 97.75 261 ILE B O 1
ATOM 5658 N N . ALA B 1 262 ? 24.891 -19.25 -8.984 1 95.06 262 ALA B N 1
ATOM 5659 C CA . ALA B 1 262 ? 25.672 -18.781 -7.836 1 95.06 262 ALA B CA 1
ATOM 5660 C C . ALA B 1 262 ? 25.969 -17.297 -7.957 1 95.06 262 ALA B C 1
ATOM 5662 O O . ALA B 1 262 ? 26.078 -16.766 -9.062 1 95.06 262 ALA B O 1
ATOM 5663 N N . GLU B 1 263 ? 25.969 -16.703 -6.781 1 93 263 GLU B N 1
ATOM 5664 C CA . GLU B 1 263 ? 26.469 -15.328 -6.719 1 93 263 GLU B CA 1
ATOM 5665 C C . GLU B 1 263 ? 27.953 -15.281 -7.035 1 93 263 GLU B C 1
ATOM 5667 O O . GLU B 1 263 ? 28.734 -16.125 -6.562 1 93 263 GLU B O 1
ATOM 5672 N N . GLY B 1 264 ? 28.375 -14.32 -7.941 1 85.44 264 GLY B N 1
ATOM 5673 C CA . GLY B 1 264 ? 29.781 -14.141 -8.227 1 85.44 264 GLY B CA 1
ATOM 5674 C C . GLY B 1 264 ? 30.531 -13.398 -7.129 1 85.44 264 GLY B C 1
ATOM 5675 O O . GLY B 1 264 ? 30.062 -12.352 -6.672 1 85.44 264 GLY B O 1
ATOM 5676 N N . VAL B 1 265 ? 31.391 -13.969 -6.387 1 71.5 265 VAL B N 1
ATOM 5677 C CA . VAL B 1 265 ? 32.031 -13.344 -5.238 1 71.5 265 VAL B CA 1
ATOM 5678 C C . VAL B 1 265 ? 33.344 -12.688 -5.676 1 71.5 265 VAL B C 1
ATOM 5680 O O . VAL B 1 265 ? 33.906 -11.875 -4.945 1 71.5 265 VAL B O 1
ATOM 5683 N N . GLY B 1 266 ? 33.531 -12.641 -6.945 1 62.91 266 GLY B N 1
ATOM 5684 C CA . GLY B 1 266 ? 34.812 -12.086 -7.359 1 62.91 266 GLY B CA 1
ATOM 5685 C C . GLY B 1 266 ? 35.938 -12.508 -6.457 1 62.91 266 GLY B C 1
ATOM 5686 O O . GLY B 1 266 ? 36.125 -13.703 -6.199 1 62.91 266 GLY B O 1
ATOM 5687 N N . ASP B 1 267 ? 36.812 -11.508 -5.891 1 61.69 267 ASP B N 1
ATOM 5688 C CA . ASP B 1 267 ? 37.969 -11.727 -5.043 1 61.69 267 ASP B CA 1
ATOM 5689 C C . ASP B 1 267 ? 37.594 -11.711 -3.564 1 61.69 267 ASP B C 1
ATOM 5691 O O . ASP B 1 267 ? 38.438 -11.648 -2.693 1 61.69 267 ASP B O 1
ATOM 5695 N N . ARG B 1 268 ? 36.312 -11.961 -3.264 1 64.56 268 ARG B N 1
ATOM 5696 C CA . ARG B 1 268 ? 35.906 -11.883 -1.864 1 64.56 268 ARG B CA 1
ATOM 5697 C C . ARG B 1 268 ? 36.312 -13.141 -1.105 1 64.56 268 ARG B C 1
ATOM 5699 O O . ARG B 1 268 ? 36.281 -14.242 -1.653 1 64.56 268 ARG B O 1
ATOM 5706 N N . VAL B 1 269 ? 37 -12.859 0.137 1 55.44 269 VAL B N 1
ATOM 5707 C CA . VAL B 1 269 ? 37.375 -13.938 1.05 1 55.44 269 VAL B CA 1
ATOM 5708 C C . VAL B 1 269 ? 36.125 -14.672 1.521 1 55.44 269 VAL B C 1
ATOM 5710 O O . VAL B 1 269 ? 35.156 -14.047 1.982 1 55.44 269 VAL B O 1
ATOM 5713 N N . GLY B 1 270 ? 35.781 -15.898 1.046 1 60.66 270 GLY B N 1
ATOM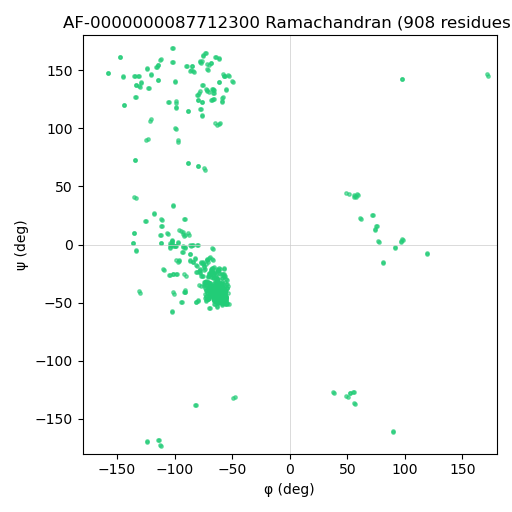 5714 C CA . GLY B 1 270 ? 34.656 -16.703 1.52 1 60.66 270 GLY B CA 1
ATOM 5715 C C . GLY B 1 270 ? 34.625 -16.828 3.031 1 60.66 270 GLY B C 1
ATOM 5716 O O . GLY B 1 270 ? 34.875 -15.867 3.744 1 60.66 270 GLY B O 1
ATOM 5717 N N . SER B 1 271 ? 34.469 -17.922 3.576 1 65.88 271 SER B N 1
ATOM 5718 C CA . SER B 1 271 ? 34.469 -18.188 5.012 1 65.88 271 SER B CA 1
ATOM 5719 C C . SER B 1 271 ? 35.844 -18.031 5.625 1 65.88 271 SER B C 1
ATOM 5721 O O . SER B 1 271 ? 36.844 -18.359 4.988 1 65.88 271 SER B O 1
ATOM 5723 N N . SER B 1 272 ? 36 -17.328 6.703 1 62.47 272 SER B N 1
ATOM 5724 C CA . SER B 1 272 ? 37.25 -17.094 7.418 1 62.47 272 SER B CA 1
ATOM 5725 C C . SER B 1 272 ? 37.938 -18.422 7.777 1 62.47 272 SER B C 1
ATOM 5727 O O . SER B 1 272 ? 39.156 -18.5 7.785 1 62.47 272 SER B O 1
ATOM 5729 N N . THR B 1 273 ? 37.094 -19.422 7.984 1 66.31 273 THR B N 1
ATOM 5730 C CA . THR B 1 273 ? 37.656 -20.672 8.5 1 66.31 273 THR B CA 1
ATOM 5731 C C . THR B 1 273 ? 37.625 -21.75 7.43 1 66.31 273 THR B C 1
ATOM 5733 O O . THR B 1 273 ? 38.344 -22.734 7.516 1 66.31 273 THR B O 1
ATOM 5736 N N . MET B 1 274 ? 36.719 -21.547 6.449 1 75.19 274 MET B N 1
ATOM 5737 C CA . MET B 1 274 ? 36.531 -22.562 5.414 1 75.19 274 MET B CA 1
ATOM 5738 C C . MET B 1 274 ? 36.75 -21.953 4.027 1 75.19 274 MET B C 1
ATOM 5740 O O . MET B 1 274 ? 35.781 -21.578 3.355 1 75.19 274 MET B O 1
ATOM 5744 N N . PRO B 1 275 ? 37.969 -22 3.539 1 70.06 275 PRO B N 1
ATOM 5745 C CA . PRO B 1 275 ? 38.344 -21.297 2.309 1 70.06 275 PRO B CA 1
ATOM 5746 C C . PRO B 1 275 ? 37.562 -21.781 1.092 1 70.06 275 PRO B C 1
ATOM 5748 O O . PRO B 1 275 ? 37.406 -21.062 0.105 1 70.06 275 PRO B O 1
ATOM 5751 N N . HIS B 1 276 ? 37 -22.984 1.202 1 76.19 276 HIS B N 1
ATOM 5752 C CA . HIS B 1 276 ? 36.281 -23.531 0.049 1 76.19 276 HIS B CA 1
ATOM 5753 C C . HIS B 1 276 ? 34.844 -23.031 -0.017 1 76.19 276 HIS B C 1
ATOM 5755 O O . HIS B 1 276 ? 34.188 -23.172 -1.048 1 76.19 276 HIS B O 1
ATOM 5761 N N . LYS B 1 277 ? 34.406 -22.484 1.064 1 82.19 277 LYS B N 1
ATOM 5762 C CA . LYS B 1 277 ? 32.969 -22.188 1.19 1 82.19 277 LYS B CA 1
ATOM 5763 C C . LYS B 1 277 ? 32.656 -20.812 0.639 1 82.19 277 LYS B C 1
ATOM 5765 O O . LYS B 1 277 ? 33.25 -19.812 1.071 1 82.19 277 LYS B O 1
ATOM 5770 N N . GLU B 1 278 ? 31.875 -20.781 -0.435 1 85.75 278 GLU B N 1
ATOM 5771 C CA . GLU B 1 278 ? 31.344 -19.531 -0.966 1 85.75 278 GLU B CA 1
ATOM 5772 C C . GLU B 1 278 ? 29.906 -19.312 -0.494 1 85.75 278 GLU B C 1
ATOM 5774 O O . GLU B 1 278 ? 29.031 -20.141 -0.734 1 85.75 278 GLU B O 1
ATOM 5779 N N . ASN B 1 279 ? 29.719 -18.25 0.229 1 89.5 279 ASN B N 1
ATOM 5780 C CA . ASN B 1 279 ? 28.406 -17.938 0.796 1 89.5 279 ASN B CA 1
ATOM 5781 C C . ASN B 1 279 ? 27.672 -16.891 -0.029 1 89.5 279 ASN B C 1
ATOM 5783 O O . ASN B 1 279 ? 28.297 -15.977 -0.581 1 89.5 279 ASN B O 1
ATOM 5787 N N . PRO B 1 280 ? 26.375 -17.031 -0.213 1 93.44 280 PRO B N 1
ATOM 5788 C CA . PRO B 1 280 ? 25.594 -15.984 -0.879 1 93.44 280 PRO B CA 1
ATOM 5789 C C . PRO B 1 280 ? 25.344 -14.766 0.009 1 93.44 280 PRO B C 1
ATOM 5791 O O . PRO B 1 280 ? 24.203 -14.43 0.301 1 93.44 280 PRO B O 1
ATOM 5794 N N . VAL B 1 281 ? 26.359 -14.078 0.348 1 93.25 281 VAL B N 1
ATOM 5795 C CA . VAL B 1 281 ? 26.359 -13.023 1.356 1 93.25 281 VAL B CA 1
ATOM 5796 C C . VAL B 1 281 ? 25.5 -11.859 0.882 1 93.25 281 VAL B C 1
ATOM 5798 O O . VAL B 1 281 ? 24.766 -11.258 1.674 1 93.25 281 VAL B O 1
ATOM 5801 N N . THR B 1 282 ? 25.609 -11.484 -0.426 1 95.31 282 THR B N 1
ATOM 5802 C CA . THR B 1 282 ? 24.828 -10.375 -0.953 1 95.31 282 THR B CA 1
ATOM 5803 C C . THR B 1 282 ? 23.328 -10.703 -0.902 1 95.31 282 THR B C 1
ATOM 5805 O O . THR B 1 282 ? 22.516 -9.867 -0.503 1 95.31 282 THR B O 1
ATOM 5808 N N . ALA B 1 283 ? 22.938 -11.922 -1.291 1 97.19 283 ALA B N 1
ATOM 5809 C CA . ALA B 1 283 ? 21.547 -12.359 -1.223 1 97.19 283 ALA B CA 1
ATOM 5810 C C . ALA B 1 283 ? 21.047 -12.383 0.219 1 97.19 283 ALA B C 1
ATOM 5812 O O . ALA B 1 283 ? 19.922 -11.977 0.498 1 97.19 283 ALA B O 1
ATOM 5813 N N . GLU B 1 284 ? 21.906 -12.852 1.127 1 96.69 284 GLU B N 1
ATOM 5814 C CA . GLU B 1 284 ? 21.547 -12.867 2.543 1 96.69 284 GLU B CA 1
ATOM 5815 C C . GLU B 1 284 ? 21.328 -11.453 3.07 1 96.69 284 GLU B C 1
ATOM 5817 O O . GLU B 1 284 ? 20.438 -11.219 3.887 1 96.69 284 GLU B O 1
ATOM 5822 N N . LYS B 1 285 ? 22.172 -10.555 2.639 1 96.06 285 LYS B N 1
ATOM 5823 C CA . LYS B 1 285 ? 22.047 -9.156 3.031 1 96.06 285 LYS B CA 1
ATOM 5824 C C . LYS B 1 285 ? 20.703 -8.586 2.588 1 96.06 285 LYS B C 1
ATOM 5826 O O . LYS B 1 285 ? 20.016 -7.922 3.367 1 96.06 285 LYS B O 1
ATOM 5831 N N . ILE B 1 286 ? 20.281 -8.844 1.35 1 97.88 286 ILE B N 1
ATOM 5832 C CA . ILE B 1 286 ? 19 -8.383 0.813 1 97.88 286 ILE B CA 1
ATOM 5833 C C . ILE B 1 286 ? 17.859 -8.93 1.665 1 97.88 286 ILE B C 1
ATOM 5835 O O . ILE B 1 286 ? 16.969 -8.18 2.078 1 97.88 286 ILE B O 1
ATOM 5839 N N . SER B 1 287 ? 17.875 -10.227 2.02 1 98.19 287 SER B N 1
ATOM 5840 C CA . SER B 1 287 ? 16.828 -10.867 2.82 1 98.19 287 SER B CA 1
ATOM 5841 C C . SER B 1 287 ? 16.766 -10.266 4.223 1 98.19 287 SER B C 1
ATOM 5843 O O . SER B 1 287 ? 15.68 -10.07 4.77 1 98.19 287 SER B O 1
ATOM 5845 N N . GLY B 1 288 ? 17.969 -10.031 4.805 1 97.38 288 GLY B N 1
ATOM 5846 C CA . GLY B 1 288 ? 18.016 -9.438 6.129 1 97.38 288 GLY B CA 1
ATOM 5847 C C . GLY B 1 288 ? 17.422 -8.039 6.176 1 97.38 288 GLY B C 1
ATOM 5848 O O . GLY B 1 288 ? 16.672 -7.711 7.094 1 97.38 288 GLY B O 1
ATOM 5849 N N . LEU B 1 289 ? 17.719 -7.199 5.219 1 97.44 289 LEU B N 1
ATOM 5850 C CA . LEU B 1 289 ? 17.25 -5.82 5.164 1 97.44 289 LEU B CA 1
ATOM 5851 C C . LEU B 1 289 ? 15.75 -5.77 4.879 1 97.44 289 LEU B C 1
ATOM 5853 O O . LEU B 1 289 ? 15.055 -4.875 5.363 1 97.44 289 LEU B O 1
ATOM 5857 N N . ALA B 1 290 ? 15.227 -6.75 4.09 1 98.31 290 ALA B N 1
ATOM 5858 C CA . ALA B 1 290 ? 13.805 -6.82 3.793 1 98.31 290 ALA B CA 1
ATOM 5859 C C . ALA B 1 290 ? 12.984 -6.973 5.07 1 98.31 290 ALA B C 1
ATOM 5861 O O . ALA B 1 290 ? 11.883 -6.426 5.18 1 98.31 290 ALA B O 1
ATOM 5862 N N . LYS B 1 291 ? 13.523 -7.68 6.07 1 97 291 LYS B N 1
ATOM 5863 C CA . LYS B 1 291 ? 12.828 -7.871 7.34 1 97 291 LYS B CA 1
ATOM 5864 C C . LYS B 1 291 ? 12.609 -6.539 8.055 1 97 291 LYS B C 1
ATOM 5866 O O . LYS B 1 291 ? 11.539 -6.312 8.625 1 97 291 LYS B O 1
ATOM 5871 N N . LEU B 1 292 ? 13.641 -5.746 8.008 1 95.81 292 LEU B N 1
ATOM 5872 C CA . LEU B 1 292 ? 13.555 -4.445 8.664 1 95.81 292 LEU B CA 1
ATOM 5873 C C . LEU B 1 292 ? 12.5 -3.568 7.992 1 95.81 292 LEU B C 1
ATOM 5875 O O . LEU B 1 292 ? 11.719 -2.906 8.672 1 95.81 292 LEU B O 1
ATOM 5879 N N . LEU B 1 293 ? 12.477 -3.51 6.645 1 96.75 293 LEU B N 1
ATOM 5880 C CA . LEU B 1 293 ? 11.516 -2.701 5.91 1 96.75 293 LEU B CA 1
ATOM 5881 C C . LEU B 1 293 ? 10.086 -3.109 6.254 1 96.75 293 LEU B C 1
ATOM 5883 O O . LEU B 1 293 ? 9.227 -2.252 6.461 1 96.75 293 LEU B O 1
ATOM 5887 N N . ARG B 1 294 ? 9.773 -4.438 6.277 1 97.75 294 ARG B N 1
ATOM 5888 C CA . ARG B 1 294 ? 8.445 -4.918 6.625 1 97.75 294 ARG B CA 1
ATOM 5889 C C . ARG B 1 294 ? 8.055 -4.48 8.031 1 97.75 294 ARG B C 1
ATOM 5891 O O . ARG B 1 294 ? 6.902 -4.113 8.281 1 97.75 294 ARG B O 1
ATOM 5898 N N . GLY B 1 295 ? 8.992 -4.465 8.969 1 96.56 295 GLY B N 1
ATOM 5899 C CA . GLY B 1 295 ? 8.734 -4.098 10.352 1 96.56 295 GLY B CA 1
ATOM 5900 C C . GLY B 1 295 ? 8.359 -2.637 10.516 1 96.56 295 GLY B C 1
ATOM 5901 O O . GLY B 1 295 ? 7.625 -2.279 11.445 1 96.56 295 GLY B O 1
ATOM 5902 N N . LEU B 1 296 ? 8.773 -1.782 9.641 1 97.31 296 LEU B N 1
ATOM 5903 C CA . LEU B 1 296 ? 8.57 -0.343 9.766 1 97.31 296 LEU B CA 1
ATOM 5904 C C . LEU B 1 296 ? 7.18 0.055 9.281 1 97.31 296 LEU B C 1
ATOM 5906 O O . LEU B 1 296 ? 6.715 1.163 9.555 1 97.31 296 LEU B O 1
ATOM 5910 N N . VAL B 1 297 ? 6.434 -0.86 8.594 1 98.31 297 VAL B N 1
ATOM 5911 C CA . VAL B 1 297 ? 5.168 -0.542 7.938 1 98.31 297 VAL B CA 1
ATOM 5912 C C . VAL B 1 297 ? 4.098 -0.266 8.992 1 98.31 297 VAL B C 1
ATOM 5914 O O . VAL B 1 297 ? 3.385 0.737 8.914 1 98.31 297 VAL B O 1
ATOM 5917 N N . ILE B 1 298 ? 4.023 -1.057 10.016 1 96.81 298 ILE B N 1
ATOM 5918 C CA . ILE B 1 298 ? 2.975 -0.922 11.023 1 96.81 298 ILE B CA 1
ATOM 5919 C C . ILE B 1 298 ? 3.16 0.386 11.789 1 96.81 298 ILE B C 1
ATOM 5921 O O . ILE B 1 298 ? 2.191 1.106 12.047 1 96.81 298 ILE B O 1
ATOM 5925 N N . SER B 1 299 ? 4.457 0.661 12.125 1 96.25 299 SER B N 1
ATOM 5926 C CA . SER B 1 299 ? 4.742 1.896 12.844 1 96.25 299 SER B CA 1
ATOM 5927 C C . SER B 1 299 ? 4.281 3.117 12.055 1 96.25 299 SER B C 1
ATOM 5929 O O . SER B 1 299 ? 3.762 4.074 12.633 1 96.25 299 SER B O 1
ATOM 5931 N N . GLU B 1 300 ? 4.477 3.105 10.805 1 97.81 300 GLU B N 1
ATOM 5932 C CA . GLU B 1 300 ? 4.066 4.25 10 1 97.81 300 GLU B CA 1
ATOM 5933 C C . GLU B 1 300 ? 2.545 4.344 9.906 1 97.81 300 GLU B C 1
ATOM 5935 O O . GLU B 1 300 ? 1.984 5.441 9.883 1 97.81 300 GLU B O 1
ATOM 5940 N N . MET B 1 301 ? 1.814 3.229 9.805 1 98.19 301 MET B N 1
ATOM 5941 C CA . MET B 1 301 ? 0.356 3.24 9.758 1 98.19 301 MET B CA 1
ATOM 5942 C C . MET B 1 301 ? -0.227 3.797 11.055 1 98.19 301 MET B C 1
ATOM 5944 O O . MET B 1 301 ? -1.267 4.457 11.039 1 98.19 301 MET B O 1
ATOM 5948 N N . GLU B 1 302 ? 0.463 3.561 12.148 1 97.5 302 GLU B N 1
ATOM 5949 C CA . GLU B 1 302 ? 0.027 4.074 13.445 1 97.5 302 GLU B CA 1
ATOM 5950 C C . GLU B 1 302 ? 0.178 5.59 13.516 1 97.5 302 GLU B C 1
ATOM 5952 O O . GLU B 1 302 ? -0.367 6.23 14.422 1 97.5 302 GLU B O 1
ATOM 5957 N N . ASN B 1 303 ? 0.868 6.152 12.539 1 97.94 303 ASN B N 1
ATOM 5958 C CA . ASN B 1 303 ? 1.028 7.602 12.469 1 97.94 303 ASN B CA 1
ATOM 5959 C C . ASN B 1 303 ? -0.16 8.266 11.781 1 97.94 303 ASN B C 1
ATOM 5961 O O . ASN B 1 303 ? -0.223 9.492 11.68 1 97.94 303 ASN B O 1
ATOM 5965 N N . ILE B 1 304 ? -1.175 7.504 11.328 1 98.44 304 ILE B N 1
ATOM 5966 C CA . ILE B 1 304 ? -2.332 8.055 10.641 1 98.44 304 ILE B CA 1
ATOM 5967 C C . ILE B 1 304 ? -3.33 8.602 11.656 1 98.44 304 ILE B C 1
ATOM 5969 O O . ILE B 1 304 ? -3.764 9.75 11.555 1 98.44 304 ILE B O 1
ATOM 5973 N N . PRO B 1 305 ? -3.746 7.906 12.719 1 97.69 305 PRO B N 1
ATOM 5974 C CA . PRO B 1 305 ? -4.789 8.391 13.625 1 97.69 305 PRO B CA 1
ATOM 5975 C C . PRO B 1 305 ? -4.262 9.414 14.633 1 97.69 305 PRO B C 1
ATOM 5977 O O . PRO B 1 305 ? -4.328 9.18 15.844 1 97.69 305 PRO B O 1
ATOM 5980 N N . LEU B 1 306 ? -3.861 10.602 14.172 1 96.81 306 LEU B N 1
ATOM 5981 C CA . LEU B 1 306 ? -3.443 11.727 15 1 96.81 306 LEU B CA 1
ATOM 5982 C C . LEU B 1 306 ? -4.652 12.438 15.602 1 96.81 306 LEU B C 1
ATOM 5984 O O . LEU B 1 306 ? -5.758 12.359 15.062 1 96.81 306 LEU B O 1
ATOM 5988 N N . TRP B 1 307 ? -4.406 13.133 16.719 1 96.38 307 TRP B N 1
ATOM 5989 C CA . TRP B 1 307 ? -5.488 13.805 17.438 1 96.38 307 TRP B CA 1
ATOM 5990 C C . TRP B 1 307 ? -5.832 15.133 16.766 1 96.38 307 TRP B C 1
ATOM 5992 O O . TRP B 1 307 ? -4.957 15.977 16.562 1 96.38 307 TRP B O 1
ATOM 6002 N N . HIS B 1 308 ? -7.188 15.375 16.453 1 97.5 308 HIS B N 1
ATOM 6003 C CA . HIS B 1 308 ? -7.707 16.656 16 1 97.5 308 HIS B CA 1
ATOM 6004 C C . HIS B 1 308 ? -6.957 17.141 14.758 1 97.5 308 HIS B C 1
ATOM 6006 O O . HIS B 1 308 ? -6.891 16.438 13.75 1 97.5 308 HIS B O 1
ATOM 6012 N N . GLU B 1 309 ? -6.453 18.344 14.797 1 97.19 309 GLU B N 1
ATOM 6013 C CA . GLU B 1 309 ? -5.699 18.891 13.672 1 97.19 309 GLU B CA 1
ATOM 6014 C C . GLU B 1 309 ? -4.262 18.375 13.672 1 97.19 309 GLU B C 1
ATOM 6016 O O . GLU B 1 309 ? -3.604 18.359 12.625 1 97.19 309 GLU B O 1
ATOM 6021 N N . ARG B 1 310 ? -3.742 17.969 14.805 1 94.25 310 ARG B N 1
ATOM 6022 C CA . ARG B 1 310 ? -2.51 17.203 14.891 1 94.25 310 ARG B CA 1
ATOM 6023 C C . ARG B 1 310 ? -2.047 17.062 16.328 1 94.25 310 ARG B C 1
ATOM 6025 O O . ARG B 1 310 ? -2.266 17.953 17.156 1 94.25 310 ARG B O 1
ATOM 6032 N N . ASP B 1 311 ? -1.436 15.961 16.625 1 93.94 311 ASP B N 1
ATOM 6033 C CA . ASP B 1 311 ? -0.436 15.906 17.688 1 93.94 311 ASP B CA 1
ATOM 6034 C C . ASP B 1 311 ? 0.947 15.586 17.125 1 93.94 311 ASP B C 1
ATOM 6036 O O . ASP B 1 311 ? 1.193 15.766 15.93 1 93.94 311 ASP B O 1
ATOM 6040 N N . LEU B 1 312 ? 1.868 15.266 18.078 1 89.62 312 LEU B N 1
ATOM 6041 C CA . LEU B 1 312 ? 3.227 15.156 17.547 1 89.62 312 LEU B CA 1
ATOM 6042 C C . LEU B 1 312 ? 3.768 13.742 17.734 1 89.62 312 LEU B C 1
ATOM 6044 O O . LEU B 1 312 ? 4.98 13.539 17.812 1 89.62 312 LEU B O 1
ATOM 6048 N N . THR B 1 313 ? 2.805 12.75 17.797 1 93.5 313 THR B N 1
ATOM 6049 C CA . THR B 1 313 ? 3.244 11.383 18.047 1 93.5 313 THR B CA 1
ATOM 6050 C C . THR B 1 313 ? 3.893 10.781 16.812 1 93.5 313 THR B C 1
ATOM 6052 O O . THR B 1 313 ? 4.609 9.781 16.891 1 93.5 313 THR B O 1
ATOM 6055 N N . ASN B 1 314 ? 3.645 11.352 15.664 1 94.25 314 ASN B N 1
ATOM 6056 C CA . ASN B 1 314 ? 4.27 10.859 14.445 1 94.25 314 ASN B CA 1
ATOM 6057 C C . ASN B 1 314 ? 5.715 11.336 14.32 1 94.25 314 ASN B C 1
ATOM 6059 O O . ASN B 1 314 ? 6.504 10.75 13.57 1 94.25 314 ASN B O 1
ATOM 6063 N N . SER B 1 315 ? 6.098 12.414 14.969 1 92.06 315 SER B N 1
ATOM 6064 C CA . SER B 1 315 ? 7.363 13.109 14.75 1 92.06 315 SER B CA 1
ATOM 6065 C C . SER B 1 315 ? 8.555 12.219 15.102 1 92.06 315 SER B C 1
ATOM 6067 O O . SER B 1 315 ? 9.453 12.031 14.281 1 92.06 315 SER B O 1
ATOM 6069 N N . SER B 1 316 ? 8.523 11.672 16.344 1 92 316 SER B N 1
ATOM 6070 C CA . SER B 1 316 ? 9.664 10.883 16.797 1 92 316 SER B CA 1
ATOM 6071 C C . SER B 1 316 ? 9.836 9.625 15.961 1 92 316 SER B C 1
ATOM 6073 O O . SER B 1 316 ? 10.961 9.242 15.633 1 92 316 SER B O 1
ATOM 6075 N N . SER B 1 317 ? 8.82 8.953 15.586 1 95.31 317 SER B N 1
ATOM 6076 C CA . SER B 1 317 ? 8.922 7.719 14.82 1 95.31 317 SER B CA 1
ATOM 6077 C C . SER B 1 317 ? 9.328 7.996 13.375 1 95.31 317 SER B C 1
ATOM 6079 O O . SER B 1 317 ? 10.141 7.27 12.805 1 95.31 317 SER B O 1
ATOM 6081 N N . GLU B 1 318 ? 8.789 9.062 12.789 1 95.06 318 GLU B N 1
ATOM 6082 C CA . GLU B 1 318 ? 9.055 9.367 11.391 1 95.06 318 GLU B CA 1
ATOM 6083 C C . GLU B 1 318 ? 10.516 9.75 11.172 1 95.06 318 GLU B C 1
ATOM 6085 O O . GLU B 1 318 ? 11.07 9.539 10.094 1 95.06 318 GLU B O 1
ATOM 6090 N N . ARG B 1 319 ? 11.156 10.312 12.18 1 90.69 319 ARG B N 1
ATOM 6091 C CA . ARG B 1 319 ? 12.57 10.641 12.102 1 90.69 319 ARG B CA 1
ATOM 6092 C C . ARG B 1 319 ? 13.406 9.391 11.812 1 90.69 319 ARG B C 1
ATOM 6094 O O . ARG B 1 319 ? 14.461 9.477 11.172 1 90.69 319 ARG B O 1
ATOM 6101 N N . PHE B 1 320 ? 12.906 8.242 12.25 1 93.19 320 PHE B N 1
ATOM 6102 C CA . PHE B 1 320 ? 13.578 6.977 11.992 1 93.19 320 PHE B CA 1
ATOM 6103 C C . PHE B 1 320 ? 13.023 6.312 10.734 1 93.19 320 PHE B C 1
ATOM 6105 O O . PHE B 1 320 ? 13.781 5.93 9.844 1 93.19 320 PHE B O 1
ATOM 6112 N N . ILE B 1 321 ? 11.789 6.207 10.625 1 97.12 321 ILE B N 1
ATOM 6113 C CA . ILE B 1 321 ? 11.117 5.387 9.625 1 97.12 321 ILE B CA 1
ATOM 6114 C C . ILE B 1 321 ? 11.477 5.887 8.227 1 97.12 321 ILE B C 1
ATOM 6116 O O . ILE B 1 321 ? 11.836 5.098 7.352 1 97.12 321 ILE B O 1
ATOM 6120 N N . LEU B 1 322 ? 11.398 7.195 8.008 1 97.06 322 LEU B N 1
ATOM 6121 C CA . LEU B 1 322 ? 11.523 7.758 6.672 1 97.06 322 LEU B CA 1
ATOM 6122 C C . LEU B 1 322 ? 12.953 7.617 6.156 1 97.06 322 LEU B C 1
ATOM 6124 O O . LEU B 1 322 ? 13.18 7.027 5.098 1 97.06 322 LEU B O 1
ATOM 6128 N N . SER B 1 323 ? 13.945 8.094 6.883 1 95.31 323 SER B N 1
ATOM 6129 C CA . SER B 1 323 ? 15.336 8.008 6.461 1 95.31 323 SER B CA 1
ATOM 6130 C C . SER B 1 323 ? 15.789 6.555 6.34 1 95.31 323 SER B C 1
ATOM 6132 O O . SER B 1 323 ? 16.391 6.168 5.336 1 95.31 323 SER B O 1
ATOM 6134 N N . HIS B 1 324 ? 15.484 5.73 7.359 1 96.19 324 HIS B N 1
ATOM 6135 C CA . HIS B 1 324 ? 15.914 4.34 7.387 1 96.19 324 HIS B CA 1
ATOM 6136 C C . HIS B 1 324 ? 15.297 3.547 6.234 1 96.19 324 HIS B C 1
ATOM 6138 O O . HIS B 1 324 ? 15.984 2.744 5.594 1 96.19 324 HIS B O 1
ATOM 6144 N N . SER B 1 325 ? 13.992 3.752 5.953 1 98 325 SER B N 1
ATOM 6145 C CA . SER B 1 325 ? 13.344 3.021 4.871 1 98 325 SER B CA 1
ATOM 6146 C C . SER B 1 325 ? 14 3.32 3.527 1 98 325 SER B C 1
ATOM 6148 O O . SER B 1 325 ? 14.281 2.404 2.75 1 98 325 SER B O 1
ATOM 6150 N N . PHE B 1 326 ? 14.289 4.609 3.232 1 97.94 326 PHE B N 1
ATOM 6151 C CA . PHE B 1 326 ? 14.852 5 1.947 1 97.94 326 PHE B CA 1
ATOM 6152 C C . PHE B 1 326 ? 16.297 4.512 1.82 1 97.94 326 PHE B C 1
ATOM 6154 O O . PHE B 1 326 ? 16.719 4.098 0.741 1 97.94 326 PHE B O 1
ATOM 6161 N N . LEU B 1 327 ? 17.047 4.598 2.885 1 97.19 327 LEU B N 1
ATOM 6162 C CA . LEU B 1 327 ? 18.438 4.148 2.818 1 97.19 327 LEU B CA 1
ATOM 6163 C C . LEU B 1 327 ? 18.516 2.631 2.713 1 97.19 327 LEU B C 1
ATOM 6165 O O . LEU B 1 327 ? 19.375 2.094 2.012 1 97.19 327 LEU B O 1
ATOM 6169 N N . ILE B 1 328 ? 17.641 1.895 3.42 1 97.69 328 ILE B N 1
ATOM 6170 C CA . ILE B 1 328 ? 17.609 0.437 3.385 1 97.69 328 ILE B CA 1
ATOM 6171 C C . ILE B 1 328 ? 17.234 -0.037 1.979 1 97.69 328 ILE B C 1
ATOM 6173 O O . ILE B 1 328 ? 17.938 -0.876 1.399 1 97.69 328 ILE B O 1
ATOM 6177 N N . ILE B 1 329 ? 16.172 0.518 1.394 1 98.62 329 ILE B N 1
ATOM 6178 C CA . ILE B 1 329 ? 15.734 0.083 0.068 1 98.62 329 ILE B CA 1
ATOM 6179 C C . ILE B 1 329 ? 16.797 0.456 -0.965 1 98.62 329 ILE B C 1
ATOM 6181 O O . ILE B 1 329 ? 16.984 -0.256 -1.954 1 98.62 329 ILE B O 1
ATOM 6185 N N . ASP B 1 330 ? 17.406 1.6 -0.784 1 98.25 330 ASP B N 1
ATOM 6186 C CA . ASP B 1 330 ? 18.5 2.021 -1.641 1 98.25 330 ASP B CA 1
ATOM 6187 C C . ASP B 1 330 ? 19.625 0.987 -1.643 1 98.25 330 ASP B C 1
ATOM 6189 O O . ASP B 1 330 ? 20.125 0.604 -2.703 1 98.25 330 ASP B O 1
ATOM 6193 N N . GLU B 1 331 ? 20.031 0.543 -0.501 1 97.44 331 GLU B N 1
ATOM 6194 C CA . GLU B 1 331 ? 21.047 -0.496 -0.368 1 97.44 331 GLU B CA 1
ATOM 6195 C C . GLU B 1 331 ? 20.578 -1.807 -0.997 1 97.44 331 GLU B C 1
ATOM 6197 O O . GLU B 1 331 ? 21.359 -2.502 -1.647 1 97.44 331 GLU B O 1
ATOM 6202 N N . MET B 1 332 ? 19.391 -2.18 -0.796 1 98.56 332 MET B N 1
ATOM 6203 C CA . MET B 1 332 ? 18.844 -3.424 -1.319 1 98.56 332 MET B CA 1
ATOM 6204 C C . MET B 1 332 ? 18.891 -3.443 -2.844 1 98.56 332 MET B C 1
ATOM 6206 O O . MET B 1 3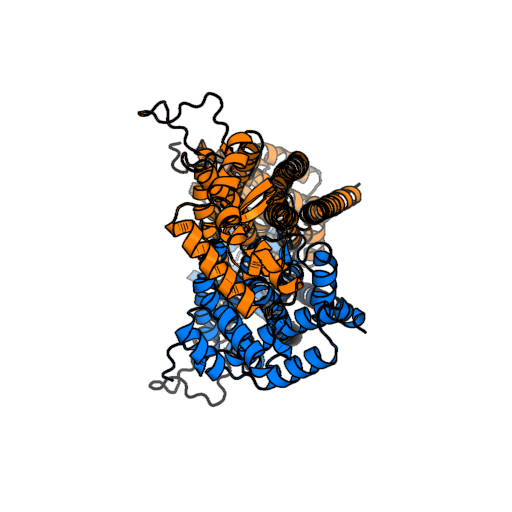32 ? 19.281 -4.441 -3.445 1 98.56 332 MET B O 1
ATOM 6210 N N . ILE B 1 333 ? 18.438 -2.318 -3.492 1 98.75 333 ILE B N 1
ATOM 6211 C CA . ILE B 1 333 ? 18.391 -2.297 -4.949 1 98.75 333 ILE B CA 1
ATOM 6212 C C . ILE B 1 333 ? 19.812 -2.279 -5.52 1 98.75 333 ILE B C 1
ATOM 6214 O O . ILE B 1 333 ? 20.078 -2.891 -6.555 1 98.75 333 ILE B O 1
ATOM 6218 N N . ASP B 1 334 ? 20.734 -1.535 -4.879 1 98 334 ASP B N 1
ATOM 6219 C CA . ASP B 1 334 ? 22.125 -1.597 -5.293 1 98 334 ASP B CA 1
ATOM 6220 C C . ASP B 1 334 ? 22.672 -3.02 -5.18 1 98 334 ASP B C 1
ATOM 6222 O O . ASP B 1 334 ? 23.375 -3.494 -6.074 1 98 334 ASP B O 1
ATOM 6226 N N . SER B 1 335 ? 22.422 -3.689 -4.094 1 97.56 335 SER B N 1
ATOM 6227 C CA . SER B 1 335 ? 22.844 -5.07 -3.889 1 97.56 335 SER B CA 1
ATOM 6228 C C . SER B 1 335 ? 22.219 -6 -4.922 1 97.56 335 SER B C 1
ATOM 6230 O O . SER B 1 335 ? 22.859 -6.938 -5.398 1 97.56 335 SER B O 1
ATOM 6232 N N . THR B 1 336 ? 20.938 -5.801 -5.215 1 98.56 336 THR B N 1
ATOM 6233 C CA . THR B 1 336 ? 20.266 -6.586 -6.242 1 98.56 336 THR B CA 1
ATOM 6234 C C . THR B 1 336 ? 20.938 -6.395 -7.598 1 98.56 336 THR B C 1
ATOM 6236 O O . THR B 1 336 ? 21.156 -7.359 -8.336 1 98.56 336 THR B O 1
ATOM 6239 N N . ASN B 1 337 ? 21.203 -5.133 -7.941 1 97.94 337 ASN B N 1
ATOM 6240 C CA . ASN B 1 337 ? 21.922 -4.852 -9.18 1 97.94 337 ASN B CA 1
ATOM 6241 C C . ASN B 1 337 ? 23.281 -5.551 -9.219 1 97.94 337 ASN B C 1
ATOM 6243 O O . ASN B 1 337 ? 23.688 -6.066 -10.258 1 97.94 337 ASN B O 1
ATOM 6247 N N . GLU B 1 338 ? 23.984 -5.512 -8.109 1 96.12 338 GLU B N 1
ATOM 6248 C CA . GLU B 1 338 ? 25.25 -6.219 -8 1 96.12 338 GLU B CA 1
ATOM 6249 C C . GLU B 1 338 ? 25.078 -7.715 -8.227 1 96.12 338 GLU B C 1
ATOM 6251 O O . GLU B 1 338 ? 25.844 -8.336 -8.969 1 96.12 338 GLU B O 1
ATOM 6256 N N . LEU B 1 339 ? 24.109 -8.312 -7.613 1 96.12 339 LEU B N 1
ATOM 6257 C CA . LEU B 1 339 ? 23.797 -9.727 -7.777 1 96.12 339 LEU B CA 1
ATOM 6258 C C . LEU B 1 339 ? 23.547 -10.062 -9.242 1 96.12 339 LEU B C 1
ATOM 6260 O O . LEU B 1 339 ? 24.125 -11.008 -9.781 1 96.12 339 LEU B O 1
ATOM 6264 N N . LEU B 1 340 ? 22.672 -9.289 -9.867 1 97.62 340 LEU B N 1
ATOM 6265 C CA . LEU B 1 340 ? 22.25 -9.539 -11.242 1 97.62 340 LEU B CA 1
ATOM 6266 C C . LEU B 1 340 ? 23.438 -9.422 -12.195 1 97.62 340 LEU B C 1
ATOM 6268 O O . LEU B 1 340 ? 23.484 -10.109 -13.219 1 97.62 340 LEU B O 1
ATOM 6272 N N . SER B 1 341 ? 24.422 -8.578 -11.875 1 95.5 341 SER B N 1
ATOM 6273 C CA . SER B 1 341 ? 25.562 -8.32 -12.75 1 95.5 341 SER B CA 1
ATOM 6274 C C . SER B 1 341 ? 26.609 -9.422 -12.625 1 95.5 341 SER B C 1
ATOM 6276 O O . SER B 1 341 ? 27.438 -9.594 -13.516 1 95.5 341 SER B O 1
ATOM 6278 N N . ASN B 1 342 ? 26.531 -10.18 -11.539 1 94.06 342 ASN B N 1
ATOM 6279 C CA . ASN B 1 342 ? 27.641 -11.094 -11.266 1 94.06 342 ASN B CA 1
ATOM 6280 C C . ASN B 1 342 ? 27.141 -12.531 -11.117 1 94.06 342 ASN B C 1
ATOM 6282 O O . ASN B 1 342 ? 27.844 -13.367 -10.523 1 94.06 342 ASN B O 1
ATOM 6286 N N . LEU B 1 343 ? 26.016 -12.828 -11.609 1 96.88 343 LEU B N 1
ATOM 6287 C CA . LEU B 1 343 ? 25.484 -14.18 -11.492 1 96.88 343 LEU B CA 1
ATOM 6288 C C . LEU B 1 343 ? 26.328 -15.164 -12.289 1 96.88 343 LEU B C 1
ATOM 6290 O O . LEU B 1 343 ? 26.75 -14.867 -13.414 1 96.88 343 LEU B O 1
ATOM 6294 N N . ARG B 1 344 ? 26.703 -16.234 -11.695 1 96.75 344 ARG B N 1
ATOM 6295 C CA . ARG B 1 344 ? 27.328 -17.359 -12.383 1 96.75 344 ARG B CA 1
ATOM 6296 C C . ARG B 1 344 ? 26.297 -18.453 -12.664 1 96.75 344 ARG B C 1
ATOM 6298 O O . ARG B 1 344 ? 25.656 -18.969 -11.742 1 96.75 344 ARG B O 1
ATOM 6305 N N . ILE B 1 345 ? 26.156 -18.812 -13.914 1 98.06 345 ILE B N 1
ATOM 6306 C CA . ILE B 1 345 ? 25.188 -19.812 -14.344 1 98.06 345 ILE B CA 1
ATOM 6307 C C . ILE B 1 345 ? 25.906 -21.109 -14.695 1 98.06 345 ILE B C 1
ATOM 6309 O O . ILE B 1 345 ? 26.812 -21.109 -15.523 1 98.06 345 ILE B O 1
ATOM 6313 N N . ASN B 1 346 ? 25.5 -22.156 -14.023 1 98.06 346 ASN B N 1
ATOM 6314 C CA . ASN B 1 346 ? 26.062 -23.469 -14.297 1 98.06 346 ASN B CA 1
ATOM 6315 C C . ASN B 1 346 ? 25.188 -24.281 -15.242 1 98.06 346 ASN B C 1
ATOM 6317 O O . ASN B 1 346 ? 24.438 -25.156 -14.805 1 98.06 346 ASN B O 1
ATOM 6321 N N . LEU B 1 347 ? 25.422 -24.125 -16.531 1 98.38 347 LEU B N 1
ATOM 6322 C CA . LEU B 1 347 ? 24.562 -24.719 -17.547 1 98.38 347 LEU B CA 1
ATOM 6323 C C . LEU B 1 347 ? 24.609 -26.234 -17.469 1 98.38 347 LEU B C 1
ATOM 6325 O O . LEU B 1 347 ? 23.594 -26.906 -17.656 1 98.38 347 LEU B O 1
ATOM 6329 N N . ASP B 1 348 ? 25.766 -26.75 -17.141 1 98.12 348 ASP B N 1
ATOM 6330 C CA . ASP B 1 348 ? 25.906 -28.203 -17.047 1 98.12 348 ASP B CA 1
ATOM 6331 C C . ASP B 1 348 ? 25.078 -28.766 -15.906 1 98.12 348 ASP B C 1
ATOM 6333 O O . ASP B 1 348 ? 24.391 -29.781 -16.062 1 98.12 348 ASP B O 1
ATOM 6337 N N . THR B 1 349 ? 25.203 -28.141 -14.789 1 98.31 349 THR B N 1
ATOM 6338 C CA . THR B 1 349 ? 24.469 -28.594 -13.617 1 98.31 349 THR B CA 1
ATOM 6339 C C . THR B 1 349 ? 22.953 -28.438 -13.844 1 98.31 349 THR B C 1
ATOM 6341 O O . THR B 1 349 ? 22.172 -29.281 -13.398 1 98.31 349 THR B O 1
ATOM 6344 N N . ILE B 1 350 ? 22.578 -27.375 -14.516 1 98.62 350 ILE B N 1
ATOM 6345 C CA . ILE B 1 350 ? 21.172 -27.172 -14.844 1 98.62 350 ILE B CA 1
ATOM 6346 C C . ILE B 1 350 ? 20.656 -28.328 -15.68 1 98.62 350 ILE B C 1
ATOM 6348 O O . ILE B 1 350 ? 19.594 -28.891 -15.391 1 98.62 350 ILE B O 1
ATOM 6352 N N . ALA B 1 351 ? 21.438 -28.734 -16.609 1 98 351 ALA B N 1
ATOM 6353 C CA . ALA B 1 351 ? 21.062 -29.859 -17.469 1 98 351 ALA B CA 1
ATOM 6354 C C . ALA B 1 351 ? 21.031 -31.156 -16.672 1 98 351 ALA B C 1
ATOM 6356 O O . ALA B 1 351 ? 20.109 -31.969 -16.844 1 98 351 ALA B O 1
ATOM 6357 N N . LYS B 1 352 ? 21.969 -31.328 -15.828 1 98.12 352 LYS B N 1
ATOM 6358 C CA . LYS B 1 352 ? 22.062 -32.531 -15.008 1 98.12 352 LYS B CA 1
ATOM 6359 C C . LYS B 1 352 ? 20.875 -32.656 -14.062 1 98.12 352 LYS B C 1
ATOM 6361 O O . LYS B 1 352 ? 20.281 -33.719 -13.922 1 98.12 352 LYS B O 1
ATOM 6366 N N . ASN B 1 353 ? 20.562 -31.547 -13.383 1 98.19 353 ASN B N 1
ATOM 6367 C CA . ASN B 1 353 ? 19.469 -31.547 -12.422 1 98.19 353 ASN B CA 1
ATOM 6368 C C . ASN B 1 353 ? 18.125 -31.812 -13.109 1 98.19 353 ASN B C 1
ATOM 6370 O O . ASN B 1 353 ? 17.219 -32.406 -12.508 1 98.19 353 ASN B O 1
ATOM 6374 N N . LEU B 1 354 ? 17.984 -31.391 -14.336 1 97.75 354 LEU B N 1
ATOM 6375 C CA . LEU B 1 354 ? 16.766 -31.641 -15.102 1 97.75 354 LEU B CA 1
ATOM 6376 C C . LEU B 1 354 ? 16.516 -33.125 -15.273 1 97.75 354 LEU B C 1
ATOM 6378 O O . LEU B 1 354 ? 15.367 -33.562 -15.32 1 97.75 354 LEU B O 1
ATOM 6382 N N . GLU B 1 355 ? 17.594 -33.906 -15.219 1 96.19 355 GLU B N 1
ATOM 6383 C CA . GLU B 1 355 ? 17.5 -35.344 -15.453 1 96.19 355 GLU B CA 1
ATOM 6384 C C . GLU B 1 355 ? 17.562 -36.125 -14.148 1 96.19 355 GLU B C 1
ATOM 6386 O O . GLU B 1 355 ? 17.453 -37.344 -14.141 1 96.19 355 GLU B O 1
ATOM 6391 N N . LEU B 1 356 ? 17.688 -35.406 -13.086 1 95.94 356 LEU B N 1
ATOM 6392 C CA . LEU B 1 356 ? 17.969 -36.031 -11.789 1 95.94 356 LEU B CA 1
ATOM 6393 C C . LEU B 1 356 ? 16.859 -37 -11.391 1 95.94 356 LEU B C 1
ATOM 6395 O O . LEU B 1 356 ? 17.125 -38.031 -10.758 1 95.94 356 LEU B O 1
ATOM 6399 N N . SER B 1 357 ? 15.625 -36.719 -11.758 1 95.12 357 SER B N 1
ATOM 6400 C CA . SER B 1 357 ? 14.492 -37.531 -11.344 1 95.12 357 SER B CA 1
ATOM 6401 C C . SER B 1 357 ? 14.195 -38.625 -12.367 1 95.12 357 SER B C 1
ATOM 6403 O O . SER B 1 357 ? 13.148 -39.281 -12.305 1 95.12 357 SER B O 1
ATOM 6405 N N . LYS B 1 358 ? 15.023 -38.75 -13.281 1 96.44 358 LYS B N 1
ATOM 6406 C CA . LYS B 1 358 ? 14.953 -39.812 -14.281 1 96.44 358 LYS B CA 1
ATOM 6407 C C . LYS B 1 358 ? 13.617 -39.781 -15.023 1 96.44 358 LYS B C 1
ATOM 6409 O O . LYS B 1 358 ? 12.977 -40.844 -15.188 1 96.44 358 LYS B O 1
ATOM 6414 N N . GLY B 1 359 ? 13.211 -38.594 -15.312 1 96.44 359 GLY B N 1
ATOM 6415 C CA . GLY B 1 359 ? 12.039 -38.438 -16.156 1 96.44 359 GLY B CA 1
ATOM 6416 C C . GLY B 1 359 ? 10.742 -38.344 -15.375 1 96.44 359 GLY B C 1
ATOM 6417 O O . GLY B 1 359 ? 9.688 -38.062 -15.945 1 96.44 359 GLY B O 1
ATOM 6418 N N . LEU B 1 360 ? 10.773 -38.469 -14.078 1 96.12 360 LEU B N 1
ATOM 6419 C CA . LEU B 1 360 ? 9.562 -38.406 -13.258 1 96.12 360 LEU B CA 1
ATOM 6420 C C . LEU B 1 360 ? 8.922 -37.031 -13.359 1 96.12 360 LEU B C 1
ATOM 6422 O O . LEU B 1 360 ? 7.703 -36.906 -13.203 1 96.12 360 LEU B O 1
ATOM 6426 N N . ASN B 1 361 ? 9.719 -36 -13.633 1 96.62 361 ASN B N 1
ATOM 6427 C CA . ASN B 1 361 ? 9.188 -34.656 -13.805 1 96.62 361 ASN B CA 1
ATOM 6428 C C . ASN B 1 361 ? 8.328 -34.531 -15.055 1 96.62 361 ASN B C 1
ATOM 6430 O O . ASN B 1 361 ? 7.652 -33.531 -15.266 1 96.62 361 ASN B O 1
ATOM 6434 N N . MET B 1 362 ? 8.219 -35.562 -15.836 1 97.31 362 MET B N 1
ATOM 6435 C CA . MET B 1 362 ? 7.418 -35.594 -17.062 1 97.31 362 MET B CA 1
ATOM 6436 C C . MET B 1 362 ? 6.141 -36.406 -16.859 1 97.31 362 MET B C 1
ATOM 6438 O O . MET B 1 362 ? 5.434 -36.688 -17.828 1 97.31 362 MET B O 1
ATOM 6442 N N . ALA B 1 363 ? 5.887 -36.75 -15.664 1 96 363 ALA B N 1
ATOM 6443 C CA . ALA B 1 363 ? 4.699 -37.562 -15.344 1 96 363 ALA B CA 1
ATOM 6444 C C . ALA B 1 363 ? 3.43 -36.844 -15.812 1 96 363 ALA B C 1
ATOM 6446 O O . ALA B 1 363 ? 2.498 -37.5 -16.297 1 96 363 ALA B O 1
ATOM 6447 N N . GLU B 1 364 ? 3.396 -35.531 -15.656 1 95.19 364 GLU B N 1
ATOM 6448 C CA . GLU B 1 364 ? 2.236 -34.781 -16.125 1 95.19 364 GLU B CA 1
ATOM 6449 C C . GLU B 1 364 ? 2.072 -34.906 -17.641 1 95.19 364 GLU B C 1
ATOM 6451 O O . GLU B 1 364 ? 0.959 -35.094 -18.141 1 95.19 364 GLU B O 1
ATOM 6456 N N . SER B 1 365 ? 3.166 -34.781 -18.359 1 96.38 365 SER B N 1
ATOM 6457 C CA . SER B 1 365 ? 3.121 -34.938 -19.812 1 96.38 365 SER B CA 1
ATOM 6458 C C . SER B 1 365 ? 2.549 -36.281 -20.203 1 96.38 365 SER B C 1
ATOM 6460 O O . SER B 1 365 ? 1.717 -36.375 -21.109 1 96.38 365 SER B O 1
ATOM 6462 N N . LEU B 1 366 ? 3.008 -37.312 -19.531 1 96.81 366 LEU B N 1
ATOM 6463 C CA . LEU B 1 366 ? 2.502 -38.656 -19.797 1 96.81 366 LEU B CA 1
ATOM 6464 C C . LEU B 1 366 ? 1.004 -38.75 -19.531 1 96.81 366 LEU B C 1
ATOM 6466 O O . LEU B 1 366 ? 0.248 -39.281 -20.344 1 96.81 366 LEU B O 1
ATOM 6470 N N . MET B 1 367 ? 0.575 -38.188 -18.422 1 94.62 367 MET B N 1
ATOM 6471 C CA . MET B 1 367 ? -0.831 -38.188 -18.031 1 94.62 367 MET B CA 1
ATOM 6472 C C . MET B 1 367 ? -1.692 -37.469 -19.062 1 94.62 367 MET B C 1
ATOM 6474 O O . MET B 1 367 ? -2.727 -38 -19.484 1 94.62 367 MET B O 1
ATOM 6478 N N . ILE B 1 368 ? -1.275 -36.312 -19.469 1 94.62 368 ILE B N 1
ATOM 6479 C CA . ILE B 1 368 ? -2 -35.469 -20.438 1 94.62 368 ILE B CA 1
ATOM 6480 C C . ILE B 1 368 ? -2.123 -36.219 -21.766 1 94.62 368 ILE B C 1
ATOM 6482 O O . ILE B 1 368 ? -3.203 -36.25 -22.359 1 94.62 368 ILE B O 1
ATOM 6486 N N . ASN B 1 369 ? -1.058 -36.812 -22.219 1 94.56 369 ASN B N 1
ATOM 6487 C CA . ASN B 1 369 ? -1.054 -37.469 -23.516 1 94.56 369 ASN B CA 1
ATOM 6488 C C . ASN B 1 369 ? -1.862 -38.781 -23.5 1 94.56 369 ASN B C 1
ATOM 6490 O O . ASN B 1 369 ? -2.484 -39.156 -24.484 1 94.56 369 ASN B O 1
ATOM 6494 N N . LEU B 1 370 ? -1.887 -39.469 -22.359 1 94.19 370 LEU B N 1
ATOM 6495 C CA . LEU B 1 370 ? -2.771 -40.625 -22.203 1 94.19 370 LEU B CA 1
ATOM 6496 C C . LEU B 1 370 ? -4.234 -40.219 -22.344 1 94.19 370 LEU B C 1
ATOM 6498 O O . LEU B 1 370 ? -5.023 -40.906 -22.984 1 94.19 370 LEU B O 1
ATOM 6502 N N . THR B 1 371 ? -4.59 -39.062 -21.703 1 89.88 371 THR B N 1
ATOM 6503 C CA . THR B 1 371 ? -5.949 -38.562 -21.766 1 89.88 371 THR B CA 1
ATOM 6504 C C . THR B 1 371 ? -6.309 -38.188 -23.203 1 89.88 371 THR B C 1
ATOM 6506 O O . THR B 1 371 ? -7.418 -38.438 -23.672 1 89.88 371 THR B O 1
ATOM 6509 N N . LEU B 1 372 ? -5.34 -37.594 -23.906 1 90.94 372 LEU B N 1
ATOM 6510 C CA . LEU B 1 372 ? -5.562 -37.188 -25.281 1 90.94 372 LEU B CA 1
ATOM 6511 C C . LEU B 1 372 ? -5.738 -38.375 -26.188 1 90.94 372 LEU B C 1
ATOM 6513 O O . LEU B 1 372 ? -6.352 -38.281 -27.266 1 90.94 372 LEU B O 1
ATOM 6517 N N . LYS B 1 373 ? -5.203 -39.562 -25.75 1 92.38 373 LYS B N 1
ATOM 6518 C CA . LYS B 1 373 ? -5.352 -40.781 -26.516 1 92.38 373 LYS B CA 1
ATOM 6519 C C . LYS B 1 373 ? -6.664 -41.5 -26.172 1 92.38 373 LYS B C 1
ATOM 6521 O O . LYS B 1 373 ? -6.934 -42.594 -26.672 1 92.38 373 LYS B O 1
ATOM 6526 N N . GLY B 1 374 ? -7.422 -40.938 -25.281 1 85.81 374 GLY B N 1
ATOM 6527 C CA . GLY B 1 374 ? -8.773 -41.438 -25.094 1 85.81 374 GLY B CA 1
ATOM 6528 C C . GLY B 1 374 ? -9.023 -41.969 -23.688 1 85.81 374 GLY B C 1
ATOM 6529 O O . GLY B 1 374 ? -10.164 -42.281 -23.344 1 85.81 374 GLY B O 1
ATOM 6530 N N . LEU B 1 375 ? -8.023 -42.062 -22.875 1 86.69 375 LEU B N 1
ATOM 6531 C CA . LEU B 1 375 ? -8.211 -42.531 -21.5 1 86.69 375 LEU B CA 1
ATOM 6532 C C . LEU B 1 375 ? -8.844 -41.438 -20.641 1 86.69 375 LEU B C 1
ATOM 6534 O O . LEU B 1 375 ? -8.484 -40.281 -20.75 1 86.69 375 LEU B O 1
ATOM 6538 N N . PRO B 1 376 ? -9.789 -41.844 -19.828 1 78.31 376 PRO B N 1
ATOM 6539 C CA . PRO B 1 376 ? -10.273 -40.844 -18.859 1 78.31 376 PRO B CA 1
ATOM 6540 C C . PRO B 1 376 ? -9.156 -40.312 -17.969 1 78.31 376 PRO B C 1
ATOM 6542 O O . PRO B 1 376 ? -8.266 -41.062 -17.562 1 78.31 376 PRO B O 1
ATOM 6545 N N . ARG B 1 377 ? -9.273 -39.031 -17.594 1 82.44 377 ARG B N 1
ATOM 6546 C CA . ARG B 1 377 ? -8.227 -38.344 -16.844 1 82.44 377 ARG B CA 1
ATOM 6547 C C . ARG B 1 377 ? -7.91 -39.094 -15.547 1 82.44 377 ARG B C 1
ATOM 6549 O O . ARG B 1 377 ? -6.742 -39.25 -15.188 1 82.44 377 ARG B O 1
ATOM 6556 N N . HIS B 1 378 ? -8.891 -39.469 -14.812 1 77.56 378 HIS B N 1
ATOM 6557 C CA . HIS B 1 378 ? -8.688 -40.125 -13.516 1 77.56 378 HIS B CA 1
ATOM 6558 C C . HIS B 1 378 ? -7.957 -41.438 -13.68 1 77.56 378 HIS B C 1
ATOM 6560 O O . HIS B 1 378 ? -7.148 -41.812 -12.82 1 77.56 378 HIS B O 1
ATOM 6566 N N . ARG B 1 379 ? -8.164 -42.156 -14.766 1 82.94 379 ARG B N 1
ATOM 6567 C CA . ARG B 1 379 ? -7.465 -43.406 -15.055 1 82.94 379 ARG B CA 1
ATOM 6568 C C . ARG B 1 379 ? -6.012 -43.156 -15.445 1 82.94 379 ARG B C 1
ATOM 6570 O O . ARG B 1 379 ? -5.121 -43.906 -15.062 1 82.94 379 ARG B O 1
ATOM 6577 N N . ALA B 1 380 ? -5.902 -42.156 -16.297 1 90.81 380 ALA B N 1
ATOM 6578 C CA . ALA B 1 380 ? -4.547 -41.75 -16.656 1 90.81 380 ALA B CA 1
ATOM 6579 C C . ALA B 1 380 ? -3.723 -41.406 -15.422 1 90.81 380 ALA B C 1
ATOM 6581 O O . ALA B 1 380 ? -2.562 -41.812 -15.312 1 90.81 380 ALA B O 1
ATOM 6582 N N . HIS B 1 381 ? -4.332 -40.656 -14.523 1 88.81 381 HIS B N 1
ATOM 6583 C CA . HIS B 1 381 ? -3.684 -40.281 -13.281 1 88.81 381 HIS B CA 1
ATOM 6584 C C . HIS B 1 381 ? -3.291 -41.5 -12.453 1 88.81 381 HIS B C 1
ATOM 6586 O O . HIS B 1 381 ? -2.182 -41.562 -11.922 1 88.81 381 HIS B O 1
ATOM 6592 N N . GLU B 1 382 ? -4.133 -42.375 -12.398 1 88.56 382 GLU B N 1
ATOM 6593 C CA . GLU B 1 382 ? -3.877 -43.625 -11.648 1 88.56 382 GLU B CA 1
ATOM 6594 C C . GLU B 1 382 ? -2.721 -44.406 -12.258 1 88.56 382 GLU B C 1
ATOM 6596 O O . GLU B 1 382 ? -1.836 -44.875 -11.539 1 88.56 382 GLU B O 1
ATOM 6601 N N . ILE B 1 383 ? -2.752 -44.562 -13.523 1 93.88 383 ILE B N 1
ATOM 6602 C CA . ILE B 1 383 ? -1.718 -45.312 -14.234 1 93.88 383 ILE B CA 1
ATOM 6603 C C . ILE B 1 383 ? -0.363 -44.625 -14.031 1 93.88 383 ILE B C 1
ATOM 6605 O O . ILE B 1 383 ? 0.614 -45.281 -13.664 1 93.88 383 ILE B O 1
ATOM 6609 N N . VAL B 1 384 ? -0.341 -43.375 -14.25 1 96.31 384 VAL B N 1
ATOM 6610 C CA . VAL B 1 384 ? 0.913 -42.625 -14.156 1 96.31 384 VAL B CA 1
ATOM 6611 C C . VAL B 1 384 ? 1.403 -42.625 -12.711 1 96.31 384 VAL B C 1
ATOM 6613 O O . VAL B 1 384 ? 2.609 -42.688 -12.453 1 96.31 384 VAL B O 1
ATOM 6616 N N . GLY B 1 385 ? 0.465 -42.5 -11.719 1 95.19 385 GLY B N 1
ATOM 6617 C CA . GLY B 1 385 ? 0.826 -42.625 -10.32 1 95.19 385 GLY B CA 1
ATOM 6618 C C . GLY B 1 385 ? 1.512 -43.938 -9.992 1 95.19 385 GLY B C 1
ATOM 6619 O O . GLY B 1 385 ? 2.529 -43.969 -9.289 1 95.19 385 GLY B O 1
ATOM 6620 N N . ARG B 1 386 ? 0.958 -44.969 -10.508 1 95.38 386 ARG B N 1
ATOM 6621 C CA . ARG B 1 386 ? 1.52 -46.312 -10.305 1 95.38 386 ARG B CA 1
ATOM 6622 C C . ARG B 1 386 ? 2.895 -46.406 -10.953 1 95.38 386 ARG B C 1
ATOM 6624 O O . ARG B 1 386 ? 3.834 -46.938 -10.336 1 95.38 386 ARG B O 1
ATOM 6631 N N . LEU B 1 387 ? 3.002 -45.969 -12.125 1 97.38 387 LEU B N 1
ATOM 6632 C CA . LEU B 1 387 ? 4.258 -46.062 -12.859 1 97.38 387 LEU B CA 1
ATOM 6633 C C . LEU B 1 387 ? 5.34 -45.219 -12.18 1 97.38 387 LEU B C 1
ATOM 6635 O O . LEU B 1 387 ? 6.504 -45.625 -12.133 1 97.38 387 LEU B O 1
ATOM 6639 N N . SER B 1 388 ? 4.953 -44.062 -11.688 1 97.06 388 SER B N 1
ATOM 6640 C CA . SER B 1 388 ? 5.898 -43.188 -10.977 1 97.06 388 SER B CA 1
ATOM 6641 C C . SER B 1 388 ? 6.418 -43.875 -9.711 1 97.06 388 SER B C 1
ATOM 6643 O O . SER B 1 388 ? 7.613 -43.812 -9.414 1 97.06 388 SER B O 1
ATOM 6645 N N . LYS B 1 389 ? 5.535 -44.5 -8.961 1 96.5 389 LYS B N 1
ATOM 6646 C CA . LYS B 1 389 ? 5.93 -45.25 -7.766 1 96.5 389 LYS B CA 1
ATOM 6647 C C . LYS B 1 389 ? 6.875 -46.375 -8.117 1 96.5 389 LYS B C 1
ATOM 6649 O O . LYS B 1 389 ? 7.852 -46.625 -7.406 1 96.5 389 LYS B O 1
ATOM 6654 N N . GLU B 1 390 ? 6.551 -47.031 -9.133 1 96.62 390 GLU B N 1
ATOM 6655 C CA . GLU B 1 390 ? 7.391 -48.125 -9.586 1 96.62 390 GLU B CA 1
ATOM 6656 C C . GLU B 1 390 ? 8.773 -47.656 -9.992 1 96.62 390 GLU B C 1
ATOM 6658 O O . GLU B 1 390 ? 9.781 -48.25 -9.641 1 96.62 390 GLU B O 1
ATOM 6663 N N . ALA B 1 391 ? 8.789 -46.594 -10.734 1 96.81 391 ALA B N 1
ATOM 6664 C CA . ALA B 1 391 ? 10.062 -46.031 -11.156 1 96.81 391 ALA B CA 1
ATOM 6665 C C . ALA B 1 391 ? 10.938 -45.688 -9.953 1 96.81 391 ALA B C 1
ATOM 6667 O O . ALA B 1 391 ? 12.141 -45.938 -9.953 1 96.81 391 ALA B O 1
ATOM 6668 N N . ARG B 1 392 ? 10.375 -45.094 -8.914 1 95.12 392 ARG B N 1
ATOM 6669 C CA . ARG B 1 392 ? 11.102 -44.719 -7.703 1 95.12 392 ARG B CA 1
ATOM 6670 C C . ARG B 1 392 ? 11.602 -45.969 -6.973 1 95.12 392 ARG B C 1
ATOM 6672 O O . ARG B 1 392 ? 12.75 -46 -6.539 1 95.12 392 ARG B O 1
ATOM 6679 N N . ARG B 1 393 ? 10.711 -46.938 -6.898 1 95.94 393 ARG B N 1
ATOM 6680 C CA . ARG B 1 393 ? 11.008 -48.156 -6.16 1 95.94 393 ARG B CA 1
ATOM 6681 C C . ARG B 1 393 ? 12.133 -48.938 -6.832 1 95.94 393 ARG B C 1
ATOM 6683 O O . ARG B 1 393 ? 12.992 -49.5 -6.152 1 95.94 393 ARG B O 1
ATOM 6690 N N . THR B 1 394 ? 12.156 -48.969 -8.109 1 96.44 394 THR B N 1
ATOM 6691 C CA . THR B 1 394 ? 13.102 -49.812 -8.844 1 96.44 394 THR B CA 1
ATOM 6692 C C . THR B 1 394 ? 14.289 -48.969 -9.336 1 96.44 394 THR B C 1
ATOM 6694 O O . THR B 1 394 ? 15.195 -49.5 -9.977 1 96.44 394 THR B O 1
ATOM 6697 N N . ASN B 1 395 ? 14.258 -47.719 -9.062 1 96.06 395 ASN B N 1
ATOM 6698 C CA . ASN B 1 395 ? 15.305 -46.812 -9.523 1 96.06 395 ASN B CA 1
ATOM 6699 C C . ASN B 1 395 ? 15.477 -46.844 -11.039 1 96.06 395 ASN B C 1
ATOM 6701 O O . ASN B 1 395 ? 16.594 -46.969 -11.531 1 96.06 395 ASN B O 1
ATOM 6705 N N . GLN B 1 396 ? 14.359 -46.875 -11.781 1 97.06 396 GLN B N 1
ATOM 6706 C CA . GLN B 1 396 ? 14.32 -46.844 -13.234 1 97.06 396 GLN B CA 1
ATOM 6707 C C . GLN B 1 396 ? 13.703 -45.562 -13.742 1 97.06 396 GLN B C 1
ATOM 6709 O O . GLN B 1 396 ? 13.07 -44.812 -12.977 1 97.06 396 GLN B O 1
ATOM 6714 N N . SER B 1 397 ? 14.016 -45.281 -14.953 1 97.44 397 SER B N 1
ATOM 6715 C CA . SER B 1 397 ? 13.414 -44.094 -15.539 1 97.44 397 SER B CA 1
ATOM 6716 C C . SER B 1 397 ? 11.93 -44.281 -15.797 1 97.44 397 SER B C 1
ATOM 6718 O O . SER B 1 397 ? 11.453 -45.438 -15.898 1 97.44 397 SER B O 1
ATOM 6720 N N . LEU B 1 398 ? 11.188 -43.156 -15.828 1 97.81 398 LEU B N 1
ATOM 6721 C CA . LEU B 1 398 ? 9.773 -43.219 -16.188 1 97.81 398 LEU B CA 1
ATOM 6722 C C . LEU B 1 398 ? 9.586 -43.844 -17.562 1 97.81 398 LEU B C 1
ATOM 6724 O O . LEU B 1 398 ? 8.625 -44.594 -17.781 1 97.81 398 LEU B O 1
ATOM 6728 N N . PHE B 1 399 ? 10.516 -43.562 -18.484 1 97.31 399 PHE B N 1
ATOM 6729 C CA . PHE B 1 399 ? 10.461 -44.125 -19.828 1 97.31 399 PHE B CA 1
ATOM 6730 C C . PHE B 1 399 ? 10.508 -45.656 -19.766 1 97.31 399 PHE B C 1
ATOM 6732 O O . PHE B 1 399 ? 9.711 -46.344 -20.406 1 97.31 399 PHE B O 1
ATOM 6739 N N . GLU B 1 400 ? 11.398 -46.219 -18.969 1 97.19 400 GLU B N 1
ATOM 6740 C CA . GLU B 1 400 ? 11.594 -47.656 -18.875 1 97.19 400 GLU B CA 1
ATOM 6741 C C . GLU B 1 400 ? 10.352 -48.344 -18.312 1 97.19 400 GLU B C 1
ATOM 6743 O O . GLU B 1 400 ? 9.891 -49.344 -18.875 1 97.19 400 GLU B O 1
ATOM 6748 N N . VAL B 1 401 ? 9.852 -47.75 -17.281 1 97.5 401 VAL B N 1
ATOM 6749 C CA . VAL B 1 401 ? 8.703 -48.375 -16.641 1 97.5 401 VAL B CA 1
ATOM 6750 C C . VAL B 1 401 ? 7.465 -48.219 -17.516 1 97.5 401 VAL B C 1
ATOM 6752 O O . VAL B 1 401 ? 6.656 -49.156 -17.625 1 97.5 401 VAL B O 1
ATOM 6755 N N . ALA B 1 402 ? 7.258 -47.062 -18.141 1 97.5 402 ALA B N 1
ATOM 6756 C CA . ALA B 1 402 ? 6.094 -46.781 -18.969 1 97.5 402 ALA B CA 1
ATOM 6757 C C . ALA B 1 402 ? 6.105 -47.625 -20.234 1 97.5 402 ALA B C 1
ATOM 6759 O O . ALA B 1 402 ? 5.055 -48.094 -20.688 1 97.5 402 ALA B O 1
ATOM 6760 N N . SER B 1 403 ? 7.301 -47.875 -20.797 1 96.75 403 SER B N 1
ATOM 6761 C CA . SER B 1 403 ? 7.43 -48.656 -22.031 1 96.75 403 SER B CA 1
ATOM 6762 C C . SER B 1 403 ? 7.031 -50.094 -21.812 1 96.75 403 SER B C 1
ATOM 6764 O O . SER B 1 403 ? 6.621 -50.781 -22.75 1 96.75 403 SER B O 1
ATOM 6766 N N . ARG B 1 404 ? 7.035 -50.562 -20.594 1 96.06 404 ARG B N 1
ATOM 6767 C CA . ARG B 1 404 ? 6.73 -51.969 -20.281 1 96.06 404 ARG B CA 1
ATOM 6768 C C . ARG B 1 404 ? 5.273 -52.125 -19.859 1 96.06 404 ARG B C 1
ATOM 6770 O O . ARG B 1 404 ? 4.75 -53.25 -19.828 1 96.06 404 ARG B O 1
ATOM 6777 N N . ASP B 1 405 ? 4.738 -51.062 -19.578 1 96.81 405 ASP B N 1
ATOM 6778 C CA . ASP B 1 405 ? 3.34 -51.125 -19.156 1 96.81 405 ASP B CA 1
ATOM 6779 C C . ASP B 1 405 ? 2.426 -51.438 -20.344 1 96.81 405 ASP B C 1
ATOM 6781 O O . ASP B 1 405 ? 2.5 -50.781 -21.391 1 96.81 405 ASP B O 1
ATOM 6785 N N . GLU B 1 406 ? 1.539 -52.344 -20.203 1 96.06 406 GLU B N 1
ATOM 6786 C CA . GLU B 1 406 ? 0.705 -52.844 -21.281 1 96.06 406 GLU B CA 1
ATOM 6787 C C . GLU B 1 406 ? -0.201 -51.719 -21.844 1 96.06 406 GLU B C 1
ATOM 6789 O O . GLU B 1 406 ? -0.373 -51.625 -23.047 1 96.06 406 GLU B O 1
ATOM 6794 N N . THR B 1 407 ? -0.768 -51 -21 1 95.5 407 THR B N 1
ATOM 6795 C CA . THR B 1 407 ? -1.679 -49.938 -21.422 1 95.5 407 THR B CA 1
ATOM 6796 C C . THR B 1 407 ? -0.931 -48.875 -22.219 1 95.5 407 THR B C 1
ATOM 6798 O O . THR B 1 407 ? -1.382 -48.438 -23.281 1 95.5 407 THR B O 1
ATOM 6801 N N . VAL B 1 408 ? 0.217 -48.438 -21.719 1 97 408 VAL B N 1
ATOM 6802 C CA . VAL B 1 408 ? 0.989 -47.344 -22.328 1 97 408 VAL B CA 1
ATOM 6803 C C . VAL B 1 408 ? 1.586 -47.844 -23.656 1 97 408 VAL B C 1
ATOM 6805 O O . VAL B 1 408 ? 1.547 -47.125 -24.656 1 97 408 VAL B O 1
ATOM 6808 N N . SER B 1 409 ? 2.057 -49.062 -23.672 1 95.38 409 SER B N 1
ATOM 6809 C CA . SER B 1 409 ? 2.717 -49.594 -24.859 1 95.38 409 SER B CA 1
ATOM 6810 C C . SER B 1 409 ? 1.72 -49.812 -26 1 95.38 409 SER B C 1
ATOM 6812 O O . SER B 1 409 ? 2.094 -49.812 -27.172 1 95.38 409 SER B O 1
ATOM 6814 N N . LYS B 1 410 ? 0.467 -50 -25.672 1 96.12 410 LYS B N 1
ATOM 6815 C CA . LYS B 1 410 ? -0.574 -50.156 -26.688 1 96.12 410 LYS B CA 1
ATOM 6816 C C . LYS B 1 410 ? -0.93 -48.812 -27.312 1 96.12 410 LYS B C 1
ATOM 6818 O O . LYS B 1 410 ? -1.339 -48.75 -28.469 1 96.12 410 LYS B O 1
ATOM 6823 N N . LEU B 1 411 ? -0.733 -47.844 -26.562 1 95.94 411 LEU B N 1
ATOM 6824 C CA . LEU B 1 411 ? -1.197 -46.531 -27 1 95.94 411 LEU B CA 1
ATOM 6825 C C . LEU B 1 411 ? -0.056 -45.719 -27.625 1 95.94 411 LEU B C 1
ATOM 6827 O O . LEU B 1 411 ? -0.291 -44.812 -28.422 1 95.94 411 LEU B O 1
ATOM 6831 N N . PHE B 1 412 ? 1.179 -46.031 -27.219 1 96.69 412 PHE B N 1
ATOM 6832 C CA . PHE B 1 412 ? 2.322 -45.25 -27.688 1 96.69 412 PHE B CA 1
ATOM 6833 C C . PHE B 1 412 ? 3.422 -46.156 -28.203 1 96.69 412 PHE B C 1
ATOM 6835 O O . PHE B 1 412 ? 3.758 -47.156 -27.562 1 96.69 412 PHE B O 1
ATOM 6842 N N . SER B 1 413 ? 3.99 -45.75 -29.359 1 96.75 413 SER B N 1
ATOM 6843 C CA . SER B 1 413 ? 5.25 -46.375 -29.766 1 96.75 413 SER B CA 1
ATOM 6844 C C . SER B 1 413 ? 6.41 -45.875 -28.906 1 96.75 413 SER B C 1
ATOM 6846 O O . SER B 1 413 ? 6.281 -44.875 -28.188 1 96.75 413 SER B O 1
ATOM 6848 N N . ALA B 1 414 ? 7.508 -46.594 -28.984 1 95.62 414 ALA B N 1
ATOM 6849 C CA . ALA B 1 414 ? 8.703 -46.156 -28.25 1 95.62 414 ALA B CA 1
ATOM 6850 C C . ALA B 1 414 ? 9.141 -44.781 -28.656 1 95.62 414 ALA B C 1
ATOM 6852 O O . ALA B 1 414 ? 9.57 -43.969 -27.812 1 95.62 414 ALA B O 1
ATOM 6853 N N . SER B 1 415 ? 8.992 -44.531 -29.891 1 96.62 415 SER B N 1
ATOM 6854 C CA . SER B 1 415 ? 9.383 -43.219 -30.406 1 96.62 415 SER B CA 1
ATOM 6855 C C . SER B 1 415 ? 8.453 -42.125 -29.906 1 96.62 415 SER B C 1
ATOM 6857 O O . SER B 1 415 ? 8.906 -41.031 -29.547 1 96.62 415 SER B O 1
ATOM 6859 N N . GLU B 1 416 ? 7.211 -42.375 -29.891 1 96.62 416 GLU B N 1
ATOM 6860 C CA . GLU B 1 416 ? 6.234 -41.438 -29.391 1 96.62 416 GLU B CA 1
ATOM 6861 C C . GLU B 1 416 ? 6.438 -41.156 -27.906 1 96.62 416 GLU B C 1
ATOM 6863 O O . GLU B 1 416 ? 6.367 -40.031 -27.453 1 96.62 416 GLU B O 1
ATOM 6868 N N . LEU B 1 417 ? 6.664 -42.188 -27.203 1 97.19 417 LEU B N 1
ATOM 6869 C CA . LEU B 1 417 ? 6.863 -42.094 -25.766 1 97.19 417 LEU B CA 1
ATOM 6870 C C . LEU B 1 417 ? 8.102 -41.25 -25.438 1 97.19 417 LEU B C 1
ATOM 6872 O O . LEU B 1 417 ? 8.086 -40.438 -24.516 1 97.19 417 LEU B O 1
ATOM 6876 N N . ASN B 1 418 ? 9.203 -41.5 -26.219 1 96.31 418 ASN B N 1
ATOM 6877 C CA . ASN B 1 418 ? 10.422 -40.719 -26.062 1 96.31 418 ASN B CA 1
ATOM 6878 C C . ASN B 1 418 ? 10.164 -39.219 -26.281 1 96.31 418 ASN B C 1
ATOM 6880 O O . ASN B 1 418 ? 10.703 -38.375 -25.578 1 96.31 418 ASN B O 1
ATOM 6884 N N . LYS B 1 419 ? 9.352 -38.969 -27.188 1 96.5 419 LYS B N 1
ATOM 6885 C CA . LYS B 1 419 ? 9.039 -37.562 -27.531 1 96.5 419 LYS B CA 1
ATOM 6886 C C . LYS B 1 419 ? 8.234 -36.906 -26.406 1 96.5 419 LYS B C 1
ATOM 6888 O O . LYS B 1 419 ? 8.531 -35.781 -26.016 1 96.5 419 LYS B O 1
ATOM 6893 N N . ILE B 1 420 ? 7.246 -37.562 -25.891 1 96.25 420 ILE B N 1
ATOM 6894 C CA . ILE B 1 420 ? 6.355 -36.938 -24.938 1 96.25 420 ILE B CA 1
ATOM 6895 C C . ILE B 1 420 ? 7.039 -36.875 -23.562 1 96.25 420 ILE B C 1
ATOM 6897 O O . ILE B 1 420 ? 6.625 -36.094 -22.703 1 96.25 420 ILE B O 1
ATOM 6901 N N . LEU B 1 421 ? 8.109 -37.625 -23.375 1 97.38 421 LEU B N 1
ATOM 6902 C CA . LEU B 1 421 ? 8.805 -37.625 -22.078 1 97.38 421 LEU B CA 1
ATOM 6903 C C . LEU B 1 421 ? 10.078 -36.781 -22.141 1 97.38 421 LEU B C 1
ATOM 6905 O O . LEU B 1 421 ? 10.828 -36.719 -21.172 1 97.38 421 LEU B O 1
ATOM 6909 N N . ASP B 1 422 ? 10.391 -36.156 -23.297 1 96.69 422 ASP B N 1
ATOM 6910 C CA . ASP B 1 422 ? 11.508 -35.219 -23.438 1 96.69 422 ASP B CA 1
ATOM 6911 C C . ASP B 1 422 ? 11.164 -33.844 -22.828 1 96.69 422 ASP B C 1
ATOM 6913 O O . ASP B 1 422 ? 10.297 -33.156 -23.359 1 96.69 422 ASP B O 1
ATOM 6917 N N . PRO B 1 423 ? 11.891 -33.438 -21.797 1 96.75 423 PRO B N 1
ATOM 6918 C CA . PRO B 1 423 ? 11.586 -32.156 -21.141 1 96.75 423 PRO B CA 1
ATOM 6919 C C . PRO B 1 423 ? 11.633 -30.969 -22.109 1 96.75 423 PRO B C 1
ATOM 6921 O O . PRO B 1 423 ? 10.898 -30 -21.938 1 96.75 423 PRO B O 1
ATOM 6924 N N . LYS B 1 424 ? 12.375 -31.031 -23.141 1 95.5 424 LYS B N 1
ATOM 6925 C CA . LYS B 1 424 ? 12.531 -29.953 -24.109 1 95.5 424 LYS B CA 1
ATOM 6926 C C . LYS B 1 424 ? 11.25 -29.734 -24.906 1 95.5 424 LYS B C 1
ATOM 6928 O O . LYS B 1 424 ? 11.023 -28.656 -25.453 1 95.5 424 LYS B O 1
ATOM 6933 N N . ASN B 1 425 ? 10.43 -30.781 -24.938 1 95.81 425 ASN B N 1
ATOM 6934 C CA . ASN B 1 425 ? 9.18 -30.703 -25.688 1 95.81 425 ASN B CA 1
ATOM 6935 C C . ASN B 1 425 ? 8.008 -30.328 -24.797 1 95.81 425 ASN B C 1
ATOM 6937 O O . ASN B 1 425 ? 6.848 -30.375 -25.219 1 95.81 425 ASN B O 1
ATOM 6941 N N . TYR B 1 426 ? 8.227 -29.875 -23.578 1 97.56 426 TYR B N 1
ATOM 6942 C CA . TYR B 1 426 ? 7.164 -29.609 -22.625 1 97.56 426 TYR B CA 1
ATOM 6943 C C . TYR B 1 426 ? 7.395 -28.281 -21.922 1 97.56 426 TYR B C 1
ATOM 6945 O O . TYR B 1 426 ? 7.16 -28.156 -20.719 1 97.56 426 TYR B O 1
ATOM 6953 N N . LEU B 1 427 ? 7.832 -27.281 -22.672 1 97.38 427 LEU B N 1
ATOM 6954 C CA . LEU B 1 427 ? 8.148 -25.969 -22.141 1 97.38 427 LEU B CA 1
ATOM 6955 C C . LEU B 1 427 ? 6.973 -25.016 -22.344 1 97.38 427 LEU B C 1
ATOM 6957 O O . LEU B 1 427 ? 7.062 -23.828 -22 1 97.38 427 LEU B O 1
ATOM 6961 N N . GLY B 1 428 ? 5.883 -25.516 -22.906 1 96.94 428 GLY B N 1
ATOM 6962 C CA . GLY B 1 428 ? 4.672 -24.734 -23.094 1 96.94 428 GLY B CA 1
ATOM 6963 C C . GLY B 1 428 ? 4.906 -23.453 -23.875 1 96.94 428 GLY B C 1
ATOM 6964 O O . GLY B 1 428 ? 5.562 -23.469 -24.922 1 96.94 428 GLY B O 1
ATOM 6965 N N . GLN B 1 429 ? 4.297 -22.344 -23.406 1 97.75 429 GLN B N 1
ATOM 6966 C CA . GLN B 1 429 ? 4.34 -21.062 -24.094 1 97.75 429 GLN B CA 1
ATOM 6967 C C . GLN B 1 429 ? 5.352 -20.125 -23.453 1 97.75 429 GLN B C 1
ATOM 6969 O O . GLN B 1 429 ? 5.121 -18.922 -23.375 1 97.75 429 GLN B O 1
ATOM 6974 N N . SER B 1 430 ? 6.461 -20.703 -22.938 1 97.56 430 SER B N 1
ATOM 6975 C CA . SER B 1 430 ? 7.441 -19.938 -22.156 1 97.56 430 SER B CA 1
ATOM 6976 C C . SER B 1 430 ? 7.977 -18.75 -22.953 1 97.56 430 SER B C 1
ATOM 6978 O O . SER B 1 430 ? 8.094 -17.656 -22.422 1 97.56 430 SER B O 1
ATOM 6980 N N . LYS B 1 431 ? 8.227 -18.938 -24.266 1 97.38 431 LYS B N 1
ATOM 6981 C CA . LYS B 1 431 ? 8.805 -17.875 -25.078 1 97.38 431 LYS B CA 1
ATOM 6982 C C . LYS B 1 431 ? 7.836 -16.703 -25.203 1 97.38 431 LYS B C 1
ATOM 6984 O O . LYS B 1 431 ? 8.234 -15.539 -25.094 1 97.38 431 LYS B O 1
ATOM 6989 N N . PHE B 1 432 ? 6.594 -17.047 -25.484 1 97.94 432 PHE B N 1
ATOM 6990 C CA . PHE B 1 432 ? 5.578 -16.016 -25.609 1 97.94 432 PHE B CA 1
ATOM 6991 C C . PHE B 1 432 ? 5.422 -15.258 -24.281 1 97.94 432 PHE B C 1
ATOM 6993 O O . PHE B 1 432 ? 5.309 -14.031 -24.281 1 97.94 432 PHE B O 1
ATOM 7000 N N . LEU B 1 433 ? 5.363 -15.945 -23.219 1 98.56 433 LEU B N 1
ATOM 7001 C CA . LEU B 1 433 ? 5.133 -15.352 -21.906 1 98.56 433 LEU B CA 1
ATOM 7002 C C . LEU B 1 433 ? 6.301 -14.461 -21.5 1 98.56 433 LEU B C 1
ATOM 7004 O O . LEU B 1 433 ? 6.109 -13.438 -20.844 1 98.56 433 LEU B O 1
ATOM 7008 N N . ILE B 1 434 ? 7.574 -14.828 -21.859 1 98.69 434 ILE B N 1
ATOM 7009 C CA . ILE B 1 434 ? 8.742 -13.977 -21.656 1 98.69 434 ILE B CA 1
ATOM 7010 C C . ILE B 1 434 ? 8.547 -12.656 -22.391 1 98.69 434 ILE B C 1
ATOM 7012 O O . ILE B 1 434 ? 8.758 -11.586 -21.812 1 98.69 434 ILE B O 1
ATOM 7016 N N . ARG B 1 435 ? 8.094 -12.742 -23.625 1 98.5 435 ARG B N 1
ATOM 7017 C CA . ARG B 1 435 ? 7.867 -11.539 -24.422 1 98.5 435 ARG B CA 1
ATOM 7018 C C . ARG B 1 435 ? 6.785 -10.664 -23.797 1 98.5 435 ARG B C 1
ATOM 7020 O O . ARG B 1 435 ? 6.898 -9.438 -23.797 1 98.5 435 ARG B O 1
ATOM 7027 N N . ARG B 1 436 ? 5.73 -11.289 -23.344 1 98.31 436 ARG B N 1
ATOM 7028 C CA . ARG B 1 436 ? 4.641 -10.547 -22.703 1 98.31 436 ARG B CA 1
ATOM 7029 C C . ARG B 1 436 ? 5.133 -9.812 -21.469 1 98.31 436 ARG B C 1
ATOM 7031 O O . ARG B 1 436 ? 4.723 -8.672 -21.219 1 98.31 436 ARG B O 1
ATOM 7038 N N . SER B 1 437 ? 5.969 -10.438 -20.672 1 98.56 437 SER B N 1
ATOM 7039 C CA . SER B 1 437 ? 6.586 -9.805 -19.516 1 98.56 437 SER B CA 1
ATOM 7040 C C . SER B 1 437 ? 7.441 -8.609 -19.922 1 98.56 437 SER B C 1
ATOM 7042 O O . SER B 1 437 ? 7.375 -7.555 -19.281 1 98.56 437 SER B O 1
ATOM 7044 N N . ILE B 1 438 ? 8.227 -8.766 -20.969 1 98.62 438 ILE B N 1
ATOM 7045 C CA . ILE B 1 438 ? 9.094 -7.707 -21.484 1 98.62 438 ILE B CA 1
ATOM 7046 C C . ILE B 1 438 ? 8.242 -6.543 -21.984 1 98.62 438 ILE B C 1
ATOM 7048 O O . ILE B 1 438 ? 8.586 -5.379 -21.781 1 98.62 438 ILE B O 1
ATOM 7052 N N . GLU B 1 439 ? 7.141 -6.852 -22.625 1 98.12 439 GLU B N 1
ATOM 7053 C CA . GLU B 1 439 ? 6.242 -5.816 -23.125 1 98.12 439 GLU B CA 1
ATOM 7054 C C . GLU B 1 439 ? 5.688 -4.969 -21.984 1 98.12 439 GLU B C 1
ATOM 7056 O O . GLU B 1 439 ? 5.523 -3.756 -22.125 1 98.12 439 GLU B O 1
ATOM 7061 N N . ARG B 1 440 ? 5.348 -5.621 -20.922 1 97.5 440 ARG B N 1
ATOM 7062 C CA . ARG B 1 440 ? 4.883 -4.879 -19.75 1 97.5 440 ARG B CA 1
ATOM 7063 C C . ARG B 1 440 ? 5.949 -3.906 -19.266 1 97.5 440 ARG B C 1
ATOM 7065 O O . ARG B 1 440 ? 5.637 -2.781 -18.875 1 97.5 440 ARG B O 1
ATOM 7072 N N . PHE B 1 441 ? 7.199 -4.352 -19.234 1 97.88 441 PHE B N 1
ATOM 7073 C CA . PHE B 1 441 ? 8.32 -3.502 -18.859 1 97.88 441 PHE B CA 1
ATOM 7074 C C . PHE B 1 441 ? 8.477 -2.342 -19.844 1 97.88 441 PHE B C 1
ATOM 7076 O O . PHE B 1 441 ? 8.648 -1.194 -19.422 1 97.88 441 PHE B O 1
ATOM 7083 N N . GLN B 1 442 ? 8.336 -2.611 -21.062 1 97.12 442 GLN B N 1
ATOM 7084 C CA . GLN B 1 442 ? 8.469 -1.582 -22.094 1 97.12 442 GLN B CA 1
ATOM 7085 C C . GLN B 1 442 ? 7.363 -0.54 -21.969 1 97.12 442 GLN B C 1
ATOM 7087 O O . GLN B 1 442 ? 7.594 0.648 -22.219 1 97.12 442 GLN B O 1
ATOM 7092 N N . THR B 1 443 ? 6.18 -0.976 -21.641 1 96.12 443 THR B N 1
ATOM 7093 C CA . THR B 1 443 ? 5.07 -0.057 -21.422 1 96.12 443 THR B CA 1
ATOM 7094 C C . THR B 1 443 ? 5.371 0.875 -20.25 1 96.12 443 THR B C 1
ATOM 7096 O O . THR B 1 443 ? 5.082 2.07 -20.312 1 96.12 443 THR B O 1
ATOM 7099 N N . LEU B 1 444 ? 5.926 0.342 -19.172 1 95.31 444 LEU B N 1
ATOM 7100 C CA . LEU B 1 444 ? 6.332 1.154 -18.031 1 95.31 444 LEU B CA 1
ATOM 7101 C C . LEU B 1 444 ? 7.332 2.225 -18.453 1 95.31 444 LEU B C 1
ATOM 7103 O O . LEU B 1 444 ? 7.191 3.393 -18.078 1 95.31 444 LEU B O 1
ATOM 7107 N N . VAL B 1 445 ? 8.375 1.819 -19.25 1 94.62 445 VAL B N 1
ATOM 7108 C CA . VAL B 1 445 ? 9.422 2.732 -19.688 1 94.62 445 VAL B CA 1
ATOM 7109 C C . VAL B 1 445 ? 8.812 3.836 -20.547 1 94.62 445 VAL B C 1
ATOM 7111 O O . VAL B 1 445 ? 9.18 5.008 -20.422 1 94.62 445 VAL B O 1
ATOM 7114 N N . SER B 1 446 ? 7.875 3.477 -21.406 1 92.62 446 SER B N 1
ATOM 7115 C CA . SER B 1 446 ? 7.215 4.441 -22.281 1 92.62 446 SER B CA 1
ATOM 7116 C C . SER B 1 446 ? 6.41 5.453 -21.469 1 92.62 446 SER B C 1
ATOM 7118 O O . SER B 1 446 ? 6.344 6.633 -21.828 1 92.62 446 SER B O 1
ATOM 7120 N N . ASN B 1 447 ? 5.762 4.945 -20.438 1 88.44 447 ASN B N 1
ATOM 7121 C CA . ASN B 1 447 ? 4.969 5.824 -19.594 1 88.44 447 ASN B CA 1
ATOM 7122 C C . ASN B 1 447 ? 5.852 6.773 -18.781 1 88.44 447 ASN B C 1
ATOM 7124 O O . ASN B 1 447 ? 5.43 7.883 -18.453 1 88.44 447 ASN B O 1
ATOM 7128 N N . LEU B 1 448 ? 6.996 6.34 -18.391 1 87.88 448 LEU B N 1
ATOM 7129 C CA . LEU B 1 448 ? 7.938 7.18 -17.656 1 87.88 448 LEU B CA 1
ATOM 7130 C C . LEU B 1 448 ? 8.57 8.219 -18.578 1 87.88 448 LEU B C 1
ATOM 7132 O O . LEU B 1 448 ? 8.828 9.352 -18.156 1 87.88 448 LEU B O 1
ATOM 7136 N N . GLY B 1 449 ? 9.102 7.812 -19.828 1 70.44 449 GLY B N 1
ATOM 7137 C CA . GLY B 1 449 ? 9.672 8.734 -20.781 1 70.44 449 GLY B CA 1
ATOM 7138 C C . GLY B 1 449 ? 8.68 9.758 -21.297 1 70.44 449 GLY B C 1
ATOM 7139 O O . GLY B 1 449 ? 9.047 10.891 -21.625 1 70.44 449 GLY B O 1
ATOM 7140 N N . GLY B 1 450 ? 7.426 9.43 -21.5 1 54.56 450 GLY B N 1
ATOM 7141 C CA . GLY B 1 450 ? 6.395 10.375 -21.891 1 54.56 450 GLY B CA 1
ATOM 7142 C C . GLY B 1 450 ? 6.098 11.398 -20.797 1 54.56 450 GLY B C 1
ATOM 7143 O O . GLY B 1 450 ? 5.68 12.516 -21.094 1 54.56 450 GLY B O 1
ATOM 7144 N N . THR B 1 451 ? 6.285 11.07 -19.641 1 46.25 451 THR B N 1
ATOM 7145 C CA . THR B 1 451 ? 6.082 12.016 -18.547 1 46.25 451 THR B CA 1
ATOM 7146 C C . THR B 1 451 ? 7.266 12.969 -18.422 1 46.25 451 THR B C 1
ATOM 7148 O O . THR B 1 451 ? 7.102 14.125 -18.031 1 46.25 451 THR B O 1
ATOM 7151 N N . ASP B 1 452 ? 8.484 12.648 -18.656 1 41.16 452 ASP B N 1
ATOM 7152 C CA . ASP B 1 452 ? 9.57 13.625 -18.672 1 41.16 452 ASP B CA 1
ATOM 7153 C C . ASP B 1 452 ? 9.469 14.539 -19.891 1 41.16 452 ASP B C 1
ATOM 7155 O O . ASP B 1 452 ? 10.172 15.547 -19.984 1 41.16 452 ASP B O 1
ATOM 7159 N N . ARG B 1 453 ? 8.945 14.234 -20.969 1 33.91 453 ARG B N 1
ATOM 7160 C CA . ARG B 1 453 ? 8.867 15.18 -22.078 1 33.91 453 ARG B CA 1
ATOM 7161 C C . ARG B 1 453 ? 7.867 16.281 -21.781 1 33.91 453 ARG B C 1
ATOM 7163 O O . ARG B 1 453 ? 7.668 17.188 -22.594 1 33.91 453 ARG B O 1
ATOM 7170 N N . VAL B 1 454 ? 6.988 16.234 -20.844 1 29.78 454 VAL B N 1
ATOM 7171 C CA . VAL B 1 454 ? 6.078 17.375 -20.734 1 29.78 454 VAL B CA 1
ATOM 7172 C C . VAL B 1 454 ? 6.797 18.547 -20.078 1 29.78 454 VAL B C 1
ATOM 7174 O O . VAL B 1 454 ? 6.199 19.609 -19.844 1 29.78 454 VAL B O 1
ATOM 7177 N N . ILE B 1 455 ? 7.805 18.406 -19.25 1 27.27 455 ILE B N 1
ATOM 7178 C CA . ILE B 1 455 ? 8.391 19.594 -18.641 1 27.27 455 ILE B CA 1
ATOM 7179 C C . ILE B 1 455 ? 9.344 20.266 -19.625 1 27.27 455 ILE B C 1
ATOM 7181 O O . ILE B 1 455 ? 10.117 21.141 -19.25 1 27.27 455 ILE B O 1
ATOM 7185 N N . ASP B 1 456 ? 9.547 19.75 -20.859 1 21.47 456 ASP B N 1
ATOM 7186 C CA . ASP B 1 456 ? 10.188 20.844 -21.594 1 21.47 456 ASP B CA 1
ATOM 7187 C C . ASP B 1 456 ? 9.18 21.938 -21.953 1 21.47 456 ASP B C 1
ATOM 7189 O O . ASP B 1 456 ? 8.07 21.625 -22.391 1 21.47 456 ASP B O 1
#

Organism: NCBI:txid1293036

Sequence (912 aa):
MDIVCPIDWRYGSKEMRSIFTREGIIKYRIRVELALLNALKSLGYVSEQDYGKVKESSSKVTPEEVDALEAKLGHDVMALVVVMAEKSEDAGKFVHFGATSYDIVDTAYALMFRDALRILKDKFLLALERLKDLSIKYQDVPMVGRTHGQHAVPITLGFKFANYLYEMTRSVERLIDAERRVVLGKMSGAVGTMAAWGNDGLRIEELTLRELDLEPHAISTQVAPRDGFAELISDLAIAGSVMDRFAVEIRELMRPEINEIAEGVGDRVGSSTMPHKENPVTAEKISGLAKLLRGLVISEMENIPLWHERDLTNSSSERFILSHSFLIIDEMIDSTNELLSNLRINLDTIAKNLELSKGLNMAESLMINLTLKGLPRHRAHEIVGRLSKEARRTNQSLFEVASRDETVSKLFSASELNKILDPKNYLGQSKFLIRRSIERFQTLVSNLGGTDRVIDMDIVCPIDWRYGSKEMRSIFTREGIIKYRIRVELALLNALKSLGYVSEQDYGKVKESSSKVTPEEVDALEAKLGHDVMALVVVMAEKSEDAGKFVHFGATSYDIVDTAYALMFRDALRILKDKFLLALERLKDLSIKYQDVPMVGRTHGQHAVPITLGFKFANYLYEMTRSVERLIDAERRVVLGKMSGAVGTMAAWGNDGLRIEELTLRELDLEPHAISTQVAPRDGFAELISDLAIAGSVMDRFAVEIRELMRPEINEIAEGVGDRVGSSTMPHKENPVTAEKISGLAKLLRGLVISEMENIPLWHERDLTNSSSERFILSHSFLIIDEMIDSTNELLSNLRINLDTIAKNLELSKGLNMAESLMINLTLKGLPRHRAHEIVGRLSKEARRTNQSLFEVASRDETVSKLFSASELNKILDPKNYLGQSKFLIRRSIERFQTLVSNLGGTDRVID

Radius of gyration: 32.26 Å; Cα contacts (8 Å, |Δi|>4): 1453; chains: 2; bounding box: 71×106×66 Å

InterPro domains:
  IPR000362 Fumarate lyase family [PR00149] (95-113)
  IPR000362 Fumarate lyase family [PR00149] (140-158)
  IPR000362 Fumarate lyase family [PR00149] (226-253)
  IPR000362 Fumarate lyase family [PR00149] (270-286)
  IPR004769 Adenylosuccinate lyase [TIGR00928] (7-431)
  IPR008948 L-Aspartase-like [SSF48557] (5-442)
  IPR019468 Adenylosuccinate lyase C-terminal [PF10397] (359-436)
  IPR019468 Adenylosuccinate lyase C-terminal [SM00998] (358-438)
  IPR020557 Fumarate lyase, conserved site [PS00163] (270-279)
  IPR022761 Fumarate lyase, N-terminal [PF00206] (16-290)
  IPR024083 Fumarase/histidase, N-terminal [G3DSA:1.10.275.10] (2-99)

Secondary structure (DSSP, 8-state):
----SGGGTTSS-HHHHHHHSHHHHHHHHHHHHHHHHHHHHHTTSS-HHHHHHHHHHHTT--HHHHHHHHHHHS-HHHHHHHHHHHHTGGGGGGTTTT--HHHHHHHHHHHHHHHHHHHHHHHHHHHHHHHHHHHHHTTT-EEEEEETTEEEEEEEHHHHHHHHHHHHHHHHHHHHHHHHHHS-B----SSSS-GGGGGGHHHHHHHHHHHTT-PBPSS-SSS--THHHHHHHHHHHHHHHHHHHHHHHHHHHTSTTT-SEEE--TT----SS-TT----HHHHHHHHHHHHHHHHHHHHHTTSS-STTB-SHHHHHHHHHHHHHHHHHHHHHHHHHHHHHSEEE-HHHHHHHHTTTTTGGGHHHHHHHHHHTT--HHHHHHHHHHHHHHHHHHT--HHHHHHH-HHHHHH--HHHHHHHT-GGG--TTHHHHHHHHHHHHHHHHHHHHHHHGGG-/----SGGGTTSS-HHHHHHHSHHHHHHHHHHHHHHHHHHHHHTTSS-HHHHHHHHHHHTT--HHHHHHHHHHHS-HHHHHHHHHHHHTGGGGGGTTTT--HHHHHHHHHHHHHHHHHHHHHHHHHHHHHHHHHHHHHTTT-EEEEEETTEEEEEEEHHHHHHHHHHHHHHHHHHHHHHHHHHS-B----SSSS-GGGGGGHHHHHHHHHHHTT-PBPSS-SSS--THHHHHHHHHHHHHHHHHHHHHHHHHHHTSTTT-SEEE--TT----SS-TT----HHHHHHHHHHHHHHHHHHHHHTTSS-STTB-SHHHHHHHHHHHHHHHHHHHHHHHHHHHHHSEEE-HHHHHHHHTTTTTGGGHHHHHHHHHHTT--HHHHHHHHHHHHHHHHHHT--HHHHHHH-HHHHHH--HHHHHHHT-GGG--TTHHHHHHHHHHHHHHHHHHHHHHHGGG-